Protein AF-0000000083176756 (afdb_homodimer)

Solvent-accessible surface area (backbone atoms only — not comparable to full-atom values): 53393 Å² total; per-residue (Å²): 130,95,77,69,90,73,73,80,83,74,85,77,86,76,84,80,87,84,82,78,84,79,83,84,80,79,82,83,75,80,74,79,72,77,70,76,70,73,71,74,71,85,57,67,73,54,28,64,65,51,46,32,34,50,30,53,50,52,52,52,38,48,74,70,62,76,48,51,79,86,60,45,51,32,34,20,32,23,26,73,56,49,44,60,40,21,46,41,33,15,44,51,50,19,61,48,47,39,78,49,95,44,50,34,27,44,33,38,36,30,44,83,41,12,38,10,35,46,38,39,40,74,38,36,26,52,52,45,38,51,48,61,27,47,52,79,62,59,83,90,51,81,82,79,51,100,41,68,69,45,42,12,52,52,32,46,65,40,46,45,16,36,17,35,52,43,33,54,34,45,73,68,68,53,70,52,93,81,50,71,45,76,40,41,25,30,30,27,50,36,61,65,68,86,34,70,39,95,84,63,50,65,26,35,20,22,49,77,64,32,82,48,36,39,35,40,50,44,23,32,39,20,37,58,82,85,75,77,34,62,47,85,86,40,64,54,70,42,72,48,81,42,34,24,40,28,16,52,48,50,48,52,34,36,76,70,63,62,43,67,80,68,56,62,78,59,75,90,34,56,58,31,56,18,49,30,26,51,40,50,41,45,48,46,34,34,28,60,54,9,56,69,72,63,36,72,92,40,46,34,72,50,37,54,48,36,50,63,54,40,56,72,48,43,52,77,87,74,56,51,68,68,59,52,45,51,53,30,50,50,35,47,60,52,32,61,52,53,45,54,68,70,50,48,46,53,49,43,50,50,74,50,75,47,48,22,72,64,43,69,89,50,75,39,27,38,36,38,24,42,39,59,49,50,65,68,57,52,21,47,53,44,30,26,52,65,49,32,50,49,51,53,50,52,56,32,56,78,67,60,34,27,30,43,35,42,38,21,43,32,64,48,98,85,68,47,78,47,30,37,42,35,40,36,22,65,39,55,62,66,36,40,50,24,51,52,42,25,47,72,72,39,29,75,76,36,37,60,37,85,58,74,55,90,82,61,73,34,65,59,41,50,58,67,45,41,38,84,43,67,74,44,31,24,41,53,26,30,29,69,40,68,83,62,45,66,86,53,48,48,57,49,49,52,46,20,34,49,65,38,111,144,83,90,72,80,82,77,77,84,78,89,74,88,71,87,77,83,88,81,81,87,81,79,81,80,78,79,80,74,77,72,78,71,76,71,74,70,72,72,76,68,87,52,68,73,54,29,62,66,52,44,30,34,49,28,51,50,52,52,51,37,48,75,69,62,74,48,51,82,86,60,44,52,31,35,21,33,24,25,75,55,48,46,61,39,20,46,41,34,15,44,52,49,21,61,50,48,38,78,48,96,45,47,34,26,43,33,38,35,30,44,83,40,12,39,10,36,47,38,40,40,73,39,39,26,52,53,45,40,51,49,60,27,47,51,80,61,59,84,91,52,82,82,78,50,102,40,68,70,45,41,12,52,52,31,47,64,42,44,45,15,34,17,35,52,43,35,54,34,44,72,67,67,54,69,52,91,79,50,71,45,78,40,41,25,32,30,28,50,37,60,65,67,85,34,71,37,94,86,63,50,64,27,35,22,24,48,78,63,32,83,48,37,39,34,41,52,45,24,30,40,20,34,59,83,84,76,77,33,63,48,85,86,40,64,53,71,46,71,47,81,42,34,22,40,28,15,53,48,51,47,52,36,34,75,71,63,63,44,67,81,67,54,63,78,62,74,88,34,57,59,31,56,17,49,29,26,51,41,49,39,44,48,45,34,35,28,60,54,9,57,68,72,63,36,72,92,40,46,35,71,49,38,52,50,34,50,62,54,40,57,72,46,43,53,78,90,74,55,52,67,67,57,50,44,51,54,28,49,50,34,47,61,52,33,60,54,54,44,54,68,69,51,46,47,52,49,45,51,48,75,50,76,45,48,21,70,66,42,68,89,50,75,41,30,39,36,38,22,42,39,60,50,51,65,67,58,50,21,45,53,46,30,25,52,66,49,32,50,50,51,53,49,52,56,32,57,79,67,59,34,27,29,43,35,42,38,21,43,31,65,47,98,84,68,48,79,46,29,37,42,34,40,36,22,65,38,54,63,66,36,40,50,24,50,53,42,25,49,71,72,40,29,74,78,35,36,59,37,85,57,75,55,91,81,62,73,33,65,61,41,50,59,67,44,41,38,84,43,67,74,44,30,25,40,53,27,29,29,68,41,69,83,62,45,66,86,53,48,49,58,50,50,52,45,20,33,50,65,37,112

Structure (mmCIF, N/CA/C/O backbone):
data_AF-0000000083176756-model_v1
#
loop_
_entity.id
_entity.type
_entity.pdbx_description
1 polymer 'DHHA2 domain-containing protein'
#
loop_
_atom_site.group_PDB
_atom_site.id
_atom_site.type_symbol
_atom_site.label_atom_id
_atom_site.label_alt_id
_atom_site.label_comp_id
_atom_site.label_asym_id
_atom_site.label_entity_id
_atom_site.label_seq_id
_atom_site.pdbx_PDB_ins_code
_atom_site.Cartn_x
_atom_site.Cartn_y
_atom_site.Cartn_z
_atom_site.occupancy
_atom_site.B_iso_or_equiv
_atom_site.auth_seq_id
_atom_site.auth_comp_id
_atom_site.auth_asym_id
_atom_site.auth_atom_id
_atom_site.pdbx_PDB_model_num
ATOM 1 N N . MET A 1 1 ? -5.176 78.25 20.922 1 15.91 1 MET A N 1
ATOM 2 C CA . MET A 1 1 ? -5.168 78.875 22.25 1 15.91 1 MET A CA 1
ATOM 3 C C . MET A 1 1 ? -5.215 77.75 23.312 1 15.91 1 MET A C 1
ATOM 5 O O . MET A 1 1 ? -4.492 77.812 24.312 1 15.91 1 MET A O 1
ATOM 9 N N . LYS A 1 2 ? -6.188 76.812 23.312 1 15.81 2 LYS A N 1
ATOM 10 C CA . LYS A 1 2 ? -7.145 76.812 24.406 1 15.81 2 LYS A CA 1
ATOM 11 C C . LYS A 1 2 ? -6.797 75.75 25.422 1 15.81 2 LYS A C 1
ATOM 13 O O . LYS A 1 2 ? -6.992 74.562 25.156 1 15.81 2 LYS A O 1
ATOM 18 N N . CYS A 1 3 ? -5.629 75.938 26.203 1 17.73 3 CYS A N 1
ATOM 19 C CA . CYS A 1 3 ? -4.609 75.125 26.906 1 17.73 3 CYS A CA 1
ATOM 20 C C . CYS A 1 3 ? -5.207 74.438 28.109 1 17.73 3 CYS A C 1
ATOM 22 O O . CYS A 1 3 ? -4.871 73.25 28.375 1 17.73 3 CYS A O 1
ATOM 24 N N . ASP A 1 4 ? -6.027 75.062 29.078 1 15.72 4 ASP A N 1
ATOM 25 C CA . ASP A 1 4 ? -5.402 75.312 30.359 1 15.72 4 ASP A CA 1
ATOM 26 C C . ASP A 1 4 ? -5.855 74.312 31.406 1 15.72 4 ASP A C 1
ATOM 28 O O . ASP A 1 4 ? -5.234 74.188 32.469 1 15.72 4 ASP A O 1
ATOM 32 N N . ASP A 1 5 ? -7.117 73.688 31.375 1 16.95 5 ASP A N 1
ATOM 33 C CA . ASP A 1 5 ? -7.844 73.938 32.625 1 16.95 5 ASP A CA 1
ATOM 34 C C . ASP A 1 5 ? -7.504 72.875 33.656 1 16.95 5 ASP A C 1
ATOM 36 O O . ASP A 1 5 ? -7.844 71.688 33.531 1 16.95 5 ASP A O 1
ATOM 40 N N . ILE A 1 6 ? -6.309 72.938 34.375 1 19.08 6 ILE A N 1
ATOM 41 C CA . ILE A 1 6 ? -5.344 72.062 35.062 1 19.08 6 ILE A CA 1
ATOM 42 C C . ILE A 1 6 ? -5.875 71.688 36.438 1 19.08 6 ILE A C 1
ATOM 44 O O . ILE A 1 6 ? -5.105 71.25 37.312 1 19.08 6 ILE A O 1
ATOM 48 N N . LEU A 1 7 ? -7.395 71.688 36.531 1 17.47 7 LEU A N 1
ATOM 49 C CA . LEU A 1 7 ? -7.66 72.125 37.906 1 17.47 7 LEU A CA 1
ATOM 50 C C . LEU A 1 7 ? -7.086 71.125 38.906 1 17.47 7 LEU A C 1
ATOM 52 O O . LEU A 1 7 ? -6.891 69.938 38.594 1 17.47 7 LEU A O 1
ATOM 56 N N . PRO A 1 8 ? -7.059 71.438 40.281 1 17.78 8 PRO A N 1
ATOM 57 C CA . PRO A 1 8 ? -6.215 71.375 41.469 1 17.78 8 PRO A CA 1
ATOM 58 C C . PRO A 1 8 ? -6.57 70.188 42.344 1 17.78 8 PRO A C 1
ATOM 60 O O . PRO A 1 8 ? -7.648 70.125 42.938 1 17.78 8 PRO A O 1
ATOM 63 N N . ILE A 1 9 ? -6.469 68.875 41.781 1 17.34 9 ILE A N 1
ATOM 64 C CA . ILE A 1 9 ? -7.125 67.75 42.344 1 17.34 9 ILE A CA 1
ATOM 65 C C . ILE A 1 9 ? -6.598 67.5 43.75 1 17.34 9 ILE A C 1
ATOM 67 O O . ILE A 1 9 ? -5.461 67.062 43.938 1 17.34 9 ILE A O 1
ATOM 71 N N . ASP A 1 10 ? -7.031 68.312 44.625 1 15.6 10 ASP A N 1
ATOM 72 C CA . ASP A 1 10 ? -6.43 68.438 45.969 1 15.6 10 ASP A CA 1
ATOM 73 C C . ASP A 1 10 ? -6.469 67.125 46.719 1 15.6 10 ASP A C 1
ATOM 75 O O . ASP A 1 10 ? -7.25 66.25 46.406 1 15.6 10 ASP A O 1
ATOM 79 N N . MET A 1 11 ? -6.086 67.188 47.969 1 16.08 11 MET A N 1
ATOM 80 C CA . MET A 1 11 ? -5.172 66.625 49 1 16.08 11 MET A CA 1
ATOM 81 C C . MET A 1 11 ? -5.859 65.562 49.812 1 16.08 11 MET A C 1
ATOM 83 O O . MET A 1 11 ? -7.082 65.438 49.781 1 16.08 11 MET A O 1
ATOM 87 N N . PHE A 1 12 ? -5.668 65.5 51.156 1 16.11 12 PHE A N 1
ATOM 88 C CA . PHE A 1 12 ? -4.953 64.75 52.156 1 16.11 12 PHE A CA 1
ATOM 89 C C . PHE A 1 12 ? -5.93 64 53.062 1 16.11 12 PHE A C 1
ATOM 91 O O . PHE A 1 12 ? -5.562 63.062 53.75 1 16.11 12 PHE A O 1
ATOM 98 N N . ILE A 1 13 ? -7.371 64.25 53.156 1 15.96 13 ILE A N 1
ATOM 99 C CA . ILE A 1 13 ? -7.574 64.5 54.594 1 15.96 13 ILE A CA 1
ATOM 100 C C . ILE A 1 13 ? -7.648 63.156 55.312 1 15.96 13 ILE A C 1
ATOM 102 O O . ILE A 1 13 ? -8.305 62.219 54.844 1 15.96 13 ILE A O 1
ATOM 106 N N . TYR A 1 14 ? -7.055 63 56.562 1 15.92 14 TYR A N 1
ATOM 107 C CA . TYR A 1 14 ? -6.461 62.125 57.562 1 15.92 14 TYR A CA 1
ATOM 108 C C . TYR A 1 14 ? -7.535 61.469 58.406 1 15.92 14 TYR A C 1
ATOM 110 O O . TYR A 1 14 ? -7.234 60.594 59.25 1 15.92 14 TYR A O 1
ATOM 118 N N . PHE A 1 15 ? -8.898 61.75 58.219 1 15.62 15 PHE A N 1
ATOM 119 C CA . PHE A 1 15 ? -9.375 61.844 59.594 1 15.62 15 PHE A CA 1
ATOM 120 C C . PHE A 1 15 ? -9.414 60.5 60.281 1 15.62 15 PHE A C 1
ATOM 122 O O . PHE A 1 15 ? -9.539 59.469 59.594 1 15.62 15 PHE A O 1
ATOM 129 N N . SER A 1 16 ? -9.602 60.438 61.625 1 16 16 SER A N 1
ATOM 130 C CA . SER A 1 16 ? -9.227 59.969 62.938 1 16 16 SER A CA 1
ATOM 131 C C . SER A 1 16 ? -10.102 58.781 63.375 1 16 16 SER A C 1
ATOM 133 O O . SER A 1 16 ? -9.648 57.906 64.125 1 16 16 SER A O 1
ATOM 135 N N . TYR A 1 17 ? -11.477 58.844 63.219 1 15.5 17 TYR A N 1
ATOM 136 C CA . TYR A 1 17 ? -12.102 58.625 64.5 1 15.5 17 TYR A CA 1
ATOM 137 C C . TYR A 1 17 ? -12.109 57.156 64.875 1 15.5 17 TYR A C 1
ATOM 139 O O . TYR A 1 17 ? -12.016 56.281 64 1 15.5 17 TYR A O 1
ATOM 147 N N . ARG A 1 18 ? -12.906 56.844 66 1 16.77 18 ARG A N 1
ATOM 148 C CA . ARG A 1 18 ? -12.875 56.25 67.312 1 16.77 18 ARG A CA 1
ATOM 149 C C . ARG A 1 18 ? -13.391 54.812 67.312 1 16.77 18 ARG A C 1
ATOM 151 O O . ARG A 1 18 ? -14.148 54.438 66.438 1 16.77 18 ARG A O 1
ATOM 158 N N . LEU A 1 19 ? -13.312 54.094 68.438 1 17.03 19 LEU A N 1
ATOM 159 C CA . LEU A 1 19 ? -12.891 52.844 69 1 17.03 19 LEU A CA 1
ATOM 160 C C . LEU A 1 19 ? -14.07 51.906 69.25 1 17.03 19 LEU A C 1
ATOM 162 O O . LEU A 1 19 ? -13.891 50.719 69.5 1 17.03 19 LEU A O 1
ATOM 166 N N . SER A 1 20 ? -15.398 52.312 69 1 17.08 20 SER A N 1
ATOM 167 C CA . SER A 1 20 ? -16.109 51.812 70.188 1 17.08 20 SER A CA 1
ATOM 168 C C . SER A 1 20 ? -16.219 50.281 70.125 1 17.08 20 SER A C 1
ATOM 170 O O . SER A 1 20 ? -16.188 49.688 69.062 1 17.08 20 SER A O 1
ATOM 172 N N . PRO A 1 21 ? -16.922 49.781 71.188 1 17.7 21 PRO A N 1
ATOM 173 C CA . PRO A 1 21 ? -16.656 48.625 72.125 1 17.7 21 PRO A CA 1
ATOM 174 C C . PRO A 1 21 ? -17.156 47.312 71.562 1 17.7 21 PRO A C 1
ATOM 176 O O . PRO A 1 21 ? -17.344 47.188 70.312 1 17.7 21 PRO A O 1
ATOM 179 N N . SER A 1 22 ? -18.188 46.75 72.25 1 17.3 22 SER A N 1
ATOM 180 C CA . SER A 1 22 ? -18.109 45.594 73.125 1 17.3 22 SER A CA 1
ATOM 181 C C . SER A 1 22 ? -18.719 44.344 72.438 1 17.3 22 SER A C 1
ATOM 183 O O . SER A 1 22 ? -18.188 43.25 72.562 1 17.3 22 SER A O 1
ATOM 185 N N . PRO A 1 23 ? -19.953 44.469 71.812 1 19.11 23 PRO A N 1
ATOM 186 C CA . PRO A 1 23 ? -20.906 43.594 72.5 1 19.11 23 PRO A CA 1
ATOM 187 C C . PRO A 1 23 ? -20.734 42.125 72.125 1 19.11 23 PRO A C 1
ATOM 189 O O . PRO A 1 23 ? -20.094 41.812 71.125 1 19.11 23 PRO A O 1
ATOM 192 N N . THR A 1 24 ? -21.75 41.25 72.625 1 21.62 24 THR A N 1
ATOM 193 C CA . THR A 1 24 ? -21.938 39.938 73.25 1 21.62 24 THR A CA 1
ATOM 194 C C . THR A 1 24 ? -22.016 38.844 72.188 1 21.62 24 THR A C 1
ATOM 196 O O . THR A 1 24 ? -22.297 39.125 71 1 21.62 24 THR A O 1
ATOM 199 N N . SER A 1 25 ? -21.875 37.531 72.688 1 19.5 25 SER A N 1
ATOM 200 C CA . SER A 1 25 ? -21.344 36.25 72.25 1 19.5 25 SER A CA 1
ATOM 201 C C . SER A 1 25 ? -22.344 35.438 71.438 1 19.5 25 SER A C 1
ATOM 203 O O . SER A 1 25 ? -22.094 34.312 71.062 1 19.5 25 SER A O 1
ATOM 205 N N . PRO A 1 26 ? -23.234 36.062 70.625 1 20.62 26 PRO A N 1
ATOM 206 C CA . PRO A 1 26 ? -24.375 35.156 70.5 1 20.62 26 PRO A CA 1
ATOM 207 C C . PRO A 1 26 ? -23.984 33.781 69.938 1 20.62 26 PRO A C 1
ATOM 209 O O . PRO A 1 26 ? -22.953 33.656 69.25 1 20.62 26 PRO A O 1
ATOM 212 N N . SER A 1 27 ? -24.828 32.75 70.312 1 22.7 27 SER A N 1
ATOM 213 C CA . SER A 1 27 ? -24.875 31.281 70.375 1 22.7 27 SER A CA 1
ATOM 214 C C . SER A 1 27 ? -24.875 30.703 68.938 1 22.7 27 SER A C 1
ATOM 216 O O . SER A 1 27 ? -25.484 31.266 68.062 1 22.7 27 SER A O 1
ATOM 218 N N . ASN A 1 28 ? -23.938 29.672 68.688 1 19.44 28 ASN A N 1
ATOM 219 C CA . ASN A 1 28 ? -23.406 29.047 67.438 1 19.44 28 ASN A CA 1
ATOM 220 C C . ASN A 1 28 ? -24.422 28.109 66.812 1 19.44 28 ASN A C 1
ATOM 222 O O . ASN A 1 28 ? -24.625 26.984 67.312 1 19.44 28 ASN A O 1
ATOM 226 N N . THR A 1 29 ? -25.688 28.562 66.625 1 20 29 THR A N 1
ATOM 227 C CA . THR A 1 29 ? -26.578 27.516 66.125 1 20 29 THR A CA 1
ATOM 228 C C . THR A 1 29 ? -25.969 26.844 64.938 1 20 29 THR A C 1
ATOM 230 O O . THR A 1 29 ? -25.578 27.516 63.969 1 20 29 THR A O 1
ATOM 233 N N . ALA A 1 30 ? -25.625 25.453 65.062 1 22.83 30 ALA A N 1
ATOM 234 C CA . ALA A 1 30 ? -24.953 24.5 64.125 1 22.83 30 ALA A CA 1
ATOM 235 C C . ALA A 1 30 ? -25.75 24.312 62.844 1 22.83 30 ALA A C 1
ATOM 237 O O . ALA A 1 30 ? -26.781 23.625 62.844 1 22.83 30 ALA A O 1
ATOM 238 N N . GLY A 1 31 ? -26.203 25.391 62.156 1 19.03 31 GLY A N 1
ATOM 239 C CA . GLY A 1 31 ? -26.969 25.031 60.969 1 19.03 31 GLY A CA 1
ATOM 240 C C . GLY A 1 31 ? -26.25 24.047 60.062 1 19.03 31 GLY A C 1
ATOM 241 O O . GLY A 1 31 ? -25.109 24.266 59.688 1 19.03 31 GLY A O 1
ATOM 242 N N . ASN A 1 32 ? -26.578 22.703 60.188 1 23.67 32 ASN A N 1
ATOM 243 C CA . ASN A 1 32 ? -26.047 21.594 59.438 1 23.67 32 ASN A CA 1
ATOM 244 C C . ASN A 1 32 ? -26.172 21.844 57.938 1 23.67 32 ASN A C 1
ATOM 246 O O . ASN A 1 32 ? -27.281 21.891 57.375 1 23.67 32 ASN A O 1
ATOM 250 N N . ILE A 1 33 ? -25.438 22.734 57.375 1 22.91 33 ILE A N 1
ATOM 251 C CA . ILE A 1 33 ? -25.453 22.906 55.906 1 22.91 33 ILE A CA 1
ATOM 252 C C . ILE A 1 33 ? -25.094 21.578 55.219 1 22.91 33 ILE A C 1
ATOM 254 O O . ILE A 1 33 ? -24 21.062 55.406 1 22.91 33 ILE A O 1
ATOM 258 N N . ILE A 1 34 ? -26.062 20.688 55.094 1 26.06 34 ILE A N 1
ATOM 259 C CA . ILE A 1 34 ? -25.906 19.5 54.25 1 26.06 34 ILE A CA 1
ATOM 260 C C . ILE A 1 34 ? -25.25 19.891 52.938 1 26.06 34 ILE A C 1
ATOM 262 O O . ILE A 1 34 ? -25.812 20.656 52.156 1 26.06 34 ILE A O 1
ATOM 266 N N . THR A 1 35 ? -23.938 20 52.938 1 24.09 35 THR A N 1
ATOM 267 C CA . THR A 1 35 ? -23.172 20.188 51.719 1 24.09 35 THR A CA 1
ATOM 268 C C . THR A 1 35 ? -23.5 19.094 50.719 1 24.09 35 THR A C 1
ATOM 270 O O . THR A 1 35 ? -23.297 17.922 50.969 1 24.09 35 THR A O 1
ATOM 273 N N . GLN A 1 36 ? -24.625 19.234 50 1 25.44 36 GLN A N 1
ATOM 274 C CA . GLN A 1 36 ? -24.844 18.406 48.812 1 25.44 36 GLN A CA 1
ATOM 275 C C . GLN A 1 36 ? -23.562 18.234 48.031 1 25.44 36 GLN A C 1
ATOM 277 O O . GLN A 1 36 ? -23.016 19.188 47.469 1 25.44 36 GLN A O 1
ATOM 282 N N . THR A 1 37 ? -22.719 17.297 48.531 1 25.95 37 THR A N 1
ATOM 283 C CA . THR A 1 37 ? -21.609 16.797 47.75 1 25.95 37 THR A CA 1
ATOM 284 C C . THR A 1 37 ? -22.047 16.453 46.344 1 25.95 37 THR A C 1
ATOM 286 O O . THR A 1 37 ? -22.859 15.539 46.156 1 25.95 37 THR A O 1
ATOM 289 N N . HIS A 1 38 ? -22.297 17.438 45.531 1 27.66 38 HIS A N 1
ATOM 290 C CA . HIS A 1 38 ? -22.344 17.109 44.094 1 27.66 38 HIS A CA 1
ATOM 291 C C . HIS A 1 38 ? -21.297 16.062 43.75 1 27.66 38 HIS A C 1
ATOM 293 O O . HIS A 1 38 ? -20.094 16.297 43.938 1 27.66 38 HIS A O 1
ATOM 299 N N . THR A 1 39 ? -21.594 14.766 44.031 1 28.89 39 THR A N 1
ATOM 300 C CA . THR A 1 39 ? -20.844 13.633 43.469 1 28.89 39 THR A CA 1
ATOM 301 C C . THR A 1 39 ? -20.344 13.945 42.094 1 28.89 39 THR A C 1
ATOM 303 O O . THR A 1 39 ? -21.109 14.297 41.188 1 28.89 39 THR A O 1
ATOM 306 N N . MET A 1 40 ? -19.234 14.461 42.062 1 26.02 40 MET A N 1
ATOM 307 C CA . MET A 1 40 ? -18.438 14.492 40.812 1 26.02 40 MET A CA 1
ATOM 308 C C . MET A 1 40 ? -18.578 13.188 40.062 1 26.02 40 MET A C 1
ATOM 310 O O . MET A 1 40 ? -18.125 12.133 40.531 1 26.02 40 MET A O 1
ATOM 314 N N . ALA A 1 41 ? -19.625 12.898 39.375 1 29.92 41 ALA A N 1
ATOM 315 C CA . ALA A 1 41 ? -19.672 11.914 38.312 1 29.92 41 ALA A CA 1
ATOM 316 C C . ALA A 1 41 ? -18.266 11.625 37.781 1 29.92 41 ALA A C 1
ATOM 318 O O . ALA A 1 41 ? -17.406 12.508 37.75 1 29.92 41 ALA A O 1
ATOM 319 N N . ASN A 1 42 ? -17.734 10.461 37.531 1 33.5 42 ASN A N 1
ATOM 320 C CA . ASN A 1 42 ? -16.594 9.703 37 1 33.5 42 ASN A CA 1
ATOM 321 C C . ASN A 1 42 ? -15.883 10.445 35.875 1 33.5 42 ASN A C 1
ATOM 323 O O . ASN A 1 42 ? -16.5 10.789 34.875 1 33.5 42 ASN A O 1
ATOM 327 N N . ASN A 1 43 ? -14.758 11.195 35.938 1 39.09 43 ASN A N 1
ATOM 328 C CA . ASN A 1 43 ? -13.648 12.008 35.438 1 39.09 43 ASN A CA 1
ATOM 329 C C . ASN A 1 43 ? -12.938 11.336 34.281 1 39.09 43 ASN A C 1
ATOM 331 O O . ASN A 1 43 ? -11.789 11.656 33.969 1 39.09 43 ASN A O 1
ATOM 335 N N . SER A 1 44 ? -13.281 10.148 33.844 1 46.88 44 SER A N 1
ATOM 336 C CA . SER A 1 44 ? -12.914 9.477 32.625 1 46.88 44 SER A CA 1
ATOM 337 C C . SER A 1 44 ? -13.055 10.406 31.406 1 46.88 44 SER A C 1
ATOM 339 O O . SER A 1 44 ? -12.734 10.031 30.281 1 46.88 44 SER A O 1
ATOM 341 N N . GLU A 1 45 ? -13.602 11.625 31.562 1 54 45 GLU A N 1
ATOM 342 C CA . GLU A 1 45 ? -14.094 12.57 30.578 1 54 45 GLU A CA 1
ATOM 343 C C . GLU A 1 45 ? -12.938 13.273 29.859 1 54 45 GLU A C 1
ATOM 345 O O . GLU A 1 45 ? -13.148 13.992 28.891 1 54 45 GLU A O 1
ATOM 350 N N . HIS A 1 46 ? -11.602 12.883 30.188 1 72.88 46 HIS A N 1
ATOM 351 C CA . HIS A 1 46 ? -10.594 13.789 29.641 1 72.88 46 HIS A CA 1
ATOM 352 C C . HIS A 1 46 ? -9.516 13.023 28.891 1 72.88 46 HIS A C 1
ATOM 354 O O . HIS A 1 46 ? -8.492 13.594 28.5 1 72.88 46 HIS A O 1
ATOM 360 N N . THR A 1 47 ? -9.883 11.703 28.656 1 88.56 47 THR A N 1
ATOM 361 C CA . THR A 1 47 ? -8.805 10.992 27.969 1 88.56 47 THR A CA 1
ATOM 362 C C . THR A 1 47 ? -8.688 11.461 26.516 1 88.56 47 THR A C 1
ATOM 364 O O . THR A 1 47 ? -9.617 12.078 25.984 1 88.56 47 THR A O 1
ATOM 367 N N . LEU A 1 48 ? -7.523 11.203 25.984 1 94.38 48 LEU A N 1
ATOM 368 C CA . LEU A 1 48 ? -7.258 11.594 24.609 1 94.38 48 LEU A CA 1
ATOM 369 C C . LEU A 1 48 ? -8.32 11.031 23.672 1 94.38 48 LEU A C 1
ATOM 371 O O . LEU A 1 48 ? -8.898 11.766 22.875 1 94.38 48 LEU A O 1
ATOM 375 N N . PHE A 1 49 ? -8.672 9.734 23.797 1 94.88 49 PHE A N 1
ATOM 376 C CA . PHE A 1 49 ? -9.609 9.094 22.891 1 94.88 49 PHE A CA 1
ATOM 377 C C . PHE A 1 49 ? -11.023 9.617 23.109 1 94.88 49 PHE A C 1
ATOM 379 O O . PHE A 1 49 ? -11.805 9.734 22.156 1 94.88 49 PHE A O 1
ATOM 386 N N . ARG A 1 50 ? -11.344 9.867 24.312 1 92.62 50 ARG A N 1
ATOM 387 C CA . ARG A 1 50 ? -12.656 10.453 24.562 1 92.62 50 ARG A CA 1
ATOM 388 C C . ARG A 1 50 ? -12.773 11.828 23.922 1 92.62 50 ARG A C 1
ATOM 390 O O . ARG A 1 50 ? -13.812 12.164 23.344 1 92.62 50 ARG A O 1
ATOM 397 N N . PHE A 1 51 ? -11.758 12.625 24.141 1 94.38 51 PHE A N 1
ATOM 398 C CA . PHE A 1 51 ? -11.742 13.922 23.484 1 94.38 51 PHE A CA 1
ATOM 399 C C . PHE A 1 51 ? -11.922 13.773 21.969 1 94.38 51 PHE A C 1
ATOM 401 O O . PHE A 1 51 ? -12.758 14.453 21.375 1 94.38 51 PHE A O 1
ATOM 408 N N . LEU A 1 52 ? -11.102 12.906 21.328 1 96.69 52 LEU A N 1
ATOM 409 C CA . LEU A 1 52 ? -11.133 12.734 19.891 1 96.69 52 LEU A CA 1
ATOM 410 C C . LEU A 1 52 ? -12.5 12.25 19.422 1 96.69 52 LEU A C 1
ATOM 412 O O . LEU A 1 52 ? -13.008 12.695 18.391 1 96.69 52 LEU A O 1
ATOM 416 N N . LYS A 1 53 ? -13.07 11.359 20.156 1 95.06 53 LYS A N 1
ATOM 417 C CA . LYS A 1 53 ? -14.406 10.875 19.828 1 95.06 53 LYS A CA 1
ATOM 418 C C . LYS A 1 53 ? -15.438 12 19.891 1 95.06 53 LYS A C 1
ATOM 420 O O . LYS A 1 53 ? -16.297 12.109 19.016 1 95.06 53 LYS A O 1
ATOM 425 N N . THR A 1 54 ? -15.367 12.812 20.922 1 94.69 54 THR A N 1
ATOM 426 C CA . THR A 1 54 ? -16.266 13.945 21.094 1 94.69 54 THR A CA 1
ATOM 427 C C . THR A 1 54 ? -16.078 14.953 19.953 1 94.69 54 THR A C 1
ATOM 429 O O . THR A 1 54 ? -17.047 15.531 19.469 1 94.69 54 THR A O 1
ATOM 432 N N . ALA A 1 55 ? -14.828 15.164 19.609 1 96.31 55 ALA A N 1
ATOM 433 C CA . ALA A 1 55 ? -14.539 16.062 18.5 1 96.31 55 ALA A CA 1
ATOM 434 C C . ALA A 1 55 ? -15.203 15.578 17.219 1 96.31 55 ALA A C 1
ATOM 436 O O . ALA A 1 55 ? -15.781 16.375 16.469 1 96.31 55 ALA A O 1
ATOM 437 N N . LEU A 1 56 ? -15.133 14.328 16.953 1 96.25 56 LEU A N 1
ATOM 438 C CA . LEU A 1 56 ? -15.75 13.75 15.758 1 96.25 56 LEU A CA 1
ATOM 439 C C . LEU A 1 56 ? -17.266 13.898 15.805 1 96.25 56 LEU A C 1
ATOM 441 O O . LEU A 1 56 ? -17.906 14.164 14.781 1 96.25 56 LEU A O 1
ATOM 445 N N . GLN A 1 57 ? -17.828 13.695 16.953 1 94.88 57 GLN A N 1
ATOM 446 C CA . GLN A 1 57 ? -19.266 13.867 17.125 1 94.88 57 GLN A CA 1
ATOM 447 C C . GLN A 1 57 ? -19.688 15.312 16.859 1 94.88 57 GLN A C 1
ATOM 449 O O . GLN A 1 57 ? -20.719 15.562 16.25 1 94.88 57 GLN A O 1
ATOM 454 N N . THR A 1 58 ? -18.906 16.219 17.375 1 95.31 58 THR A N 1
ATOM 455 C CA . THR A 1 58 ? -19.156 17.641 17.141 1 95.31 58 THR A CA 1
ATOM 456 C C . THR A 1 58 ? -19.125 17.953 15.641 1 95.31 58 THR A C 1
ATOM 458 O O . THR A 1 58 ? -19.969 18.688 15.141 1 95.31 58 THR A O 1
ATOM 461 N N . HIS A 1 59 ? -18.141 17.391 14.93 1 96.75 59 HIS A N 1
ATOM 462 C CA . HIS A 1 59 ? -18.047 17.531 13.484 1 96.75 59 HIS A CA 1
ATOM 463 C C . HIS A 1 59 ? -19.297 17.031 12.789 1 96.75 59 HIS A C 1
ATOM 465 O O . HIS A 1 59 ? -19.844 17.703 11.914 1 96.75 59 HIS A O 1
ATOM 471 N N . ARG A 1 60 ? -19.797 15.898 13.18 1 94.31 60 ARG A N 1
ATOM 472 C CA . ARG A 1 60 ? -20.969 15.312 12.562 1 94.31 60 ARG A CA 1
ATOM 473 C C . ARG A 1 60 ? -22.203 16.172 12.82 1 94.31 60 ARG A C 1
ATOM 475 O O . ARG A 1 60 ? -23.047 16.344 11.93 1 94.31 60 ARG A O 1
ATOM 482 N N . ARG A 1 61 ? -22.312 16.641 14.031 1 94.25 61 ARG A N 1
ATOM 483 C CA . ARG A 1 61 ? -23.422 17.516 14.383 1 94.25 61 ARG A CA 1
ATOM 484 C C . ARG A 1 61 ? -23.375 18.812 13.586 1 94.25 61 ARG A C 1
ATOM 486 O O . ARG A 1 61 ? -24.406 19.344 13.18 1 94.25 61 ARG A O 1
ATOM 493 N N . PHE A 1 62 ? -22.234 19.297 13.398 1 94.31 62 PHE A N 1
ATOM 494 C CA . PHE A 1 62 ? -22.062 20.5 12.602 1 94.31 62 PHE A CA 1
ATOM 495 C C . PHE A 1 62 ? -22.562 20.297 11.18 1 94.31 62 PHE A C 1
ATOM 497 O O . PHE A 1 62 ? -23.312 21.125 10.656 1 94.31 62 PHE A O 1
ATOM 504 N N . LEU A 1 63 ? -22.172 19.188 10.609 1 91.88 63 LEU A N 1
ATOM 505 C CA . LEU A 1 63 ? -22.547 18.906 9.227 1 91.88 63 LEU A CA 1
ATOM 506 C C . LEU A 1 63 ? -24.047 18.656 9.102 1 91.88 63 LEU A C 1
ATOM 508 O O . LEU A 1 63 ? -24.641 18.922 8.055 1 91.88 63 LEU A O 1
ATOM 512 N N . SER A 1 64 ? -24.625 18.141 10.156 1 89.62 64 SER A N 1
ATOM 513 C CA . SER A 1 64 ? -26.062 17.859 10.133 1 89.62 64 SER A CA 1
ATOM 514 C C . SER A 1 64 ? -26.891 19.125 10.336 1 89.62 64 SER A C 1
ATOM 516 O O . SER A 1 64 ? -28.109 19.094 10.195 1 89.62 64 SER A O 1
ATOM 518 N N . GLY A 1 65 ? -26.297 20.188 10.672 1 87.19 65 GLY A N 1
ATOM 519 C CA . GLY A 1 65 ? -27 21.453 10.852 1 87.19 65 GLY A CA 1
ATOM 520 C C . GLY A 1 65 ? -27.641 21.578 12.219 1 87.19 65 GLY A C 1
ATOM 521 O O . GLY A 1 65 ? -28.453 22.484 12.445 1 87.19 65 GLY A O 1
ATOM 522 N N . THR A 1 66 ? -27.219 20.797 13.109 1 86 66 THR A N 1
ATOM 523 C CA . THR A 1 66 ? -27.859 20.781 14.422 1 86 66 THR A CA 1
ATOM 524 C C . THR A 1 66 ? -27.203 21.797 15.352 1 86 66 THR A C 1
ATOM 526 O O . THR A 1 66 ? -27.734 22.094 16.422 1 86 66 THR A O 1
ATOM 529 N N . LEU A 1 67 ? -26.062 22.328 15.016 1 86.94 67 LEU A N 1
ATOM 530 C CA . LEU A 1 67 ? -25.359 23.297 15.859 1 86.94 67 LEU A CA 1
ATOM 531 C C . LEU A 1 67 ? -25.656 24.719 15.414 1 86.94 67 LEU A C 1
ATOM 533 O O . LEU A 1 67 ? -25.781 25 14.219 1 86.94 67 LEU A O 1
ATOM 537 N N . THR A 1 68 ? -25.75 25.531 16.391 1 83.19 68 THR A N 1
ATOM 538 C CA . THR A 1 68 ? -25.859 26.953 16.109 1 83.19 68 THR A CA 1
ATOM 539 C C . THR A 1 68 ? -24.516 27.516 15.641 1 83.19 68 THR A C 1
ATOM 541 O O . THR A 1 68 ? -23.484 26.859 15.758 1 83.19 68 THR A O 1
ATOM 544 N N . ARG A 1 69 ? -24.578 28.688 15.141 1 79.12 69 ARG A N 1
ATOM 545 C CA . ARG A 1 69 ? -23.359 29.344 14.703 1 79.12 69 ARG A CA 1
ATOM 546 C C . ARG A 1 69 ? -22.375 29.531 15.852 1 79.12 69 ARG A C 1
ATOM 548 O O . ARG A 1 69 ? -21.172 29.391 15.672 1 79.12 69 ARG A O 1
ATOM 555 N N . ALA A 1 70 ? -22.938 29.797 16.984 1 79.62 70 ALA A N 1
ATOM 556 C CA . ALA A 1 70 ? -22.109 30 18.172 1 79.62 70 ALA A CA 1
ATOM 557 C C . ALA A 1 70 ? -21.484 28.688 18.641 1 79.62 70 ALA A C 1
ATOM 559 O O . ALA A 1 70 ? -20.422 28.688 19.25 1 79.62 70 ALA A O 1
ATOM 560 N N . GLU A 1 71 ? -22.062 27.625 18.172 1 87.38 71 GLU A N 1
ATOM 561 C CA . GLU A 1 71 ? -21.609 26.312 18.609 1 87.38 71 GLU A CA 1
ATOM 562 C C . GLU A 1 71 ? -20.734 25.656 17.562 1 87.38 71 GLU A C 1
ATOM 564 O O . GLU A 1 71 ? -20.156 24.578 17.797 1 87.38 71 GLU A O 1
ATOM 569 N N . ALA A 1 72 ? -20.578 26.391 16.484 1 91.75 72 ALA A N 1
ATOM 570 C CA . ALA A 1 72 ? -19.797 25.812 15.398 1 91.75 72 ALA A CA 1
ATOM 571 C C . ALA A 1 72 ? -18.359 25.562 15.82 1 91.75 72 ALA A C 1
ATOM 573 O O . ALA A 1 72 ? -17.75 26.391 16.5 1 91.75 72 ALA A O 1
ATOM 574 N N . PRO A 1 73 ? -17.859 24.453 15.477 1 95.69 73 PRO A N 1
ATOM 575 C CA . PRO A 1 73 ? -16.5 24.109 15.906 1 95.69 73 PRO A CA 1
ATOM 576 C C . PRO A 1 73 ? -15.43 24.891 15.148 1 95.69 73 PRO A C 1
ATOM 578 O O . PRO A 1 73 ? -15.711 25.484 14.102 1 95.69 73 PRO A O 1
ATOM 581 N N . VAL A 1 74 ? -14.266 25 15.742 1 97.25 74 VAL A N 1
ATOM 582 C CA . VAL A 1 74 ? -13.055 25.484 15.086 1 97.25 74 VAL A CA 1
ATOM 583 C C . VAL A 1 74 ? -12.203 24.297 14.641 1 97.25 74 VAL A C 1
ATOM 585 O O . VAL A 1 74 ? -11.836 23.438 15.453 1 97.25 74 VAL A O 1
ATOM 588 N N . TYR A 1 75 ? -11.93 24.219 13.359 1 98.5 75 TYR A N 1
ATOM 589 C CA . TYR A 1 75 ? -11.062 23.141 12.875 1 98.5 75 TYR A CA 1
ATOM 590 C C . TYR A 1 75 ? -9.594 23.516 13.016 1 98.5 75 TYR A C 1
ATOM 592 O O . TYR A 1 75 ? -9.195 24.641 12.672 1 98.5 75 TYR A O 1
ATOM 600 N N . VAL A 1 76 ? -8.797 22.688 13.633 1 98.81 76 VAL A N 1
ATOM 601 C CA . VAL A 1 76 ? -7.348 22.844 13.672 1 98.81 76 VAL A CA 1
ATOM 602 C C . VAL A 1 76 ? -6.703 22.031 12.562 1 98.81 76 VAL A C 1
ATOM 604 O O . VAL A 1 76 ? -6.676 20.797 12.625 1 98.81 76 VAL A O 1
ATOM 607 N N . ILE A 1 77 ? -6.121 22.672 11.57 1 98.81 77 ILE A N 1
ATOM 608 C CA . ILE A 1 77 ? -5.742 22.047 10.312 1 98.81 77 ILE A CA 1
ATOM 609 C C . ILE A 1 77 ? -4.223 22.016 10.18 1 98.81 77 ILE A C 1
ATOM 611 O O . ILE A 1 77 ? -3.572 23.062 10.219 1 98.81 77 ILE A O 1
ATOM 615 N N . GLY A 1 78 ? -3.658 20.828 10.047 1 98.19 78 GLY A N 1
ATOM 616 C CA . GLY A 1 78 ? -2.236 20.656 9.797 1 98.19 78 GLY A CA 1
ATOM 617 C C . GLY A 1 78 ? -1.863 20.859 8.336 1 98.19 78 GLY A C 1
ATOM 618 O O . GLY A 1 78 ? -2.717 21.188 7.512 1 98.19 78 GLY A O 1
ATOM 619 N N . ASN A 1 79 ? -0.621 20.688 7.984 1 95.62 79 ASN A N 1
ATOM 620 C CA . ASN A 1 79 ? -0.117 20.906 6.633 1 95.62 79 ASN A CA 1
ATOM 621 C C . ASN A 1 79 ? -0.495 19.766 5.699 1 95.62 79 ASN A C 1
ATOM 623 O O . ASN A 1 79 ? -0.999 18.734 6.148 1 95.62 79 ASN A O 1
ATOM 627 N N . PRO A 1 80 ? -0.297 19.906 4.422 1 92.88 80 PRO A N 1
ATOM 628 C CA . PRO A 1 80 ? -0.771 18.906 3.457 1 92.88 80 PRO A CA 1
ATOM 629 C C . PRO A 1 80 ? 0.079 17.641 3.451 1 92.88 80 PRO A C 1
ATOM 631 O O . PRO A 1 80 ? -0.332 16.625 2.891 1 92.88 80 PRO A O 1
ATOM 634 N N . SER A 1 81 ? 1.271 17.672 3.984 1 91.25 81 SER A N 1
ATOM 635 C CA . SER A 1 81 ? 2.078 16.453 4.09 1 91.25 81 SER A CA 1
ATOM 636 C C . SER A 1 81 ? 1.56 15.547 5.195 1 91.25 81 SER A C 1
ATOM 638 O O . SER A 1 81 ? 1.798 14.336 5.168 1 91.25 81 SER A O 1
ATOM 640 N N . ALA A 1 82 ? 0.843 16.141 6.141 1 95.94 82 ALA A N 1
ATOM 641 C CA . ALA A 1 82 ? 0.302 15.422 7.293 1 95.94 82 ALA A CA 1
ATOM 642 C C . ALA A 1 82 ? 1.375 14.562 7.953 1 95.94 82 ALA A C 1
ATOM 644 O O . ALA A 1 82 ? 1.171 13.367 8.18 1 95.94 82 ALA A O 1
ATOM 645 N N . ASP A 1 83 ? 2.557 15.102 8.164 1 94.56 83 ASP A N 1
ATOM 646 C CA . ASP A 1 83 ? 3.619 14.383 8.852 1 94.56 83 ASP A CA 1
ATOM 647 C C . ASP A 1 83 ? 3.381 14.359 10.359 1 94.56 83 ASP A C 1
ATOM 649 O O . ASP A 1 83 ? 2.373 14.891 10.844 1 94.56 83 ASP A O 1
ATOM 653 N N . LEU A 1 84 ? 4.23 13.727 11.102 1 97.12 84 LEU A N 1
ATOM 654 C CA . LEU A 1 84 ? 4.039 13.469 12.523 1 97.12 84 LEU A CA 1
ATOM 655 C C . LEU A 1 84 ? 3.826 14.766 13.289 1 97.12 84 LEU A C 1
ATOM 657 O O . LEU A 1 84 ? 2.896 14.867 14.094 1 97.12 84 LEU A O 1
ATOM 661 N N . ASP A 1 85 ? 4.652 15.711 13.062 1 97.25 85 ASP A N 1
ATOM 662 C CA . ASP A 1 85 ? 4.566 17 13.734 1 97.25 85 ASP A CA 1
ATOM 663 C C . ASP A 1 85 ? 3.254 17.703 13.406 1 97.25 85 ASP A C 1
ATOM 665 O O . ASP A 1 85 ? 2.602 18.266 14.289 1 97.25 85 ASP A O 1
ATOM 669 N N . SER A 1 86 ? 2.807 17.656 12.18 1 97.75 86 SER A N 1
ATOM 670 C CA . SER A 1 86 ? 1.559 18.25 11.719 1 97.75 86 SER A CA 1
ATOM 671 C C . SER A 1 86 ? 0.355 17.625 12.414 1 97.75 86 SER A C 1
ATOM 673 O O . SER A 1 86 ? -0.494 18.328 12.961 1 97.75 86 SER A O 1
ATOM 675 N N . ILE A 1 87 ? 0.255 16.328 12.422 1 98.62 87 ILE A N 1
ATOM 676 C CA . ILE A 1 87 ? -0.876 15.602 12.992 1 98.62 87 ILE A CA 1
ATOM 677 C C . ILE A 1 87 ? -0.948 15.852 14.5 1 98.62 87 ILE A C 1
ATOM 679 O O . ILE A 1 87 ? -2.004 16.219 15.023 1 98.62 87 ILE A O 1
ATOM 683 N N . ILE A 1 88 ? 0.155 15.734 15.188 1 98.75 88 ILE A N 1
ATOM 684 C CA . ILE A 1 88 ? 0.168 15.797 16.641 1 98.75 88 ILE A CA 1
ATOM 685 C C . ILE A 1 88 ? -0.023 17.234 17.109 1 98.75 88 ILE A C 1
ATOM 687 O O . ILE A 1 88 ? -0.68 17.484 18.109 1 98.75 88 ILE A O 1
ATOM 691 N N . SER A 1 89 ? 0.509 18.188 16.344 1 98.81 89 SER A N 1
ATOM 692 C CA . SER A 1 89 ? 0.247 19.594 16.656 1 98.81 89 SER A CA 1
ATOM 693 C C . SER A 1 89 ? -1.246 19.906 16.594 1 98.81 89 SER A C 1
ATOM 695 O O . SER A 1 89 ? -1.777 20.578 17.484 1 98.81 89 SER A O 1
ATOM 697 N N . ALA A 1 90 ? -1.896 19.406 15.57 1 98.81 90 ALA A N 1
ATOM 698 C CA . ALA A 1 90 ? -3.33 19.641 15.422 1 98.81 90 ALA A CA 1
ATOM 699 C C . ALA A 1 90 ? -4.105 19.016 16.594 1 98.81 90 ALA A C 1
ATOM 701 O O . ALA A 1 90 ? -5.004 19.656 17.141 1 98.81 90 ALA A O 1
ATOM 702 N N . ILE A 1 91 ? -3.742 17.844 16.984 1 98.62 91 ILE A N 1
ATOM 703 C CA . ILE A 1 91 ? -4.426 17.125 18.062 1 98.62 91 ILE A CA 1
ATOM 704 C C . ILE A 1 91 ? -4.16 17.812 19.391 1 98.62 91 ILE A C 1
ATOM 706 O O . ILE A 1 91 ? -5.09 18.078 20.156 1 98.62 91 ILE A O 1
ATOM 710 N N . THR A 1 92 ? -2.906 18.125 19.672 1 98.31 92 THR A N 1
ATOM 711 C CA . THR A 1 92 ? -2.512 18.734 20.938 1 98.31 92 THR A CA 1
ATOM 712 C C . THR A 1 92 ? -3.17 20.094 21.109 1 98.31 92 THR A C 1
ATOM 714 O O . THR A 1 92 ? -3.74 20.391 22.156 1 98.31 92 THR A O 1
ATOM 717 N N . TYR A 1 93 ? -3.125 20.891 20.078 1 98.31 93 TYR A N 1
ATOM 718 C CA . TYR A 1 93 ? -3.76 22.188 20.141 1 98.31 93 TYR A CA 1
ATOM 719 C C . TYR A 1 93 ? -5.254 22.062 20.422 1 98.31 93 TYR A C 1
ATOM 721 O O . TYR A 1 93 ? -5.793 22.75 21.297 1 98.31 93 TYR A O 1
ATOM 729 N N . SER A 1 94 ? -5.898 21.203 19.672 1 97.94 94 SER A N 1
ATOM 730 C CA . SER A 1 94 ? -7.344 21.031 19.797 1 97.94 94 SER A CA 1
ATOM 731 C C . SER A 1 94 ? -7.727 20.547 21.203 1 97.94 94 SER A C 1
ATOM 733 O O . SER A 1 94 ? -8.711 21.016 21.766 1 97.94 94 SER A O 1
ATOM 735 N N . TYR A 1 95 ? -6.965 19.641 21.734 1 96.62 95 TYR A N 1
ATOM 736 C CA . TYR A 1 95 ? -7.262 19.062 23.031 1 96.62 95 TYR A CA 1
ATOM 737 C C . TYR A 1 95 ? -7.309 20.141 24.109 1 96.62 95 TYR A C 1
ATOM 739 O O . TYR A 1 95 ? -8.281 20.25 24.859 1 96.62 95 TYR A O 1
ATOM 747 N N . PHE A 1 96 ? -6.344 20.969 24.172 1 94.75 96 PHE A N 1
ATOM 748 C CA . PHE A 1 96 ? -6.242 21.938 25.25 1 94.75 96 PHE A CA 1
ATOM 749 C C . PHE A 1 96 ? -7.09 23.172 24.938 1 94.75 96 PHE A C 1
ATOM 751 O O . PHE A 1 96 ? -7.641 23.797 25.859 1 94.75 96 PHE A O 1
ATOM 758 N N . ALA A 1 97 ? -7.234 23.484 23.656 1 93.12 97 ALA A N 1
ATOM 759 C CA . ALA A 1 97 ? -8.07 24.625 23.281 1 93.12 97 ALA A CA 1
ATOM 760 C C . ALA A 1 97 ? -9.539 24.344 23.562 1 93.12 97 ALA A C 1
ATOM 762 O O . ALA A 1 97 ? -10.359 25.266 23.641 1 93.12 97 ALA A O 1
ATOM 763 N N . ASN A 1 98 ? -9.844 23.109 23.609 1 87.94 98 ASN A N 1
ATOM 764 C CA . ASN A 1 98 ? -11.219 22.719 23.906 1 87.94 98 ASN A CA 1
ATOM 765 C C . ASN A 1 98 ? -11.625 23.141 25.312 1 87.94 98 ASN A C 1
ATOM 767 O O . ASN A 1 98 ? -12.812 23.125 25.656 1 87.94 98 ASN A O 1
ATOM 771 N N . ASN A 1 99 ? -10.727 23.484 26.109 1 76.06 99 ASN A N 1
ATOM 772 C CA . ASN A 1 99 ? -11 24 27.453 1 76.06 99 ASN A CA 1
ATOM 773 C C . ASN A 1 99 ? -11.43 25.469 27.406 1 76.06 99 ASN A C 1
ATOM 775 O O . ASN A 1 99 ? -11.734 26.062 28.438 1 76.06 99 ASN A O 1
ATOM 779 N N . THR A 1 100 ? -11.578 25.922 26.188 1 74.69 100 THR A N 1
ATOM 780 C CA . THR A 1 100 ? -12.031 27.297 26.016 1 74.69 100 THR A CA 1
ATOM 781 C C . THR A 1 100 ? -13.492 27.328 25.562 1 74.69 100 THR A C 1
ATOM 783 O O . THR A 1 100 ? -14.219 26.344 25.719 1 74.69 100 THR A O 1
ATOM 786 N N . ASP A 1 101 ? -13.922 28.422 25.047 1 77.25 101 ASP A N 1
ATOM 787 C CA . ASP A 1 101 ? -15.336 28.703 24.797 1 77.25 101 ASP A CA 1
ATOM 788 C C . ASP A 1 101 ? -15.859 27.875 23.625 1 77.25 101 ASP A C 1
ATOM 790 O O . ASP A 1 101 ? -17.031 27.469 23.625 1 77.25 101 ASP A O 1
ATOM 794 N N . ARG A 1 102 ? -15.031 27.578 22.703 1 87.81 102 ARG A N 1
ATOM 795 C CA . ARG A 1 102 ? -15.508 26.859 21.516 1 87.81 102 ARG A CA 1
ATOM 796 C C . ARG A 1 102 ? -14.82 25.5 21.406 1 87.81 102 ARG A C 1
ATOM 798 O O . ARG A 1 102 ? -13.672 25.328 21.812 1 87.81 102 ARG A O 1
ATOM 805 N N . HIS A 1 103 ? -15.547 24.562 20.828 1 93.25 103 HIS A N 1
ATOM 806 C CA . HIS A 1 103 ? -14.977 23.234 20.562 1 93.25 103 HIS A CA 1
ATOM 807 C C . HIS A 1 103 ? -13.992 23.281 19.391 1 93.25 103 HIS A C 1
ATOM 809 O O . HIS A 1 103 ? -14.227 24 18.406 1 93.25 103 HIS A O 1
ATOM 815 N N . HIS A 1 104 ? -12.898 22.625 19.562 1 97 104 HIS A N 1
ATOM 816 C CA . HIS A 1 104 ? -11.898 22.484 18.5 1 97 104 HIS A CA 1
ATOM 817 C C . HIS A 1 104 ? -11.828 21.062 17.984 1 97 104 HIS A C 1
ATOM 819 O O . HIS A 1 104 ? -11.906 20.109 18.766 1 97 104 HIS A O 1
ATOM 825 N N . VAL A 1 105 ? -11.758 20.875 16.641 1 98.19 105 VAL A N 1
ATOM 826 C CA . VAL A 1 105 ? -11.719 19.578 15.984 1 98.19 105 VAL A CA 1
ATOM 827 C C . VAL A 1 105 ? -10.438 19.453 15.164 1 98.19 105 VAL A C 1
ATOM 829 O O . VAL A 1 105 ? -10.227 20.203 14.211 1 98.19 105 VAL A O 1
ATOM 832 N N . PRO A 1 106 ? -9.523 18.516 15.523 1 98.69 106 PRO A N 1
ATOM 833 C CA . PRO A 1 106 ? -8.359 18.312 14.672 1 98.69 106 PRO A CA 1
ATOM 834 C C . PRO A 1 106 ? -8.719 17.734 13.305 1 98.69 106 PRO A C 1
ATOM 836 O O . PRO A 1 106 ? -9.516 16.797 13.211 1 98.69 106 PRO A O 1
ATOM 839 N N . LEU A 1 107 ? -8.195 18.328 12.266 1 98.81 107 LEU A N 1
ATOM 840 C CA . LEU A 1 107 ? -8.43 17.922 10.883 1 98.81 107 LEU A CA 1
ATOM 841 C C . LEU A 1 107 ? -7.113 17.641 10.172 1 98.81 107 LEU A C 1
ATOM 843 O O . LEU A 1 107 ? -6.32 18.547 9.93 1 98.81 107 LEU A O 1
ATOM 847 N N . ILE A 1 108 ? -6.883 16.344 9.891 1 98.5 108 ILE A N 1
ATOM 848 C CA . ILE A 1 108 ? -5.68 15.93 9.18 1 98.5 108 ILE A CA 1
ATOM 849 C C . ILE A 1 108 ? -5.848 16.203 7.688 1 98.5 108 ILE A C 1
ATOM 851 O O . ILE A 1 108 ? -6.812 15.75 7.07 1 98.5 108 ILE A O 1
ATOM 855 N N . ASN A 1 109 ? -4.922 16.875 7.133 1 97.62 109 ASN A N 1
ATOM 856 C CA . ASN A 1 109 ? -5.035 17.469 5.801 1 97.62 109 ASN A CA 1
ATOM 857 C C . ASN A 1 109 ? -4.66 16.453 4.715 1 97.62 109 ASN A C 1
ATOM 859 O O . ASN A 1 109 ? -3.699 16.672 3.973 1 97.62 109 ASN A O 1
ATOM 863 N N . LEU A 1 110 ? -5.465 15.398 4.566 1 96.38 110 LEU A N 1
ATOM 864 C CA . LEU A 1 110 ? -5.305 14.367 3.551 1 96.38 110 LEU A CA 1
ATOM 865 C C . LEU A 1 110 ? -6.59 14.195 2.746 1 96.38 110 LEU A C 1
ATOM 867 O O . LEU A 1 110 ? -7.523 13.531 3.193 1 96.38 110 LEU A O 1
ATOM 871 N N . PRO A 1 111 ? -6.621 14.789 1.574 1 94.94 111 PRO A N 1
ATOM 872 C CA . PRO A 1 111 ? -7.867 14.805 0.803 1 94.94 111 PRO A CA 1
ATOM 873 C C . PRO A 1 111 ? -8.219 13.445 0.215 1 94.94 111 PRO A C 1
ATOM 875 O O . PRO A 1 111 ? -9.375 13.203 -0.143 1 94.94 111 PRO A O 1
ATOM 878 N N . ASN A 1 112 ? -7.195 12.508 0.118 1 91.25 112 ASN A N 1
ATOM 879 C CA . ASN A 1 112 ? -7.453 11.242 -0.562 1 91.25 112 ASN A CA 1
ATOM 880 C C . ASN A 1 112 ? -7.18 10.047 0.35 1 91.25 112 ASN A C 1
ATOM 882 O O . ASN A 1 112 ? -7.047 8.922 -0.122 1 91.25 112 ASN A O 1
ATOM 886 N N . VAL A 1 113 ? -7.008 10.289 1.608 1 94.56 113 VAL A N 1
ATOM 887 C CA . VAL A 1 113 ? -6.676 9.234 2.562 1 94.56 113 VAL A CA 1
ATOM 888 C C . VAL A 1 113 ? -7.664 9.266 3.729 1 94.56 113 VAL A C 1
ATOM 890 O O . VAL A 1 113 ? -7.535 10.094 4.637 1 94.56 113 VAL A O 1
ATOM 893 N N . PRO A 1 114 ? -8.625 8.383 3.719 1 94.88 114 PRO A N 1
ATOM 894 C CA . PRO A 1 114 ? -9.516 8.32 4.879 1 94.88 114 PRO A CA 1
ATOM 895 C C . PRO A 1 114 ? -8.805 7.844 6.145 1 94.88 114 PRO A C 1
ATOM 897 O O . PRO A 1 114 ? -7.75 7.207 6.059 1 94.88 114 PRO A O 1
ATOM 900 N N . SER A 1 115 ? -9.477 8.195 7.203 1 95.44 115 SER A N 1
ATOM 901 C CA . SER A 1 115 ? -8.969 7.66 8.461 1 95.44 115 SER A CA 1
ATOM 902 C C . SER A 1 115 ? -9.117 6.141 8.516 1 95.44 115 SER A C 1
ATOM 904 O O . SER A 1 115 ? -9.727 5.539 7.629 1 95.44 115 SER A O 1
ATOM 906 N N . GLY A 1 116 ? -8.445 5.484 9.391 1 93.12 116 GLY A N 1
ATOM 907 C CA . GLY A 1 116 ? -8.516 4.035 9.523 1 93.12 116 GLY A CA 1
ATOM 908 C C . GLY A 1 116 ? -7.285 3.332 8.969 1 93.12 116 GLY A C 1
ATOM 909 O O . GLY A 1 116 ? -6.156 3.686 9.312 1 93.12 116 GLY A O 1
ATOM 910 N N . SER A 1 117 ? -7.59 2.318 8.125 1 91.5 117 SER A N 1
ATOM 911 C CA . SER A 1 117 ? -6.52 1.451 7.645 1 91.5 117 SER A CA 1
ATOM 912 C C . SER A 1 117 ? -5.551 2.213 6.746 1 91.5 117 SER A C 1
ATOM 914 O O . SER A 1 117 ? -4.34 1.985 6.797 1 91.5 117 SER A O 1
ATOM 916 N N . GLU A 1 118 ? -6.066 3.094 5.887 1 94.44 118 GLU A N 1
ATOM 917 C CA . GLU A 1 118 ? -5.199 3.809 4.953 1 94.44 118 GLU A CA 1
ATOM 918 C C . GLU A 1 118 ? -4.277 4.777 5.688 1 94.44 118 GLU A C 1
ATOM 920 O O . GLU A 1 118 ? -3.109 4.926 5.328 1 94.44 118 GLU A O 1
ATOM 925 N N . LEU A 1 119 ? -4.859 5.441 6.652 1 95.5 119 LEU A N 1
ATOM 926 C CA . LEU A 1 119 ? -4.02 6.336 7.441 1 95.5 119 LEU A CA 1
ATOM 927 C C . LEU A 1 119 ? -2.961 5.551 8.211 1 95.5 119 LEU A C 1
ATOM 929 O O . LEU A 1 119 ? -1.815 5.996 8.328 1 95.5 119 LEU A O 1
ATOM 933 N N . HIS A 1 120 ? -3.348 4.395 8.766 1 94.69 120 HIS A N 1
ATOM 934 C CA . HIS A 1 120 ? -2.383 3.527 9.43 1 94.69 120 HIS A CA 1
ATOM 935 C C . HIS A 1 120 ? -1.234 3.16 8.5 1 94.69 120 HIS A C 1
ATOM 937 O O . HIS A 1 120 ? -0.066 3.225 8.891 1 94.69 120 HIS A O 1
ATOM 943 N N . ARG A 1 121 ? -1.602 2.746 7.301 1 93.12 121 ARG A N 1
ATOM 944 C CA . ARG A 1 121 ? -0.605 2.324 6.324 1 93.12 121 ARG A CA 1
ATOM 945 C C . ARG A 1 121 ? 0.326 3.477 5.957 1 93.12 121 ARG A C 1
ATOM 947 O O . ARG A 1 121 ? 1.541 3.291 5.859 1 93.12 121 ARG A O 1
ATOM 954 N N . LEU A 1 122 ? -0.207 4.652 5.844 1 94.5 122 LEU A N 1
ATOM 955 C CA . LEU A 1 122 ? 0.544 5.805 5.359 1 94.5 122 LEU A CA 1
ATOM 956 C C . LEU A 1 122 ? 1.416 6.391 6.465 1 94.5 122 LEU A C 1
ATOM 958 O O . LEU A 1 122 ? 2.496 6.922 6.195 1 94.5 122 LEU A O 1
ATOM 962 N N . ARG A 1 123 ? 0.886 6.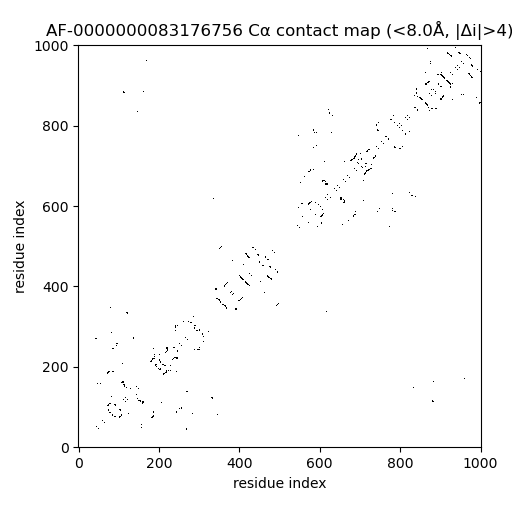344 7.691 1 96.06 123 ARG A N 1
ATOM 963 C CA . ARG A 1 123 ? 1.571 7.012 8.789 1 96.06 123 ARG A CA 1
ATOM 964 C C . ARG A 1 123 ? 1.699 6.086 10 1 96.06 123 ARG A C 1
ATOM 966 O O . ARG A 1 123 ? 1.224 6.41 11.086 1 96.06 123 ARG A O 1
ATOM 973 N N . PRO A 1 124 ? 2.438 5.012 9.883 1 94.38 124 PRO A N 1
ATOM 974 C CA . PRO A 1 124 ? 2.559 4.074 11 1 94.38 124 PRO A CA 1
ATOM 975 C C . PRO A 1 124 ? 3.283 4.676 12.203 1 94.38 124 PRO A C 1
ATOM 977 O O . PRO A 1 124 ? 3.064 4.25 13.336 1 94.38 124 PRO A O 1
ATOM 980 N N . GLU A 1 125 ? 4.184 5.648 12.039 1 96.69 125 GLU A N 1
ATOM 981 C CA . GLU A 1 125 ? 4.867 6.301 13.156 1 96.69 125 GLU A CA 1
ATOM 982 C C . GLU A 1 125 ? 3.879 7.043 14.047 1 96.69 125 GLU A C 1
ATOM 984 O O . GLU A 1 125 ? 4.082 7.133 15.258 1 96.69 125 GLU A O 1
ATOM 989 N N . PHE A 1 126 ? 2.896 7.621 13.398 1 97.75 126 PHE A N 1
ATOM 990 C CA . PHE A 1 126 ? 1.844 8.25 14.188 1 97.75 126 PHE A CA 1
ATOM 991 C C . PHE A 1 126 ? 1.115 7.219 15.047 1 97.75 126 PHE A C 1
ATOM 993 O O . PHE A 1 126 ? 0.839 7.465 16.219 1 97.75 126 PHE A O 1
ATOM 1000 N N . VAL A 1 127 ? 0.8 6.098 14.453 1 96.94 127 VAL A N 1
ATOM 1001 C CA . VAL A 1 127 ? 0.111 5.023 15.156 1 96.94 127 VAL A CA 1
ATOM 1002 C C . VAL A 1 127 ? 0.964 4.539 16.328 1 96.94 127 VAL A C 1
ATOM 1004 O O . VAL A 1 127 ? 0.447 4.289 17.422 1 96.94 127 VAL A O 1
ATOM 1007 N N . LYS A 1 128 ? 2.248 4.414 16.109 1 96.94 128 LYS A N 1
ATOM 1008 C CA . LYS A 1 128 ? 3.166 4.023 17.172 1 96.94 128 LYS A CA 1
ATOM 1009 C C . LYS A 1 128 ? 3.16 5.047 18.312 1 96.94 128 LYS A C 1
ATOM 1011 O O . LYS A 1 128 ? 3.139 4.676 19.484 1 96.94 128 LYS A O 1
ATOM 1016 N N . ALA A 1 129 ? 3.201 6.312 17.938 1 97.56 129 ALA A N 1
ATOM 1017 C CA . ALA A 1 129 ? 3.141 7.371 18.953 1 97.56 129 ALA A CA 1
ATOM 1018 C C . ALA A 1 129 ? 1.853 7.281 19.766 1 97.56 129 ALA A C 1
ATOM 1020 O O . ALA A 1 129 ? 1.877 7.41 20.984 1 97.56 129 ALA A O 1
ATOM 1021 N N . LEU A 1 130 ? 0.75 7.059 19.094 1 97 130 LEU A N 1
ATOM 1022 C CA . LEU A 1 130 ? -0.544 6.922 19.75 1 97 130 LEU A CA 1
ATOM 1023 C C . LEU A 1 130 ? -0.552 5.719 20.688 1 97 130 LEU A C 1
ATOM 1025 O O . LEU A 1 130 ? -1.074 5.801 21.797 1 97 130 LEU A O 1
ATOM 1029 N N . TRP A 1 131 ? 0.023 4.652 20.188 1 96.31 131 TRP A N 1
ATOM 1030 C CA . TRP A 1 131 ? 0.096 3.438 21 1 96.31 131 TRP A CA 1
ATOM 1031 C C . TRP A 1 131 ? 0.883 3.682 22.281 1 96.31 131 TRP A C 1
ATOM 1033 O O . TRP A 1 131 ? 0.417 3.354 23.375 1 96.31 131 TRP A O 1
ATOM 1043 N N . LEU A 1 132 ? 2.041 4.258 22.172 1 94.88 132 LEU A N 1
ATOM 1044 C CA . LEU A 1 132 ? 2.918 4.488 23.328 1 94.88 132 LEU A CA 1
ATOM 1045 C C . LEU A 1 132 ? 2.297 5.488 24.297 1 94.88 132 LEU A C 1
ATOM 1047 O O . LEU A 1 132 ? 2.486 5.383 25.5 1 94.88 132 LEU A O 1
ATOM 1051 N N . SER A 1 133 ? 1.53 6.438 23.766 1 93.75 133 SER A N 1
ATOM 1052 C CA . SER A 1 133 ? 0.946 7.488 24.594 1 93.75 133 SER A CA 1
ATOM 1053 C C . SER A 1 133 ? -0.298 6.992 25.328 1 93.75 133 SER A C 1
ATOM 1055 O O . SER A 1 133 ? -0.699 7.562 26.344 1 93.75 133 SER A O 1
ATOM 1057 N N . THR A 1 134 ? -0.9 5.926 24.859 1 93.31 134 THR A N 1
ATOM 1058 C CA . THR A 1 134 ? -2.17 5.5 25.438 1 93.31 134 THR A CA 1
ATOM 1059 C C . THR A 1 134 ? -2.025 4.145 26.125 1 93.31 134 THR A C 1
ATOM 1061 O O . THR A 1 134 ? -3.02 3.545 26.547 1 93.31 134 THR A O 1
ATOM 1064 N N . HIS A 1 135 ? -0.814 3.635 26.172 1 90.12 135 HIS A N 1
ATOM 1065 C CA . HIS A 1 135 ? -0.571 2.381 26.875 1 90.12 135 HIS A CA 1
ATOM 1066 C C . HIS A 1 135 ? 0.44 2.566 28 1 90.12 135 HIS A C 1
ATOM 1068 O O . HIS A 1 135 ? 1.501 3.16 27.797 1 90.12 135 HIS A O 1
ATOM 1074 N N . PRO A 1 136 ? 0.138 2 29.234 1 85 136 PRO A N 1
ATOM 1075 C CA . PRO A 1 136 ? -1.067 1.22 29.531 1 85 136 PRO A CA 1
ATOM 1076 C C . PRO A 1 136 ? -2.344 2.055 29.438 1 85 136 PRO A C 1
ATOM 1078 O O . PRO A 1 136 ? -2.303 3.271 29.641 1 85 136 PRO A O 1
ATOM 1081 N N . PRO A 1 137 ? -3.418 1.342 29.062 1 84.56 137 PRO A N 1
ATOM 1082 C CA . PRO A 1 137 ? -4.672 2.088 28.922 1 84.56 137 PRO A CA 1
ATOM 1083 C C . PRO A 1 137 ? -5.137 2.719 30.219 1 84.56 137 PRO A C 1
ATOM 1085 O O . PRO A 1 137 ? -4.926 2.146 31.297 1 84.56 137 PRO A O 1
ATOM 1088 N N . ALA A 1 138 ? -5.684 3.969 30.109 1 79.5 138 ALA A N 1
ATOM 1089 C CA . ALA A 1 138 ? -6.305 4.59 31.281 1 79.5 138 ALA A CA 1
ATOM 1090 C C . ALA A 1 138 ? -7.523 3.795 31.734 1 79.5 138 ALA A C 1
ATOM 1092 O O . ALA A 1 138 ? -8.055 2.971 30.984 1 79.5 138 ALA A O 1
ATOM 1093 N N . ARG A 1 139 ? -7.863 3.939 32.906 1 76.81 139 ARG A N 1
ATOM 1094 C CA . ARG A 1 139 ? -9.016 3.232 33.438 1 76.81 139 ARG A CA 1
ATOM 1095 C C . ARG A 1 139 ? -10.266 3.492 32.625 1 76.81 139 ARG A C 1
ATOM 1097 O O . ARG A 1 139 ? -10.594 4.641 32.312 1 76.81 139 ARG A O 1
ATOM 1104 N N . GLY A 1 140 ? -10.93 2.529 32.156 1 77 140 GLY A N 1
ATOM 1105 C CA . GLY A 1 140 ? -12.18 2.646 31.422 1 77 140 GLY A CA 1
ATOM 1106 C C . GLY A 1 140 ? -11.984 2.76 29.922 1 77 140 GLY A C 1
ATOM 1107 O O . GLY A 1 140 ? -12.953 2.758 29.156 1 77 140 GLY A O 1
ATOM 1108 N N . GLU A 1 141 ? -10.75 2.855 29.484 1 83.56 141 GLU A N 1
ATOM 1109 C CA . GLU A 1 141 ? -10.5 2.986 28.062 1 83.56 141 GLU A CA 1
ATOM 1110 C C . GLU A 1 141 ? -10.492 1.625 27.375 1 83.56 141 GLU A C 1
ATOM 1112 O O . GLU A 1 141 ? -10.023 0.637 27.938 1 83.56 141 GLU A O 1
ATOM 1117 N N . GLN A 1 142 ? -11.078 1.629 26.219 1 79 142 GLN A N 1
ATOM 1118 C CA . GLN A 1 142 ? -11.062 0.415 25.422 1 79 142 GLN A CA 1
ATOM 1119 C C . GLN A 1 142 ? -9.641 0.066 24.984 1 79 142 GLN A C 1
ATOM 1121 O O . GLN A 1 142 ? -8.953 0.893 24.375 1 79 142 GLN A O 1
ATOM 1126 N N . PRO A 1 143 ? -9.344 -1.099 25.344 1 86.12 143 PRO A N 1
ATOM 1127 C CA . PRO A 1 143 ? -8.008 -1.494 24.891 1 86.12 143 PRO A CA 1
ATOM 1128 C C . PRO A 1 143 ? -7.938 -1.736 23.391 1 86.12 143 PRO A C 1
ATOM 1130 O O . PRO A 1 143 ? -8.945 -2.088 22.766 1 86.12 143 PRO A O 1
ATOM 1133 N N . TRP A 1 144 ? -6.812 -1.401 22.766 1 91.38 144 TRP A N 1
ATOM 1134 C CA . TRP A 1 144 ? -6.531 -1.732 21.375 1 91.38 144 TRP A CA 1
ATOM 1135 C C . TRP A 1 144 ? -5.117 -2.279 21.219 1 91.38 144 TRP A C 1
ATOM 1137 O O . TRP A 1 144 ? -4.312 -2.205 22.156 1 91.38 144 TRP A O 1
ATOM 1147 N N . GLU A 1 145 ? -4.879 -3.031 20.062 1 90.94 145 GLU A N 1
ATOM 1148 C CA . GLU A 1 145 ? -3.604 -3.689 19.797 1 90.94 145 GLU A CA 1
ATOM 1149 C C . GLU A 1 145 ? -2.832 -2.99 18.688 1 90.94 145 GLU A C 1
ATOM 1151 O O . GLU A 1 145 ? -3.422 -2.279 17.875 1 90.94 145 GLU A O 1
ATOM 1156 N N . GLU A 1 146 ? -1.56 -3.275 18.766 1 89 146 GLU A N 1
ATOM 1157 C CA . GLU A 1 146 ? -0.704 -2.709 17.734 1 89 146 GLU A CA 1
ATOM 1158 C C . GLU A 1 146 ? -0.696 -3.588 16.484 1 89 146 GLU A C 1
ATOM 1160 O O . GLU A 1 146 ? 0.36 -4.055 16.062 1 89 146 GLU A O 1
ATOM 1165 N N . THR A 1 147 ? -1.836 -3.879 15.945 1 87.19 147 THR A N 1
ATOM 1166 C CA . THR A 1 147 ? -2.037 -4.594 14.688 1 87.19 147 THR A CA 1
ATOM 1167 C C . THR A 1 147 ? -2.734 -3.703 13.664 1 87.19 147 THR A C 1
ATOM 1169 O O . THR A 1 147 ? -3.463 -2.779 14.031 1 87.19 147 THR A O 1
ATOM 1172 N N . PRO A 1 148 ? -2.498 -3.992 12.492 1 86.06 148 PRO A N 1
ATOM 1173 C CA . PRO A 1 148 ? -3.145 -3.162 11.469 1 86.06 148 PRO A CA 1
ATOM 1174 C C . PRO A 1 148 ? -4.664 -3.105 11.633 1 86.06 148 PRO A C 1
ATOM 1176 O O . PRO A 1 148 ? -5.266 -2.041 11.469 1 86.06 148 PRO A O 1
ATOM 1179 N N . GLU A 1 149 ? -5.309 -4.199 11.992 1 85.69 149 GLU A N 1
ATOM 1180 C CA . GLU A 1 149 ? -6.762 -4.27 12.125 1 85.69 149 GLU A CA 1
ATOM 1181 C C . GLU A 1 149 ? -7.246 -3.418 13.297 1 85.69 149 GLU A C 1
ATOM 1183 O O . GLU A 1 149 ? -8.172 -2.617 13.148 1 85.69 149 GLU A O 1
ATOM 1188 N N . SER A 1 150 ? -6.598 -3.625 14.406 1 91.19 150 SER A N 1
ATOM 1189 C CA . SER A 1 150 ? -6.984 -2.885 15.602 1 91.19 150 SER A CA 1
ATOM 1190 C C . SER A 1 150 ? -6.688 -1.396 15.453 1 91.19 150 SER A C 1
ATOM 1192 O O . SER A 1 150 ? -7.512 -0.554 15.812 1 91.19 150 SER A O 1
ATOM 1194 N N . ALA A 1 151 ? -5.527 -1.069 14.922 1 93 151 ALA A N 1
ATOM 1195 C CA . ALA A 1 151 ? -5.133 0.32 14.711 1 93 151 ALA A CA 1
ATOM 1196 C C . ALA A 1 151 ? -6.07 1.012 13.727 1 93 151 ALA A C 1
ATOM 1198 O O . ALA A 1 151 ? -6.465 2.16 13.938 1 93 151 ALA A O 1
ATOM 1199 N N . GLY A 1 152 ? -6.391 0.302 12.648 1 92.12 152 GLY A N 1
ATOM 1200 C CA . GLY A 1 152 ? -7.316 0.856 11.672 1 92.12 152 GLY A CA 1
ATOM 1201 C C . GLY A 1 152 ? -8.656 1.231 12.273 1 92.12 152 GLY A C 1
ATOM 1202 O O . GLY A 1 152 ? -9.203 2.293 11.969 1 92.12 152 GLY A O 1
ATOM 1203 N N . ALA A 1 153 ? -9.172 0.407 13.133 1 90.12 153 ALA A N 1
ATOM 1204 C CA . ALA A 1 153 ? -10.469 0.647 13.766 1 90.12 153 ALA A CA 1
ATOM 1205 C C . ALA A 1 153 ? -10.406 1.861 14.695 1 90.12 153 ALA A C 1
ATOM 1207 O O . ALA A 1 153 ? -11.312 2.695 14.688 1 90.12 153 ALA A O 1
ATOM 1208 N N . ILE A 1 154 ? -9.328 1.967 15.445 1 93.69 154 ILE A N 1
ATOM 1209 C CA . ILE A 1 154 ? -9.148 3.074 16.375 1 93.69 154 ILE A CA 1
ATOM 1210 C C . ILE A 1 154 ? -9.055 4.387 15.602 1 93.69 154 ILE A C 1
ATOM 1212 O O . ILE A 1 154 ? -9.656 5.391 15.992 1 93.69 154 ILE A O 1
ATOM 1216 N N . LEU A 1 155 ? -8.32 4.398 14.547 1 96.12 155 LEU A N 1
ATOM 1217 C CA . LEU A 1 155 ? -8.156 5.617 13.758 1 96.12 155 LEU A CA 1
ATOM 1218 C C . LEU A 1 155 ? -9.477 6.023 13.109 1 96.12 155 LEU A C 1
ATOM 1220 O O . LEU A 1 155 ? -9.82 7.207 13.086 1 96.12 155 LEU A O 1
ATOM 1224 N N . HIS A 1 156 ? -10.188 5.066 12.664 1 93.25 156 HIS A N 1
ATOM 1225 C CA . HIS A 1 156 ? -11.477 5.344 12.031 1 93.25 156 HIS A CA 1
ATOM 1226 C C . HIS A 1 156 ? -12.438 6 13.016 1 93.25 156 HIS A C 1
ATOM 1228 O O . HIS A 1 156 ? -13.164 6.934 12.656 1 93.25 156 HIS A O 1
ATOM 1234 N N . ASP A 1 157 ? -12.375 5.578 14.227 1 93.69 157 ASP A N 1
ATOM 1235 C CA . ASP A 1 157 ? -13.352 5.996 15.227 1 93.69 157 ASP A CA 1
ATOM 1236 C C . ASP A 1 157 ? -12.945 7.32 15.875 1 93.69 157 ASP A C 1
ATOM 1238 O O . ASP A 1 157 ? -13.758 7.969 16.531 1 93.69 157 ASP A O 1
ATOM 1242 N N . HIS A 1 158 ? -11.672 7.742 15.617 1 96.62 158 HIS A N 1
ATOM 1243 C CA . HIS A 1 158 ? -11.219 8.828 16.484 1 96.62 158 HIS A CA 1
ATOM 1244 C C . HIS A 1 158 ? -10.555 9.938 15.68 1 96.62 158 HIS A C 1
ATOM 1246 O O . HIS A 1 158 ? -10.328 11.031 16.203 1 96.62 158 HIS A O 1
ATOM 1252 N N . ILE A 1 159 ? -10.258 9.688 14.398 1 98 159 ILE A N 1
ATOM 1253 C CA . ILE A 1 159 ? -9.492 10.656 13.617 1 98 159 ILE A CA 1
ATOM 1254 C C . ILE A 1 159 ? -10.336 11.156 12.445 1 98 159 ILE A C 1
ATOM 1256 O O . ILE A 1 159 ? -11.133 10.398 11.875 1 98 159 ILE A O 1
ATOM 1260 N N . LEU A 1 160 ? -10.211 12.414 12.117 1 98.38 160 LEU A N 1
ATOM 1261 C CA . LEU A 1 160 ? -10.875 13.031 10.977 1 98.38 160 LEU A CA 1
ATOM 1262 C C . LEU A 1 160 ? -9.859 13.5 9.945 1 98.38 160 LEU A C 1
ATOM 1264 O O . LEU A 1 160 ? -8.961 14.281 10.266 1 98.38 160 LEU A O 1
ATOM 1268 N N . THR A 1 161 ? -9.945 13 8.719 1 98.19 161 THR A N 1
ATOM 1269 C CA . THR A 1 161 ? -9.172 13.508 7.59 1 98.19 161 THR A CA 1
ATOM 1270 C C . THR A 1 161 ? -10.047 14.344 6.66 1 98.19 161 THR A C 1
ATOM 1272 O O . THR A 1 161 ? -11.273 14.344 6.789 1 98.19 161 THR A O 1
ATOM 1275 N N . VAL A 1 162 ? -9.43 15.07 5.805 1 97.56 162 VAL A N 1
ATOM 1276 C CA . VAL A 1 162 ? -10.164 15.828 4.797 1 97.56 162 VAL A CA 1
ATOM 1277 C C . VAL A 1 162 ? -11.016 14.883 3.955 1 97.56 162 VAL A C 1
ATOM 1279 O O . VAL A 1 162 ? -12.141 15.211 3.59 1 97.56 162 VAL A O 1
ATOM 1282 N N . ALA A 1 163 ? -10.469 13.742 3.65 1 95.69 163 ALA A N 1
ATOM 1283 C CA . ALA A 1 163 ? -11.227 12.734 2.914 1 95.69 163 ALA A CA 1
ATOM 1284 C C . ALA A 1 163 ? -12.492 12.336 3.674 1 95.69 163 ALA A C 1
ATOM 1286 O O . ALA A 1 163 ? -13.562 12.195 3.08 1 95.69 163 ALA A O 1
ATOM 1287 N N . ASP A 1 164 ? -12.375 12.102 4.988 1 95.94 164 ASP A N 1
ATOM 1288 C CA . ASP A 1 164 ? -13.523 11.773 5.824 1 95.94 164 ASP A CA 1
ATOM 1289 C C . ASP A 1 164 ? -14.555 12.906 5.797 1 95.94 164 ASP A C 1
ATOM 1291 O O . ASP A 1 164 ? -15.758 12.648 5.727 1 95.94 164 ASP A O 1
ATOM 1295 N N . PHE A 1 165 ? -14.062 14.109 5.941 1 96.5 165 PHE A N 1
ATOM 1296 C CA . PHE A 1 165 ? -14.93 15.281 5.914 1 96.5 165 PHE A CA 1
ATOM 1297 C C . PHE A 1 165 ? -15.789 15.297 4.656 1 96.5 165 PHE A C 1
ATOM 1299 O O . PHE A 1 165 ? -17.016 15.461 4.73 1 96.5 165 PHE A O 1
ATOM 1306 N N . ASN A 1 166 ? -15.141 15.148 3.529 1 93.56 166 ASN A N 1
ATOM 1307 C CA . ASN A 1 166 ? -15.852 15.117 2.254 1 93.56 166 ASN A CA 1
ATOM 1308 C C . ASN A 1 166 ? -16.875 13.984 2.213 1 93.56 166 ASN A C 1
ATOM 1310 O O . ASN A 1 166 ? -18 14.18 1.748 1 93.56 166 ASN A O 1
ATOM 1314 N N . ALA A 1 167 ? -16.484 12.852 2.688 1 90.75 167 ALA A N 1
ATOM 1315 C CA . ALA A 1 167 ? -17.391 11.703 2.715 1 90.75 167 ALA A CA 1
ATOM 1316 C C . ALA A 1 167 ? -18.609 11.977 3.592 1 90.75 167 ALA A C 1
ATOM 1318 O O . ALA A 1 167 ? -19.734 11.586 3.246 1 90.75 167 ALA A O 1
ATOM 1319 N N . HIS A 1 168 ? -18.359 12.547 4.734 1 91.5 168 HIS A N 1
ATOM 1320 C CA . HIS A 1 168 ? -19.438 12.867 5.652 1 91.5 168 HIS A CA 1
ATOM 1321 C C . HIS A 1 168 ? -20.406 13.875 5.031 1 91.5 168 HIS A C 1
ATOM 1323 O O . HIS A 1 168 ? -21.609 13.812 5.277 1 91.5 168 HIS A O 1
ATOM 1329 N N . MET A 1 169 ? -19.891 14.773 4.258 1 91.12 169 MET A N 1
ATOM 1330 C CA . MET A 1 169 ? -20.75 15.719 3.545 1 91.12 169 MET A CA 1
ATOM 1331 C C . MET A 1 169 ? -21.641 14.992 2.541 1 91.12 169 MET A C 1
ATOM 1333 O O . MET A 1 169 ? -22.828 15.273 2.449 1 91.12 169 MET A O 1
ATOM 1337 N N . GLU A 1 170 ? -21.047 14.062 1.813 1 83.69 170 GLU A N 1
ATOM 1338 C CA . GLU A 1 170 ? -21.797 13.289 0.829 1 83.69 170 GLU A CA 1
ATOM 1339 C C . GLU A 1 170 ? -22.906 12.484 1.493 1 83.69 170 GLU A C 1
ATOM 1341 O O . GLU A 1 170 ? -24 12.375 0.953 1 83.69 170 GLU A O 1
ATOM 1346 N N . GLU A 1 171 ? -22.594 11.922 2.59 1 80.81 171 GLU A N 1
ATOM 1347 C CA . GLU A 1 171 ? -23.562 11.133 3.344 1 80.81 171 GLU A CA 1
ATOM 1348 C C . GLU A 1 171 ? -24.75 11.984 3.768 1 80.81 171 GLU A C 1
ATOM 1350 O O . GLU A 1 171 ? -25.859 11.477 3.914 1 80.81 171 GLU A O 1
ATOM 1355 N N . ASN A 1 172 ? -24.516 13.234 3.938 1 79.81 172 ASN A N 1
ATOM 1356 C CA . ASN A 1 172 ? -25.578 14.141 4.375 1 79.81 172 ASN A CA 1
ATOM 1357 C C . ASN A 1 172 ? -26.25 14.828 3.191 1 79.81 172 ASN A C 1
ATOM 1359 O O . ASN A 1 172 ? -26.984 15.797 3.369 1 79.81 172 ASN A O 1
ATOM 1363 N N . GLY A 1 173 ? -25.969 14.305 1.979 1 74.06 173 GLY A N 1
ATOM 1364 C CA . GLY A 1 173 ? -26.594 14.844 0.784 1 74.06 173 GLY A CA 1
ATOM 1365 C C . GLY A 1 173 ? -26.031 16.188 0.366 1 74.06 173 GLY A C 1
ATOM 1366 O O . GLY A 1 173 ? -26.641 16.906 -0.433 1 74.06 173 GLY A O 1
ATOM 1367 N N . LYS A 1 174 ? -25.031 16.531 0.955 1 69.44 174 LYS A N 1
ATOM 1368 C CA . LYS A 1 174 ? -24.422 17.828 0.675 1 69.44 174 LYS A CA 1
ATOM 1369 C C . LYS A 1 174 ? -23.375 17.719 -0.432 1 69.44 174 LYS A C 1
ATOM 1371 O O . LYS A 1 174 ? -22.203 18 -0.204 1 69.44 174 LYS A O 1
ATOM 1376 N N . VAL A 1 175 ? -23.703 17.188 -1.612 1 65.19 175 VAL A N 1
ATOM 1377 C CA . VAL A 1 175 ? -22.812 16.844 -2.721 1 65.19 175 VAL A CA 1
ATOM 1378 C C . VAL A 1 175 ? -22.844 17.953 -3.766 1 65.19 175 VAL A C 1
ATOM 1380 O O . VAL A 1 175 ? -21.922 18.094 -4.57 1 65.19 175 VAL A O 1
ATOM 1383 N N . ASN A 1 176 ? -23.859 18.75 -3.787 1 61.25 176 ASN A N 1
ATOM 1384 C CA . ASN A 1 176 ? -24.047 19.672 -4.91 1 61.25 176 ASN A CA 1
ATOM 1385 C C . ASN A 1 176 ? -23.359 21.016 -4.66 1 61.25 176 ASN A C 1
ATOM 1387 O O . ASN A 1 176 ? -23.172 21.406 -3.51 1 61.25 176 ASN A O 1
ATOM 1391 N N . GLU A 1 177 ? -22.734 21.609 -5.676 1 62.41 177 GLU A N 1
ATOM 1392 C CA . GLU A 1 177 ? -22.047 22.906 -5.695 1 62.41 177 GLU A CA 1
ATOM 1393 C C . GLU A 1 177 ? -22.891 23.984 -5.012 1 62.41 177 GLU A C 1
ATOM 1395 O O . GLU A 1 177 ? -22.359 25.031 -4.633 1 62.41 177 GLU A O 1
ATOM 1400 N N . LYS A 1 178 ? -24.047 23.547 -4.648 1 63.72 178 LYS A N 1
ATOM 1401 C CA . LYS A 1 178 ? -24.922 24.594 -4.109 1 63.72 178 LYS A CA 1
ATOM 1402 C C . LYS A 1 178 ? -24.781 24.688 -2.594 1 63.72 178 LYS A C 1
ATOM 1404 O O . LYS A 1 178 ? -25.125 25.719 -2 1 63.72 178 LYS A O 1
ATOM 1409 N N . TYR A 1 179 ? -24.125 23.719 -2.096 1 77.56 179 TYR A N 1
ATOM 1410 C CA . TYR A 1 179 ? -23.984 23.781 -0.646 1 77.56 179 TYR A CA 1
ATOM 1411 C C . TYR A 1 179 ? -22.625 24.312 -0.247 1 77.56 179 TYR A C 1
ATOM 1413 O O . TYR A 1 179 ? -21.594 23.781 -0.672 1 77.56 179 TYR A O 1
ATOM 1421 N N . GLN A 1 180 ? -22.703 25.453 0.359 1 84.75 180 GLN A N 1
ATOM 1422 C CA . GLN A 1 180 ? -21.469 26.078 0.849 1 84.75 180 GLN A CA 1
ATOM 1423 C C . GLN A 1 180 ? -21.438 26.094 2.375 1 84.75 180 GLN A C 1
ATOM 1425 O O . GLN A 1 180 ? -22.422 26.484 3.014 1 84.75 180 GLN A O 1
ATOM 1430 N N . ILE A 1 181 ? -20.406 25.547 2.895 1 89.62 181 ILE A N 1
ATOM 1431 C CA . ILE A 1 181 ? -20.172 25.547 4.336 1 89.62 181 ILE A CA 1
ATOM 1432 C C . ILE A 1 181 ? -19.047 26.5 4.688 1 89.62 181 ILE A C 1
ATOM 1434 O O . ILE A 1 181 ? -18.047 26.594 3.969 1 89.62 181 ILE A O 1
ATOM 1438 N N . SER A 1 182 ? -19.297 27.281 5.695 1 92.75 182 SER A N 1
ATOM 1439 C CA . SER A 1 182 ? -18.234 28.125 6.262 1 92.75 182 SER A CA 1
ATOM 1440 C C . SER A 1 182 ? -17.812 27.625 7.641 1 92.75 182 SER A C 1
ATOM 1442 O O . SER A 1 182 ? -18.672 27.297 8.477 1 92.75 182 SER A O 1
ATOM 1444 N N . ALA A 1 183 ? -16.547 27.531 7.883 1 95.25 183 ALA A N 1
ATOM 1445 C CA . ALA A 1 183 ? -16.031 27.078 9.172 1 95.25 183 ALA A CA 1
ATOM 1446 C C . ALA A 1 183 ? -14.789 27.875 9.586 1 95.25 183 ALA A C 1
ATOM 1448 O O . ALA A 1 183 ? -14.023 28.328 8.734 1 95.25 183 ALA A O 1
ATOM 1449 N N . ASP A 1 184 ? -14.625 28.062 10.875 1 96.62 184 ASP A N 1
ATOM 1450 C CA . ASP A 1 184 ? -13.406 28.688 11.398 1 96.62 184 ASP A CA 1
ATOM 1451 C C . ASP A 1 184 ? -12.281 27.656 11.516 1 96.62 184 ASP A C 1
ATOM 1453 O O . ASP A 1 184 ? -12.531 26.469 11.719 1 96.62 184 ASP A O 1
ATOM 1457 N N . ALA A 1 185 ? -11.023 28.219 11.328 1 98.31 185 ALA A N 1
ATOM 1458 C CA . ALA A 1 185 ? -9.898 27.281 11.367 1 98.31 185 ALA A CA 1
ATOM 1459 C C . ALA A 1 185 ? -8.688 27.922 12.062 1 98.31 185 ALA A C 1
ATOM 1461 O O . ALA A 1 185 ? -8.523 29.141 12.039 1 98.31 185 ALA A O 1
ATOM 1462 N N . VAL A 1 186 ? -7.922 27.141 12.719 1 98.5 186 VAL A N 1
ATOM 1463 C CA . VAL A 1 186 ? -6.562 27.438 13.156 1 98.5 186 VAL A CA 1
ATOM 1464 C C . VAL A 1 186 ? -5.57 26.594 12.367 1 98.5 186 VAL A C 1
ATOM 1466 O O . VAL A 1 186 ? -5.727 25.375 12.266 1 98.5 186 VAL A O 1
ATOM 1469 N N . LEU A 1 187 ? -4.562 27.234 11.781 1 98.81 187 LEU A N 1
ATOM 1470 C CA . LEU A 1 187 ? -3.551 26.5 11.039 1 98.81 187 LEU A CA 1
ATOM 1471 C C . LEU A 1 187 ? -2.348 26.188 11.914 1 98.81 187 LEU A C 1
ATOM 1473 O O . LEU A 1 187 ? -1.901 27.031 12.695 1 98.81 187 LEU A O 1
ATOM 1477 N N . VAL A 1 188 ? -1.892 24.984 11.844 1 98.81 188 VAL A N 1
ATOM 1478 C CA . VAL A 1 188 ? -0.671 24.594 12.547 1 98.81 188 VAL A CA 1
ATOM 1479 C C . VAL A 1 188 ? 0.313 23.969 11.562 1 98.81 188 VAL A C 1
ATOM 1481 O O . VAL A 1 188 ? -0.085 23.203 10.68 1 98.81 188 VAL A O 1
ATOM 1484 N N . ASP A 1 189 ? 1.614 24.281 11.625 1 97.5 189 ASP A N 1
ATOM 1485 C CA . ASP A 1 189 ? 2.713 23.734 10.844 1 97.5 189 ASP A CA 1
ATOM 1486 C C . ASP A 1 189 ? 2.607 24.172 9.375 1 97.5 189 ASP A C 1
ATOM 1488 O O . ASP A 1 189 ? 3.207 23.547 8.5 1 97.5 189 ASP A O 1
ATOM 1492 N N . TRP A 1 190 ? 1.806 25.094 9.086 1 95.56 190 TRP A N 1
ATOM 1493 C CA . TRP A 1 190 ? 1.688 25.797 7.816 1 95.56 190 TRP A CA 1
ATOM 1494 C C . TRP A 1 190 ? 0.851 27.078 7.973 1 95.56 190 TRP A C 1
ATOM 1496 O O . TRP A 1 190 ? 0.233 27.281 9.016 1 95.56 190 TRP A O 1
ATOM 1506 N N . ASN A 1 191 ? 0.849 27.984 7.035 1 97.06 191 ASN A N 1
ATOM 1507 C CA . ASN A 1 191 ? 0.217 29.281 7.316 1 97.06 191 ASN A CA 1
ATOM 1508 C C . ASN A 1 191 ? -0.518 29.812 6.094 1 97.06 191 ASN A C 1
ATOM 1510 O O . ASN A 1 191 ? -0.782 31.016 6.004 1 97.06 191 ASN A O 1
ATOM 1514 N N . ALA A 1 192 ? -0.805 28.906 5.199 1 95.12 192 ALA A N 1
ATOM 1515 C CA . ALA A 1 192 ? -1.549 29.344 4.023 1 95.12 192 ALA A CA 1
ATOM 1516 C C . ALA A 1 192 ? -2.408 28.219 3.463 1 95.12 192 ALA A C 1
ATOM 1518 O O . ALA A 1 192 ? -1.927 27.094 3.275 1 95.12 192 ALA A O 1
ATOM 1519 N N . LEU A 1 193 ? -3.703 28.562 3.193 1 96.25 193 LEU A N 1
ATOM 1520 C CA . LEU A 1 193 ? -4.562 27.625 2.482 1 96.25 193 LEU A CA 1
ATOM 1521 C C . LEU A 1 193 ? -4.238 27.609 0.992 1 96.25 193 LEU A C 1
ATOM 1523 O O . LEU A 1 193 ? -3.834 28.625 0.433 1 96.25 193 LEU A O 1
ATOM 1527 N N . PRO A 1 194 ? -4.457 26.469 0.342 1 91.31 194 PRO A N 1
ATOM 1528 C CA . PRO A 1 194 ? -3.979 26.344 -1.035 1 91.31 194 PRO A CA 1
ATOM 1529 C C . PRO A 1 194 ? -4.879 27.031 -2.049 1 91.31 194 PRO A C 1
ATOM 1531 O O . PRO A 1 194 ? -4.422 27.438 -3.123 1 91.31 194 PRO A O 1
ATOM 1534 N N . ASN A 1 195 ? -6.207 27.156 -1.671 1 93 195 ASN A N 1
ATOM 1535 C CA . ASN A 1 195 ? -7.16 27.75 -2.604 1 93 195 ASN A CA 1
ATOM 1536 C C . ASN A 1 195 ? -7.758 29.047 -2.053 1 93 195 ASN A C 1
ATOM 1538 O O . ASN A 1 195 ? -8.508 29.016 -1.078 1 93 195 ASN A O 1
ATOM 1542 N N . ASP A 1 196 ? -7.555 30.078 -2.779 1 91.38 196 ASP A N 1
ATOM 1543 C CA . ASP A 1 196 ? -8.07 31.375 -2.363 1 91.38 196 ASP A CA 1
ATOM 1544 C C . ASP A 1 196 ? -9.555 31.5 -2.67 1 91.38 196 ASP A C 1
ATOM 1546 O O . ASP A 1 196 ? -10.094 30.766 -3.5 1 91.38 196 ASP A O 1
ATOM 1550 N N . THR A 1 197 ? -10.102 32.438 -1.971 1 89.94 197 THR A N 1
ATOM 1551 C CA . THR A 1 197 ? -11.477 32.781 -2.328 1 89.94 197 THR A CA 1
ATOM 1552 C C . THR A 1 197 ? -11.508 33.562 -3.627 1 89.94 197 THR A C 1
ATOM 1554 O O . THR A 1 197 ? -10.539 34.25 -3.973 1 89.94 197 THR A O 1
ATOM 1557 N N . PRO A 1 198 ? -12.68 33.469 -4.262 1 84.69 198 PRO A N 1
ATOM 1558 C CA . PRO A 1 198 ? -12.789 34.219 -5.504 1 84.69 198 PRO A CA 1
ATOM 1559 C C . PRO A 1 198 ? -12.586 35.719 -5.293 1 84.69 198 PRO A C 1
ATOM 1561 O O . PRO A 1 198 ? -12.062 36.406 -6.176 1 84.69 198 PRO A O 1
ATOM 1564 N N . ASP A 1 199 ? -12.898 36.281 -4.133 1 87.38 199 ASP A N 1
ATOM 1565 C CA . ASP A 1 199 ? -12.805 37.719 -3.865 1 87.38 199 ASP A CA 1
ATOM 1566 C C . ASP A 1 199 ? -11.414 38.062 -3.35 1 87.38 199 ASP A C 1
ATOM 1568 O O . ASP A 1 199 ? -11.148 39.25 -3.064 1 87.38 199 ASP A O 1
ATOM 1572 N N . GLY A 1 200 ? -10.57 37.125 -3.191 1 83.69 200 GLY A N 1
ATOM 1573 C CA . GLY A 1 200 ? -9.18 37.375 -2.842 1 83.69 200 GLY A CA 1
ATOM 1574 C C . GLY A 1 200 ? -8.992 37.812 -1.4 1 83.69 200 GLY A C 1
ATOM 1575 O O . GLY A 1 200 ? -7.977 38.438 -1.059 1 83.69 200 GLY A O 1
ATOM 1576 N N . GLN A 1 201 ? -9.93 37.531 -0.567 1 89.75 201 GLN A N 1
ATOM 1577 C CA . GLN A 1 201 ? -9.828 37.938 0.833 1 89.75 201 GLN A CA 1
ATOM 1578 C C . GLN A 1 201 ? -8.742 37.156 1.555 1 89.75 201 GLN A C 1
ATOM 1580 O O . GLN A 1 201 ? -8.711 35.906 1.493 1 89.75 201 GLN A O 1
ATOM 1585 N N . LYS A 1 202 ? -7.953 37.875 2.232 1 92.75 202 LYS A N 1
ATOM 1586 C CA . LYS A 1 202 ? -6.875 37.25 2.99 1 92.75 202 LYS A CA 1
ATOM 1587 C C . LYS A 1 202 ? -7.426 36.438 4.156 1 92.75 202 LYS A C 1
ATOM 1589 O O . LYS A 1 202 ? -8.391 36.844 4.809 1 92.75 202 LYS A O 1
ATOM 1594 N N . GLY A 1 203 ? -6.801 35.344 4.379 1 96.75 203 GLY A N 1
ATOM 1595 C CA . GLY A 1 203 ? -7.113 34.531 5.555 1 96.75 203 GLY A CA 1
ATOM 1596 C C . GLY A 1 203 ? -8.312 33.625 5.359 1 96.75 203 GLY A C 1
ATOM 1597 O O . GLY A 1 203 ? -8.734 32.938 6.293 1 96.75 203 GLY A O 1
ATOM 1598 N N . LYS A 1 204 ? -8.867 33.688 4.176 1 96.75 204 LYS A N 1
ATOM 1599 C CA . LYS A 1 204 ? -9.969 32.781 3.832 1 96.75 204 LYS A CA 1
ATOM 1600 C C . LYS A 1 204 ? -9.617 31.922 2.625 1 96.75 204 LYS A C 1
ATOM 1602 O O . LYS A 1 204 ? -8.93 32.375 1.71 1 96.75 204 LYS A O 1
ATOM 1607 N N . GLY A 1 205 ? -10.062 30.641 2.666 1 96.75 205 GLY A N 1
ATOM 1608 C CA . GLY A 1 205 ? -9.812 29.75 1.551 1 96.75 205 GLY A CA 1
ATOM 1609 C C . GLY A 1 205 ? -10.383 28.359 1.76 1 96.75 205 GLY A C 1
ATOM 1610 O O . GLY A 1 205 ? -11.219 28.156 2.646 1 96.75 205 GLY A O 1
ATOM 1611 N N . SER A 1 206 ? -9.992 27.469 0.862 1 96.75 206 SER A N 1
ATOM 1612 C CA . SER A 1 206 ? -10.469 26.094 0.946 1 96.75 206 SER A CA 1
ATOM 1613 C C . SER A 1 206 ? -9.32 25.094 0.792 1 96.75 206 SER A C 1
ATOM 1615 O O . SER A 1 206 ? -8.188 25.484 0.514 1 96.75 206 SER A O 1
ATOM 1617 N N . LEU A 1 207 ? -9.602 23.891 1.174 1 96.88 207 LEU A N 1
ATOM 1618 C CA . LEU A 1 207 ? -8.648 22.797 1.057 1 96.88 207 LEU A CA 1
ATOM 1619 C C . LEU A 1 207 ? -8.891 21.984 -0.216 1 96.88 207 LEU A C 1
ATOM 1621 O O . LEU A 1 207 ? -10.016 21.938 -0.719 1 96.88 207 LEU A O 1
ATOM 1625 N N . ASP A 1 208 ? -7.762 21.375 -0.678 1 93.75 208 ASP A N 1
ATOM 1626 C CA . ASP A 1 208 ? -7.973 20.344 -1.69 1 93.75 208 ASP A CA 1
ATOM 1627 C C . ASP A 1 208 ? -8.883 19.234 -1.165 1 93.75 208 ASP A C 1
ATOM 1629 O O . ASP A 1 208 ? -8.727 18.781 -0.031 1 93.75 208 ASP A O 1
ATOM 1633 N N . GLY A 1 209 ? -9.891 18.922 -1.839 1 92.69 209 GLY A N 1
ATOM 1634 C CA . GLY A 1 209 ? -10.844 17.891 -1.432 1 92.69 209 GLY A CA 1
ATOM 1635 C C . GLY A 1 209 ? -12.094 18.469 -0.792 1 92.69 209 GLY A C 1
ATOM 1636 O O . GLY A 1 209 ? -13.086 17.75 -0.61 1 92.69 209 GLY A O 1
ATOM 1637 N N . LEU A 1 210 ? -11.992 19.75 -0.459 1 95.19 210 LEU A N 1
ATOM 1638 C CA . LEU A 1 210 ? -13.148 20.438 0.121 1 95.19 210 LEU A CA 1
ATOM 1639 C C . LEU A 1 210 ? -13.383 21.766 -0.563 1 95.19 210 LEU A C 1
ATOM 1641 O O . LEU A 1 210 ? -13.367 22.812 0.089 1 95.19 210 LEU A O 1
ATOM 1645 N N . PRO A 1 211 ? -13.781 21.719 -1.81 1 91.56 211 PRO A N 1
ATOM 1646 C CA . PRO A 1 211 ? -13.914 22.984 -2.539 1 91.56 211 PRO A CA 1
ATOM 1647 C C . PRO A 1 211 ? -15.117 23.797 -2.08 1 91.56 211 PRO A C 1
ATOM 1649 O O . PRO A 1 211 ? -15.148 25.016 -2.27 1 91.56 211 PRO A O 1
ATOM 1652 N N . THR A 1 212 ? -16.094 23.156 -1.466 1 92.88 212 THR A N 1
ATOM 1653 C CA . THR A 1 212 ? -17.312 23.844 -1.086 1 92.88 212 THR A CA 1
ATOM 1654 C C . THR A 1 212 ? -17.266 24.266 0.381 1 92.88 212 THR A C 1
ATOM 1656 O O . THR A 1 212 ? -18.25 24.781 0.919 1 92.88 212 THR A O 1
ATOM 1659 N N . VAL A 1 213 ? -16.156 24.031 1.036 1 95.19 213 VAL A N 1
ATOM 1660 C CA . VAL A 1 213 ? -15.977 24.453 2.42 1 95.19 213 VAL A CA 1
ATOM 1661 C C . VAL A 1 213 ? -14.992 25.625 2.479 1 95.19 213 VAL A C 1
ATOM 1663 O O . VAL A 1 213 ? -13.812 25.469 2.162 1 95.19 213 VAL A O 1
ATOM 1666 N N . GLU A 1 214 ? -15.5 26.703 2.867 1 95.56 214 GLU A N 1
ATOM 1667 C CA . GLU A 1 214 ? -14.641 27.859 3.061 1 95.56 214 GLU A CA 1
ATOM 1668 C C . GLU A 1 214 ? -14.188 27.984 4.512 1 95.56 214 GLU A C 1
ATOM 1670 O O . GLU A 1 214 ? -15.008 28.016 5.426 1 95.56 214 GLU A O 1
ATOM 1675 N N . PHE A 1 215 ? -12.914 28.078 4.668 1 97.56 215 PHE A N 1
ATOM 1676 C CA . PHE A 1 215 ? -12.352 28.219 6.008 1 97.56 215 PHE A CA 1
ATOM 1677 C C . PHE A 1 215 ? -11.938 29.656 6.277 1 97.56 215 PHE A C 1
ATOM 1679 O O . PHE A 1 215 ? -11.266 30.281 5.449 1 97.56 215 PHE A O 1
ATOM 1686 N N . ASN A 1 216 ? -12.383 30.141 7.379 1 97.06 216 ASN A N 1
ATOM 1687 C CA . ASN A 1 216 ? -11.93 31.406 7.934 1 97.06 216 ASN A CA 1
ATOM 1688 C C . ASN A 1 216 ? -10.844 31.203 8.984 1 97.06 216 ASN A C 1
ATOM 1690 O O . ASN A 1 216 ? -11.117 30.766 10.094 1 97.06 216 ASN A O 1
ATOM 1694 N N . VAL A 1 217 ? -9.586 31.656 8.641 1 98.38 217 VAL A N 1
ATOM 1695 C CA . VAL A 1 217 ? -8.469 31.375 9.531 1 98.38 217 VAL A CA 1
ATOM 1696 C C . VAL A 1 217 ? -8.43 32.406 10.656 1 98.38 217 VAL A C 1
ATOM 1698 O O . VAL A 1 217 ? -8.25 33.625 10.398 1 98.38 217 VAL A O 1
ATOM 1701 N N . ILE A 1 218 ? -8.539 31.938 11.898 1 97.44 218 ILE A N 1
ATOM 1702 C CA . ILE A 1 218 ? -8.641 32.875 13.023 1 97.44 218 ILE A CA 1
ATOM 1703 C C . ILE A 1 218 ? -7.418 32.719 13.922 1 97.44 218 ILE A C 1
ATOM 1705 O O . ILE A 1 218 ? -7.289 33.438 14.922 1 97.44 218 ILE A O 1
ATOM 1709 N N . GLY A 1 219 ? -6.488 31.812 13.633 1 98.06 219 GLY A N 1
ATOM 1710 C CA . GLY A 1 219 ? -5.242 31.594 14.352 1 98.06 219 GLY A CA 1
ATOM 1711 C C . GLY A 1 219 ? -4.234 30.781 13.57 1 98.06 219 GLY A C 1
ATOM 1712 O O . GLY A 1 219 ? -4.594 30.094 12.609 1 98.06 219 GLY A O 1
ATOM 1713 N N . CYS A 1 220 ? -2.945 30.844 14 1 98.69 220 CYS A N 1
ATOM 1714 C CA . CYS A 1 220 ? -1.893 30.109 13.305 1 98.69 220 CYS A CA 1
ATOM 1715 C C . CYS A 1 220 ? -0.672 29.938 14.195 1 98.69 220 CYS A C 1
ATOM 1717 O O . CYS A 1 220 ? -0.278 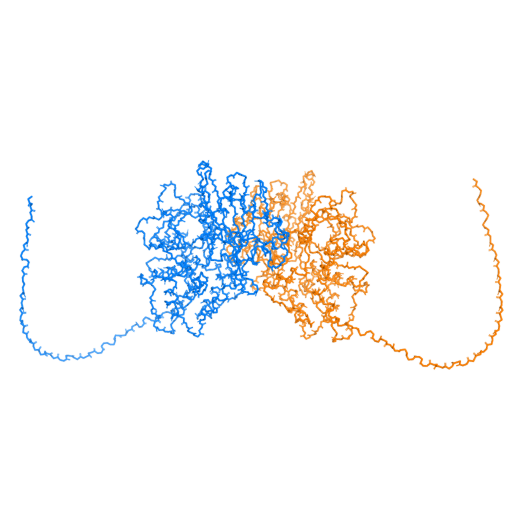30.859 14.914 1 98.69 220 CYS A O 1
ATOM 1719 N N . VAL A 1 221 ? -0.167 28.766 14.281 1 98.75 221 VAL A N 1
ATOM 1720 C CA . VAL A 1 221 ? 1.128 28.438 14.867 1 98.75 221 VAL A CA 1
ATOM 1721 C C . VAL A 1 221 ? 1.985 27.688 13.852 1 98.75 221 VAL A C 1
ATOM 1723 O O . VAL A 1 221 ? 1.628 26.578 13.43 1 98.75 221 VAL A O 1
ATOM 1726 N N . ASP A 1 222 ? 3.096 28.219 13.445 1 98 222 ASP A N 1
ATOM 1727 C CA . ASP A 1 222 ? 3.895 27.641 12.375 1 98 222 ASP A CA 1
ATOM 1728 C C . ASP A 1 222 ? 5.375 27.969 12.555 1 98 222 ASP A C 1
ATOM 1730 O O . ASP A 1 222 ? 5.723 29 13.133 1 98 222 ASP A O 1
ATOM 1734 N N . HIS A 1 223 ? 6.18 27.047 12.102 1 96.06 223 HIS A N 1
ATOM 1735 C CA . HIS A 1 223 ? 7.617 27.281 12.211 1 96.06 223 HIS A CA 1
ATOM 1736 C C . HIS A 1 223 ? 8.242 27.484 10.836 1 96.06 223 HIS A C 1
ATOM 1738 O O . HIS A 1 223 ? 9.469 27.484 10.703 1 96.06 223 HIS A O 1
ATOM 1744 N N . HIS A 1 224 ? 7.391 27.594 9.781 1 89.12 224 HIS A N 1
ATOM 1745 C CA . HIS A 1 224 ? 7.859 27.875 8.43 1 89.12 224 HIS A CA 1
ATOM 1746 C C . HIS A 1 224 ? 7.887 29.375 8.164 1 89.12 224 HIS A C 1
ATOM 1748 O O . HIS A 1 224 ? 7.508 30.172 9.023 1 89.12 224 HIS A O 1
ATOM 1754 N N . GLN A 1 225 ? 8.391 29.672 6.984 1 86.88 225 GLN A N 1
ATOM 1755 C CA . GLN A 1 225 ? 8.359 31.062 6.547 1 86.88 225 GLN A CA 1
ATOM 1756 C C . GLN A 1 225 ? 6.93 31.547 6.328 1 86.88 225 GLN A C 1
ATOM 1758 O O . GLN A 1 225 ? 6.078 30.781 5.867 1 86.88 225 GLN A O 1
ATOM 1763 N N . ASP A 1 226 ? 6.668 32.812 6.625 1 91.81 226 ASP A N 1
ATOM 1764 C CA . ASP A 1 226 ? 5.355 33.406 6.43 1 91.81 226 ASP A CA 1
ATOM 1765 C C . ASP A 1 226 ? 5.031 33.562 4.941 1 91.81 226 ASP A C 1
ATOM 1767 O O . ASP A 1 226 ? 5.754 34.219 4.203 1 91.81 226 ASP A O 1
ATOM 1771 N N . ASP A 1 227 ? 3.975 33.031 4.504 1 88.56 227 ASP A N 1
ATOM 1772 C CA . ASP A 1 227 ? 3.588 33.031 3.098 1 88.56 227 ASP A CA 1
ATOM 1773 C C . ASP A 1 227 ? 2.723 34.25 2.775 1 88.56 227 ASP A C 1
ATOM 1775 O O . ASP A 1 227 ? 2.354 34.469 1.619 1 88.56 227 ASP A O 1
ATOM 1779 N N . GLY A 1 228 ? 2.307 35 3.83 1 92 228 GLY A N 1
ATOM 1780 C CA . GLY A 1 228 ? 1.586 36.25 3.619 1 92 228 GLY A CA 1
ATOM 1781 C C . GLY A 1 228 ? 0.098 36.062 3.404 1 92 228 GLY A C 1
ATOM 1782 O O . GLY A 1 228 ? -0.584 36.938 2.881 1 92 228 GLY A O 1
ATOM 1783 N N . PHE A 1 229 ? -0.42 34.969 3.785 1 95 229 PHE A N 1
ATOM 1784 C CA . PHE A 1 229 ? -1.812 34.594 3.559 1 95 229 PHE A CA 1
ATOM 1785 C C . PHE A 1 229 ? -2.695 35.094 4.703 1 95 229 PHE A C 1
ATOM 1787 O O . PHE A 1 229 ? -3.863 35.406 4.492 1 95 229 PHE A O 1
ATOM 1794 N N . LEU A 1 230 ? -2.213 35.25 5.891 1 97 230 LEU A N 1
ATOM 1795 C CA . LEU A 1 230 ? -2.99 35.438 7.113 1 97 230 LEU A CA 1
ATOM 1796 C C . LEU A 1 230 ? -3.432 36.875 7.254 1 97 230 LEU A C 1
ATOM 1798 O O . LEU A 1 230 ? -2.699 37.812 6.867 1 97 230 LEU A O 1
ATOM 1802 N N . ARG A 1 231 ? -4.578 37.062 7.828 1 95.44 231 ARG A N 1
ATOM 1803 C CA . ARG A 1 231 ? -5.07 38.406 8.141 1 95.44 231 ARG A CA 1
ATOM 1804 C C . ARG A 1 231 ? -4.383 38.969 9.375 1 95.44 231 ARG A C 1
ATOM 1806 O O . ARG A 1 231 ? -3.975 38.219 10.266 1 95.44 231 ARG A O 1
ATOM 1813 N N . PRO A 1 232 ? -4.457 40.219 9.328 1 92.88 232 PRO A N 1
ATOM 1814 C CA . PRO A 1 232 ? -3.951 40.844 10.555 1 92.88 232 PRO A CA 1
ATOM 1815 C C . PRO A 1 232 ? -4.891 40.656 11.742 1 92.88 232 PRO A C 1
ATOM 1817 O O . PRO A 1 232 ? -6.105 40.562 11.562 1 92.88 232 PRO A O 1
ATOM 1820 N N . GLY A 1 233 ? -4.422 40.531 12.906 1 93.44 233 GLY A N 1
ATOM 1821 C CA . GLY A 1 233 ? -5.211 40.594 14.125 1 93.44 233 GLY A CA 1
ATOM 1822 C C . GLY A 1 233 ? -5.688 39.219 14.586 1 93.44 233 GLY A C 1
ATOM 1823 O O . GLY A 1 233 ? -6.324 39.094 15.633 1 93.44 233 GLY A O 1
ATOM 1824 N N . ILE A 1 234 ? -5.328 38.188 13.812 1 95.19 234 ILE A N 1
ATOM 1825 C CA . ILE A 1 234 ? -5.746 36.844 14.258 1 95.19 234 ILE A CA 1
ATOM 1826 C C . ILE A 1 234 ? -4.938 36.438 15.484 1 95.19 234 ILE A C 1
ATOM 1828 O O . ILE A 1 234 ? -3.811 36.906 15.68 1 95.19 234 ILE A O 1
ATOM 1832 N N . GLN A 1 235 ? -5.566 35.656 16.406 1 93.81 235 GLN A N 1
ATOM 1833 C CA . GLN A 1 235 ? -4.906 35.156 17.609 1 93.81 235 GLN A CA 1
ATOM 1834 C C . GLN A 1 235 ? -5.219 33.688 17.859 1 93.81 235 GLN A C 1
ATOM 1836 O O . GLN A 1 235 ? -6.387 33.312 17.922 1 93.81 235 GLN A O 1
ATOM 1841 N N . PRO A 1 236 ? -4.219 32.906 18.031 1 96.31 236 PRO A N 1
ATOM 1842 C CA . PRO A 1 236 ? -2.791 33.25 18.047 1 96.31 236 PRO A CA 1
ATOM 1843 C C . PRO A 1 236 ? -2.213 33.406 16.641 1 96.31 236 PRO A C 1
ATOM 1845 O O . PRO A 1 236 ? -2.742 32.844 15.68 1 96.31 236 PRO A O 1
ATOM 1848 N N . LYS A 1 237 ? -1.254 34.188 16.531 1 97.81 237 LYS A N 1
ATOM 1849 C CA . LYS A 1 237 ? -0.406 34.25 15.352 1 97.81 237 LYS A CA 1
ATOM 1850 C C . LYS A 1 237 ? 1.067 34.125 15.719 1 97.81 237 LYS A C 1
ATOM 1852 O O . LYS A 1 237 ? 1.725 35.094 16.078 1 97.81 237 LYS A O 1
ATOM 1857 N N . VAL A 1 238 ? 1.56 32.969 15.664 1 98.19 238 VAL A N 1
ATOM 1858 C CA . VAL A 1 238 ? 2.936 32.625 16.016 1 98.19 238 VAL A CA 1
ATOM 1859 C C . VAL A 1 238 ? 3.643 32.031 14.812 1 98.19 238 VAL A C 1
ATOM 1861 O O . VAL A 1 238 ? 3.348 30.891 14.422 1 98.19 238 VAL A O 1
ATOM 1864 N N . ILE A 1 239 ? 4.484 32.688 14.203 1 97.44 239 ILE A N 1
ATOM 1865 C CA . ILE A 1 239 ? 5.352 32.188 13.133 1 97.44 239 ILE A CA 1
ATOM 1866 C C . ILE A 1 239 ? 6.812 32.406 13.523 1 97.44 239 ILE A C 1
ATOM 1868 O O . ILE A 1 239 ? 7.344 33.5 13.391 1 97.44 239 ILE A O 1
ATOM 1872 N N . LYS A 1 240 ? 7.422 31.375 14.031 1 97.12 240 LYS A N 1
ATOM 1873 C CA . LYS A 1 240 ? 8.789 31.391 14.539 1 97.12 240 LYS A CA 1
ATOM 1874 C C . LYS A 1 240 ? 9.539 30.125 14.156 1 97.12 240 LYS A C 1
ATOM 1876 O O . LYS A 1 240 ? 8.938 29.062 14.008 1 97.12 240 LYS A O 1
ATOM 1881 N N . LYS A 1 241 ? 10.805 30.219 14.07 1 94.19 241 LYS A N 1
ATOM 1882 C CA . LYS A 1 241 ? 11.625 29.062 13.758 1 94.19 241 LYS A CA 1
ATOM 1883 C C . LYS A 1 241 ? 11.719 28.109 14.953 1 94.19 241 LYS A C 1
ATOM 1885 O O . LYS A 1 241 ? 11.898 28.562 16.094 1 94.19 241 LYS A O 1
ATOM 1890 N N . SER A 1 242 ? 11.562 26.906 14.773 1 96.88 242 SER A N 1
ATOM 1891 C CA . SER A 1 242 ? 11.758 25.844 15.758 1 96.88 242 SER A CA 1
ATOM 1892 C C . SER A 1 242 ? 12.047 24.516 15.078 1 96.88 242 SER A C 1
ATOM 1894 O O . SER A 1 242 ? 11.828 24.359 13.867 1 96.88 242 SER A O 1
ATOM 1896 N N . GLY A 1 243 ? 12.625 23.594 15.828 1 95.31 243 GLY A N 1
ATOM 1897 C CA . GLY A 1 243 ? 12.844 22.266 15.297 1 95.31 243 GLY A CA 1
ATOM 1898 C C . GLY A 1 243 ? 11.555 21.531 14.961 1 95.31 243 GLY A C 1
ATOM 1899 O O . GLY A 1 243 ? 11.461 20.859 13.93 1 95.31 243 GLY A O 1
ATOM 1900 N N . SER A 1 244 ? 10.648 21.703 15.805 1 97.38 244 SER A N 1
ATOM 1901 C CA . SER A 1 244 ? 9.328 21.109 15.625 1 97.38 244 SER A CA 1
ATOM 1902 C C . SER A 1 244 ? 8.219 22.141 15.852 1 97.38 244 SER A C 1
ATOM 1904 O O . SER A 1 244 ? 8.312 22.969 16.766 1 97.38 244 SER A O 1
ATOM 1906 N N . CYS A 1 245 ? 7.191 22.141 15.055 1 98.12 245 CYS A N 1
ATOM 1907 C CA . CYS A 1 245 ? 6.055 23.016 15.289 1 98.12 245 CYS A CA 1
ATOM 1908 C C . CYS A 1 245 ? 5.379 22.703 16.625 1 98.12 245 CYS A C 1
ATOM 1910 O O . CYS A 1 245 ? 4.875 23.594 17.297 1 98.12 245 CYS A O 1
ATOM 1912 N N . ALA A 1 246 ? 5.438 21.453 17.031 1 98.69 246 ALA A N 1
ATOM 1913 C CA . ALA A 1 246 ? 4.855 21.047 18.297 1 98.69 246 ALA A CA 1
ATOM 1914 C C . ALA A 1 246 ? 5.445 21.844 19.453 1 98.69 246 ALA A C 1
ATOM 1916 O O . ALA A 1 246 ? 4.754 22.125 20.438 1 98.69 246 ALA A O 1
ATOM 1917 N N . SER A 1 247 ? 6.73 22.203 19.344 1 98.81 247 SER A N 1
ATOM 1918 C CA . SER A 1 247 ? 7.352 23.031 20.375 1 98.81 247 SER A CA 1
ATOM 1919 C C . SER A 1 247 ? 6.637 24.375 20.516 1 98.81 247 SER A C 1
ATOM 1921 O O . SER A 1 247 ? 6.379 24.828 21.625 1 98.81 247 SER A O 1
ATOM 1923 N N . LEU A 1 248 ? 6.324 24.938 19.375 1 98.81 248 LEU A N 1
ATOM 1924 C CA . LEU A 1 248 ? 5.641 26.234 19.375 1 98.81 248 LEU A CA 1
ATOM 1925 C C . LEU A 1 248 ? 4.207 26.094 19.875 1 98.81 248 LEU A C 1
ATOM 1927 O O . LEU A 1 248 ? 3.691 26.984 20.547 1 98.81 248 LEU A O 1
ATOM 1931 N N . VAL A 1 249 ? 3.551 25.016 19.516 1 98.75 249 VAL A N 1
ATOM 1932 C CA . VAL A 1 249 ? 2.195 24.75 20 1 98.75 249 VAL A CA 1
ATOM 1933 C C . VAL A 1 249 ? 2.188 24.656 21.516 1 98.75 249 VAL A C 1
ATOM 1935 O O . VAL A 1 249 ? 1.363 25.297 22.188 1 98.75 249 VAL A O 1
ATOM 1938 N N . ILE A 1 250 ? 3.1 23.891 22.078 1 98.25 250 ILE A N 1
ATOM 1939 C CA . ILE A 1 250 ? 3.217 23.703 23.516 1 98.25 250 ILE A CA 1
ATOM 1940 C C . ILE A 1 250 ? 3.48 25.047 24.188 1 98.25 250 ILE A C 1
ATOM 1942 O O . ILE A 1 250 ? 2.82 25.406 25.172 1 98.25 250 ILE A O 1
ATOM 1946 N N . HIS A 1 251 ? 4.367 25.812 23.609 1 98.06 251 HIS A N 1
ATOM 1947 C CA . HIS A 1 251 ? 4.707 27.125 24.156 1 98.06 251 HIS A CA 1
ATOM 1948 C C . HIS A 1 251 ? 3.506 28.062 24.109 1 98.06 251 HIS A C 1
ATOM 1950 O O . HIS A 1 251 ? 3.24 28.781 25.078 1 98.06 251 HIS A O 1
ATOM 1956 N N . THR A 1 252 ? 2.844 28.094 23.031 1 97.94 252 THR A N 1
ATOM 1957 C CA . THR A 1 252 ? 1.683 28.953 22.844 1 97.94 252 THR A CA 1
ATOM 1958 C C . THR A 1 252 ? 0.592 28.609 23.859 1 97.94 252 THR A C 1
ATOM 1960 O O . THR A 1 252 ? 0.014 29.516 24.484 1 97.94 252 THR A O 1
ATOM 1963 N N . LEU A 1 253 ? 0.302 27.359 24.062 1 96.56 253 LEU A N 1
ATOM 1964 C CA . LEU A 1 253 ? -0.717 26.922 25.016 1 96.56 253 LEU A CA 1
ATOM 1965 C C . LEU A 1 253 ? -0.32 27.281 26.438 1 96.56 253 LEU A C 1
ATOM 1967 O O . LEU A 1 253 ? -1.164 27.688 27.25 1 96.56 253 LEU A O 1
ATOM 1971 N N . ASN A 1 254 ? 0.929 27.109 26.719 1 95.25 254 ASN A N 1
ATOM 1972 C CA . ASN A 1 254 ? 1.434 27.469 28.047 1 95.25 254 ASN A CA 1
ATOM 1973 C C . ASN A 1 254 ? 1.353 28.969 28.297 1 95.25 254 ASN A C 1
ATOM 1975 O O . ASN A 1 254 ? 0.84 29.406 29.328 1 95.25 254 ASN A O 1
ATOM 1979 N N . LYS A 1 255 ? 1.801 29.75 27.359 1 95.44 255 LYS A N 1
ATOM 1980 C CA . LYS A 1 255 ? 1.828 31.203 27.484 1 95.44 255 LYS A CA 1
ATOM 1981 C C . LYS A 1 255 ? 0.417 31.766 27.625 1 95.44 255 LYS A C 1
ATOM 1983 O O . LYS A 1 255 ? 0.209 32.781 28.312 1 95.44 255 LYS A O 1
ATOM 1988 N N . ARG A 1 256 ? -0.483 31.156 27.016 1 92.88 256 ARG A N 1
ATOM 1989 C CA . ARG A 1 256 ? -1.866 31.625 27.047 1 92.88 256 ARG A CA 1
ATOM 1990 C C . ARG A 1 256 ? -2.58 31.125 28.297 1 92.88 256 ARG A C 1
ATOM 1992 O O . ARG A 1 256 ? -3.762 31.422 28.5 1 92.88 256 ARG A O 1
ATOM 1999 N N . GLY A 1 257 ? -1.966 30.297 29.078 1 90.25 257 GLY A N 1
ATOM 2000 C CA . GLY A 1 257 ? -2.518 29.812 30.328 1 90.25 257 GLY A CA 1
ATOM 2001 C C . GLY A 1 257 ? -3.469 28.656 30.156 1 90.25 257 GLY A C 1
ATOM 2002 O O . GLY A 1 257 ? -4.188 28.281 31.078 1 90.25 257 GLY A O 1
ATOM 2003 N N . ILE A 1 258 ? -3.469 28.109 29.016 1 91.06 258 ILE A N 1
ATOM 2004 C CA . ILE A 1 258 ? -4.375 27.016 28.703 1 91.06 258 ILE A CA 1
ATOM 2005 C C . ILE A 1 258 ? -3.785 25.703 29.203 1 91.06 258 ILE A C 1
ATOM 2007 O O . ILE A 1 258 ? -4.52 24.812 29.656 1 91.06 258 ILE A O 1
ATOM 2011 N N . TRP A 1 259 ? -2.447 25.516 29.062 1 91.81 259 TRP A N 1
ATOM 2012 C CA . TRP A 1 259 ? -1.71 24.375 29.562 1 91.81 259 TRP A CA 1
ATOM 2013 C C . TRP A 1 259 ? -0.728 24.781 30.656 1 91.81 259 TRP A C 1
ATOM 2015 O O . TRP A 1 259 ? 0.332 25.344 30.359 1 91.81 259 TRP A O 1
ATOM 2025 N N . SER A 1 260 ? -0.993 24.438 31.797 1 88.75 260 SER A N 1
ATOM 2026 C CA . SER A 1 260 ? -0.256 24.953 32.938 1 88.75 260 SER A CA 1
ATOM 2027 C C . SER A 1 260 ? 0.997 24.125 33.219 1 88.75 260 SER A C 1
ATOM 2029 O O . SER A 1 260 ? 1.075 22.969 32.812 1 88.75 260 SER A O 1
ATOM 2031 N N . GLU A 1 261 ? 2.047 24.688 33.812 1 82.31 261 GLU A N 1
ATOM 2032 C CA . GLU A 1 261 ? 3.34 24.078 34.125 1 82.31 261 GLU A CA 1
ATOM 2033 C C . GLU A 1 261 ? 3.197 22.938 35.125 1 82.31 261 GLU A C 1
ATOM 2035 O O . GLU A 1 261 ? 3.895 21.922 35 1 82.31 261 GLU A O 1
ATOM 2040 N N . GLY A 1 262 ? 2.393 23.031 36.156 1 71.12 262 GLY A N 1
ATOM 2041 C CA . GLY A 1 262 ? 2.311 22.047 37.219 1 71.12 262 GLY A CA 1
ATOM 2042 C C . GLY A 1 262 ? 1.504 20.812 36.812 1 71.12 262 GLY A C 1
ATOM 2043 O O . GLY A 1 262 ? 0.804 20.828 35.812 1 71.12 262 GLY A O 1
ATOM 2044 N N . ARG A 1 263 ? 2.156 19.594 37.375 1 63.19 263 ARG A N 1
ATOM 2045 C CA . ARG A 1 263 ? 1.351 18.375 37.25 1 63.19 263 ARG A CA 1
ATOM 2046 C C . ARG A 1 263 ? -0.035 18.578 37.875 1 63.19 263 ARG A C 1
ATOM 2048 O O . ARG A 1 263 ? -0.187 19.281 38.875 1 63.19 263 ARG A O 1
ATOM 2055 N N . ALA A 1 264 ? -0.967 18.234 37.094 1 54.53 264 ALA A N 1
ATOM 2056 C CA . ALA A 1 264 ? -2.277 18.25 37.75 1 54.53 264 ALA A CA 1
ATOM 2057 C C . ALA A 1 264 ? -2.189 17.719 39.188 1 54.53 264 ALA A C 1
ATOM 2059 O O . ALA A 1 264 ? -1.419 16.797 39.438 1 54.53 264 ALA A O 1
ATOM 2060 N N . GLU A 1 265 ? -1.979 18.562 40.188 1 52.06 265 GLU A N 1
ATOM 2061 C CA . GLU A 1 265 ? -1.708 18.312 41.594 1 52.06 265 GLU A CA 1
ATOM 2062 C C . GLU A 1 265 ? -2.098 16.891 41.969 1 52.06 265 GLU A C 1
ATOM 2064 O O . GLU A 1 265 ? -1.542 16.328 42.938 1 52.06 265 GLU A O 1
ATOM 2069 N N . ASP A 1 266 ? -3.379 16.438 41.844 1 48.12 266 ASP A N 1
ATOM 2070 C CA . ASP A 1 266 ? -3.695 15.188 42.531 1 48.12 266 ASP A CA 1
ATOM 2071 C C . ASP A 1 266 ? -3.354 13.977 41.656 1 48.12 266 ASP A C 1
ATOM 2073 O O . ASP A 1 266 ? -3.986 13.742 40.625 1 48.12 266 ASP A O 1
ATOM 2077 N N . SER A 1 267 ? -2.031 13.547 41.75 1 49 267 SER A N 1
ATOM 2078 C CA . SER A 1 267 ? -1.285 12.5 41.062 1 49 267 SER A CA 1
ATOM 2079 C C . SER A 1 267 ? -2.211 11.398 40.562 1 49 267 SER A C 1
ATOM 2081 O O . SER A 1 267 ? -1.884 10.68 39.625 1 49 267 SER A O 1
ATOM 2083 N N . HIS A 1 268 ? -3.131 11.031 41.438 1 51.97 268 HIS A N 1
ATOM 2084 C CA . HIS A 1 268 ? -3.889 9.797 41.281 1 51.97 268 HIS A CA 1
ATOM 2085 C C . HIS A 1 268 ? -5.219 10.062 40.562 1 51.97 268 HIS A C 1
ATOM 2087 O O . HIS A 1 268 ? -6.094 9.188 40.531 1 51.97 268 HIS A O 1
ATOM 2093 N N . THR A 1 269 ? -5.242 11.328 39.844 1 61.31 269 THR A N 1
ATOM 2094 C CA . THR A 1 269 ? -6.574 11.602 39.312 1 61.31 269 THR A CA 1
ATOM 2095 C C . THR A 1 269 ? -6.633 11.297 37.812 1 61.31 269 THR A C 1
ATOM 2097 O O . THR A 1 269 ? -5.605 11.297 37.125 1 61.31 269 THR A O 1
ATOM 2100 N N . PRO A 1 270 ? -7.66 10.789 37.344 1 68.25 270 PRO A N 1
ATOM 2101 C CA . PRO A 1 270 ? -7.922 10.57 35.938 1 68.25 270 PRO A CA 1
ATOM 2102 C C . PRO A 1 270 ? -7.457 11.727 35.031 1 68.25 270 PRO A C 1
ATOM 2104 O O . PRO A 1 270 ? -7.008 11.508 33.906 1 68.25 270 PRO A O 1
ATOM 2107 N N . ARG A 1 271 ? -7.383 12.836 35.594 1 72.81 271 ARG A N 1
ATOM 2108 C CA . ARG A 1 271 ? -6.941 14 34.844 1 72.81 271 ARG A CA 1
ATOM 2109 C C . ARG A 1 271 ? -5.438 13.961 34.594 1 72.81 271 ARG A C 1
ATOM 2111 O O . ARG A 1 271 ? -4.965 14.367 33.531 1 72.81 271 ARG A O 1
ATOM 2118 N N . MET A 1 272 ? -4.828 13.453 35.562 1 76.31 272 MET A N 1
ATOM 2119 C CA . MET A 1 272 ? -3.377 13.344 35.406 1 76.31 272 MET A CA 1
ATOM 2120 C C . MET A 1 272 ? -3.006 12.328 34.344 1 76.31 272 MET A C 1
ATOM 2122 O O . MET A 1 272 ? -2.094 12.562 33.531 1 76.31 272 MET A O 1
ATOM 2126 N N . ALA A 1 273 ? -3.766 11.297 34.375 1 79.75 273 ALA A N 1
ATOM 2127 C CA . ALA A 1 273 ? -3.506 10.258 33.375 1 79.75 273 ALA A CA 1
ATOM 2128 C C . ALA A 1 273 ? -3.807 10.758 31.953 1 79.75 273 ALA A C 1
ATOM 2130 O O . ALA A 1 273 ? -3.062 10.469 31.016 1 79.75 273 ALA A O 1
ATOM 2131 N N . ALA A 1 274 ? -4.812 11.5 31.891 1 85 274 ALA A N 1
ATOM 2132 C CA . ALA A 1 274 ? -5.199 12.055 30.594 1 85 274 ALA A CA 1
ATOM 2133 C C . ALA A 1 274 ? -4.16 13.055 30.094 1 85 274 ALA A C 1
ATOM 2135 O O . ALA A 1 274 ? -3.789 13.039 28.922 1 85 274 ALA A O 1
ATOM 2136 N N . GLU A 1 275 ? -3.738 13.883 30.953 1 87.38 275 GLU A N 1
ATOM 2137 C CA . GLU A 1 275 ? -2.721 14.867 30.578 1 87.38 275 GLU A CA 1
ATOM 2138 C C . GLU A 1 275 ? -1.415 14.18 30.188 1 87.38 275 GLU A C 1
ATOM 2140 O O . GLU A 1 275 ? -0.719 14.641 29.266 1 87.38 275 GLU A O 1
ATOM 2145 N N . GLU A 1 276 ? -1.093 13.148 30.906 1 89.94 276 GLU A N 1
ATOM 2146 C CA . GLU A 1 276 ? 0.129 12.414 30.594 1 89.94 276 GLU A CA 1
ATOM 2147 C C . GLU A 1 276 ? 0.076 11.828 29.188 1 89.94 276 GLU A C 1
ATOM 2149 O O . GLU A 1 276 ? 1.086 11.805 28.484 1 89.94 276 GLU A O 1
ATOM 2154 N N . GLN A 1 277 ? -1.067 11.328 28.75 1 92.31 277 GLN A N 1
ATOM 2155 C CA . GLN A 1 277 ? -1.231 10.797 27.406 1 92.31 277 GLN A CA 1
ATOM 2156 C C . GLN A 1 277 ? -0.937 11.867 26.359 1 92.31 277 GLN A C 1
ATOM 2158 O O . GLN A 1 277 ? -0.179 11.625 25.406 1 92.31 277 GLN A O 1
ATOM 2163 N N . VAL A 1 278 ? -1.495 13.016 26.609 1 94.56 278 VAL A N 1
ATOM 2164 C CA . VAL A 1 278 ? -1.354 14.086 25.625 1 94.56 278 VAL A CA 1
ATOM 2165 C C . VAL A 1 278 ? 0.07 14.633 25.656 1 94.56 278 VAL A C 1
ATOM 2167 O O . VAL A 1 278 ? 0.627 14.992 24.625 1 94.56 278 VAL A O 1
ATOM 2170 N N . ALA A 1 279 ? 0.628 14.695 26.859 1 94.75 279 ALA A N 1
ATOM 2171 C CA . ALA A 1 279 ? 2.014 15.141 26.984 1 94.75 279 ALA A CA 1
ATOM 2172 C C . ALA A 1 279 ? 2.965 14.195 26.25 1 94.75 279 ALA A C 1
ATOM 2174 O O . ALA A 1 279 ? 3.891 14.633 25.578 1 94.75 279 ALA A O 1
ATOM 2175 N N . SER A 1 280 ? 2.736 12.922 26.453 1 94.94 280 SER A N 1
ATOM 2176 C CA . SER A 1 280 ? 3.537 11.906 25.781 1 94.94 280 SER A CA 1
ATOM 2177 C C . SER A 1 280 ? 3.4 12.008 24.266 1 94.94 280 SER A C 1
ATOM 2179 O O . SER A 1 280 ? 4.391 11.906 23.547 1 94.94 280 SER A O 1
ATOM 2181 N N . LEU A 1 281 ? 2.246 12.219 23.812 1 97.06 281 LEU A N 1
ATOM 2182 C CA . LEU A 1 281 ? 2.01 12.383 22.391 1 97.06 281 LEU A CA 1
ATOM 2183 C C . LEU A 1 281 ? 2.689 13.648 21.875 1 97.06 281 LEU A C 1
ATOM 2185 O O . LEU A 1 281 ? 3.361 13.625 20.844 1 97.06 281 LEU A O 1
ATOM 2189 N N . ALA A 1 282 ? 2.604 14.727 22.641 1 97.94 282 ALA A N 1
ATOM 2190 C CA . ALA A 1 282 ? 3.08 16.047 22.219 1 97.94 282 ALA A CA 1
ATOM 2191 C C . ALA A 1 282 ? 4.605 16.078 22.156 1 97.94 282 ALA A C 1
ATOM 2193 O O . ALA A 1 282 ? 5.18 16.766 21.312 1 97.94 282 ALA A O 1
ATOM 2194 N N . ILE A 1 283 ? 5.281 15.367 22.984 1 97.88 283 ILE A N 1
ATOM 2195 C CA . ILE A 1 283 ? 6.734 15.445 23.062 1 97.88 283 ILE A CA 1
ATOM 2196 C C . ILE A 1 283 ? 7.352 14.695 21.875 1 97.88 283 ILE A C 1
ATOM 2198 O O . ILE A 1 283 ? 8.5 14.945 21.516 1 97.88 283 ILE A O 1
ATOM 2202 N N . THR A 1 284 ? 6.594 13.766 21.312 1 98 284 THR A N 1
ATOM 2203 C CA . THR A 1 284 ? 7.105 12.812 20.328 1 98 284 THR A CA 1
ATOM 2204 C C . THR A 1 284 ? 7.645 13.531 19.094 1 98 284 THR A C 1
ATOM 2206 O O . THR A 1 284 ? 8.805 13.344 18.719 1 98 284 THR A O 1
ATOM 2209 N N . PRO A 1 285 ? 6.871 14.438 18.438 1 98.12 285 PRO A N 1
ATOM 2210 C CA . PRO A 1 285 ? 7.43 15.117 17.266 1 98.12 285 PRO A CA 1
ATOM 2211 C C . PRO A 1 285 ? 8.617 16.016 17.625 1 98.12 285 PRO A C 1
ATOM 2213 O O . PRO A 1 285 ? 9.531 16.172 16.812 1 98.12 285 PRO A O 1
ATOM 2216 N N . VAL A 1 286 ? 8.656 16.578 18.859 1 98.25 286 VAL A N 1
ATOM 2217 C CA . VAL A 1 286 ? 9.781 17.391 19.281 1 98.25 286 VAL A CA 1
ATOM 2218 C C . VAL A 1 286 ? 11.055 16.547 19.281 1 98.25 286 VAL A C 1
ATOM 2220 O O . VAL A 1 286 ? 12.078 16.969 18.719 1 98.25 286 VAL A O 1
ATOM 2223 N N . LEU A 1 287 ? 10.945 15.391 19.844 1 97.75 287 LEU A N 1
ATOM 2224 C CA . LEU A 1 287 ? 12.094 14.5 19.922 1 97.75 287 LEU A CA 1
ATOM 2225 C C . LEU A 1 287 ? 12.5 14.023 18.531 1 97.75 287 LEU A C 1
ATOM 2227 O O . LEU A 1 287 ? 13.688 14.016 18.188 1 97.75 287 LEU A O 1
ATOM 2231 N N . ILE A 1 288 ? 11.539 13.664 17.688 1 96.06 288 ILE A N 1
ATOM 2232 C CA . ILE A 1 288 ? 11.805 13.102 16.375 1 96.06 288 ILE A CA 1
ATOM 2233 C C . ILE A 1 288 ? 12.445 14.172 15.477 1 96.06 288 ILE A C 1
ATOM 2235 O O . ILE A 1 288 ? 13.484 13.922 14.859 1 96.06 288 ILE A O 1
ATOM 2239 N N . ASP A 1 289 ? 11.914 15.375 15.484 1 93.19 289 ASP A N 1
ATOM 2240 C CA . ASP A 1 289 ? 12.367 16.422 14.586 1 93.19 289 ASP A CA 1
ATOM 2241 C C . ASP A 1 289 ? 13.727 16.984 15.008 1 93.19 289 ASP A C 1
ATOM 2243 O O . ASP A 1 289 ? 14.469 17.516 14.188 1 93.19 289 ASP A O 1
ATOM 2247 N N . THR A 1 290 ? 14.07 16.797 16.25 1 95.19 290 THR A N 1
ATOM 2248 C CA . THR A 1 290 ? 15.32 17.344 16.766 1 95.19 290 THR A CA 1
ATOM 2249 C C . THR A 1 290 ? 16.328 16.219 17.031 1 95.19 290 THR A C 1
ATOM 2251 O O . THR A 1 290 ? 17.375 16.453 17.641 1 95.19 290 THR A O 1
ATOM 2254 N N . THR A 1 291 ? 16.016 15.086 16.609 1 90.94 291 THR A N 1
ATOM 2255 C CA . THR A 1 291 ? 16.844 13.922 16.891 1 90.94 291 THR A CA 1
ATOM 2256 C C . THR A 1 291 ? 17.156 13.836 18.391 1 90.94 291 THR A C 1
ATOM 2258 O O . THR A 1 291 ? 18.328 13.828 18.781 1 90.94 291 THR A O 1
ATOM 2261 N N . ASN A 1 292 ? 16.141 13.828 19.141 1 95.81 292 ASN A N 1
ATOM 2262 C CA . ASN A 1 292 ? 16.234 13.734 20.594 1 95.81 292 ASN A CA 1
ATOM 2263 C C . ASN A 1 292 ? 17.062 14.867 21.188 1 95.81 292 ASN A C 1
ATOM 2265 O O . ASN A 1 292 ? 17.875 14.641 22.078 1 95.81 292 ASN A O 1
ATOM 2269 N N . LEU A 1 293 ? 16.969 16.031 20.656 1 95.75 293 LEU A N 1
ATOM 2270 C CA . LEU A 1 293 ? 17.594 17.297 21.062 1 95.75 293 LEU A CA 1
ATOM 2271 C C . LEU A 1 293 ? 19.094 17.266 20.781 1 95.75 293 LEU A C 1
ATOM 2273 O O . LEU A 1 293 ? 19.859 18.047 21.375 1 95.75 293 LEU A O 1
ATOM 2277 N N . THR A 1 294 ? 19.5 16.406 19.828 1 92.19 294 THR A N 1
ATOM 2278 C CA . THR A 1 294 ? 20.922 16.297 19.562 1 92.19 294 THR A CA 1
ATOM 2279 C C . THR A 1 294 ? 21.281 17 18.25 1 92.19 294 THR A C 1
ATOM 2281 O O . THR A 1 294 ? 22.453 17.25 17.984 1 92.19 294 THR A O 1
ATOM 2284 N N . ALA A 1 295 ? 20.312 17.25 17.422 1 87.56 295 ALA A N 1
ATOM 2285 C CA . ALA A 1 295 ? 20.578 17.969 16.172 1 87.56 295 ALA A CA 1
ATOM 2286 C C . ALA A 1 295 ? 20.766 19.469 16.438 1 87.56 295 ALA A C 1
ATOM 2288 O O . ALA A 1 295 ? 19.812 20.25 16.375 1 87.56 295 ALA A O 1
ATOM 2289 N N . LYS A 1 296 ? 21.938 19.891 16.516 1 87.56 296 LYS A N 1
ATOM 2290 C CA . LYS A 1 296 ? 22.281 21.234 16.969 1 87.56 296 LYS A CA 1
ATOM 2291 C C . LYS A 1 296 ? 21.781 22.297 15.984 1 87.56 296 LYS A C 1
ATOM 2293 O O . LYS A 1 296 ? 21.391 23.391 16.375 1 87.56 296 LYS A O 1
ATOM 2298 N N . ASP A 1 297 ? 21.75 21.953 14.766 1 83.19 297 ASP A N 1
ATOM 2299 C CA . ASP A 1 297 ? 21.391 22.922 13.734 1 83.19 297 ASP A CA 1
ATOM 2300 C C . ASP A 1 297 ? 19.875 23.078 13.648 1 83.19 297 ASP A C 1
ATOM 2302 O O . ASP A 1 297 ? 19.391 24.047 13.047 1 83.19 297 ASP A O 1
ATOM 2306 N N . LYS A 1 298 ? 19.109 22.219 14.281 1 86.94 298 LYS A N 1
ATOM 2307 C CA . LYS A 1 298 ? 17.641 22.25 14.211 1 86.94 298 LYS A CA 1
ATOM 2308 C C . LYS A 1 298 ? 17.031 22.672 15.539 1 86.94 298 LYS A C 1
ATOM 2310 O O . LYS A 1 298 ? 15.992 23.328 15.562 1 86.94 298 LYS A O 1
ATOM 2315 N N . VAL A 1 299 ? 17.703 22.328 16.625 1 95.12 299 VAL A N 1
ATOM 2316 C CA . VAL A 1 299 ? 17.172 22.562 17.969 1 95.12 299 VAL A CA 1
ATOM 2317 C C . VAL A 1 299 ? 17.156 24.047 18.266 1 95.12 299 VAL A C 1
ATOM 2319 O O . VAL A 1 299 ? 18.109 24.766 17.984 1 95.12 299 VAL A O 1
ATOM 2322 N N . THR A 1 300 ? 16.094 24.562 18.703 1 97.19 300 THR A N 1
ATOM 2323 C CA . THR A 1 300 ? 15.969 25.922 19.188 1 97.19 300 THR A CA 1
ATOM 2324 C C . THR A 1 300 ? 15.594 25.938 20.672 1 97.19 300 THR A C 1
ATOM 2326 O O . THR A 1 300 ? 15.359 24.891 21.266 1 97.19 300 THR A O 1
ATOM 2329 N N . GLN A 1 301 ? 15.555 27.156 21.188 1 97.62 301 GLN A N 1
ATOM 2330 C CA . GLN A 1 301 ? 15.18 27.312 22.578 1 97.62 301 GLN A CA 1
ATOM 2331 C C . GLN A 1 301 ? 13.758 26.828 22.828 1 97.62 301 GLN A C 1
ATOM 2333 O O . GLN A 1 301 ? 13.445 26.297 23.891 1 97.62 301 GLN A O 1
ATOM 2338 N N . PHE A 1 302 ? 12.898 26.969 21.859 1 98.12 302 PHE A N 1
ATOM 2339 C CA . PHE A 1 302 ? 11.516 26.531 22 1 98.12 302 PHE A CA 1
ATOM 2340 C C . PHE A 1 302 ? 11.445 25.016 22.172 1 98.12 302 PHE A C 1
ATOM 2342 O O . PHE A 1 302 ? 10.594 24.516 22.906 1 98.12 302 PHE A O 1
ATOM 2349 N N . ASP A 1 303 ? 12.305 24.266 21.531 1 98.44 303 ASP A N 1
ATOM 2350 C CA . ASP A 1 303 ? 12.32 22.797 21.625 1 98.44 303 ASP A CA 1
ATOM 2351 C C . ASP A 1 303 ? 12.789 22.344 23 1 98.44 303 ASP A C 1
ATOM 2353 O O . ASP A 1 303 ? 12.195 21.438 23.594 1 98.44 303 ASP A O 1
ATOM 2357 N N . ILE A 1 304 ? 13.781 23.016 23.5 1 98 304 ILE A N 1
ATOM 2358 C CA . ILE A 1 304 ? 14.32 22.688 24.812 1 98 304 ILE A CA 1
ATOM 2359 C C . ILE A 1 304 ? 13.266 22.984 25.875 1 98 304 ILE A C 1
ATOM 2361 O O . ILE A 1 304 ? 13.008 22.141 26.75 1 98 304 ILE A O 1
ATOM 2365 N N . GLN A 1 305 ? 12.688 24.125 25.75 1 97.5 305 GLN A N 1
ATOM 2366 C CA . GLN A 1 305 ? 11.672 24.531 26.719 1 97.5 305 GLN A CA 1
ATOM 2367 C C . GLN A 1 305 ? 10.477 23.594 26.688 1 97.5 305 GLN A C 1
ATOM 2369 O O . GLN A 1 305 ? 9.883 23.297 27.734 1 97.5 305 GLN A O 1
ATOM 2374 N N . ALA A 1 306 ? 10.086 23.172 25.5 1 97.94 306 ALA A N 1
ATOM 2375 C CA . ALA A 1 306 ? 8.961 22.25 25.375 1 97.94 306 ALA A CA 1
ATOM 2376 C C . ALA A 1 306 ? 9.25 20.938 26.094 1 97.94 306 ALA A C 1
ATOM 2378 O O . ALA A 1 306 ? 8.391 20.422 26.812 1 97.94 306 ALA A O 1
ATOM 2379 N N . VAL A 1 307 ? 10.445 20.359 25.922 1 96.75 307 VAL A N 1
ATOM 2380 C CA . VAL A 1 307 ? 10.828 19.109 26.562 1 96.75 307 VAL A CA 1
ATOM 2381 C C . VAL A 1 307 ? 10.875 19.312 28.078 1 96.75 307 VAL A C 1
ATOM 2383 O O . VAL A 1 307 ? 10.391 18.453 28.828 1 96.75 307 VAL A O 1
ATOM 2386 N N . ASP A 1 308 ? 11.422 20.422 28.5 1 95.31 308 ASP A N 1
ATOM 2387 C CA . ASP A 1 308 ? 11.492 20.75 29.922 1 95.31 308 ASP A CA 1
ATOM 2388 C C . ASP A 1 308 ? 10.094 20.875 30.531 1 95.31 308 ASP A C 1
ATOM 2390 O O . ASP A 1 308 ? 9.867 20.469 31.672 1 95.31 308 ASP A O 1
ATOM 2394 N N . PHE A 1 309 ? 9.234 21.453 29.812 1 95.75 309 PHE A N 1
ATOM 2395 C CA . PHE A 1 309 ? 7.859 21.656 30.25 1 95.75 309 PHE A CA 1
ATOM 2396 C C . PHE A 1 309 ? 7.117 20.344 30.375 1 95.75 309 PHE A C 1
ATOM 2398 O O . PHE A 1 309 ? 6.336 20.141 31.312 1 95.75 309 PHE A O 1
ATOM 2405 N N . LEU A 1 310 ? 7.34 19.406 29.438 1 95.38 310 LEU A N 1
ATOM 2406 C CA . LEU A 1 310 ? 6.535 18.188 29.359 1 95.38 310 LEU A CA 1
ATOM 2407 C C . LEU A 1 310 ? 7.109 17.094 30.25 1 95.38 310 LEU A C 1
ATOM 2409 O O . LEU A 1 310 ? 6.367 16.25 30.766 1 95.38 310 LEU A O 1
ATOM 2413 N N . THR A 1 311 ? 8.391 17.047 30.453 1 91.44 311 THR A N 1
ATOM 2414 C CA . THR A 1 311 ? 9.094 15.953 31.125 1 91.44 311 THR A CA 1
ATOM 2415 C C . THR A 1 311 ? 8.547 15.734 32.531 1 91.44 311 THR A C 1
ATOM 2417 O O . THR A 1 311 ? 8.328 14.594 32.938 1 91.44 311 THR A O 1
ATOM 2420 N N . PRO A 1 312 ? 8.234 16.797 33.281 1 89.38 312 PRO A N 1
ATOM 2421 C CA . PRO A 1 312 ? 7.703 16.594 34.625 1 89.38 312 PRO A CA 1
ATOM 2422 C C . PRO A 1 312 ? 6.301 16 34.656 1 89.38 312 PRO A C 1
ATOM 2424 O O . PRO A 1 312 ? 5.824 15.531 35.688 1 89.38 312 PRO A O 1
ATOM 2427 N N . LYS A 1 313 ? 5.66 16.031 33.562 1 89.12 313 LYS A N 1
ATOM 2428 C CA . LYS A 1 313 ? 4.281 15.555 33.5 1 89.12 313 LYS A CA 1
ATOM 2429 C C . LYS A 1 313 ? 4.23 14.039 33.312 1 89.12 313 LYS A C 1
ATOM 2431 O O . LYS A 1 313 ? 3.16 13.438 33.375 1 89.12 313 LYS A O 1
ATOM 2436 N N . PHE A 1 314 ? 5.406 13.453 33.094 1 86 314 PHE A N 1
ATOM 2437 C CA . PHE A 1 314 ? 5.5 12.008 32.938 1 86 314 PHE A CA 1
ATOM 2438 C C . PHE A 1 314 ? 5.602 11.312 34.281 1 86 314 PHE A C 1
ATOM 2440 O O . PHE A 1 314 ? 6.18 11.859 35.219 1 86 314 PHE A O 1
ATOM 2447 N N . ASN A 1 315 ? 4.922 10.219 34.281 1 76.44 315 ASN A N 1
ATOM 2448 C CA . ASN A 1 315 ? 5.254 9.312 35.375 1 76.44 315 ASN A CA 1
ATOM 2449 C C . ASN A 1 315 ? 6.629 8.68 35.156 1 76.44 315 ASN A C 1
ATOM 2451 O O . ASN A 1 315 ? 6.844 7.941 34.219 1 76.44 315 ASN A O 1
ATOM 2455 N N . LYS A 1 316 ? 7.492 9.07 35.969 1 65 316 LYS A N 1
ATOM 2456 C CA . LYS A 1 316 ? 8.898 8.695 35.844 1 65 316 LYS A CA 1
ATOM 2457 C C . LYS A 1 316 ? 9.039 7.18 35.688 1 65 316 LYS A C 1
ATOM 2459 O O . LYS A 1 316 ? 9.977 6.707 35.031 1 65 316 LYS A O 1
ATOM 2464 N N . ASP A 1 317 ? 8.18 6.512 36.188 1 64.12 317 ASP A N 1
ATOM 2465 C CA . ASP A 1 317 ? 8.273 5.055 36.125 1 64.12 317 ASP A CA 1
ATOM 2466 C C . ASP A 1 317 ? 7.672 4.512 34.844 1 64.12 317 ASP A C 1
ATOM 2468 O O . ASP A 1 317 ? 7.949 3.377 34.438 1 64.12 317 ASP A O 1
ATOM 2472 N N . ALA A 1 318 ? 6.961 5.305 34.156 1 63.38 318 ALA A N 1
ATOM 2473 C CA . ALA A 1 318 ? 6.176 4.738 33.062 1 63.38 318 ALA A CA 1
ATOM 2474 C C . ALA A 1 318 ? 6.672 5.242 31.703 1 63.38 318 ALA A C 1
ATOM 2476 O O . ALA A 1 318 ? 6.742 4.48 30.734 1 63.38 318 ALA A O 1
ATOM 2477 N N . THR A 1 319 ? 7.07 6.445 31.734 1 73.5 319 THR A N 1
ATOM 2478 C CA . THR A 1 319 ? 7.406 7.008 30.422 1 73.5 319 THR A CA 1
ATOM 2479 C C . THR A 1 319 ? 8.906 7.277 30.328 1 73.5 319 THR A C 1
ATOM 2481 O O . THR A 1 319 ? 9.461 8.039 31.125 1 73.5 319 THR A O 1
ATOM 2484 N N . ASP A 1 320 ? 9.547 6.559 29.438 1 87.5 320 ASP A N 1
ATOM 2485 C CA . ASP A 1 320 ? 10.93 6.754 29.031 1 87.5 320 ASP A CA 1
ATOM 2486 C C . ASP A 1 320 ? 11.016 7.445 27.672 1 87.5 320 ASP A C 1
ATOM 2488 O O . ASP A 1 320 ? 10.773 6.824 26.641 1 87.5 320 ASP A O 1
ATOM 2492 N N . LYS A 1 321 ? 11.391 8.719 27.766 1 90.25 321 LYS A N 1
ATOM 2493 C CA . LYS A 1 321 ? 11.367 9.523 26.547 1 90.25 321 LYS A CA 1
ATOM 2494 C C . LYS A 1 321 ? 12.336 8.969 25.5 1 90.25 321 LYS A C 1
ATOM 2496 O O . LYS A 1 321 ? 12.062 9.031 24.297 1 90.25 321 LYS A O 1
ATOM 2501 N N . ASP A 1 322 ? 13.453 8.398 25.922 1 92.75 322 ASP A N 1
ATOM 2502 C CA . ASP A 1 322 ? 14.422 7.844 24.984 1 92.75 322 ASP A CA 1
ATOM 2503 C C . ASP A 1 322 ? 13.867 6.602 24.297 1 92.75 322 ASP A C 1
ATOM 2505 O O . ASP A 1 322 ? 14.109 6.391 23.109 1 92.75 322 ASP A O 1
ATOM 2509 N N . LYS A 1 323 ? 13.195 5.848 25.062 1 93.38 323 LYS A N 1
ATOM 2510 C CA . LYS A 1 323 ? 12.562 4.664 24.5 1 93.38 323 LYS A CA 1
ATOM 2511 C C . LYS A 1 323 ? 11.445 5.055 23.531 1 93.38 323 LYS A C 1
ATOM 2513 O O . LYS A 1 323 ? 11.289 4.441 22.469 1 93.38 323 LYS A O 1
ATOM 2518 N N . LEU A 1 324 ? 10.695 6.039 23.969 1 95.19 324 LEU A N 1
ATOM 2519 C CA . LEU A 1 324 ? 9.648 6.566 23.109 1 95.19 324 LEU A CA 1
ATOM 2520 C C . LEU A 1 324 ? 10.227 7.055 21.781 1 95.19 324 LEU A C 1
ATOM 2522 O O . LEU A 1 324 ? 9.742 6.672 20.719 1 95.19 324 LEU A O 1
ATOM 2526 N N . TYR A 1 325 ? 11.25 7.812 21.828 1 96.31 325 TYR A N 1
ATOM 2527 C CA . TYR A 1 325 ? 11.938 8.328 20.656 1 96.31 325 TYR A CA 1
ATOM 2528 C C . TYR A 1 325 ? 12.414 7.191 19.766 1 96.31 325 TYR A C 1
ATOM 2530 O O . TYR A 1 325 ? 12.141 7.188 18.547 1 96.31 325 TYR A O 1
ATOM 2538 N N . ALA A 1 326 ? 13.031 6.227 20.359 1 95.56 326 ALA A N 1
ATOM 2539 C CA . ALA A 1 326 ? 13.633 5.129 19.594 1 95.56 326 ALA A CA 1
ATOM 2540 C C . ALA A 1 326 ? 12.555 4.316 18.875 1 95.56 326 ALA A C 1
ATOM 2542 O O . ALA A 1 326 ? 12.727 3.945 17.719 1 95.56 326 ALA A O 1
ATOM 2543 N N . GLN A 1 327 ? 11.477 4.062 19.516 1 95.75 327 GLN A N 1
ATOM 2544 C CA . GLN A 1 327 ? 10.422 3.225 18.953 1 95.75 327 GLN A CA 1
ATOM 2545 C C . GLN A 1 327 ? 9.695 3.945 17.828 1 95.75 327 GLN A C 1
ATOM 2547 O O . GLN A 1 327 ? 9.383 3.344 16.797 1 95.75 327 GLN A O 1
ATOM 2552 N N . VAL A 1 328 ? 9.43 5.207 18.031 1 96.81 328 VAL A N 1
ATOM 2553 C CA . VAL A 1 328 ? 8.734 5.961 17 1 96.81 328 VAL A CA 1
ATOM 2554 C C . VAL A 1 328 ? 9.664 6.184 15.805 1 96.81 328 VAL A C 1
ATOM 2556 O O . VAL A 1 328 ? 9.234 6.125 14.648 1 96.81 328 VAL A O 1
ATOM 2559 N N . LEU A 1 329 ? 10.938 6.473 16.078 1 94 329 LEU A N 1
ATOM 2560 C CA . LEU A 1 329 ? 11.914 6.621 15.008 1 94 329 LEU A CA 1
ATOM 2561 C C . LEU A 1 329 ? 11.992 5.348 14.172 1 94 329 LEU A C 1
ATOM 2563 O O . LEU A 1 329 ? 12.039 5.41 12.938 1 94 329 LEU A O 1
ATOM 2567 N N . GLU A 1 330 ? 12.031 4.242 14.844 1 91.88 330 GLU A N 1
ATOM 2568 C CA . GLU A 1 330 ? 12.07 2.961 14.148 1 91.88 330 GLU A CA 1
ATOM 2569 C C . GLU A 1 330 ? 10.852 2.77 13.266 1 91.88 330 GLU A C 1
ATOM 2571 O O . GLU A 1 330 ? 10.969 2.33 12.117 1 91.88 330 GLU A O 1
ATOM 2576 N N . ALA A 1 331 ? 9.688 3.051 13.797 1 93.5 331 ALA A N 1
ATOM 2577 C CA . ALA A 1 331 ? 8.461 2.957 13.016 1 93.5 331 ALA A CA 1
ATOM 2578 C C . ALA A 1 331 ? 8.508 3.879 11.805 1 93.5 331 ALA A C 1
ATOM 2580 O O . ALA A 1 331 ? 8.055 3.512 10.719 1 93.5 331 ALA A O 1
ATOM 2581 N N . LYS A 1 332 ? 9.008 5.043 11.969 1 92.81 332 LYS A N 1
ATOM 2582 C CA . LYS A 1 332 ? 9.125 6.012 10.883 1 92.81 332 LYS A CA 1
ATOM 2583 C C . LYS A 1 332 ? 10.07 5.512 9.797 1 92.81 332 LYS A C 1
ATOM 2585 O O . LYS A 1 332 ? 9.75 5.578 8.609 1 92.81 332 LYS A O 1
ATOM 2590 N N . GLN A 1 333 ? 11.18 5.02 10.203 1 87 333 GLN A N 1
ATOM 2591 C CA . GLN A 1 333 ? 12.188 4.539 9.273 1 87 333 GLN A CA 1
ATOM 2592 C C . GLN A 1 333 ? 11.672 3.338 8.477 1 87 333 GLN A C 1
ATOM 2594 O O . GLN A 1 333 ? 12.031 3.156 7.312 1 87 333 GLN A O 1
ATOM 2599 N N . ASN A 1 334 ? 10.82 2.574 9.07 1 88.62 334 ASN A N 1
ATOM 2600 C CA . ASN A 1 334 ? 10.32 1.364 8.43 1 88.62 334 ASN A CA 1
ATOM 2601 C C . ASN A 1 334 ? 9 1.614 7.715 1 88.62 334 ASN A C 1
ATOM 2603 O O . ASN A 1 334 ? 8.445 0.708 7.09 1 88.62 334 ASN A O 1
ATOM 2607 N N . SER A 1 335 ? 8.57 2.834 7.797 1 90.69 335 SER A N 1
ATOM 2608 C CA . SER A 1 335 ? 7.25 3.174 7.273 1 90.69 335 SER A CA 1
ATOM 2609 C C . SER A 1 335 ? 7.184 2.967 5.766 1 90.69 335 SER A C 1
ATOM 2611 O O . SER A 1 335 ? 6.125 2.633 5.227 1 90.69 335 SER A O 1
ATOM 2613 N N . LEU A 1 336 ? 8.297 3.109 5.078 1 93.06 336 LEU A N 1
ATOM 2614 C CA . LEU A 1 336 ? 8.297 3.055 3.621 1 93.06 336 LEU A CA 1
ATOM 2615 C C . LEU A 1 336 ? 8.016 1.638 3.131 1 93.06 336 LEU A C 1
ATOM 2617 O O . LEU A 1 336 ? 7.648 1.439 1.97 1 93.06 336 LEU A O 1
ATOM 2621 N N . GLU A 1 337 ? 8.203 0.635 4.059 1 90.5 337 GLU A N 1
ATOM 2622 C CA . GLU A 1 337 ? 7.922 -0.757 3.721 1 90.5 337 GLU A CA 1
ATOM 2623 C C . GLU A 1 337 ? 6.461 -0.946 3.324 1 90.5 337 GLU A C 1
ATOM 2625 O O . GLU A 1 337 ? 6.137 -1.84 2.539 1 90.5 337 GLU A O 1
ATOM 2630 N N . LEU A 1 338 ? 5.59 -0.024 3.777 1 90.44 338 LEU A N 1
ATOM 2631 C CA . LEU A 1 338 ? 4.152 -0.193 3.611 1 90.44 338 LEU A CA 1
ATOM 2632 C C . LEU A 1 338 ? 3.631 0.668 2.465 1 90.44 338 LEU A C 1
ATOM 2634 O O . LEU A 1 338 ? 2.434 0.655 2.168 1 90.44 338 LEU A O 1
ATOM 2638 N N . LEU A 1 339 ? 4.496 1.392 1.838 1 94.19 339 LEU A N 1
ATOM 2639 C CA . LEU A 1 339 ? 4.074 2.371 0.843 1 94.19 339 LEU A CA 1
ATOM 2640 C C . LEU A 1 339 ? 4.48 1.932 -0.559 1 94.19 339 LEU A C 1
ATOM 2642 O O . LEU A 1 339 ? 5.465 1.207 -0.726 1 94.19 339 LEU A O 1
ATOM 2646 N N . THR A 1 340 ? 3.727 2.316 -1.545 1 92.38 340 THR A N 1
ATOM 2647 C CA . THR A 1 340 ? 4.156 2.201 -2.934 1 92.38 340 THR A CA 1
ATOM 2648 C C . THR A 1 340 ? 5.238 3.23 -3.25 1 92.38 340 THR A C 1
ATOM 2650 O O . THR A 1 340 ? 5.457 4.168 -2.48 1 92.38 340 THR A O 1
ATOM 2653 N N . VAL A 1 341 ? 5.898 3.035 -4.371 1 95 341 VAL A N 1
ATOM 2654 C CA . VAL A 1 341 ? 6.953 3.965 -4.77 1 95 341 VAL A CA 1
ATOM 2655 C C . VAL A 1 341 ? 6.363 5.355 -4.977 1 95 341 VAL A C 1
ATOM 2657 O O . VAL A 1 341 ? 6.957 6.355 -4.566 1 95 341 VAL A O 1
ATOM 2660 N N . ASP A 1 342 ? 5.176 5.449 -5.574 1 94.88 342 ASP A N 1
ATOM 2661 C CA . ASP A 1 342 ? 4.512 6.734 -5.777 1 94.88 342 ASP A CA 1
ATOM 2662 C C . ASP A 1 342 ? 4.227 7.422 -4.445 1 94.88 342 ASP A C 1
ATOM 2664 O O . ASP A 1 342 ? 4.434 8.625 -4.305 1 94.88 342 ASP A O 1
ATOM 2668 N N . GLU A 1 343 ? 3.801 6.656 -3.508 1 94 343 GLU A N 1
ATOM 2669 C CA . GLU A 1 343 ? 3.498 7.203 -2.188 1 94 343 GLU A CA 1
ATOM 2670 C C . GLU A 1 343 ? 4.77 7.645 -1.469 1 94 343 GLU A C 1
ATOM 2672 O O . GLU A 1 343 ? 4.758 8.625 -0.721 1 94 343 GLU A O 1
ATOM 2677 N N . ILE A 1 344 ? 5.844 6.898 -1.695 1 96.19 344 ILE A N 1
ATOM 2678 C CA . ILE A 1 344 ? 7.129 7.27 -1.112 1 96.19 344 ILE A CA 1
ATOM 2679 C C . ILE A 1 344 ? 7.562 8.633 -1.644 1 96.19 344 ILE A C 1
ATOM 2681 O O . ILE A 1 344 ? 8.008 9.492 -0.879 1 96.19 344 ILE A O 1
ATOM 2685 N N . LEU A 1 345 ? 7.387 8.844 -2.93 1 97.25 345 LEU A N 1
ATOM 2686 C CA . LEU A 1 345 ? 7.734 10.117 -3.553 1 97.25 345 LEU A CA 1
ATOM 2687 C C . LEU A 1 345 ? 6.852 11.242 -3.021 1 97.25 345 LEU A C 1
ATOM 2689 O O . LEU A 1 345 ? 7.316 12.375 -2.85 1 97.25 345 LEU A O 1
ATOM 2693 N N . ASP A 1 346 ? 5.695 10.938 -2.654 1 94.81 346 ASP A N 1
ATOM 2694 C CA . ASP A 1 346 ? 4.695 11.93 -2.291 1 94.81 346 ASP A CA 1
ATOM 2695 C C . ASP A 1 346 ? 4.734 12.234 -0.794 1 94.81 346 ASP A C 1
ATOM 2697 O O . ASP A 1 346 ? 4.227 13.266 -0.348 1 94.81 346 ASP A O 1
ATOM 2701 N N . ARG A 1 347 ? 5.195 11.367 -0.024 1 93.56 347 ARG A N 1
ATOM 2702 C CA . ARG A 1 347 ? 5.066 11.367 1.429 1 93.56 347 ARG A CA 1
ATOM 2703 C C . ARG A 1 347 ? 5.598 12.664 2.027 1 93.56 347 ARG A C 1
ATOM 2705 O O . ARG A 1 347 ? 4.973 13.25 2.918 1 93.56 347 ARG A O 1
ATOM 2712 N N . ASP A 1 348 ? 6.742 13.094 1.696 1 91.25 348 ASP A N 1
ATOM 2713 C CA . ASP A 1 348 ? 7.336 14.367 2.07 1 91.25 348 ASP A CA 1
ATOM 2714 C C . ASP A 1 348 ? 7.727 15.18 0.835 1 91.25 348 ASP A C 1
ATOM 2716 O O . ASP A 1 348 ? 8.914 15.375 0.562 1 91.25 348 ASP A O 1
ATOM 2720 N N . TYR A 1 349 ? 6.707 15.664 0.197 1 93.44 349 TYR A N 1
ATOM 2721 C CA . TYR A 1 349 ? 6.828 16.391 -1.065 1 93.44 349 TYR A CA 1
ATOM 2722 C C . TYR A 1 349 ? 6.547 17.875 -0.875 1 93.44 349 TYR A C 1
ATOM 2724 O O . TYR A 1 349 ? 5.637 18.25 -0.131 1 93.44 349 TYR A O 1
ATOM 2732 N N . LYS A 1 350 ? 7.363 18.672 -1.459 1 88.88 350 LYS A N 1
ATOM 2733 C CA . LYS A 1 350 ? 7.164 20.125 -1.526 1 88.88 350 LYS A CA 1
ATOM 2734 C C . LYS A 1 350 ? 7.402 20.641 -2.939 1 88.88 350 LYS A C 1
ATOM 2736 O O . LYS A 1 350 ? 8.227 20.109 -3.678 1 88.88 350 LYS A O 1
ATOM 2741 N N . GLN A 1 351 ? 6.672 21.688 -3.24 1 92.88 351 GLN A N 1
ATOM 2742 C CA . GLN A 1 351 ? 6.777 22.219 -4.594 1 92.88 351 GLN A CA 1
ATOM 2743 C C . GLN A 1 351 ? 6.816 23.75 -4.578 1 92.88 351 GLN A C 1
ATOM 2745 O O . GLN A 1 351 ? 6.172 24.375 -3.736 1 92.88 351 GLN A O 1
ATOM 2750 N N . TRP A 1 352 ? 7.57 24.359 -5.527 1 90.88 352 TRP A N 1
ATOM 2751 C CA . TRP A 1 352 ? 7.641 25.797 -5.754 1 90.88 352 TRP A CA 1
ATOM 2752 C C . TRP A 1 352 ? 7.578 26.109 -7.242 1 90.88 352 TRP A C 1
ATOM 2754 O O . TRP A 1 352 ? 7.898 25.266 -8.086 1 90.88 352 TRP A O 1
ATOM 2764 N N . THR A 1 353 ? 7.129 27.25 -7.516 1 93.75 353 THR A N 1
ATOM 2765 C CA . THR A 1 353 ? 7.195 27.797 -8.867 1 93.75 353 THR A CA 1
ATOM 2766 C C . THR A 1 353 ? 8.102 29.031 -8.898 1 93.75 353 THR A C 1
ATOM 2768 O O . THR A 1 353 ? 7.922 29.953 -8.109 1 93.75 353 THR A O 1
ATOM 2771 N N . GLU A 1 354 ? 9.055 28.969 -9.797 1 94.88 354 GLU A N 1
ATOM 2772 C CA . GLU A 1 354 ? 9.984 30.094 -9.938 1 94.88 354 GLU A CA 1
ATOM 2773 C C . GLU A 1 354 ? 10.062 30.562 -11.391 1 94.88 354 GLU A C 1
ATOM 2775 O O . GLU A 1 354 ? 9.664 29.844 -12.305 1 94.88 354 GLU A O 1
ATOM 2780 N N . THR A 1 355 ? 10.5 31.766 -11.523 1 94.62 355 THR A N 1
ATOM 2781 C CA . THR A 1 355 ? 10.75 32.312 -12.844 1 94.62 355 THR A CA 1
ATOM 2782 C C . THR A 1 355 ? 12.195 32.781 -12.984 1 94.62 355 THR A C 1
ATOM 2784 O O . THR A 1 355 ? 12.789 33.281 -12.016 1 94.62 355 THR A O 1
ATOM 2787 N N . SER A 1 356 ? 12.727 32.562 -14.188 1 94.56 356 SER A N 1
ATOM 2788 C CA . SER A 1 356 ? 14.078 33 -14.492 1 94.56 356 SER A CA 1
ATOM 2789 C C . SER A 1 356 ? 14.07 34.312 -15.281 1 94.56 356 SER A C 1
ATOM 2791 O O . SER A 1 356 ? 13.219 34.5 -16.156 1 94.56 356 SER A O 1
ATOM 2793 N N . PRO A 1 357 ? 15.047 35.188 -15.062 1 93.62 357 PRO A N 1
ATOM 2794 C CA . PRO A 1 357 ? 15.172 36.406 -15.891 1 93.62 357 PRO A CA 1
ATOM 2795 C C . PRO A 1 357 ? 15.414 36.094 -17.359 1 93.62 357 PRO A C 1
ATOM 2797 O O . PRO A 1 357 ? 15.086 36.906 -18.234 1 93.62 357 PRO A O 1
ATOM 2800 N N . ARG A 1 358 ? 15.906 35 -17.594 1 91.62 358 ARG A N 1
ATOM 2801 C CA . ARG A 1 358 ? 16.188 34.594 -18.969 1 91.62 358 ARG A CA 1
ATOM 2802 C C . ARG A 1 358 ? 14.883 34.375 -19.75 1 91.62 358 ARG A C 1
ATOM 2804 O O . ARG A 1 358 ? 14.82 34.656 -20.938 1 91.62 358 ARG A O 1
ATOM 2811 N N . GLU A 1 359 ? 13.898 33.844 -19.062 1 92 359 GLU A N 1
ATOM 2812 C CA . GLU A 1 359 ? 12.578 33.562 -19.641 1 92 359 GLU A CA 1
ATOM 2813 C C . GLU A 1 359 ? 11.469 33.938 -18.656 1 92 359 GLU A C 1
ATOM 2815 O O . GLU A 1 359 ? 10.758 33.062 -18.156 1 92 359 GLU A O 1
ATOM 2820 N N . PRO A 1 360 ? 11.25 35.219 -18.531 1 88.06 360 PRO A N 1
ATOM 2821 C CA . PRO A 1 360 ? 10.328 35.656 -17.484 1 88.06 360 PRO A CA 1
ATOM 2822 C C . PRO A 1 360 ? 8.898 35.156 -17.719 1 88.06 360 PRO A C 1
ATOM 2824 O O . PRO A 1 360 ? 8.125 35.062 -16.766 1 88.06 360 PRO A O 1
ATOM 2827 N N . GLY A 1 361 ? 8.531 34.812 -18.828 1 88.5 361 GLY A N 1
ATOM 2828 C CA . GLY A 1 361 ? 7.168 34.406 -19.125 1 88.5 361 GLY A CA 1
ATOM 2829 C C . GLY A 1 361 ? 6.941 32.906 -18.953 1 88.5 361 GLY A C 1
ATOM 2830 O O . GLY A 1 361 ? 5.816 32.438 -19.109 1 88.5 361 GLY A O 1
ATOM 2831 N N . THR A 1 362 ? 8 32.25 -18.562 1 91.25 362 THR A N 1
ATOM 2832 C CA . THR A 1 362 ? 7.879 30.781 -18.469 1 91.25 362 THR A CA 1
ATOM 2833 C C . THR A 1 362 ? 8.148 30.312 -17.047 1 91.25 362 THR A C 1
ATOM 2835 O O . THR A 1 362 ? 9.305 30.156 -16.641 1 91.25 362 THR A O 1
ATOM 2838 N N . PRO A 1 363 ? 7.117 30.016 -16.328 1 94.5 363 PRO A N 1
ATOM 2839 C CA . PRO A 1 363 ? 7.328 29.516 -14.961 1 94.5 363 PRO A CA 1
ATOM 2840 C C . PRO A 1 363 ? 7.934 28.109 -14.93 1 94.5 363 PRO A C 1
ATOM 2842 O O . PRO A 1 363 ? 7.637 27.281 -15.789 1 94.5 363 PRO A O 1
ATOM 2845 N N . LEU A 1 364 ? 8.781 27.906 -14.016 1 96.19 364 LEU A N 1
ATOM 2846 C CA . LEU A 1 364 ? 9.391 26.594 -13.797 1 96.19 364 LEU A CA 1
ATOM 2847 C C . LEU A 1 364 ? 8.945 26 -12.461 1 96.19 364 LEU A C 1
ATOM 2849 O O . LEU A 1 364 ? 9.211 26.578 -11.406 1 96.19 364 LEU A O 1
ATOM 2853 N N . ASN A 1 365 ? 8.25 24.844 -12.516 1 96.81 365 ASN A N 1
ATOM 2854 C CA . ASN A 1 365 ? 7.836 24.125 -11.312 1 96.81 365 ASN A CA 1
ATOM 2855 C C . ASN A 1 365 ? 8.93 23.188 -10.812 1 96.81 365 ASN A C 1
ATOM 2857 O O . ASN A 1 365 ? 9.477 22.406 -11.586 1 96.81 365 ASN A O 1
ATOM 2861 N N . ILE A 1 366 ? 9.25 23.375 -9.516 1 97.62 366 ILE A N 1
ATOM 2862 C CA . ILE A 1 366 ? 10.289 22.562 -8.883 1 97.62 366 ILE A CA 1
ATOM 2863 C C . ILE A 1 366 ? 9.672 21.703 -7.793 1 97.62 366 ILE A C 1
ATOM 2865 O O . ILE A 1 366 ? 8.984 22.203 -6.902 1 97.62 366 ILE A O 1
ATOM 2869 N N . GLY A 1 367 ? 9.898 20.375 -7.84 1 97.69 367 GLY A N 1
ATOM 2870 C CA . GLY A 1 367 ? 9.398 19.469 -6.82 1 97.69 367 GLY A CA 1
ATOM 2871 C C . GLY A 1 367 ? 10.5 18.781 -6.035 1 97.69 367 GLY A C 1
ATOM 2872 O O . GLY A 1 367 ? 11.516 18.375 -6.609 1 97.69 367 GLY A O 1
ATOM 2873 N N . PHE A 1 368 ? 10.383 18.719 -4.723 1 97.31 368 PHE A N 1
ATOM 2874 C CA . PHE A 1 368 ? 11.312 18.031 -3.836 1 97.31 368 PHE A CA 1
ATOM 2875 C C . PHE A 1 368 ? 10.625 16.844 -3.154 1 97.31 368 PHE A C 1
ATOM 2877 O O . PHE A 1 368 ? 9.609 17.016 -2.482 1 97.31 368 PHE A O 1
ATOM 2884 N N . CYS A 1 369 ? 11.195 15.664 -3.359 1 97.81 369 CYS A N 1
ATOM 2885 C CA . CYS A 1 369 ? 10.781 14.445 -2.662 1 97.81 369 CYS A CA 1
ATOM 2886 C C . CYS A 1 369 ? 11.82 14.031 -1.626 1 97.81 369 CYS A C 1
ATOM 2888 O O . CYS A 1 369 ? 12.922 13.617 -1.979 1 97.81 369 CYS A O 1
ATOM 2890 N N . SER A 1 370 ? 11.469 14.086 -0.374 1 95.38 370 SER A N 1
ATOM 2891 C CA . SER A 1 370 ? 12.391 13.688 0.683 1 95.38 370 SER A CA 1
ATOM 2892 C C . SER A 1 370 ? 12.047 12.297 1.217 1 95.38 370 SER A C 1
ATOM 2894 O O . SER A 1 370 ? 10.875 11.961 1.386 1 95.38 370 SER A O 1
ATOM 2896 N N . MET A 1 371 ? 13.078 11.445 1.372 1 94.81 371 MET A N 1
ATOM 2897 C CA . MET A 1 371 ? 12.812 10.094 1.854 1 94.81 371 MET A CA 1
ATOM 2898 C C . MET A 1 371 ? 13.867 9.664 2.875 1 94.81 371 MET A C 1
ATOM 2900 O O . MET A 1 371 ? 14.984 10.18 2.875 1 94.81 371 MET A O 1
ATOM 2904 N N . VAL A 1 372 ? 13.508 8.672 3.756 1 92.44 372 VAL A N 1
ATOM 2905 C CA . VAL A 1 372 ? 14.312 8.32 4.918 1 92.44 372 VAL A CA 1
ATOM 2906 C C . VAL A 1 372 ? 15.031 6.996 4.664 1 92.44 372 VAL A C 1
ATOM 2908 O O . VAL A 1 372 ? 15.555 6.375 5.594 1 92.44 372 VAL A O 1
ATOM 2911 N N . ARG A 1 373 ? 14.969 6.477 3.436 1 93.19 373 ARG A N 1
ATOM 2912 C CA . ARG A 1 373 ? 15.75 5.332 2.979 1 93.19 373 ARG A CA 1
ATOM 2913 C C . ARG A 1 373 ? 16.609 5.699 1.774 1 93.19 373 ARG A C 1
ATOM 2915 O O . ARG A 1 373 ? 16.344 6.699 1.101 1 93.19 373 ARG A O 1
ATOM 2922 N N . SER A 1 374 ? 17.594 4.863 1.561 1 94.12 374 SER A N 1
ATOM 2923 C CA . SER A 1 374 ? 18.516 5.133 0.46 1 94.12 374 SER A CA 1
ATOM 2924 C C . SER A 1 374 ? 17.828 4.984 -0.89 1 94.12 374 SER A C 1
ATOM 2926 O O . SER A 1 374 ? 16.828 4.266 -1.007 1 94.12 374 SER A O 1
ATOM 2928 N N . ILE A 1 375 ? 18.328 5.66 -1.866 1 95.5 375 ILE A N 1
ATOM 2929 C CA . ILE A 1 375 ? 17.766 5.586 -3.213 1 95.5 375 ILE A CA 1
ATOM 2930 C C . ILE A 1 375 ? 17.859 4.152 -3.73 1 95.5 375 ILE A C 1
ATOM 2932 O O . ILE A 1 375 ? 16.906 3.629 -4.309 1 95.5 375 ILE A O 1
ATOM 2936 N N . PRO A 1 376 ? 18.984 3.391 -3.449 1 93.5 376 PRO A N 1
ATOM 2937 C CA . PRO A 1 376 ? 19.016 1.988 -3.873 1 93.5 376 PRO A CA 1
ATOM 2938 C C . PRO A 1 376 ? 17.875 1.161 -3.271 1 93.5 376 PRO A C 1
ATOM 2940 O O . PRO A 1 376 ? 17.328 0.278 -3.939 1 93.5 376 PRO A O 1
ATOM 2943 N N . TRP A 1 377 ? 17.578 1.477 -2.066 1 92 377 TRP A N 1
ATOM 2944 C CA . TRP A 1 377 ? 16.469 0.768 -1.44 1 92 377 TRP A CA 1
ATOM 2945 C C . TRP A 1 377 ? 15.164 1.011 -2.201 1 92 377 TRP A C 1
ATOM 2947 O O . TRP A 1 377 ? 14.406 0.076 -2.451 1 92 377 TRP A O 1
ATOM 2957 N N . VAL A 1 378 ? 14.906 2.223 -2.57 1 95 378 VAL A N 1
ATOM 2958 C CA . VAL A 1 378 ? 13.688 2.564 -3.287 1 95 378 VAL A CA 1
ATOM 2959 C C . VAL A 1 378 ? 13.719 1.963 -4.691 1 95 378 VAL A C 1
ATOM 2961 O O . VAL A 1 378 ? 12.688 1.55 -5.223 1 95 378 VAL A O 1
ATOM 2964 N N . VAL A 1 379 ? 14.891 1.944 -5.273 1 93.25 379 VAL A N 1
ATOM 2965 C CA . VAL A 1 379 ? 15.062 1.34 -6.594 1 93.25 379 VAL A CA 1
ATOM 2966 C C . VAL A 1 379 ? 14.688 -0.141 -6.535 1 93.25 379 VAL A C 1
ATOM 2968 O O . VAL A 1 379 ? 13.992 -0.648 -7.418 1 93.25 379 VAL A O 1
ATOM 2971 N N . ARG A 1 380 ? 15.133 -0.784 -5.531 1 89 380 ARG A N 1
ATOM 2972 C CA . ARG A 1 380 ? 14.789 -2.195 -5.371 1 89 380 ARG A CA 1
ATOM 2973 C C . ARG A 1 380 ? 13.289 -2.383 -5.184 1 89 380 ARG A C 1
ATOM 2975 O O . ARG A 1 380 ? 12.703 -3.309 -5.742 1 89 380 ARG A O 1
ATOM 2982 N N . LYS A 1 381 ? 12.773 -1.535 -4.41 1 91.69 381 LYS A N 1
ATOM 2983 C CA . LYS A 1 381 ? 11.328 -1.598 -4.191 1 91.69 381 LYS A CA 1
ATOM 2984 C C . LYS A 1 381 ? 10.562 -1.402 -5.5 1 91.69 381 LYS A C 1
ATOM 2986 O O . LYS A 1 381 ? 9.531 -2.033 -5.719 1 91.69 381 LYS A O 1
ATOM 2991 N N . ALA A 1 382 ? 11.102 -0.521 -6.34 1 92.69 382 ALA A N 1
ATOM 2992 C CA . ALA A 1 382 ? 10.477 -0.248 -7.633 1 92.69 382 ALA A CA 1
ATOM 2993 C C . ALA A 1 382 ? 10.648 -1.43 -8.586 1 92.69 382 ALA A C 1
ATOM 2995 O O . ALA A 1 382 ? 9.875 -1.592 -9.531 1 92.69 382 ALA A O 1
ATOM 2996 N N . GLY A 1 383 ? 11.742 -2.178 -8.375 1 87.69 383 GLY A N 1
ATOM 2997 C CA . GLY A 1 383 ? 12.008 -3.332 -9.219 1 87.69 383 GLY A CA 1
ATOM 2998 C C . GLY A 1 383 ? 13.289 -3.205 -10.016 1 87.69 383 GLY A C 1
ATOM 2999 O O . GLY A 1 383 ? 14.008 -4.191 -10.211 1 87.69 383 GLY A O 1
ATOM 3000 N N . SER A 1 384 ? 13.57 -2.031 -10.539 1 88.5 384 SER A N 1
ATOM 3001 C CA . SER A 1 384 ? 14.773 -1.754 -11.312 1 88.5 384 SER A CA 1
ATOM 3002 C C . SER A 1 384 ? 15.055 -0.256 -11.375 1 88.5 384 SER A C 1
ATOM 3004 O O . SER A 1 384 ? 14.188 0.559 -11.047 1 88.5 384 SER A O 1
ATOM 3006 N N . PRO A 1 385 ? 16.266 0.052 -11.742 1 91.19 385 PRO A N 1
ATOM 3007 C CA . PRO A 1 385 ? 16.562 1.476 -11.93 1 91.19 385 PRO A CA 1
ATOM 3008 C C . PRO A 1 385 ? 15.633 2.135 -12.953 1 91.19 385 PRO A C 1
ATOM 3010 O O . PRO A 1 385 ? 15.195 3.271 -12.758 1 91.19 385 PRO A O 1
ATOM 3013 N N . GLN A 1 386 ? 15.312 1.431 -13.969 1 90.75 386 GLN A N 1
ATOM 3014 C CA . GLN A 1 386 ? 14.43 1.973 -14.992 1 90.75 386 GLN A CA 1
ATOM 3015 C C . GLN A 1 386 ? 13.031 2.211 -14.438 1 90.75 386 GLN A C 1
ATOM 3017 O O . GLN A 1 386 ? 12.422 3.252 -14.695 1 90.75 386 GLN A O 1
ATOM 3022 N N . GLU A 1 387 ? 12.539 1.238 -13.703 1 91.56 387 GLU A N 1
ATOM 3023 C CA . GLU A 1 387 ? 11.211 1.384 -13.125 1 91.56 387 GLU A CA 1
ATOM 3024 C C . GLU A 1 387 ? 11.156 2.549 -12.141 1 91.56 387 GLU A C 1
ATOM 3026 O O . GLU A 1 387 ? 10.156 3.26 -12.062 1 91.56 387 GLU A O 1
ATOM 3031 N N . PHE A 1 388 ? 12.258 2.66 -11.375 1 95.88 388 PHE A N 1
ATOM 3032 C CA . PHE A 1 388 ? 12.336 3.797 -10.469 1 95.88 388 PHE A CA 1
ATOM 3033 C C . PHE A 1 388 ? 12.297 5.109 -11.234 1 95.88 388 PHE A C 1
ATOM 3035 O O . PHE A 1 388 ? 11.547 6.02 -10.883 1 95.88 388 PHE A O 1
ATOM 3042 N N . LEU A 1 389 ? 13.047 5.191 -12.281 1 95.62 389 LEU A N 1
ATOM 3043 C CA . LEU A 1 389 ? 13.086 6.395 -13.109 1 95.62 389 LEU A CA 1
ATOM 3044 C C . LEU A 1 389 ? 11.719 6.68 -13.727 1 95.62 389 LEU A C 1
ATOM 3046 O O . LEU A 1 389 ? 11.273 7.832 -13.742 1 95.62 389 LEU A O 1
ATOM 3050 N N . ASP A 1 390 ? 11.109 5.703 -14.172 1 94.44 390 ASP A N 1
ATOM 3051 C CA . ASP A 1 390 ? 9.773 5.859 -14.75 1 94.44 390 ASP A CA 1
ATOM 3052 C C . ASP A 1 390 ? 8.797 6.398 -13.711 1 94.44 390 ASP A C 1
ATOM 3054 O O . ASP A 1 390 ? 7.949 7.238 -14.031 1 94.44 390 ASP A O 1
ATOM 3058 N N . ALA A 1 391 ? 8.891 5.863 -12.531 1 96.12 391 ALA A N 1
ATOM 3059 C CA . ALA A 1 391 ? 8.023 6.328 -11.453 1 96.12 391 ALA A CA 1
ATOM 3060 C C . ALA A 1 391 ? 8.266 7.805 -11.156 1 96.12 391 ALA A C 1
ATOM 3062 O O . ALA A 1 391 ? 7.312 8.562 -10.953 1 96.12 391 ALA A O 1
ATOM 3063 N N . VAL A 1 392 ? 9.516 8.219 -11.133 1 97.81 392 VAL A N 1
ATOM 3064 C CA . VAL A 1 392 ? 9.875 9.609 -10.875 1 97.81 392 VAL A CA 1
ATOM 3065 C C . VAL A 1 392 ? 9.312 10.508 -11.977 1 97.81 392 VAL A C 1
ATOM 3067 O O . VAL A 1 392 ? 8.727 11.555 -11.695 1 97.81 392 VAL A O 1
ATOM 3070 N N . TYR A 1 393 ? 9.414 10.094 -13.195 1 96.75 393 TYR A N 1
ATOM 3071 C CA . TYR A 1 393 ? 8.938 10.891 -14.32 1 96.75 393 TYR A CA 1
ATOM 3072 C C . TYR A 1 393 ? 7.414 10.984 -14.312 1 96.75 393 TYR A C 1
ATOM 3074 O O . TYR A 1 393 ? 6.848 12.047 -14.586 1 96.75 393 TYR A O 1
ATOM 3082 N N . LYS A 1 394 ? 6.836 9.883 -14.078 1 96.44 394 LYS A N 1
ATOM 3083 C CA . LYS A 1 394 ? 5.379 9.891 -14 1 96.44 394 LYS A CA 1
ATOM 3084 C C . LYS A 1 394 ? 4.891 10.828 -12.891 1 96.44 394 LYS A C 1
ATOM 3086 O O . LYS A 1 394 ? 3.941 11.586 -13.086 1 96.44 394 LYS A O 1
ATOM 3091 N N . PHE A 1 395 ? 5.492 10.734 -11.773 1 97.19 395 PHE A N 1
ATOM 3092 C CA . PHE A 1 395 ? 5.191 11.594 -10.633 1 97.19 395 PHE A CA 1
ATOM 3093 C C . PHE A 1 395 ? 5.34 13.062 -11.008 1 97.19 395 PHE A C 1
ATOM 3095 O O . PHE A 1 395 ? 4.461 13.875 -10.719 1 97.19 395 PHE A O 1
ATOM 3102 N N . ALA A 1 396 ? 6.402 13.352 -11.68 1 97.44 396 ALA A N 1
ATOM 3103 C CA . ALA A 1 396 ? 6.719 14.719 -12.07 1 97.44 396 ALA A CA 1
ATOM 3104 C C . ALA A 1 396 ? 5.746 15.227 -13.133 1 97.44 396 ALA A C 1
ATOM 3106 O O . ALA A 1 396 ? 5.297 16.375 -13.078 1 97.44 396 ALA A O 1
ATOM 3107 N N . SER A 1 397 ? 5.426 14.406 -14.031 1 96.38 397 SER A N 1
ATOM 3108 C CA . SER A 1 397 ? 4.535 14.789 -15.117 1 96.38 397 SER A CA 1
ATOM 3109 C C . SER A 1 397 ? 3.139 15.125 -14.602 1 96.38 397 SER A C 1
ATOM 3111 O O . SER A 1 397 ? 2.533 16.109 -15.023 1 96.38 397 SER A O 1
ATOM 3113 N N . LYS A 1 398 ? 2.693 14.375 -13.703 1 94.56 398 LYS A N 1
ATOM 3114 C CA . LYS A 1 398 ? 1.377 14.586 -13.109 1 94.56 398 LYS A CA 1
ATOM 3115 C C . LYS A 1 398 ? 1.304 15.945 -12.414 1 94.56 398 LYS A C 1
ATOM 3117 O O . LYS A 1 398 ? 0.221 16.516 -12.273 1 94.56 398 LYS A O 1
ATOM 3122 N N . ARG A 1 399 ? 2.453 16.484 -12.055 1 95.12 399 ARG A N 1
ATOM 3123 C CA . ARG A 1 399 ? 2.514 17.719 -11.281 1 95.12 399 ARG A CA 1
ATOM 3124 C C . ARG A 1 399 ? 3.098 18.859 -12.117 1 95.12 399 ARG A C 1
ATOM 3126 O O . ARG A 1 399 ? 3.416 19.922 -11.578 1 95.12 399 ARG A O 1
ATOM 3133 N N . GLU A 1 400 ? 3.34 18.516 -13.383 1 95.81 400 GLU A N 1
ATOM 3134 C CA . GLU A 1 400 ? 3.848 19.484 -14.352 1 95.81 400 GLU A CA 1
ATOM 3135 C C . GLU A 1 400 ? 5.168 20.094 -13.891 1 95.81 400 GLU A C 1
ATOM 3137 O O . GLU A 1 400 ? 5.359 21.312 -13.961 1 95.81 400 GLU A O 1
ATOM 3142 N N . LEU A 1 401 ? 5.988 19.266 -13.438 1 97.31 401 LEU A N 1
ATOM 3143 C CA . LEU A 1 401 ? 7.281 19.734 -12.953 1 97.31 401 LEU A CA 1
ATOM 3144 C C . LEU A 1 401 ? 8.266 19.922 -14.109 1 97.31 401 LEU A C 1
ATOM 3146 O O . LEU A 1 401 ? 8.242 19.156 -15.07 1 97.31 401 LEU A O 1
ATOM 3150 N N . GLY A 1 402 ? 9.023 20.969 -13.969 1 96.88 402 GLY A N 1
ATOM 3151 C CA . GLY A 1 402 ? 10.195 21.078 -14.82 1 96.88 402 GLY A CA 1
ATOM 3152 C C . GLY A 1 402 ? 11.438 20.438 -14.227 1 96.88 402 GLY A C 1
ATOM 3153 O O . GLY A 1 402 ? 12.32 20 -14.953 1 96.88 402 GLY A O 1
ATOM 3154 N N . ILE A 1 403 ? 11.508 20.469 -12.891 1 97.69 403 ILE A N 1
ATOM 3155 C CA . ILE A 1 403 ? 12.609 19.875 -12.141 1 97.69 403 ILE A CA 1
ATOM 3156 C C . ILE A 1 403 ? 12.062 19.047 -10.992 1 97.69 403 ILE A C 1
ATOM 3158 O O . ILE A 1 403 ? 11.156 19.469 -10.273 1 97.69 403 ILE A O 1
ATOM 3162 N N . VAL A 1 404 ? 12.547 17.828 -10.859 1 98.5 404 VAL A N 1
ATOM 3163 C CA . VAL A 1 404 ? 12.227 17.016 -9.68 1 98.5 404 VAL A CA 1
ATOM 3164 C C . VAL A 1 404 ? 13.516 16.641 -8.961 1 98.5 404 VAL A C 1
ATOM 3166 O O . VAL A 1 404 ? 14.523 16.328 -9.594 1 98.5 404 VAL A O 1
ATOM 3169 N N . VAL A 1 405 ? 13.531 16.797 -7.664 1 98.56 405 VAL A N 1
ATOM 3170 C CA . VAL A 1 405 ? 14.664 16.469 -6.797 1 98.56 405 VAL A CA 1
ATOM 3171 C C . VAL A 1 405 ? 14.258 15.383 -5.801 1 98.56 405 VAL A C 1
ATOM 3173 O O . VAL A 1 405 ? 13.234 15.508 -5.125 1 98.56 405 VAL A O 1
ATOM 3176 N N . VAL A 1 406 ? 15.016 14.305 -5.746 1 98.56 406 VAL A N 1
ATOM 3177 C CA . VAL A 1 406 ? 14.852 13.266 -4.734 1 98.56 406 VAL A CA 1
ATOM 3178 C C . VAL A 1 406 ? 16 13.328 -3.734 1 98.56 406 VAL A C 1
ATOM 3180 O O . VAL A 1 406 ? 17.172 13.195 -4.113 1 98.56 406 VAL A O 1
ATOM 3183 N N . MET A 1 407 ? 15.703 13.562 -2.506 1 97.88 407 MET A N 1
ATOM 3184 C CA . MET A 1 407 ? 16.703 13.648 -1.445 1 97.88 407 MET A CA 1
ATOM 3185 C C . MET A 1 407 ? 16.531 12.508 -0.445 1 97.88 407 MET A C 1
ATOM 3187 O O . MET A 1 407 ? 15.477 12.391 0.185 1 97.88 407 MET A O 1
ATOM 3191 N N . ALA A 1 408 ? 17.547 11.695 -0.32 1 96.44 408 ALA A N 1
ATOM 3192 C CA . ALA A 1 408 ? 17.516 10.617 0.668 1 96.44 408 ALA A CA 1
ATOM 3193 C C . ALA A 1 408 ? 18.406 10.945 1.857 1 96.44 408 ALA A C 1
ATOM 3195 O O . ALA A 1 408 ? 19.516 11.469 1.685 1 96.44 408 ALA A O 1
ATOM 3196 N N . ALA A 1 409 ? 17.953 10.797 3.035 1 93.31 409 ALA A N 1
ATOM 3197 C CA . ALA A 1 409 ? 18.703 10.898 4.293 1 93.31 409 ALA A CA 1
ATOM 3198 C C . ALA A 1 409 ? 18.484 9.656 5.152 1 93.31 409 ALA A C 1
ATOM 3200 O O . ALA A 1 409 ? 17.359 9.336 5.535 1 93.31 409 ALA A O 1
ATOM 3201 N N . PHE A 1 410 ? 19.531 8.93 5.449 1 91.12 410 PHE A N 1
ATOM 3202 C CA . PHE A 1 410 ? 19.375 7.629 6.098 1 91.12 410 PHE A CA 1
ATOM 3203 C C . PHE A 1 410 ? 20.656 7.25 6.836 1 91.12 410 PHE A C 1
ATOM 3205 O O . PHE A 1 410 ? 21.703 7.867 6.629 1 91.12 410 PHE A O 1
ATOM 3212 N N . SER A 1 411 ? 20.5 6.332 7.727 1 88.06 411 SER A N 1
ATOM 3213 C CA . SER A 1 411 ? 21.656 5.762 8.398 1 88.06 411 SER A CA 1
ATOM 3214 C C . SER A 1 411 ? 21.969 4.363 7.879 1 88.06 411 SER A C 1
ATOM 3216 O O . SER A 1 411 ? 21.062 3.568 7.633 1 88.06 411 SER A O 1
ATOM 3218 N N . SER A 1 412 ? 23.203 4.105 7.621 1 85.88 412 SER A N 1
ATOM 3219 C CA . SER A 1 412 ? 23.641 2.781 7.188 1 85.88 412 SER A CA 1
ATOM 3220 C C . SER A 1 412 ? 23.719 1.815 8.367 1 85.88 412 SER A C 1
ATOM 3222 O O . SER A 1 412 ? 23.484 2.205 9.516 1 85.88 412 SER A O 1
ATOM 3224 N N . SER A 1 413 ? 23.984 0.539 8.117 1 78.81 413 SER A N 1
ATOM 3225 C CA . SER A 1 413 ? 24.047 -0.506 9.133 1 78.81 413 SER A CA 1
ATOM 3226 C C . SER A 1 413 ? 25.109 -0.203 10.18 1 78.81 413 SER A C 1
ATOM 3228 O O . SER A 1 413 ? 25.016 -0.638 11.328 1 78.81 413 SER A O 1
ATOM 3230 N N . ASP A 1 414 ? 26.156 0.596 9.789 1 79.5 414 ASP A N 1
ATOM 3231 C CA . ASP A 1 414 ? 27.203 0.972 10.719 1 79.5 414 ASP A CA 1
ATOM 3232 C C . ASP A 1 414 ? 26.844 2.256 11.469 1 79.5 414 ASP A C 1
ATOM 3234 O O . ASP A 1 414 ? 27.719 2.916 12.031 1 79.5 414 ASP A O 1
ATOM 3238 N N . ASP A 1 415 ? 25.625 2.705 11.312 1 80.69 415 ASP A N 1
ATOM 3239 C CA . ASP A 1 415 ? 25.047 3.832 12.039 1 80.69 415 ASP A CA 1
ATOM 3240 C C . ASP A 1 415 ? 25.641 5.156 11.555 1 80.69 415 ASP A C 1
ATOM 3242 O O . ASP A 1 415 ? 25.719 6.117 12.328 1 80.69 415 ASP A O 1
ATOM 3246 N N . ARG A 1 416 ? 26.281 5.148 10.375 1 88.88 416 ARG A N 1
ATOM 3247 C CA . ARG A 1 416 ? 26.719 6.398 9.773 1 88.88 416 ARG A CA 1
ATOM 3248 C C . ARG A 1 416 ? 25.594 7.047 8.969 1 88.88 416 ARG A C 1
ATOM 3250 O O . ARG A 1 416 ? 24.891 6.363 8.227 1 88.88 416 ARG A O 1
ATOM 3257 N N . PHE A 1 417 ? 25.422 8.328 9.164 1 89.44 417 PHE A N 1
ATOM 3258 C CA . PHE A 1 417 ? 24.359 9.094 8.5 1 89.44 417 PHE A CA 1
ATOM 3259 C C . PHE A 1 417 ? 24.797 9.508 7.102 1 89.44 417 PHE A C 1
ATOM 3261 O O . PHE A 1 417 ? 25.953 9.914 6.895 1 89.44 417 PHE A O 1
ATOM 3268 N N . HIS A 1 418 ? 23.969 9.344 6.09 1 93.56 418 HIS A N 1
ATOM 3269 C CA . HIS A 1 418 ? 24.266 9.633 4.688 1 93.56 418 HIS A CA 1
ATOM 3270 C C . HIS A 1 418 ? 23.156 10.477 4.059 1 93.56 418 HIS A C 1
ATOM 3272 O O . HIS A 1 418 ? 22.016 10.461 4.523 1 93.56 418 HIS A O 1
ATOM 3278 N N . ARG A 1 419 ? 23.562 11.203 3.076 1 95.5 419 ARG A N 1
ATOM 3279 C CA . ARG A 1 419 ? 22.609 11.922 2.225 1 95.5 419 ARG A CA 1
ATOM 3280 C C . ARG A 1 419 ? 22.906 11.664 0.75 1 95.5 419 ARG A C 1
ATOM 3282 O O . ARG A 1 419 ? 24.062 11.609 0.342 1 95.5 419 ARG A O 1
ATOM 3289 N N . GLU A 1 420 ? 21.859 11.383 0.008 1 97.25 420 GLU A N 1
ATOM 3290 C CA . GLU A 1 420 ? 21.906 11.258 -1.445 1 97.25 420 GLU A CA 1
ATOM 3291 C C . GLU A 1 420 ? 21.016 12.297 -2.121 1 97.25 420 GLU A C 1
ATOM 3293 O O . GLU A 1 420 ? 19.984 12.672 -1.58 1 97.25 420 GLU A O 1
ATOM 3298 N N . LEU A 1 421 ? 21.469 12.82 -3.236 1 98.31 421 LEU A N 1
ATOM 3299 C CA . LEU A 1 421 ? 20.734 13.82 -4 1 98.31 421 LEU A CA 1
ATOM 3300 C C . LEU A 1 421 ? 20.594 13.406 -5.461 1 98.31 421 LEU A C 1
ATOM 3302 O O . LEU A 1 421 ? 21.594 13.227 -6.156 1 98.31 421 LEU A O 1
ATOM 3306 N N . PHE A 1 422 ? 19.391 13.188 -5.906 1 98.44 422 PHE A N 1
ATOM 3307 C CA . PHE A 1 422 ? 19.078 12.867 -7.293 1 98.44 422 PHE A CA 1
ATOM 3308 C C . PHE A 1 422 ? 18.234 13.977 -7.922 1 98.44 422 PHE A C 1
ATOM 3310 O O . PHE A 1 422 ? 17.188 14.352 -7.387 1 98.44 422 PHE A O 1
ATOM 3317 N N . VAL A 1 423 ? 18.703 14.547 -9.031 1 98.38 423 VAL A N 1
ATOM 3318 C CA . VAL A 1 423 ? 17.984 15.633 -9.688 1 98.38 423 VAL A CA 1
ATOM 3319 C C . VAL A 1 423 ? 17.688 15.258 -11.141 1 98.38 423 VAL A C 1
ATOM 3321 O O . VAL A 1 423 ? 18.5 14.602 -11.789 1 98.38 423 VAL A O 1
ATOM 3324 N N . CYS A 1 424 ? 16.516 15.68 -11.617 1 97.38 424 CYS A N 1
ATOM 3325 C CA . CYS A 1 424 ? 16.109 15.414 -12.984 1 97.38 424 CYS A CA 1
ATOM 3326 C C . CYS A 1 424 ? 15.477 16.656 -13.617 1 97.38 424 CYS A C 1
ATOM 3328 O O . CYS A 1 424 ? 14.609 17.297 -13.008 1 97.38 424 CYS A O 1
ATOM 3330 N N . ALA A 1 425 ? 15.945 16.969 -14.812 1 97.19 425 ALA A N 1
ATOM 3331 C CA . ALA A 1 425 ? 15.234 17.922 -15.664 1 97.19 425 ALA A CA 1
ATOM 3332 C C . ALA A 1 425 ? 14.227 17.219 -16.562 1 97.19 425 ALA A C 1
ATOM 3334 O O . ALA A 1 425 ? 14.547 16.219 -17.219 1 97.19 425 ALA A O 1
ATOM 3335 N N . LEU A 1 426 ? 13.008 17.625 -16.562 1 93.94 426 LEU A N 1
ATOM 3336 C CA . LEU A 1 426 ? 11.961 16.969 -17.344 1 93.94 426 LEU A CA 1
ATOM 3337 C C . LEU A 1 426 ? 11.93 17.5 -18.766 1 93.94 426 LEU A C 1
ATOM 3339 O O . LEU A 1 426 ? 11.383 16.859 -19.672 1 93.94 426 LEU A O 1
ATOM 3343 N N . ASP A 1 427 ? 12.422 18.75 -18.875 1 87.38 427 ASP A N 1
ATOM 3344 C CA . ASP A 1 427 ? 12.484 19.344 -20.188 1 87.38 427 ASP A CA 1
ATOM 3345 C C . ASP A 1 427 ? 13.867 19.922 -20.484 1 87.38 427 ASP A C 1
ATOM 3347 O O . ASP A 1 427 ? 14.641 20.188 -19.547 1 87.38 427 ASP A O 1
ATOM 3351 N N . GLU A 1 428 ? 14.133 20.109 -21.797 1 88.88 428 GLU A N 1
ATOM 3352 C CA . GLU A 1 428 ? 15.383 20.766 -22.203 1 88.88 428 GLU A CA 1
ATOM 3353 C C . GLU A 1 428 ? 15.328 22.266 -21.953 1 88.88 428 GLU A C 1
ATOM 3355 O O . GLU A 1 428 ? 14.297 22.781 -21.516 1 88.88 428 GLU A O 1
ATOM 3360 N N . GLY A 1 429 ? 16.438 22.922 -22.047 1 90.19 429 GLY A N 1
ATOM 3361 C CA . GLY A 1 429 ? 16.5 24.375 -21.969 1 90.19 429 GLY A CA 1
ATOM 3362 C C . GLY A 1 429 ? 16.609 24.875 -20.531 1 90.19 429 GLY A C 1
ATOM 3363 O O . GLY A 1 429 ? 17.594 24.609 -19.859 1 90.19 429 GLY A O 1
ATOM 3364 N N . LEU A 1 430 ? 15.477 25.453 -20.188 1 93.38 430 LEU A N 1
ATOM 3365 C CA . LEU A 1 430 ? 15.5 26.219 -18.938 1 93.38 430 LEU A CA 1
ATOM 3366 C C . LEU A 1 430 ? 15.766 25.312 -17.75 1 93.38 430 LEU A C 1
ATOM 3368 O O . LEU A 1 430 ? 16.547 25.656 -16.859 1 93.38 430 LEU A O 1
ATOM 3372 N N . ALA A 1 431 ? 15.125 24.172 -17.688 1 95.31 431 ALA A N 1
ATOM 3373 C CA . ALA A 1 431 ? 15.258 23.25 -16.562 1 95.31 431 ALA A CA 1
ATOM 3374 C C . ALA A 1 431 ? 16.688 22.719 -16.469 1 95.31 431 ALA A C 1
ATOM 3376 O O . ALA A 1 431 ? 17.25 22.641 -15.375 1 95.31 431 ALA A O 1
ATOM 3377 N N . VAL A 1 432 ? 17.266 22.344 -17.578 1 96.25 432 VAL A N 1
ATOM 3378 C CA . VAL A 1 432 ? 18.625 21.812 -17.625 1 96.25 432 VAL A CA 1
ATOM 3379 C C . VAL A 1 432 ? 19.609 22.891 -17.188 1 96.25 432 VAL A C 1
ATOM 3381 O O . VAL A 1 432 ? 20.5 22.641 -16.375 1 96.25 432 VAL A O 1
ATOM 3384 N N . ASP A 1 433 ? 19.422 24.016 -17.703 1 95.56 433 ASP A N 1
ATOM 3385 C CA . ASP A 1 433 ? 20.328 25.125 -17.375 1 95.56 433 ASP A CA 1
ATOM 3386 C C . ASP A 1 433 ? 20.25 25.484 -15.898 1 95.56 433 ASP A C 1
ATOM 3388 O O . ASP A 1 433 ? 21.25 25.828 -15.281 1 95.56 433 ASP A O 1
ATOM 3392 N N . ALA A 1 434 ? 19.094 25.469 -15.422 1 96.19 434 ALA A N 1
ATOM 3393 C CA . ALA A 1 434 ? 18.891 25.766 -14 1 96.19 434 ALA A CA 1
ATOM 3394 C C . ALA A 1 434 ? 19.625 24.75 -13.133 1 96.19 434 ALA A C 1
ATOM 3396 O O . ALA A 1 434 ? 20.25 25.125 -12.133 1 96.19 434 ALA A O 1
ATOM 3397 N N . LEU A 1 435 ? 19.562 23.5 -13.477 1 97.12 435 LEU A N 1
ATOM 3398 C CA . LEU A 1 435 ? 20.219 22.453 -12.711 1 97.12 435 LEU A CA 1
ATOM 3399 C C . LEU A 1 435 ? 21.734 22.594 -12.805 1 97.12 435 LEU A C 1
ATOM 3401 O O . LEU A 1 435 ? 22.438 22.391 -11.812 1 97.12 435 LEU A O 1
ATOM 3405 N N . LYS A 1 436 ? 22.188 22.891 -13.969 1 96.44 436 LYS A N 1
ATOM 3406 C CA . LYS A 1 436 ? 23.625 23.109 -14.133 1 96.44 436 LYS A CA 1
ATOM 3407 C C . LYS A 1 436 ? 24.094 24.297 -13.289 1 96.44 436 LYS A C 1
ATOM 3409 O O . LYS A 1 436 ? 25.172 24.266 -12.695 1 96.44 436 LYS A O 1
ATOM 3414 N N . ASN A 1 437 ? 23.312 25.359 -13.289 1 97.19 437 ASN A N 1
ATOM 3415 C CA . ASN A 1 437 ? 23.609 26.5 -12.453 1 97.19 437 ASN A CA 1
ATOM 3416 C C . ASN A 1 437 ? 23.609 26.141 -10.969 1 97.19 437 ASN A C 1
ATOM 3418 O O . ASN A 1 437 ? 24.453 26.625 -10.211 1 97.19 437 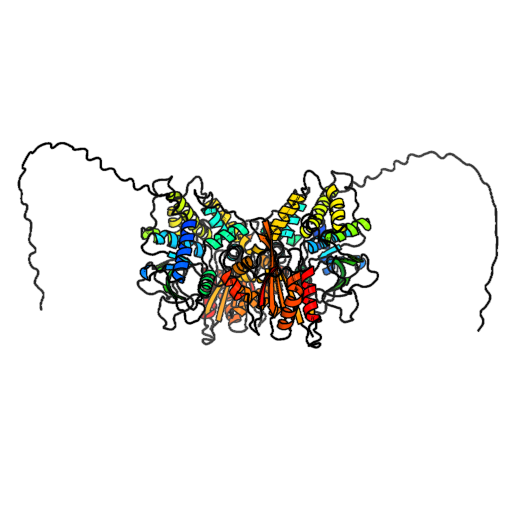ASN A O 1
ATOM 3422 N N . PHE A 1 438 ? 22.703 25.297 -10.586 1 98.06 438 PHE A N 1
ATOM 3423 C CA . PHE A 1 438 ? 22.641 24.797 -9.211 1 98.06 438 PHE A CA 1
ATOM 3424 C C . PHE A 1 438 ? 23.922 24.062 -8.828 1 98.06 438 PHE A C 1
ATOM 3426 O O . PHE A 1 438 ? 24.484 24.312 -7.762 1 98.06 438 PHE A O 1
ATOM 3433 N N . VAL A 1 439 ? 24.344 23.203 -9.727 1 97.44 439 VAL A N 1
ATOM 3434 C CA . VAL A 1 439 ? 25.562 22.422 -9.477 1 97.44 439 VAL A CA 1
ATOM 3435 C C . VAL A 1 439 ? 26.766 23.344 -9.367 1 97.44 439 VAL A C 1
ATOM 3437 O O . VAL A 1 439 ? 27.594 23.203 -8.469 1 97.44 439 VAL A O 1
ATOM 3440 N N . LYS A 1 440 ? 26.828 24.25 -10.203 1 96.81 440 LYS A N 1
ATOM 3441 C CA . LYS A 1 440 ? 27.922 25.188 -10.219 1 96.81 440 LYS A CA 1
ATOM 3442 C C . LYS A 1 440 ? 27.969 26.016 -8.93 1 96.81 440 LYS A C 1
ATOM 3444 O O . LYS A 1 440 ? 29.031 26.219 -8.344 1 96.81 440 LYS A O 1
ATOM 3449 N N . GLN A 1 441 ? 26.828 26.375 -8.453 1 96.5 441 GLN A N 1
ATOM 3450 C CA . GLN A 1 441 ? 26.734 27.297 -7.328 1 96.5 441 GLN A CA 1
ATOM 3451 C C . GLN A 1 441 ? 26.812 26.547 -5.996 1 96.5 441 GLN A C 1
ATOM 3453 O O . GLN A 1 441 ? 27.312 27.094 -5.008 1 96.5 441 GLN A O 1
ATOM 3458 N N . SER A 1 442 ? 26.312 25.344 -5.992 1 96.81 442 SER A N 1
ATOM 3459 C CA . SER A 1 442 ? 25.984 24.781 -4.68 1 96.81 442 SER A CA 1
ATOM 3460 C C . SER A 1 442 ? 26.766 23.5 -4.426 1 96.81 442 SER A C 1
ATOM 3462 O O . SER A 1 442 ? 26.781 23 -3.301 1 96.81 442 SER A O 1
ATOM 3464 N N . SER A 1 443 ? 27.469 22.969 -5.406 1 96.81 443 SER A N 1
ATOM 3465 C CA . SER A 1 443 ? 28.156 21.688 -5.266 1 96.81 443 SER A CA 1
ATOM 3466 C C . SER A 1 443 ? 29.141 21.703 -4.105 1 96.81 443 SER A C 1
ATOM 3468 O O . SER A 1 443 ? 29.203 20.75 -3.316 1 96.81 443 SER A O 1
ATOM 3470 N N . SER A 1 444 ? 29.922 22.734 -3.984 1 96.44 444 SER A N 1
ATOM 3471 C CA . SER A 1 444 ? 30.938 22.828 -2.941 1 96.44 444 SER A CA 1
ATOM 3472 C C . SER A 1 444 ? 30.312 22.922 -1.559 1 96.44 444 SER A C 1
ATOM 3474 O O . SER A 1 444 ? 30.75 22.25 -0.621 1 96.44 444 SER A O 1
ATOM 3476 N N . GLN A 1 445 ? 29.328 23.688 -1.469 1 95.38 445 GLN A N 1
ATOM 3477 C CA . GLN A 1 445 ? 28.656 23.875 -0.189 1 95.38 445 GLN A CA 1
ATOM 3478 C C . GLN A 1 445 ? 27.969 22.594 0.273 1 95.38 445 GLN A C 1
ATOM 3480 O O . GLN A 1 445 ? 27.906 22.312 1.473 1 95.38 445 GLN A O 1
ATOM 3485 N N . LEU A 1 446 ? 27.516 21.828 -0.667 1 96.81 446 LEU A N 1
ATOM 3486 C CA . LEU A 1 446 ? 26.797 20.609 -0.347 1 96.81 446 LEU A CA 1
ATOM 3487 C C . LEU A 1 446 ? 27.734 19.406 -0.269 1 96.81 446 LEU A C 1
ATOM 3489 O O . LEU A 1 446 ? 27.375 18.359 0.266 1 96.81 446 LEU A O 1
ATOM 3493 N N . GLY A 1 447 ? 29 19.609 -0.8 1 97.25 447 GLY A N 1
ATOM 3494 C CA . GLY A 1 447 ? 29.922 18.484 -0.879 1 97.25 447 GLY A CA 1
ATOM 3495 C C . GLY A 1 447 ? 29.453 17.391 -1.829 1 97.25 447 GLY A C 1
ATOM 3496 O O . GLY A 1 447 ? 29.453 16.219 -1.47 1 97.25 447 GLY A O 1
ATOM 3497 N N . LEU A 1 448 ? 29 17.766 -3.016 1 97.44 448 LEU A N 1
ATOM 3498 C CA . LEU A 1 448 ? 28.516 16.766 -3.969 1 97.44 448 LEU A CA 1
ATOM 3499 C C . LEU A 1 448 ? 29.672 15.953 -4.539 1 97.44 448 LEU A C 1
ATOM 3501 O O . LEU A 1 448 ? 30.594 16.516 -5.141 1 97.44 448 LEU A O 1
ATOM 3505 N N . GLU A 1 449 ? 29.609 14.664 -4.281 1 96.75 449 GLU A N 1
ATOM 3506 C CA . GLU A 1 449 ? 30.594 13.719 -4.809 1 96.75 449 GLU A CA 1
ATOM 3507 C C . GLU A 1 449 ? 29.922 12.664 -5.691 1 96.75 449 GLU A C 1
ATOM 3509 O O . GLU A 1 449 ? 28.703 12.469 -5.625 1 96.75 449 GLU A O 1
ATOM 3514 N N . GLU A 1 450 ? 30.766 12.078 -6.453 1 94.62 450 GLU A N 1
ATOM 3515 C CA . GLU A 1 450 ? 30.25 10.977 -7.258 1 94.62 450 GLU A CA 1
ATOM 3516 C C . GLU A 1 450 ? 29.594 9.914 -6.383 1 94.62 450 GLU A C 1
ATOM 3518 O O . GLU A 1 450 ? 30.125 9.539 -5.34 1 94.62 450 GLU A O 1
ATOM 3523 N N . TRP A 1 451 ? 28.453 9.484 -6.844 1 95.31 451 TRP A N 1
ATOM 3524 C CA . TRP A 1 451 ? 27.641 8.562 -6.059 1 95.31 451 TRP A CA 1
ATOM 3525 C C . TRP A 1 451 ? 28.172 7.141 -6.152 1 95.31 451 TRP A C 1
ATOM 3527 O O . TRP A 1 451 ? 28.594 6.699 -7.223 1 95.31 451 TRP A O 1
ATOM 3537 N N . SER A 1 452 ? 28.141 6.422 -5.027 1 91.06 452 SER A N 1
ATOM 3538 C CA . SER A 1 452 ? 28.406 4.988 -4.941 1 91.06 452 SER A CA 1
ATOM 3539 C C . SER A 1 452 ? 27.453 4.305 -3.973 1 91.06 452 SER A C 1
ATOM 3541 O O . SER A 1 452 ? 27.125 4.859 -2.922 1 91.06 452 SER A O 1
ATOM 3543 N N . SER A 1 453 ? 27.031 3.166 -4.398 1 87.81 453 SER A N 1
ATOM 3544 C CA . SER A 1 453 ? 26.078 2.443 -3.557 1 87.81 453 SER A CA 1
ATOM 3545 C C . SER A 1 453 ? 26.766 1.875 -2.316 1 87.81 453 SER A C 1
ATOM 3547 O O . SER A 1 453 ? 27.906 1.426 -2.383 1 87.81 453 SER A O 1
ATOM 3549 N N . LEU A 1 454 ? 26.078 1.869 -1.254 1 81.06 454 LEU A N 1
ATOM 3550 C CA . LEU A 1 454 ? 26.578 1.298 -0.01 1 81.06 454 LEU A CA 1
ATOM 3551 C C . LEU A 1 454 ? 26.281 -0.194 0.066 1 81.06 454 LEU A C 1
ATOM 3553 O O . LEU A 1 454 ? 26.875 -0.915 0.865 1 81.06 454 LEU A O 1
ATOM 3557 N N . ASP A 1 455 ? 25.203 -0.667 -0.607 1 72.5 455 ASP A N 1
ATOM 3558 C CA . ASP A 1 455 ? 24.734 -2.037 -0.426 1 72.5 455 ASP A CA 1
ATOM 3559 C C . ASP A 1 455 ? 24.672 -2.777 -1.76 1 72.5 455 ASP A C 1
ATOM 3561 O O . ASP A 1 455 ? 23.766 -3.582 -1.989 1 72.5 455 ASP A O 1
ATOM 3565 N N . GLY A 1 456 ? 25.484 -2.496 -2.646 1 68 456 GLY A N 1
ATOM 3566 C CA . GLY A 1 456 ? 25.531 -3.242 -3.895 1 68 456 GLY A CA 1
ATOM 3567 C C . GLY A 1 456 ? 24.641 -2.658 -4.973 1 68 456 GLY A C 1
ATOM 3568 O O . GLY A 1 456 ? 23.969 -1.646 -4.75 1 68 456 GLY A O 1
ATOM 3569 N N . ASP A 1 457 ? 24.641 -3.178 -6.176 1 70.75 457 ASP A N 1
ATOM 3570 C CA . ASP A 1 457 ? 23.875 -2.842 -7.371 1 70.75 457 ASP A CA 1
ATOM 3571 C C . ASP A 1 457 ? 24.188 -1.42 -7.836 1 70.75 457 ASP A C 1
ATOM 3573 O O . ASP A 1 457 ? 23.391 -0.81 -8.547 1 70.75 457 ASP A O 1
ATOM 3577 N N . GLY A 1 458 ? 25.266 -0.915 -7.441 1 83.31 458 GLY A N 1
ATOM 3578 C CA . GLY A 1 458 ? 25.609 0.485 -7.641 1 83.31 458 GLY A CA 1
ATOM 3579 C C . GLY A 1 458 ? 25.875 0.834 -9.094 1 83.31 458 GLY A C 1
ATOM 3580 O O . GLY A 1 458 ? 25.5 1.918 -9.555 1 83.31 458 GLY A O 1
ATOM 3581 N N . VAL A 1 459 ? 26.328 -0.083 -9.781 1 81.19 459 VAL A N 1
ATOM 3582 C CA . VAL A 1 459 ? 26.766 0.234 -11.141 1 81.19 459 VAL A CA 1
ATOM 3583 C C . VAL A 1 459 ? 25.531 0.5 -12.016 1 81.19 459 VAL A C 1
ATOM 3585 O O . VAL A 1 459 ? 25.469 1.529 -12.695 1 81.19 459 VAL A O 1
ATOM 3588 N N . ALA A 1 460 ? 24.594 -0.366 -11.984 1 84.69 460 ALA A N 1
ATOM 3589 C CA . ALA A 1 460 ? 23.391 -0.2 -12.797 1 84.69 460 ALA A CA 1
ATOM 3590 C C . ALA A 1 460 ? 22.656 1.078 -12.422 1 84.69 460 ALA A C 1
ATOM 3592 O O . ALA A 1 460 ? 22.188 1.811 -13.297 1 84.69 460 ALA A O 1
ATOM 3593 N N . ILE A 1 461 ? 22.531 1.292 -11.195 1 91.62 461 ILE A N 1
ATOM 3594 C CA . ILE A 1 461 ? 21.828 2.479 -10.719 1 91.62 461 ILE A CA 1
ATOM 3595 C C . ILE A 1 461 ? 22.547 3.734 -11.211 1 91.62 461 ILE A C 1
ATOM 3597 O O . ILE A 1 461 ? 21.906 4.664 -11.711 1 91.62 461 ILE A O 1
ATOM 3601 N N . ASN A 1 462 ? 23.859 3.695 -11.109 1 92.25 462 ASN A N 1
ATOM 3602 C CA . ASN A 1 462 ? 24.656 4.828 -11.57 1 92.25 462 ASN A CA 1
ATOM 3603 C C . ASN A 1 462 ? 24.453 5.086 -13.062 1 92.25 462 ASN A C 1
ATOM 3605 O O . ASN A 1 462 ? 24.344 6.234 -13.492 1 92.25 462 ASN A O 1
ATOM 3609 N N . ASP A 1 463 ? 24.406 4.102 -13.789 1 89.44 463 ASP A N 1
ATOM 3610 C CA . ASP A 1 463 ? 24.281 4.215 -15.234 1 89.44 463 ASP A CA 1
ATOM 3611 C C . ASP A 1 463 ? 22.922 4.789 -15.617 1 89.44 463 ASP A C 1
ATOM 3613 O O . ASP A 1 463 ? 22.812 5.602 -16.547 1 89.44 463 ASP A O 1
ATOM 3617 N N . PHE A 1 464 ? 21.906 4.395 -14.914 1 89.94 464 PHE A N 1
ATOM 3618 C CA . PHE A 1 464 ? 20.562 4.809 -15.273 1 89.94 464 PHE A CA 1
ATOM 3619 C C . PHE A 1 464 ? 20.25 6.203 -14.734 1 89.94 464 PHE A C 1
ATOM 3621 O O . PHE A 1 464 ? 19.516 6.965 -15.352 1 89.94 464 PHE A O 1
ATOM 3628 N N . LEU A 1 465 ? 20.844 6.559 -13.594 1 94.94 465 LEU A N 1
ATOM 3629 C CA . LEU A 1 465 ? 20.422 7.785 -12.922 1 94.94 465 LEU A CA 1
ATOM 3630 C C . LEU A 1 465 ? 21.359 8.938 -13.266 1 94.94 465 LEU A C 1
ATOM 3632 O O . LEU A 1 465 ? 21.125 10.07 -12.828 1 94.94 465 LEU A O 1
ATOM 3636 N N . ASN A 1 466 ? 22.344 8.641 -14.125 1 95.94 466 ASN A N 1
ATOM 3637 C CA . ASN A 1 466 ? 23.203 9.711 -14.625 1 95.94 466 ASN A CA 1
ATOM 3638 C C . ASN A 1 466 ? 23.141 9.812 -16.141 1 95.94 466 ASN A C 1
ATOM 3640 O O . ASN A 1 466 ? 23.375 8.828 -16.859 1 95.94 466 ASN A O 1
ATOM 3644 N N . SER A 1 467 ? 22.766 10.969 -16.562 1 95.19 467 SER A N 1
ATOM 3645 C CA . SER A 1 467 ? 22.734 11.227 -18 1 95.19 467 SER A CA 1
ATOM 3646 C C . SER A 1 467 ? 22.922 12.719 -18.297 1 95.19 467 SER A C 1
ATOM 3648 O O . SER A 1 467 ? 22.359 13.562 -17.594 1 95.19 467 SER A O 1
ATOM 3650 N N . ASP A 1 468 ? 23.672 12.992 -19.359 1 92.44 468 ASP A N 1
ATOM 3651 C CA . ASP A 1 468 ? 23.875 14.367 -19.812 1 92.44 468 ASP A CA 1
ATOM 3652 C C . ASP A 1 468 ? 23.062 14.656 -21.078 1 92.44 468 ASP A C 1
ATOM 3654 O O . ASP A 1 468 ? 23.328 15.648 -21.766 1 92.44 468 ASP A O 1
ATOM 3658 N N . GLY A 1 469 ? 22.188 13.695 -21.281 1 84.75 469 GLY A N 1
ATOM 3659 C CA . GLY A 1 469 ? 21.375 13.906 -22.469 1 84.75 469 GLY A CA 1
ATOM 3660 C C . GLY A 1 469 ? 20.5 15.141 -22.375 1 84.75 469 GLY A C 1
ATOM 3661 O O . GLY A 1 469 ? 19.984 15.469 -21.297 1 84.75 469 GLY A O 1
ATOM 3662 N N . THR A 1 470 ? 20.312 15.727 -23.484 1 74.75 470 THR A N 1
ATOM 3663 C CA . THR A 1 470 ? 19.594 16.984 -23.562 1 74.75 470 THR A CA 1
ATOM 3664 C C . THR A 1 470 ? 18.141 16.812 -23.109 1 74.75 470 THR A C 1
ATOM 3666 O O . THR A 1 470 ? 17.578 17.703 -22.484 1 74.75 470 THR A O 1
ATOM 3669 N N . HIS A 1 471 ? 17.562 15.734 -23.469 1 73.81 471 HIS A N 1
ATOM 3670 C CA . HIS A 1 471 ? 16.156 15.555 -23.125 1 73.81 471 HIS A CA 1
ATOM 3671 C C . HIS A 1 471 ? 16.016 14.672 -21.891 1 73.81 471 HIS A C 1
ATOM 3673 O O . HIS A 1 471 ? 14.906 14.219 -21.562 1 73.81 471 HIS A O 1
ATOM 3679 N N . LYS A 1 472 ? 17.172 14.547 -21.172 1 84.31 472 LYS A N 1
ATOM 3680 C CA . LYS A 1 472 ? 17.094 13.617 -20.062 1 84.31 472 LYS A CA 1
ATOM 3681 C C . LYS A 1 472 ? 18.188 13.906 -19.031 1 84.31 472 LYS A C 1
ATOM 3683 O O . LYS A 1 472 ? 18.812 12.984 -18.5 1 84.31 472 LYS A O 1
ATOM 3688 N N . TRP A 1 473 ? 18.516 15.195 -18.906 1 95.5 473 TRP A N 1
ATOM 3689 C CA . TRP A 1 473 ? 19.609 15.523 -17.984 1 95.5 473 TRP A CA 1
ATOM 3690 C C . TRP A 1 473 ? 19.25 15.141 -16.562 1 95.5 473 TRP A C 1
ATOM 3692 O O . TRP A 1 473 ? 18.219 15.57 -16.031 1 95.5 473 TRP A O 1
ATOM 3702 N N . ARG A 1 474 ? 20.016 14.281 -15.93 1 97.81 474 ARG A N 1
ATOM 3703 C CA . ARG A 1 474 ? 19.781 13.812 -14.562 1 97.81 474 ARG A CA 1
ATOM 3704 C C . ARG A 1 474 ? 21.078 13.352 -13.922 1 97.81 474 ARG A C 1
ATOM 3706 O O . ARG A 1 474 ? 21.969 12.82 -14.602 1 97.81 474 ARG A O 1
ATOM 3713 N N . HIS A 1 475 ? 21.219 13.578 -12.625 1 97.94 475 HIS A N 1
ATOM 3714 C CA . HIS A 1 475 ? 22.406 13.18 -11.898 1 97.94 475 HIS A CA 1
ATOM 3715 C C . HIS A 1 475 ? 22.078 12.797 -10.461 1 97.94 475 HIS A C 1
ATOM 3717 O O . HIS A 1 475 ? 21.188 13.383 -9.844 1 97.94 475 HIS A O 1
ATOM 3723 N N . ILE A 1 476 ? 22.844 11.805 -9.977 1 97.94 476 ILE A N 1
ATOM 3724 C CA . ILE A 1 476 ? 22.781 11.406 -8.578 1 97.94 476 ILE A CA 1
ATOM 3725 C C . ILE A 1 476 ? 24.141 11.656 -7.906 1 97.94 476 ILE A C 1
ATOM 3727 O O . ILE A 1 476 ? 25.188 11.438 -8.516 1 97.94 476 ILE A O 1
ATOM 3731 N N . TRP A 1 477 ? 24.141 12.211 -6.66 1 98 477 TRP A N 1
ATOM 3732 C CA . TRP A 1 477 ? 25.359 12.484 -5.895 1 98 477 TRP A CA 1
ATOM 3733 C C . TRP A 1 477 ? 25.219 11.992 -4.457 1 98 477 TRP A C 1
ATOM 3735 O O . TRP A 1 477 ? 24.094 11.797 -3.971 1 98 477 TRP A O 1
ATOM 3745 N N . THR A 1 478 ? 26.359 11.727 -3.885 1 97 478 THR A N 1
ATOM 3746 C CA . THR A 1 478 ? 26.453 11.711 -2.43 1 97 478 THR A CA 1
ATOM 3747 C C . THR A 1 478 ? 26.703 13.117 -1.895 1 97 478 THR A C 1
ATOM 3749 O O . THR A 1 478 ? 27.641 13.797 -2.34 1 97 478 THR A O 1
ATOM 3752 N N . ALA A 1 479 ? 25.859 13.562 -1.052 1 96.62 479 ALA A N 1
ATOM 3753 C CA . ALA A 1 479 ? 26.094 14.844 -0.392 1 96.62 479 ALA A CA 1
ATOM 3754 C C . ALA A 1 479 ? 26.812 14.656 0.937 1 96.62 479 ALA A C 1
ATOM 3756 O O . ALA A 1 479 ? 26.234 14.141 1.898 1 96.62 479 ALA A O 1
ATOM 3757 N N . THR A 1 480 ? 28 15.141 1.049 1 95 480 THR A N 1
ATOM 3758 C CA . THR A 1 480 ? 28.828 14.844 2.215 1 95 480 THR A CA 1
ATOM 3759 C C . THR A 1 480 ? 28.547 15.828 3.344 1 95 480 THR A C 1
ATOM 3761 O O . THR A 1 480 ? 28.875 15.57 4.5 1 95 480 THR A O 1
ATOM 3764 N N . ASP A 1 481 ? 28.062 17 2.971 1 93.75 481 ASP A N 1
ATOM 3765 C CA . ASP A 1 481 ? 27.562 17.844 4.051 1 93.75 481 ASP A CA 1
ATOM 3766 C C . ASP A 1 481 ? 26.188 17.359 4.523 1 93.75 481 ASP A C 1
ATOM 3768 O O . ASP A 1 481 ? 25.172 17.844 4.039 1 93.75 481 ASP A O 1
ATOM 3772 N N . ILE A 1 482 ? 26.188 16.609 5.508 1 90 482 ILE A N 1
ATOM 3773 C CA . ILE A 1 482 ? 25.016 15.859 5.957 1 90 482 ILE A CA 1
ATOM 3774 C C . ILE A 1 482 ? 24.094 16.797 6.73 1 90 482 ILE A C 1
ATOM 3776 O O . ILE A 1 482 ? 22.969 16.422 7.062 1 90 482 ILE A O 1
ATOM 3780 N N . THR A 1 483 ? 24.469 18.047 6.961 1 86.31 483 THR A N 1
ATOM 3781 C CA . THR A 1 483 ? 23.641 18.984 7.719 1 86.31 483 THR A CA 1
ATOM 3782 C C . THR A 1 483 ? 22.641 19.672 6.812 1 86.31 483 THR A C 1
ATOM 3784 O O . THR A 1 483 ? 21.688 20.312 7.293 1 86.31 483 THR A O 1
ATOM 3787 N N . LYS A 1 484 ? 22.766 19.516 5.516 1 91.25 484 LYS A N 1
ATOM 3788 C CA . LYS A 1 484 ? 21.922 20.219 4.562 1 91.25 484 LYS A CA 1
ATOM 3789 C C . LYS A 1 484 ? 20.703 19.375 4.176 1 91.25 484 LYS A C 1
ATOM 3791 O O . LYS A 1 484 ? 20.797 18.516 3.301 1 91.25 484 LYS A O 1
ATOM 3796 N N . SER A 1 485 ? 19.641 19.719 4.781 1 89.56 485 SER A N 1
ATOM 3797 C CA . SER A 1 485 ? 18.359 19.094 4.441 1 89.56 485 SER A CA 1
ATOM 3798 C C . SER A 1 485 ? 17.625 19.891 3.361 1 89.56 485 SER A C 1
ATOM 3800 O O . SER A 1 485 ? 18.188 20.812 2.779 1 89.56 485 SER A O 1
ATOM 3802 N N . ARG A 1 486 ? 16.422 19.484 3.051 1 90.69 486 ARG A N 1
ATOM 3803 C CA . ARG A 1 486 ? 15.609 20.188 2.07 1 90.69 486 ARG A CA 1
ATOM 3804 C C . ARG A 1 486 ? 15.516 21.672 2.393 1 90.69 486 ARG A C 1
ATOM 3806 O O . ARG A 1 486 ? 15.5 22.516 1.488 1 90.69 486 ARG A O 1
ATOM 3813 N N . LYS A 1 487 ? 15.492 22.031 3.629 1 81.62 487 LYS A N 1
ATOM 3814 C CA . LYS A 1 487 ? 15.336 23.406 4.078 1 81.62 487 LYS A CA 1
ATOM 3815 C C . LYS A 1 487 ? 16.5 24.281 3.613 1 81.62 487 LYS A C 1
ATOM 3817 O O . LYS A 1 487 ? 16.359 25.484 3.461 1 81.62 487 LYS A O 1
ATOM 3822 N N . GLN A 1 488 ? 17.609 23.641 3.404 1 87.75 488 GLN A N 1
ATOM 3823 C CA . GLN A 1 488 ? 18.781 24.344 2.893 1 87.75 488 GLN A CA 1
ATOM 3824 C C . GLN A 1 488 ? 18.906 24.203 1.379 1 87.75 488 GLN A C 1
ATOM 3826 O O . GLN A 1 488 ? 19.25 25.156 0.678 1 87.75 488 GLN A O 1
ATOM 3831 N N . VAL A 1 489 ? 18.609 23 0.896 1 95.38 489 VAL A N 1
ATOM 3832 C CA . VAL A 1 489 ? 18.859 22.688 -0.507 1 95.38 489 VAL A CA 1
ATOM 3833 C C . VAL A 1 489 ? 17.797 23.344 -1.382 1 95.38 489 VAL A C 1
ATOM 3835 O O . VAL A 1 489 ? 18.094 23.812 -2.482 1 95.38 489 VAL A O 1
ATOM 3838 N N . ALA A 1 490 ? 16.562 23.391 -0.924 1 94.5 490 ALA A N 1
ATOM 3839 C CA . ALA A 1 490 ? 15.477 23.938 -1.729 1 94.5 490 ALA A CA 1
ATOM 3840 C C . ALA A 1 490 ? 15.711 25.406 -2.045 1 94.5 490 ALA A C 1
ATOM 3842 O O . ALA A 1 490 ? 15.594 25.828 -3.199 1 94.5 490 ALA A O 1
ATOM 3843 N N . PRO A 1 491 ? 16.094 26.234 -1.065 1 92.44 491 PRO A N 1
ATOM 3844 C CA . PRO A 1 491 ? 16.406 27.625 -1.391 1 92.44 491 PRO A CA 1
ATOM 3845 C C . PRO A 1 491 ? 17.547 27.75 -2.396 1 92.44 491 PRO A C 1
ATOM 3847 O O . PRO A 1 491 ? 17.531 28.656 -3.248 1 92.44 491 PRO A O 1
ATOM 3850 N N . MET A 1 492 ? 18.516 26.906 -2.252 1 96.44 492 MET A N 1
ATOM 3851 C CA . MET A 1 492 ? 19.641 26.922 -3.189 1 96.44 492 MET A CA 1
ATOM 3852 C C . MET A 1 492 ? 19.156 26.625 -4.605 1 96.44 492 MET A C 1
ATOM 3854 O O . MET A 1 492 ? 19.594 27.266 -5.562 1 96.44 492 MET A O 1
ATOM 3858 N N . MET A 1 493 ? 18.281 25.641 -4.719 1 97.12 493 MET A N 1
ATOM 3859 C CA . MET A 1 493 ? 17.719 25.266 -6.016 1 97.12 493 MET A CA 1
ATOM 3860 C C . MET A 1 493 ? 16.875 26.406 -6.594 1 97.12 493 MET A C 1
ATOM 3862 O O . MET A 1 493 ? 16.984 26.719 -7.777 1 97.12 493 MET A O 1
ATOM 3866 N N . ARG A 1 494 ? 16.062 27 -5.805 1 95.88 494 ARG A N 1
ATOM 3867 C CA . ARG A 1 494 ? 15.219 28.109 -6.234 1 95.88 494 ARG A CA 1
ATOM 3868 C C . ARG A 1 494 ? 16.062 29.297 -6.688 1 95.88 494 ARG A C 1
ATOM 3870 O O . ARG A 1 494 ? 15.773 29.922 -7.707 1 95.88 494 ARG A O 1
ATOM 3877 N N . GLU A 1 495 ? 17.078 29.562 -5.93 1 96.06 495 GLU A N 1
ATOM 3878 C CA . GLU A 1 495 ? 17.984 30.641 -6.285 1 96.06 495 GLU A CA 1
ATOM 3879 C C . GLU A 1 495 ? 18.656 30.375 -7.629 1 96.06 495 GLU A C 1
ATOM 3881 O O . GLU A 1 495 ? 18.891 31.312 -8.406 1 96.06 495 GLU A O 1
ATOM 3886 N N . ALA A 1 496 ? 19.031 29.141 -7.871 1 97.19 496 ALA A N 1
ATOM 3887 C CA . ALA A 1 496 ? 19.656 28.781 -9.133 1 97.19 496 ALA A CA 1
ATOM 3888 C C . ALA A 1 496 ? 18.75 29.094 -10.32 1 97.19 496 ALA A C 1
ATOM 3890 O O . ALA A 1 496 ? 19.219 29.438 -11.398 1 97.19 496 ALA A O 1
ATOM 3891 N N . VAL A 1 497 ? 17.453 28.984 -10.164 1 96 497 VAL A N 1
ATOM 3892 C CA . VAL A 1 497 ? 16.484 29.312 -11.203 1 96 497 VAL A CA 1
ATOM 3893 C C . VAL A 1 497 ? 16.359 30.828 -11.328 1 96 497 VAL A C 1
ATOM 3895 O O . VAL A 1 497 ? 16.422 31.375 -12.438 1 96 497 VAL A O 1
ATOM 3898 N N . THR A 1 498 ? 16.281 31.516 -10.242 1 95.75 498 THR A N 1
ATOM 3899 C CA . THR A 1 498 ? 15.984 32.938 -10.242 1 95.75 498 THR A CA 1
ATOM 3900 C C . THR A 1 498 ? 17.219 33.75 -10.625 1 95.75 498 THR A C 1
ATOM 3902 O O . THR A 1 498 ? 17.094 34.906 -11.047 1 95.75 498 THR A O 1
ATOM 3905 N N . SER A 1 499 ? 18.359 33.156 -10.531 1 95.56 499 SER A N 1
ATOM 3906 C CA . SER A 1 499 ? 19.594 33.875 -10.859 1 95.56 499 SER A CA 1
ATOM 3907 C C . SER A 1 499 ? 20.062 33.531 -12.266 1 95.56 499 SER A C 1
ATOM 3909 O O . SER A 1 499 ? 21.062 34.094 -12.742 1 95.56 499 SER A O 1
ATOM 3911 N N . LEU A 1 500 ? 19.406 32.625 -12.867 1 92.94 500 LEU A N 1
ATOM 3912 C CA . LEU A 1 500 ? 19.812 32.219 -14.203 1 92.94 500 LEU A CA 1
ATOM 3913 C C . LEU A 1 500 ? 19.547 33.312 -15.234 1 92.94 500 LEU A C 1
ATOM 3915 O O . LEU A 1 500 ? 18.391 33.719 -15.422 1 92.94 500 LEU A O 1
ATOM 3919 N N . ARG A 1 501 ? 20.625 33.875 -15.898 1 88.06 501 ARG A N 1
ATOM 3920 C CA . ARG A 1 501 ? 20.531 34.969 -16.875 1 88.06 501 ARG A CA 1
ATOM 3921 C C . ARG A 1 501 ? 20.797 34.469 -18.297 1 88.06 501 ARG A C 1
ATOM 3923 O O . ARG A 1 501 ? 21.531 33.5 -18.469 1 88.06 501 ARG A O 1
ATOM 3930 N N . MET B 1 1 ? 9.469 -54.75 -60.156 1 16.3 1 MET B N 1
ATOM 3931 C CA . MET B 1 1 ? 9.852 -56.156 -60.062 1 16.3 1 MET B CA 1
ATOM 3932 C C . MET B 1 1 ? 9.727 -56.656 -58.625 1 16.3 1 MET B C 1
ATOM 3934 O O . MET B 1 1 ? 9.734 -55.875 -57.688 1 16.3 1 MET B O 1
ATOM 3938 N N . LYS B 1 2 ? 10.039 -57.906 -58.406 1 16.05 2 LYS B N 1
ATOM 3939 C CA . LYS B 1 2 ? 9.977 -59.312 -58 1 16.05 2 LYS B CA 1
ATOM 3940 C C . LYS B 1 2 ? 10.617 -59.531 -56.656 1 16.05 2 LYS B C 1
ATOM 3942 O O . LYS B 1 2 ? 11.711 -59.031 -56.375 1 16.05 2 LYS B O 1
ATOM 3947 N N . CYS B 1 3 ? 9.734 -60.031 -55.625 1 19.12 3 CYS B N 1
ATOM 3948 C CA . CYS B 1 3 ? 9.102 -60.281 -54.344 1 19.12 3 CYS B CA 1
ATOM 3949 C C . CYS B 1 3 ? 9.883 -61.312 -53.562 1 19.12 3 CYS B C 1
ATOM 3951 O O . CYS B 1 3 ? 9.312 -62.281 -53.094 1 19.12 3 CYS B O 1
ATOM 3953 N N . ASP B 1 4 ? 11.273 -61.188 -53.938 1 15.75 4 ASP B N 1
ATOM 3954 C CA . ASP B 1 4 ? 12.062 -62.406 -53.844 1 15.75 4 ASP B CA 1
ATOM 3955 C C . ASP B 1 4 ? 12.094 -62.938 -52.406 1 15.75 4 ASP B C 1
ATOM 3957 O O . ASP B 1 4 ? 11.828 -62.188 -51.469 1 15.75 4 ASP B O 1
ATOM 3961 N N . ASP B 1 5 ? 12.859 -63.906 -52.25 1 16.33 5 ASP B N 1
ATOM 3962 C CA . ASP B 1 5 ? 13.062 -65.25 -51.688 1 16.33 5 ASP B CA 1
ATOM 3963 C C . ASP B 1 5 ? 13.586 -65.188 -50.25 1 16.33 5 ASP B C 1
ATOM 3965 O O . ASP B 1 5 ? 14.523 -64.438 -49.969 1 16.33 5 ASP B O 1
ATOM 3969 N N . ILE B 1 6 ? 12.688 -65.5 -49.219 1 19.12 6 ILE B N 1
ATOM 3970 C CA . ILE B 1 6 ? 12.453 -65.562 -47.781 1 19.12 6 ILE B CA 1
ATOM 3971 C C . ILE B 1 6 ? 13.508 -66.5 -47.156 1 19.12 6 ILE B C 1
ATOM 3973 O O . ILE B 1 6 ? 13.469 -67.688 -47.312 1 19.12 6 ILE B O 1
ATOM 3977 N N . LEU B 1 7 ? 14.812 -66 -47.406 1 16.08 7 LEU B N 1
ATOM 3978 C CA . LEU B 1 7 ? 15.828 -67 -47.219 1 16.08 7 LEU B CA 1
ATOM 3979 C C . LEU B 1 7 ? 15.812 -67.562 -45.812 1 16.08 7 LEU B C 1
ATOM 3981 O O . LEU B 1 7 ? 15.75 -66.812 -44.844 1 16.08 7 LEU B O 1
ATOM 3985 N N . PRO B 1 8 ? 15.664 -68.938 -45.594 1 17.23 8 PRO B N 1
ATOM 3986 C CA . PRO B 1 8 ? 15.25 -69.812 -44.531 1 17.23 8 PRO B CA 1
ATOM 3987 C C . PRO B 1 8 ? 16.312 -70 -43.438 1 17.23 8 PRO B C 1
ATOM 3989 O O . PRO B 1 8 ? 16.016 -70.438 -42.344 1 17.23 8 PRO B O 1
ATOM 3992 N N . ILE B 1 9 ? 17.531 -69.312 -43.562 1 15.86 9 ILE B N 1
ATOM 3993 C CA . ILE B 1 9 ? 18.609 -70.25 -43.375 1 15.86 9 ILE B CA 1
ATOM 3994 C C . ILE B 1 9 ? 18.625 -70.688 -41.906 1 15.86 9 ILE B C 1
ATOM 3996 O O . ILE B 1 9 ? 18.422 -69.938 -41 1 15.86 9 ILE B O 1
ATOM 4000 N N . ASP B 1 10 ? 18.984 -71.938 -41.688 1 15.03 10 ASP B N 1
ATOM 4001 C CA . ASP B 1 10 ? 18.891 -73.188 -40.875 1 15.03 10 ASP B CA 1
ATOM 4002 C C . ASP B 1 10 ? 19.719 -73.062 -39.594 1 15.03 10 ASP B C 1
ATOM 4004 O O . ASP B 1 10 ? 19.219 -73.375 -38.5 1 15.03 10 ASP B O 1
ATOM 4008 N N . MET B 1 11 ? 21.078 -72.812 -39.656 1 15.17 11 MET B N 1
ATOM 4009 C CA . MET B 1 11 ? 21.844 -74 -39.188 1 15.17 11 MET B CA 1
ATOM 4010 C C . MET B 1 11 ? 21.984 -73.938 -37.656 1 15.17 11 MET B C 1
ATOM 4012 O O . MET B 1 11 ? 22.016 -72.875 -37.062 1 15.17 11 MET B O 1
ATOM 4016 N N . PHE B 1 12 ? 22.094 -75.188 -36.969 1 15.95 12 PHE B N 1
ATOM 4017 C CA . PHE B 1 12 ? 21.938 -76.062 -35.844 1 15.95 12 PHE B CA 1
ATOM 4018 C C . PHE B 1 12 ? 23.062 -75.875 -34.844 1 15.95 12 PHE B C 1
ATOM 4020 O O . PHE B 1 12 ? 22.938 -76.25 -33.656 1 15.95 12 PHE B O 1
ATOM 4027 N N . ILE B 1 13 ? 24.234 -75.188 -35.094 1 15.45 13 ILE B N 1
ATOM 4028 C CA . ILE B 1 13 ? 25.344 -76.062 -34.656 1 15.45 13 ILE B CA 1
ATOM 4029 C C . ILE B 1 13 ? 25.406 -76.062 -33.156 1 15.45 13 ILE B C 1
ATOM 4031 O O . ILE B 1 13 ? 25.406 -75.062 -32.5 1 15.45 13 ILE B O 1
ATOM 4035 N N . TYR B 1 14 ? 25.406 -77.312 -32.531 1 15.35 14 TYR B N 1
ATOM 4036 C CA . TYR B 1 14 ? 25.25 -78 -31.266 1 15.35 14 TYR B CA 1
ATOM 4037 C C . TYR B 1 14 ? 26.453 -77.75 -30.359 1 15.35 14 TYR B C 1
ATOM 4039 O O . TYR B 1 14 ? 26.359 -77.938 -29.141 1 15.35 14 TYR B O 1
ATOM 4047 N N . PHE B 1 15 ? 27.672 -77.312 -30.812 1 15.61 15 PHE B N 1
ATOM 4048 C CA . PHE B 1 15 ? 28.672 -78.25 -30.234 1 15.61 15 PHE B CA 1
ATOM 4049 C C . PHE B 1 15 ? 28.781 -78 -28.734 1 15.61 15 PHE B C 1
ATOM 4051 O O . PHE B 1 15 ? 28.562 -76.875 -28.25 1 15.61 15 PHE B O 1
ATOM 4058 N N . SER B 1 16 ? 29.188 -79.125 -27.969 1 15.51 16 SER B N 1
ATOM 4059 C CA . SER B 1 16 ? 29.203 -79.875 -26.734 1 15.51 16 SER B CA 1
ATOM 4060 C C . SER B 1 16 ? 30.234 -79.375 -25.75 1 15.51 16 SER B C 1
ATOM 4062 O O . SER B 1 16 ? 30.141 -79.625 -24.547 1 15.51 16 SER B O 1
ATOM 4064 N N . TYR B 1 17 ? 31.422 -78.875 -26.219 1 15.24 17 TYR B N 1
ATOM 4065 C CA . TYR B 1 17 ? 32.5 -79.562 -25.562 1 15.24 17 TYR B CA 1
ATOM 4066 C C . TYR B 1 17 ? 32.594 -79.25 -24.094 1 15.24 17 TYR B C 1
ATOM 4068 O O . TYR B 1 17 ? 32.031 -78.188 -23.656 1 15.24 17 TYR B O 1
ATOM 4076 N N . ARG B 1 18 ? 33.906 -79.25 -23.562 1 15.99 18 ARG B N 1
ATOM 4077 C CA . ARG B 1 18 ? 34.719 -80.062 -22.625 1 15.99 18 ARG B CA 1
ATOM 4078 C C . ARG B 1 18 ? 34.781 -79.375 -21.266 1 15.99 18 ARG B C 1
ATOM 4080 O O . ARG B 1 18 ? 34.594 -78.125 -21.172 1 15.99 18 ARG B O 1
ATOM 4087 N N . LEU B 1 19 ? 35.625 -80 -20.391 1 16.16 19 LEU B N 1
ATOM 4088 C CA . LEU B 1 19 ? 35.688 -80.562 -19.062 1 16.16 19 LEU B CA 1
ATOM 4089 C C . LEU B 1 19 ? 36.219 -79.562 -18.047 1 16.16 19 LEU B C 1
ATOM 4091 O O . LEU B 1 19 ? 35.688 -79.5 -16.938 1 16.16 19 LEU B O 1
ATOM 4095 N N . SER B 1 20 ? 37.344 -78.75 -18.359 1 16.56 20 SER B N 1
ATOM 4096 C CA . SER B 1 20 ? 38.406 -79.125 -17.453 1 16.56 20 SER B CA 1
ATOM 4097 C C . SER B 1 20 ? 38.188 -78.5 -16.078 1 16.56 20 SER B C 1
ATOM 4099 O O . SER B 1 20 ? 37.5 -77.5 -15.953 1 16.56 20 SER B O 1
ATOM 4101 N N . PRO B 1 21 ? 39.344 -78.688 -15.211 1 18.06 21 PRO B N 1
ATOM 4102 C CA . PRO B 1 21 ? 39.469 -79.125 -13.812 1 18.06 21 PRO B CA 1
ATOM 4103 C C . PRO B 1 21 ? 39.281 -77.938 -12.836 1 18.06 21 PRO B C 1
ATOM 4105 O O . PRO B 1 21 ? 39.281 -76.812 -13.25 1 18.06 21 PRO B O 1
ATOM 4108 N N . SER B 1 22 ? 39.688 -78.312 -11.594 1 17.47 22 SER B N 1
ATOM 4109 C CA . SER B 1 22 ? 39.25 -78.188 -10.203 1 17.47 22 SER B CA 1
ATOM 4110 C C . SER B 1 22 ? 39.812 -76.938 -9.57 1 17.47 22 SER B C 1
ATOM 4112 O O . SER B 1 22 ? 39.281 -76.438 -8.57 1 17.47 22 SER B O 1
ATOM 4114 N N . PRO B 1 23 ? 40.938 -76.312 -10.18 1 17.88 23 PRO B N 1
ATOM 4115 C CA . PRO B 1 23 ? 41.906 -76.25 -9.078 1 17.88 23 PRO B CA 1
ATOM 4116 C C . PRO B 1 23 ? 41.469 -75.312 -7.984 1 17.88 23 PRO B C 1
ATOM 4118 O O . PRO B 1 23 ? 40.531 -74.5 -8.18 1 17.88 23 PRO B O 1
ATOM 4121 N N . THR B 1 24 ? 42.625 -74.75 -7.316 1 20.06 24 THR B N 1
ATOM 4122 C CA . THR B 1 24 ? 43.156 -74.625 -5.965 1 20.06 24 THR B CA 1
ATOM 4123 C C . THR B 1 24 ? 42.688 -73.25 -5.371 1 20.06 24 THR B C 1
ATOM 4125 O O . THR B 1 24 ? 42.344 -72.375 -6.102 1 20.06 24 THR B O 1
ATOM 4128 N N . SER B 1 25 ? 42.75 -73.25 -4.008 1 19.02 25 SER B N 1
ATOM 4129 C CA . SER B 1 25 ? 42.094 -72.625 -2.875 1 19.02 25 SER B CA 1
ATOM 4130 C C . SER B 1 25 ? 42.594 -71.188 -2.682 1 19.02 25 SER B C 1
ATOM 4132 O O . SER B 1 25 ? 42.219 -70.5 -1.721 1 19.02 25 SER B O 1
ATOM 4134 N N . PRO B 1 26 ? 42.938 -70.438 -3.795 1 19.34 26 PRO B N 1
ATOM 4135 C CA . PRO B 1 26 ? 43.875 -69.438 -3.303 1 19.34 26 PRO B CA 1
ATOM 4136 C C . PRO B 1 26 ? 43.344 -68.562 -2.156 1 19.34 26 PRO B C 1
ATOM 4138 O O . PRO B 1 26 ? 42.125 -68.438 -2.014 1 19.34 26 PRO B O 1
ATOM 4141 N N . SER B 1 27 ? 44.312 -68.25 -1.258 1 20.98 27 SER B N 1
ATOM 4142 C CA . SER B 1 27 ? 44.438 -67.625 0.054 1 20.98 27 SER B CA 1
ATOM 4143 C C . SER B 1 27 ? 43.875 -66.25 0.051 1 20.98 27 SER B C 1
ATOM 4145 O O . SER B 1 27 ? 44 -65.5 -0.943 1 20.98 27 SER B O 1
ATOM 4147 N N . ASN B 1 28 ? 42.969 -66 1.017 1 19.03 28 ASN B N 1
ATOM 4148 C CA . ASN B 1 28 ? 42 -64.938 1.313 1 19.03 28 ASN B CA 1
ATOM 4149 C C . ASN B 1 28 ? 42.719 -63.594 1.637 1 19.03 28 ASN B C 1
ATOM 4151 O O . ASN B 1 28 ? 43.219 -63.406 2.752 1 19.03 28 ASN B O 1
ATOM 4155 N N . THR B 1 29 ? 43.75 -63.219 0.83 1 19.17 29 THR B N 1
ATOM 4156 C CA . THR B 1 29 ? 44.406 -62.031 1.346 1 19.17 29 THR B CA 1
ATOM 4157 C C . THR B 1 29 ? 43.375 -60.938 1.641 1 19.17 29 THR B C 1
ATOM 4159 O O . THR B 1 29 ? 42.562 -60.594 0.782 1 19.17 29 THR B O 1
ATOM 4162 N N . ALA B 1 30 ? 43.188 -60.594 2.957 1 21.33 30 ALA B N 1
ATOM 4163 C CA . ALA B 1 30 ? 42.344 -59.656 3.633 1 21.33 30 ALA B CA 1
ATOM 4164 C C . ALA B 1 30 ? 42.594 -58.219 3.115 1 21.33 30 ALA B C 1
ATOM 4166 O O . ALA B 1 30 ? 43.625 -57.625 3.432 1 21.33 30 ALA B O 1
ATOM 4167 N N . GLY B 1 31 ? 42.594 -58 1.779 1 18.8 31 GLY B N 1
ATOM 4168 C CA . GLY B 1 31 ? 42.875 -56.594 1.426 1 18.8 31 GLY B CA 1
ATOM 4169 C C . GLY B 1 31 ? 42 -55.625 2.164 1 18.8 31 GLY B C 1
ATOM 4170 O O . GLY B 1 31 ? 40.781 -55.75 2.18 1 18.8 31 GLY B O 1
ATOM 4171 N N . ASN B 1 32 ? 42.531 -55.031 3.293 1 23.59 32 ASN B N 1
ATOM 4172 C CA . ASN B 1 32 ? 41.938 -54 4.137 1 23.59 32 ASN B CA 1
ATOM 4173 C C . ASN B 1 32 ? 41.406 -52.844 3.307 1 23.59 32 ASN B C 1
ATOM 4175 O O . ASN B 1 32 ? 42.188 -52.125 2.666 1 23.59 32 ASN B O 1
ATOM 4179 N N . ILE B 1 33 ? 40.344 -53.062 2.588 1 22.69 33 ILE B N 1
ATOM 4180 C CA . ILE B 1 33 ? 39.719 -51.969 1.855 1 22.69 33 ILE B CA 1
ATOM 4181 C C . ILE B 1 33 ? 39.438 -50.812 2.814 1 22.69 33 ILE B C 1
ATOM 4183 O O . ILE B 1 33 ? 38.625 -50.969 3.74 1 22.69 33 ILE B O 1
ATOM 4187 N N . ILE B 1 34 ? 40.438 -50.031 3.15 1 24.91 34 ILE B N 1
ATOM 4188 C CA . ILE B 1 34 ? 40.219 -48.75 3.826 1 24.91 34 ILE B CA 1
ATOM 4189 C C . ILE B 1 34 ? 39 -48.062 3.199 1 24.91 34 ILE B C 1
ATOM 4191 O O . ILE B 1 34 ? 39.031 -47.688 2.018 1 24.91 34 ILE B O 1
ATOM 4195 N N . THR B 1 35 ? 37.875 -48.5 3.629 1 23.89 35 THR B N 1
ATOM 4196 C CA . THR B 1 35 ? 36.656 -47.781 3.256 1 23.89 35 THR B CA 1
ATOM 4197 C C . THR B 1 35 ? 36.812 -46.281 3.531 1 23.89 35 THR B C 1
ATOM 4199 O O . THR B 1 35 ? 37.031 -45.875 4.672 1 23.89 35 THR B O 1
ATOM 4202 N N . GLN B 1 36 ? 37.562 -45.562 2.697 1 23.98 36 GLN B N 1
ATOM 4203 C CA . GLN B 1 36 ? 37.5 -44.125 2.746 1 23.98 36 GLN B CA 1
ATOM 4204 C C . GLN B 1 36 ? 36.094 -43.625 3.012 1 23.98 36 GLN B C 1
ATOM 4206 O O . GLN B 1 36 ? 35.188 -43.812 2.178 1 23.98 36 GLN B O 1
ATOM 4211 N N . THR B 1 37 ? 35.719 -43.75 4.309 1 26.14 37 THR B N 1
ATOM 4212 C CA . THR B 1 37 ? 34.531 -43 4.746 1 26.14 37 THR B CA 1
ATOM 4213 C C . THR B 1 37 ? 34.531 -41.594 4.18 1 26.14 37 THR B C 1
ATOM 4215 O O . THR B 1 37 ? 35.406 -40.781 4.508 1 26.14 37 THR B O 1
ATOM 4218 N N . HIS B 1 38 ? 34.312 -41.406 2.924 1 26.14 38 HIS B N 1
ATOM 4219 C CA . HIS B 1 38 ? 33.938 -40.062 2.488 1 26.14 38 HIS B CA 1
ATOM 4220 C C . HIS B 1 38 ? 33.094 -39.375 3.533 1 26.14 38 HIS B C 1
ATOM 4222 O O . HIS B 1 38 ? 31.984 -39.844 3.859 1 26.14 38 HIS B O 1
ATOM 4228 N N . THR B 1 39 ? 33.688 -38.875 4.637 1 29.47 39 THR B N 1
ATOM 4229 C CA . THR B 1 39 ? 33.062 -37.938 5.547 1 29.47 39 THR B CA 1
ATOM 4230 C C . THR B 1 39 ? 32.062 -37.031 4.805 1 29.47 39 THR B C 1
ATOM 4232 O O . THR B 1 39 ? 32.438 -36.375 3.84 1 29.47 39 THR B O 1
ATOM 4235 N N . MET B 1 40 ? 30.922 -37.531 4.754 1 28.95 40 MET B N 1
ATOM 4236 C CA . MET B 1 40 ? 29.781 -36.719 4.367 1 28.95 40 MET B CA 1
ATOM 4237 C C . MET B 1 40 ? 29.891 -35.312 4.949 1 28.95 40 MET B C 1
ATOM 4239 O O . MET B 1 40 ? 29.844 -35.125 6.168 1 28.95 40 MET B O 1
ATOM 4243 N N . ALA B 1 41 ? 30.672 -34.469 4.492 1 29.97 41 ALA B N 1
ATOM 4244 C CA . ALA B 1 41 ? 30.656 -33.031 4.699 1 29.97 41 ALA B CA 1
ATOM 4245 C C . ALA B 1 41 ? 29.281 -32.562 5.156 1 29.97 41 ALA B C 1
ATOM 4247 O O . ALA B 1 41 ? 28.266 -33.188 4.82 1 29.97 41 ALA B O 1
ATOM 4248 N N . ASN B 1 42 ? 29 -31.734 6.133 1 33.91 42 ASN B N 1
ATOM 4249 C CA . ASN B 1 42 ? 27.969 -31.031 6.859 1 33.91 42 ASN B CA 1
ATOM 4250 C C . ASN B 1 42 ? 26.828 -30.609 5.93 1 33.91 42 ASN B C 1
ATOM 4252 O O . ASN B 1 42 ? 27.031 -29.828 4.992 1 33.91 42 ASN B O 1
ATOM 4256 N N . ASN B 1 43 ? 25.719 -31.281 5.68 1 37.25 43 ASN B N 1
ATOM 4257 C CA . ASN B 1 43 ? 24.422 -31.516 5.047 1 37.25 43 ASN B CA 1
ATOM 4258 C C . ASN B 1 43 ? 23.469 -30.359 5.285 1 37.25 43 ASN B C 1
ATOM 4260 O O . ASN B 1 43 ? 22.25 -30.531 5.266 1 37.25 43 ASN B O 1
ATOM 4264 N N . SER B 1 44 ? 23.844 -29.297 5.922 1 46.12 44 SER B N 1
ATOM 4265 C CA . SER B 1 44 ? 23.156 -28 5.91 1 46.12 44 SER B CA 1
ATOM 4266 C C . SER B 1 44 ? 22.656 -27.656 4.512 1 46.12 44 SER B C 1
ATOM 4268 O O . SER B 1 44 ? 22.016 -26.625 4.312 1 46.12 44 SER B O 1
ATOM 4270 N N . GLU B 1 45 ? 23 -28.438 3.494 1 53.72 45 GLU B N 1
ATOM 4271 C CA . GLU B 1 45 ? 22.875 -28.219 2.057 1 53.72 45 GLU B CA 1
ATOM 4272 C C . GLU B 1 45 ? 21.438 -28.344 1.593 1 53.72 45 GLU B C 1
ATOM 4274 O O . GLU B 1 45 ? 21.109 -28.047 0.44 1 53.72 45 GLU B O 1
ATOM 4279 N N . HIS B 1 46 ? 20.438 -28.594 2.592 1 72.81 46 HIS B N 1
ATOM 4280 C CA . HIS B 1 46 ? 19.141 -28.953 2.012 1 72.81 46 HIS B CA 1
ATOM 4281 C C . HIS B 1 46 ? 18.016 -28.094 2.576 1 72.81 46 HIS B C 1
ATOM 4283 O O . HIS B 1 46 ? 16.844 -28.359 2.336 1 72.81 46 HIS B O 1
ATOM 4289 N N . THR B 1 47 ? 18.516 -27.016 3.301 1 88.44 47 THR B N 1
ATOM 4290 C CA . THR B 1 47 ? 17.406 -26.234 3.852 1 88.44 47 THR B CA 1
ATOM 4291 C C . THR B 1 47 ? 16.672 -25.5 2.746 1 88.44 47 THR B C 1
ATOM 4293 O O . THR B 1 47 ? 17.188 -25.328 1.64 1 88.44 47 THR B O 1
ATOM 4296 N N . LEU B 1 48 ? 15.461 -25.141 3.102 1 94.31 48 LEU B N 1
ATOM 4297 C CA . LEU B 1 48 ? 14.617 -24.422 2.148 1 94.31 48 LEU B CA 1
ATOM 4298 C C . LEU B 1 48 ? 15.32 -23.172 1.634 1 94.31 48 LEU B C 1
ATOM 4300 O O . LEU B 1 48 ? 15.406 -22.969 0.422 1 94.31 48 LEU B O 1
ATOM 4304 N N . PHE B 1 49 ? 15.922 -22.359 2.529 1 94.81 49 PHE B N 1
ATOM 4305 C CA . PHE B 1 49 ? 16.531 -21.109 2.129 1 94.81 49 PHE B CA 1
ATOM 4306 C C . PHE B 1 49 ? 17.812 -21.344 1.328 1 94.81 49 PHE B C 1
ATOM 4308 O O . PHE B 1 49 ? 18.125 -20.594 0.413 1 94.81 49 PHE B O 1
ATOM 4315 N N . ARG B 1 50 ? 18.516 -22.344 1.685 1 92.62 50 ARG B N 1
ATOM 4316 C CA . ARG B 1 50 ? 19.703 -22.672 0.892 1 92.62 50 ARG B CA 1
ATOM 4317 C C . ARG B 1 50 ? 19.312 -23.078 -0.527 1 92.62 50 ARG B C 1
ATOM 4319 O O . ARG B 1 50 ? 19.969 -22.672 -1.492 1 92.62 50 ARG B O 1
ATOM 4326 N N . PHE B 1 51 ? 18.328 -23.922 -0.602 1 94.38 51 PHE B N 1
ATOM 4327 C CA . PHE B 1 51 ? 17.828 -24.297 -1.92 1 94.38 51 PHE B CA 1
ATOM 4328 C C . PHE B 1 51 ? 17.438 -23.047 -2.715 1 94.38 51 PHE B C 1
ATOM 4330 O O . PHE B 1 51 ? 17.844 -22.891 -3.869 1 94.38 51 PHE B O 1
ATOM 4337 N N . LEU B 1 52 ? 16.625 -22.172 -2.109 1 96.69 52 LEU B N 1
ATOM 4338 C CA . LEU B 1 52 ? 16.125 -21 -2.807 1 96.69 52 LEU B CA 1
ATOM 4339 C C . LEU B 1 52 ? 17.266 -20.094 -3.23 1 96.69 52 LEU B C 1
ATOM 4341 O O . LEU B 1 52 ? 17.25 -19.531 -4.328 1 96.69 52 LEU B O 1
ATOM 4345 N N . LYS B 1 53 ? 18.219 -19.938 -2.375 1 95 53 LYS B N 1
ATOM 4346 C CA . LYS B 1 53 ? 19.391 -19.141 -2.709 1 95 53 LYS B CA 1
ATOM 4347 C C . LYS B 1 53 ? 20.141 -19.734 -3.9 1 95 53 LYS B C 1
ATOM 4349 O O . LYS B 1 53 ? 20.562 -19 -4.801 1 95 53 LYS B O 1
ATOM 4354 N N . THR B 1 54 ? 20.328 -21.031 -3.902 1 94.75 54 THR B N 1
ATOM 4355 C CA . THR B 1 54 ? 20.984 -21.719 -4.996 1 94.75 54 THR B CA 1
ATOM 4356 C C . THR B 1 54 ? 20.203 -21.578 -6.293 1 94.75 54 THR B C 1
ATOM 4358 O O . THR B 1 54 ? 20.781 -21.406 -7.367 1 94.75 54 THR B O 1
ATOM 4361 N N . ALA B 1 55 ? 18.906 -21.688 -6.16 1 96.31 55 ALA B N 1
ATOM 4362 C CA . ALA B 1 55 ? 18.047 -21.5 -7.332 1 96.31 55 ALA B CA 1
ATOM 4363 C C . ALA B 1 55 ? 18.25 -20.125 -7.945 1 96.31 55 ALA B C 1
ATOM 4365 O O . ALA B 1 55 ? 18.344 -19.984 -9.172 1 96.31 55 ALA B O 1
ATOM 4366 N N . LEU B 1 56 ? 18.312 -19.125 -7.145 1 96.25 56 LEU B N 1
ATOM 4367 C CA . LEU B 1 56 ? 18.516 -17.766 -7.617 1 96.25 56 LEU B CA 1
ATOM 4368 C C . LEU B 1 56 ? 19.891 -17.625 -8.281 1 96.25 56 LEU B C 1
ATOM 4370 O O . LEU B 1 56 ? 20.016 -16.922 -9.289 1 96.25 56 LEU B O 1
ATOM 4374 N N . GLN B 1 57 ? 20.859 -18.234 -7.707 1 94.94 57 GLN B N 1
ATOM 4375 C CA . GLN B 1 57 ? 22.203 -18.203 -8.297 1 94.94 57 GLN B CA 1
ATOM 4376 C C . GLN B 1 57 ? 22.219 -18.875 -9.664 1 94.94 57 GLN B C 1
ATOM 4378 O O . GLN B 1 57 ? 22.875 -18.406 -10.594 1 94.94 57 GLN B O 1
ATOM 4383 N N . THR B 1 58 ? 21.531 -19.984 -9.742 1 95.38 58 THR B N 1
ATOM 4384 C CA . THR B 1 58 ? 21.422 -20.688 -11.016 1 95.38 58 THR B CA 1
ATOM 4385 C C . THR B 1 58 ? 20.766 -19.797 -12.07 1 95.38 58 THR B C 1
ATOM 4387 O O . THR B 1 58 ? 21.203 -19.766 -13.219 1 95.38 58 THR B O 1
ATOM 4390 N N . HIS B 1 59 ? 19.719 -19.094 -11.68 1 96.75 59 HIS B N 1
ATOM 4391 C CA . HIS B 1 59 ? 19.031 -18.141 -12.547 1 96.75 59 HIS B CA 1
ATOM 4392 C C . HIS B 1 59 ? 20 -17.062 -13.047 1 96.75 59 HIS B C 1
ATOM 4394 O O . HIS B 1 59 ? 20.031 -16.766 -14.242 1 96.75 59 HIS B O 1
ATOM 4400 N N . ARG B 1 60 ? 20.797 -16.531 -12.188 1 94.38 60 ARG B N 1
ATOM 4401 C CA . ARG B 1 60 ? 21.75 -15.477 -12.547 1 94.38 60 ARG B CA 1
ATOM 4402 C C . ARG B 1 60 ? 22.812 -16 -13.508 1 94.38 60 ARG B C 1
ATOM 4404 O O . ARG B 1 60 ? 23.188 -15.312 -14.461 1 94.38 60 ARG B O 1
ATOM 4411 N N . ARG B 1 61 ? 23.281 -17.172 -13.219 1 94.31 61 ARG B N 1
ATOM 4412 C CA . ARG B 1 61 ? 24.266 -17.797 -14.094 1 94.31 61 ARG B CA 1
ATOM 4413 C C . ARG B 1 61 ? 23.672 -18.078 -15.477 1 94.31 61 ARG B C 1
ATOM 4415 O O . ARG B 1 61 ? 24.359 -17.938 -16.484 1 94.31 61 ARG B O 1
ATOM 4422 N N . PHE B 1 62 ? 22.484 -18.453 -15.5 1 94.31 62 PHE B N 1
ATOM 4423 C CA . PHE B 1 62 ? 21.797 -18.703 -16.766 1 94.31 62 PHE B CA 1
ATOM 4424 C C . PHE B 1 62 ? 21.75 -17.422 -17.594 1 94.31 62 PHE B C 1
ATOM 4426 O O . PHE B 1 62 ? 22.094 -17.438 -18.781 1 94.31 62 PHE B O 1
ATOM 4433 N N . LEU B 1 63 ? 21.391 -16.344 -16.953 1 91.88 63 LEU B N 1
ATOM 4434 C CA . LEU B 1 63 ? 21.25 -15.07 -17.656 1 91.88 63 LEU B CA 1
ATOM 4435 C C . LEU B 1 63 ? 22.609 -14.547 -18.109 1 91.88 63 LEU B C 1
ATOM 4437 O O . LEU B 1 63 ? 22.688 -13.844 -19.125 1 91.88 63 LEU B O 1
ATOM 4441 N N . SER B 1 64 ? 23.625 -14.891 -17.375 1 89.69 64 SER B N 1
ATOM 4442 C CA . SER B 1 64 ? 24.953 -14.422 -17.719 1 89.69 64 SER B CA 1
ATOM 4443 C C . SER B 1 64 ? 25.562 -15.25 -18.844 1 89.69 64 SER B C 1
ATOM 4445 O O . SER B 1 64 ? 26.625 -14.914 -19.375 1 89.69 64 SER B O 1
ATOM 4447 N N . GLY B 1 65 ? 24.953 -16.297 -19.234 1 87.19 65 GLY B N 1
ATOM 4448 C CA . GLY B 1 65 ? 25.422 -17.125 -20.328 1 87.19 65 GLY B CA 1
ATOM 4449 C C . GLY B 1 65 ? 26.516 -18.109 -19.906 1 87.19 65 GLY B C 1
ATOM 4450 O O . GLY B 1 65 ? 27.172 -18.703 -20.766 1 87.19 65 GLY B O 1
ATOM 4451 N N . THR B 1 66 ? 26.625 -18.328 -18.672 1 86.12 66 THR B N 1
ATOM 4452 C CA . THR B 1 66 ? 27.703 -19.156 -18.172 1 86.12 66 THR B CA 1
ATOM 4453 C C . THR B 1 66 ? 27.281 -20.625 -18.156 1 86.12 66 THR B C 1
ATOM 4455 O O . THR B 1 66 ? 28.125 -21.516 -17.953 1 86.12 66 THR B O 1
ATOM 4458 N N . LEU B 1 67 ? 26.016 -20.938 -18.297 1 87 67 LEU B N 1
ATOM 4459 C CA . LEU B 1 67 ? 25.531 -22.312 -18.266 1 87 67 LEU B CA 1
ATOM 4460 C C . LEU B 1 67 ? 25.375 -22.875 -19.688 1 87 67 LEU B C 1
ATOM 4462 O O . LEU B 1 67 ? 24.984 -22.141 -20.594 1 87 67 LEU B O 1
ATOM 4466 N N . THR B 1 68 ? 25.688 -24.094 -19.766 1 83.06 68 THR B N 1
ATOM 4467 C CA . THR B 1 68 ? 25.422 -24.797 -21.031 1 83.06 68 THR B CA 1
ATOM 4468 C C . THR B 1 68 ? 23.922 -25.047 -21.188 1 83.06 68 THR B C 1
ATOM 4470 O O . THR B 1 68 ? 23.156 -24.891 -20.234 1 83.06 68 THR B O 1
ATOM 4473 N N . ARG B 1 69 ? 23.578 -25.438 -22.344 1 79.19 69 ARG B N 1
ATOM 4474 C CA . ARG B 1 69 ? 22.188 -25.75 -22.625 1 79.19 69 ARG B CA 1
ATOM 4475 C C . ARG B 1 69 ? 21.703 -26.891 -21.734 1 79.19 69 ARG B C 1
ATOM 4477 O O . ARG B 1 69 ? 20.562 -26.891 -21.266 1 79.19 69 ARG B O 1
ATOM 4484 N N . ALA B 1 70 ? 22.578 -27.812 -21.516 1 79.94 70 ALA B N 1
ATOM 4485 C CA . ALA B 1 70 ? 22.25 -28.969 -20.703 1 79.94 70 ALA B CA 1
ATOM 4486 C C . ALA B 1 70 ? 22.094 -28.578 -19.234 1 79.94 70 ALA B C 1
ATOM 4488 O O . ALA B 1 70 ? 21.359 -29.234 -18.484 1 79.94 70 ALA B O 1
ATOM 4489 N N . GLU B 1 71 ? 22.625 -27.453 -18.922 1 87.38 71 GLU B N 1
ATOM 4490 C CA . GLU B 1 71 ? 22.625 -27 -17.531 1 87.38 71 GLU B CA 1
ATOM 4491 C C . GLU B 1 71 ? 21.547 -25.953 -17.297 1 87.38 71 GLU B C 1
ATOM 4493 O O . GLU B 1 71 ? 21.328 -25.531 -16.156 1 87.38 71 GLU B O 1
ATOM 4498 N N . ALA B 1 72 ? 20.891 -25.672 -18.359 1 91.75 72 ALA B N 1
ATOM 4499 C CA . ALA B 1 72 ? 19.875 -24.625 -18.25 1 91.75 72 ALA B CA 1
ATOM 4500 C C . ALA B 1 72 ? 18.766 -25.031 -17.281 1 91.75 72 ALA B C 1
ATOM 4502 O O . ALA B 1 72 ? 18.328 -26.188 -17.266 1 91.75 72 ALA B O 1
ATOM 4503 N N . PRO B 1 73 ? 18.375 -24.141 -16.469 1 95.75 73 PRO B N 1
ATOM 4504 C CA . PRO B 1 73 ? 17.359 -24.484 -15.453 1 95.75 73 PRO B CA 1
ATOM 4505 C C . PRO B 1 73 ? 15.961 -24.625 -16.047 1 95.75 73 PRO B C 1
ATOM 4507 O O . PRO B 1 73 ? 15.719 -24.172 -17.172 1 95.75 73 PRO B O 1
ATOM 4510 N N . VAL B 1 74 ? 15.117 -25.344 -15.344 1 97.31 74 VAL B N 1
ATOM 4511 C CA . VAL B 1 74 ? 13.68 -25.391 -15.602 1 97.31 74 VAL B CA 1
ATOM 4512 C C . VAL B 1 74 ? 12.961 -24.438 -14.648 1 97.31 74 VAL B C 1
ATOM 4514 O O . VAL B 1 74 ? 13.102 -24.547 -13.43 1 97.31 74 VAL B O 1
ATOM 4517 N N . TYR B 1 75 ? 12.234 -23.5 -15.195 1 98.5 75 TYR B N 1
ATOM 4518 C CA . TYR B 1 75 ? 11.461 -22.594 -14.344 1 98.5 75 TYR B CA 1
ATOM 4519 C C . TYR B 1 75 ? 10.117 -23.203 -13.984 1 98.5 75 TYR B C 1
ATOM 4521 O O . TYR B 1 75 ? 9.414 -23.734 -14.852 1 98.5 75 TYR B O 1
ATOM 4529 N N . VAL B 1 76 ? 9.789 -23.266 -12.727 1 98.81 76 VAL B N 1
ATOM 4530 C CA . VAL B 1 76 ? 8.461 -23.656 -12.266 1 98.81 76 VAL B CA 1
ATOM 4531 C C . VAL B 1 76 ? 7.598 -22.422 -12.031 1 98.81 76 VAL B C 1
ATOM 4533 O O . VAL B 1 76 ? 7.82 -21.672 -11.07 1 98.81 76 VAL B O 1
ATOM 4536 N N . ILE B 1 77 ? 6.578 -22.219 -12.844 1 98.81 77 ILE B N 1
ATOM 4537 C CA . ILE B 1 77 ? 5.867 -20.953 -12.93 1 98.81 77 ILE B CA 1
ATOM 4538 C C . ILE B 1 77 ? 4.445 -21.109 -12.398 1 98.81 77 ILE B C 1
ATOM 4540 O O . ILE B 1 77 ? 3.68 -21.938 -12.906 1 98.81 77 ILE B O 1
ATOM 4544 N N . GLY B 1 78 ? 4.094 -20.328 -11.375 1 98.19 78 GLY B N 1
ATOM 4545 C CA . GLY B 1 78 ? 2.738 -20.297 -10.852 1 98.19 78 GLY B CA 1
ATOM 4546 C C . GLY B 1 78 ? 1.805 -19.422 -11.664 1 98.19 78 GLY B C 1
ATOM 4547 O O . GLY B 1 78 ? 2.201 -18.859 -12.688 1 98.19 78 GLY B O 1
ATOM 4548 N N . ASN B 1 79 ? 0.58 -19.281 -11.258 1 95.62 79 ASN B N 1
ATOM 4549 C CA . ASN B 1 79 ? -0.436 -18.516 -11.977 1 95.62 79 ASN B CA 1
ATOM 4550 C C . ASN B 1 79 ? -0.243 -17.016 -11.797 1 95.62 79 ASN B C 1
ATOM 4552 O O . ASN B 1 79 ? 0.576 -16.594 -10.977 1 95.62 79 ASN B O 1
ATOM 4556 N N . PRO B 1 80 ? -0.936 -16.203 -12.523 1 92.94 80 PRO B N 1
ATOM 4557 C CA . PRO B 1 80 ? -0.695 -14.75 -12.516 1 92.94 80 PRO B CA 1
ATOM 4558 C C . PRO B 1 80 ? -1.235 -14.078 -11.258 1 92.94 80 PRO B C 1
ATOM 4560 O O . PRO B 1 80 ? -0.888 -12.93 -10.969 1 92.94 80 PRO B O 1
ATOM 4563 N N . SER B 1 81 ? -2.117 -14.711 -10.523 1 91.25 81 SER B N 1
ATOM 4564 C CA . SER B 1 81 ? -2.588 -14.148 -9.266 1 91.25 81 SER B CA 1
ATOM 4565 C C . SER B 1 81 ? -1.529 -14.273 -8.172 1 91.25 81 SER B C 1
ATOM 4567 O O . SER B 1 81 ? -1.535 -13.516 -7.203 1 91.25 81 SER B O 1
ATOM 4569 N N . ALA B 1 82 ? -0.628 -15.242 -8.375 1 95.94 82 ALA B N 1
ATOM 4570 C CA . ALA B 1 82 ? 0.432 -15.523 -7.406 1 95.94 82 ALA B CA 1
ATOM 4571 C C . ALA B 1 82 ? -0.132 -15.641 -5.992 1 95.94 82 ALA B C 1
ATOM 4573 O O . ALA B 1 82 ? 0.357 -14.992 -5.066 1 95.94 82 ALA B O 1
ATOM 4574 N N . ASP B 1 83 ? -1.221 -16.359 -5.816 1 94.56 83 ASP B N 1
ATOM 4575 C CA . ASP B 1 83 ? -1.785 -16.578 -4.492 1 94.56 83 ASP B CA 1
ATOM 4576 C C . ASP B 1 83 ? -0.988 -17.641 -3.73 1 94.56 83 ASP B C 1
ATOM 4578 O O . ASP B 1 83 ? 0.011 -18.156 -4.238 1 94.56 83 ASP B O 1
ATOM 4582 N N . LEU B 1 84 ? -1.354 -17.938 -2.531 1 97.06 84 LEU B N 1
ATOM 4583 C CA . LEU B 1 84 ? -0.589 -18.781 -1.62 1 97.06 84 LEU B CA 1
ATOM 4584 C C . LEU B 1 84 ? -0.339 -20.156 -2.232 1 97.06 84 LEU B C 1
ATOM 4586 O O . LEU B 1 84 ? 0.792 -20.641 -2.221 1 97.06 84 LEU B O 1
ATOM 4590 N N . ASP B 1 85 ? -1.349 -20.734 -2.746 1 97.25 85 ASP B N 1
ATOM 4591 C CA . ASP B 1 85 ? -1.25 -22.062 -3.359 1 97.25 85 ASP B CA 1
ATOM 4592 C C . ASP B 1 85 ? -0.314 -22.031 -4.566 1 97.25 85 ASP B C 1
ATOM 4594 O O . ASP B 1 85 ? 0.514 -22.938 -4.73 1 97.25 85 ASP B O 1
ATOM 4598 N N . SER B 1 86 ? -0.37 -21.016 -5.379 1 97.75 86 SER B N 1
ATOM 4599 C CA . SER B 1 86 ? 0.479 -20.844 -6.555 1 97.75 86 SER B CA 1
ATOM 4600 C C . SER B 1 86 ? 1.948 -20.734 -6.16 1 97.75 86 SER B C 1
ATOM 4602 O O . SER B 1 86 ? 2.797 -21.453 -6.703 1 97.75 86 SER B O 1
ATOM 4604 N N . ILE B 1 87 ? 2.281 -19.875 -5.23 1 98.62 87 ILE B N 1
ATOM 4605 C CA . ILE B 1 87 ? 3.654 -19.625 -4.812 1 98.62 87 ILE B CA 1
ATOM 4606 C C . ILE B 1 87 ? 4.246 -20.875 -4.195 1 98.62 87 ILE B C 1
ATOM 4608 O O . ILE B 1 87 ? 5.336 -21.312 -4.574 1 98.62 87 ILE B O 1
ATOM 4612 N N . ILE B 1 88 ? 3.533 -21.516 -3.307 1 98.75 88 ILE B N 1
ATOM 4613 C CA . ILE B 1 88 ? 4.07 -22.625 -2.533 1 98.75 88 ILE B CA 1
ATOM 4614 C C . ILE B 1 88 ? 4.156 -23.875 -3.414 1 98.75 88 ILE B C 1
ATOM 4616 O O . ILE B 1 88 ? 5.09 -24.672 -3.291 1 98.75 88 ILE B O 1
ATOM 4620 N N . SER B 1 89 ? 3.213 -24.031 -4.332 1 98.81 89 SER B N 1
ATOM 4621 C CA . SER B 1 89 ? 3.311 -25.125 -5.297 1 98.81 89 SER B CA 1
ATOM 4622 C C . SER B 1 89 ? 4.586 -25.016 -6.129 1 98.81 89 SER B C 1
ATOM 4624 O O . SER B 1 89 ? 5.281 -26 -6.344 1 98.81 89 SER B O 1
ATOM 4626 N N . ALA B 1 90 ? 4.871 -23.812 -6.594 1 98.81 90 ALA B N 1
ATOM 4627 C CA . ALA B 1 90 ? 6.074 -23.594 -7.391 1 98.81 90 ALA B CA 1
ATOM 4628 C C . ALA B 1 90 ? 7.332 -23.922 -6.586 1 98.81 90 ALA B C 1
ATOM 4630 O O . ALA B 1 90 ? 8.25 -24.578 -7.086 1 98.81 90 ALA B O 1
ATOM 4631 N N . ILE B 1 91 ? 7.367 -23.5 -5.348 1 98.62 91 ILE B N 1
ATOM 4632 C CA . ILE B 1 91 ? 8.523 -23.703 -4.488 1 98.62 91 ILE B CA 1
ATOM 4633 C C . ILE B 1 91 ? 8.672 -25.188 -4.152 1 98.62 91 ILE B C 1
ATOM 4635 O O . ILE B 1 91 ? 9.758 -25.75 -4.281 1 98.62 91 ILE B O 1
ATOM 4639 N N . THR B 1 92 ? 7.59 -25.812 -3.75 1 98.31 92 THR B N 1
ATOM 4640 C CA . THR B 1 92 ? 7.605 -27.219 -3.344 1 98.31 92 THR B CA 1
ATOM 4641 C C . THR B 1 92 ? 8.016 -28.109 -4.508 1 98.31 92 THR B C 1
ATOM 4643 O O . THR B 1 92 ? 8.891 -28.984 -4.355 1 98.31 92 THR B O 1
ATOM 4646 N N . TYR B 1 93 ? 7.438 -27.875 -5.641 1 98.31 93 TYR B N 1
ATOM 4647 C CA . TYR B 1 93 ? 7.801 -28.672 -6.812 1 98.31 93 TYR B CA 1
ATOM 4648 C C . TYR B 1 93 ? 9.281 -28.516 -7.137 1 98.31 93 TYR B C 1
ATOM 4650 O O . TYR B 1 93 ? 9.984 -29.5 -7.355 1 98.31 93 TYR B O 1
ATOM 4658 N N . SER B 1 94 ? 9.742 -27.281 -7.164 1 97.94 94 SER B N 1
ATOM 4659 C CA . SER B 1 94 ? 11.133 -27 -7.52 1 97.94 94 SER B CA 1
ATOM 4660 C C . SER B 1 94 ? 12.102 -27.656 -6.535 1 97.94 94 SER B C 1
ATOM 4662 O O . SER B 1 94 ? 13.133 -28.188 -6.938 1 97.94 94 SER B O 1
ATOM 4664 N N . TYR B 1 95 ? 11.773 -27.578 -5.273 1 96.62 95 TYR B N 1
ATOM 4665 C CA . TYR B 1 95 ? 12.648 -28.125 -4.238 1 96.62 95 TYR B CA 1
ATOM 4666 C C . TYR B 1 95 ? 12.906 -29.609 -4.457 1 96.62 95 TYR B C 1
ATOM 4668 O O . TYR B 1 95 ? 14.062 -30.047 -4.492 1 96.62 95 TYR B O 1
ATOM 4676 N N . PHE B 1 96 ? 11.914 -30.359 -4.652 1 94.75 96 PHE B N 1
ATOM 4677 C CA . PHE B 1 96 ? 12.062 -31.812 -4.738 1 94.75 96 PHE B CA 1
ATOM 4678 C C . PHE B 1 96 ? 12.484 -32.219 -6.141 1 94.75 96 PHE B C 1
ATOM 4680 O O . PHE B 1 96 ? 13.219 -33.219 -6.309 1 94.75 96 PHE B O 1
ATOM 4687 N N . ALA B 1 97 ? 12.055 -31.453 -7.152 1 93.19 97 ALA B N 1
ATOM 4688 C CA . ALA B 1 97 ? 12.461 -31.781 -8.516 1 93.19 97 ALA B CA 1
ATOM 4689 C C . ALA B 1 97 ? 13.953 -31.516 -8.719 1 93.19 97 ALA B C 1
ATOM 4691 O O . ALA B 1 97 ? 14.555 -32.031 -9.664 1 93.19 97 ALA B O 1
ATOM 4692 N N . ASN B 1 98 ? 14.477 -30.703 -7.895 1 87.94 98 ASN B N 1
ATOM 4693 C CA . ASN B 1 98 ? 15.906 -30.422 -7.969 1 87.94 98 ASN B CA 1
ATOM 4694 C C . ASN B 1 98 ? 16.734 -31.672 -7.656 1 87.94 98 ASN B C 1
ATOM 4696 O O . ASN B 1 98 ? 17.938 -31.703 -7.902 1 87.94 98 ASN B O 1
ATOM 4700 N N . ASN B 1 99 ? 16.156 -32.625 -7.113 1 76.12 99 ASN B N 1
ATOM 4701 C CA . ASN B 1 99 ? 16.812 -33.906 -6.859 1 76.12 99 ASN B CA 1
ATOM 4702 C C . ASN B 1 99 ? 16.922 -34.75 -8.125 1 76.12 99 ASN B C 1
ATOM 4704 O O . ASN B 1 99 ? 17.484 -35.844 -8.109 1 76.12 99 ASN B O 1
ATOM 4708 N N . THR B 1 100 ? 16.531 -34.125 -9.195 1 75 100 THR B N 1
ATOM 4709 C CA . THR B 1 100 ? 16.609 -34.812 -10.484 1 75 100 THR B CA 1
ATOM 4710 C C . THR B 1 100 ? 17.766 -34.25 -11.312 1 75 100 THR B C 1
ATOM 4712 O O . THR B 1 100 ? 18.656 -33.594 -10.773 1 75 100 THR B O 1
ATOM 4715 N N . ASP B 1 101 ? 17.75 -34.469 -12.586 1 77.19 101 ASP B N 1
ATOM 4716 C CA . ASP B 1 101 ? 18.891 -34.219 -13.469 1 77.19 101 ASP B CA 1
ATOM 4717 C C . ASP B 1 101 ? 19.062 -32.719 -13.711 1 77.19 101 ASP B C 1
ATOM 4719 O O . ASP B 1 101 ? 20.188 -32.25 -13.852 1 77.19 101 ASP B O 1
ATOM 4723 N N . ARG B 1 102 ? 18.016 -32 -13.688 1 87.81 102 ARG B N 1
ATOM 4724 C CA . ARG B 1 102 ? 18.125 -30.562 -13.984 1 87.81 102 ARG B CA 1
ATOM 4725 C C . ARG B 1 102 ? 17.703 -29.719 -12.781 1 87.81 102 ARG B C 1
ATOM 4727 O O . ARG B 1 102 ? 16.844 -30.125 -12 1 87.81 102 ARG B O 1
ATOM 4734 N N . HIS B 1 103 ? 18.312 -28.562 -12.672 1 93.25 103 HIS B N 1
ATOM 4735 C CA . HIS B 1 103 ? 17.938 -27.625 -11.625 1 93.25 103 HIS B CA 1
ATOM 4736 C C . HIS B 1 103 ? 16.594 -26.969 -11.938 1 93.25 103 HIS B C 1
ATOM 4738 O O . HIS B 1 103 ? 16.297 -26.656 -13.094 1 93.25 103 HIS B O 1
ATOM 4744 N N . HIS B 1 104 ? 15.789 -26.859 -10.945 1 97.06 104 HIS B N 1
ATOM 4745 C CA . HIS B 1 104 ? 14.5 -26.172 -11.055 1 97.06 104 HIS B CA 1
ATOM 4746 C C . HIS B 1 104 ? 14.5 -24.875 -10.258 1 97.06 104 HIS B C 1
ATOM 4748 O O . HIS B 1 104 ? 15.047 -24.812 -9.156 1 97.06 104 HIS B O 1
ATOM 4754 N N . VAL B 1 105 ? 13.945 -23.781 -10.844 1 98.19 105 VAL B N 1
ATOM 4755 C CA . VAL B 1 105 ? 13.891 -22.453 -10.234 1 98.19 105 VAL B CA 1
ATOM 4756 C C . VAL B 1 105 ? 12.445 -22 -10.109 1 98.19 105 VAL B C 1
ATOM 4758 O O . VAL B 1 105 ? 11.75 -21.828 -11.117 1 98.19 105 VAL B O 1
ATOM 4761 N N . PRO B 1 106 ? 11.93 -21.828 -8.875 1 98.69 106 PRO B N 1
ATOM 4762 C CA . PRO B 1 106 ? 10.578 -21.266 -8.75 1 98.69 106 PRO B CA 1
ATOM 4763 C C . PRO B 1 106 ? 10.492 -19.812 -9.227 1 98.69 106 PRO B C 1
ATOM 4765 O O . PRO B 1 106 ? 11.352 -19 -8.898 1 98.69 106 PRO B O 1
ATOM 4768 N N . LEU B 1 107 ? 9.508 -19.531 -10.039 1 98.81 107 LEU B N 1
ATOM 4769 C CA . LEU B 1 107 ? 9.266 -18.203 -10.594 1 98.81 107 LEU B CA 1
ATOM 4770 C C . LEU B 1 107 ? 7.855 -17.734 -10.273 1 98.81 107 LEU B C 1
ATOM 4772 O O . LEU B 1 107 ? 6.879 -18.297 -10.773 1 98.81 107 LEU B O 1
ATOM 4776 N N . ILE B 1 108 ? 7.77 -16.734 -9.391 1 98.5 108 ILE B N 1
ATOM 4777 C CA . ILE B 1 108 ? 6.484 -16.156 -9.023 1 98.5 108 ILE B CA 1
ATOM 4778 C C . ILE B 1 108 ? 6.016 -15.203 -10.117 1 98.5 108 ILE B C 1
ATOM 4780 O O . ILE B 1 108 ? 6.734 -14.273 -10.492 1 98.5 108 ILE B O 1
ATOM 4784 N N . ASN B 1 109 ? 4.844 -15.398 -10.562 1 97.62 109 ASN B N 1
ATOM 4785 C CA . ASN B 1 109 ? 4.332 -14.766 -11.781 1 97.62 109 ASN B CA 1
ATOM 4786 C C . ASN B 1 109 ? 3.756 -13.383 -11.5 1 97.62 109 ASN B C 1
ATOM 4788 O O . ASN B 1 109 ? 2.564 -13.148 -11.695 1 97.62 109 ASN B O 1
ATOM 4792 N N . LEU B 1 110 ? 4.621 -12.445 -11.102 1 96.31 110 LEU B N 1
ATOM 4793 C CA . LEU B 1 110 ? 4.277 -11.055 -10.852 1 96.31 110 LEU B CA 1
ATOM 4794 C C . LEU B 1 110 ? 5.164 -10.117 -11.664 1 96.31 110 LEU B C 1
ATOM 4796 O O . LEU B 1 110 ? 6.305 -9.844 -11.273 1 96.31 110 LEU B O 1
ATOM 4800 N N . PRO B 1 111 ? 4.633 -9.625 -12.758 1 94.94 111 PRO B N 1
ATOM 4801 C CA . PRO B 1 111 ? 5.465 -8.844 -13.68 1 94.94 111 PRO B CA 1
ATOM 4802 C C . PRO B 1 111 ? 5.809 -7.461 -13.133 1 94.94 111 PRO B C 1
ATOM 4804 O O . PRO B 1 111 ? 6.762 -6.832 -13.594 1 94.94 111 PRO B O 1
ATOM 4807 N N . ASN B 1 112 ? 5.016 -6.965 -12.102 1 91.31 112 ASN B N 1
ATOM 4808 C CA . ASN B 1 112 ? 5.223 -5.594 -11.648 1 91.31 112 ASN B CA 1
ATOM 4809 C C . ASN B 1 112 ? 5.543 -5.539 -10.156 1 91.31 112 ASN B C 1
ATOM 4811 O O . ASN B 1 112 ? 5.453 -4.48 -9.539 1 91.31 112 ASN B O 1
ATOM 4815 N N . VAL B 1 113 ? 5.816 -6.66 -9.57 1 94.56 113 VAL B N 1
ATOM 4816 C CA . VAL B 1 113 ? 6.074 -6.738 -8.141 1 94.56 113 VAL B CA 1
ATOM 4817 C C . VAL B 1 113 ? 7.41 -7.441 -7.891 1 94.56 113 VAL B C 1
ATOM 4819 O O . VAL B 1 113 ? 7.492 -8.672 -7.949 1 94.56 113 VAL B O 1
ATOM 4822 N N . PRO B 1 114 ? 8.445 -6.676 -7.613 1 94.88 114 PRO B N 1
ATOM 4823 C CA . PRO B 1 114 ? 9.711 -7.328 -7.262 1 94.88 114 PRO B CA 1
ATOM 4824 C C . PRO B 1 114 ? 9.633 -8.078 -5.934 1 94.88 114 PRO B C 1
ATOM 4826 O O . PRO B 1 114 ? 8.773 -7.785 -5.102 1 94.88 114 PRO B O 1
ATOM 4829 N N . SER B 1 115 ? 10.578 -8.992 -5.855 1 95.5 115 SER B N 1
ATOM 4830 C CA . SER B 1 115 ? 10.695 -9.656 -4.562 1 95.5 115 SER B CA 1
ATOM 4831 C C . SER B 1 115 ? 11.141 -8.68 -3.477 1 95.5 115 SER B C 1
ATOM 4833 O O . SER B 1 115 ? 11.469 -7.527 -3.768 1 95.5 115 SER B O 1
ATOM 4835 N N . GLY B 1 116 ? 10.992 -9.016 -2.236 1 93.19 116 GLY B N 1
ATOM 4836 C CA . GLY B 1 116 ? 11.359 -8.148 -1.13 1 93.19 116 GLY B CA 1
ATOM 4837 C C . GLY B 1 116 ? 10.172 -7.508 -0.448 1 93.19 116 GLY B C 1
ATOM 4838 O O . GLY B 1 116 ? 9.211 -8.195 -0.085 1 93.19 116 GLY B O 1
ATOM 4839 N N . SER B 1 117 ? 10.305 -6.172 -0.282 1 91.5 117 SER B N 1
ATOM 4840 C CA . SER B 1 117 ? 9.305 -5.449 0.503 1 91.5 117 SER B CA 1
ATOM 4841 C C . SER B 1 117 ? 7.945 -5.457 -0.188 1 91.5 117 SER B C 1
ATOM 4843 O O . SER B 1 117 ? 6.91 -5.566 0.471 1 91.5 117 SER B O 1
ATOM 4845 N N . GLU B 1 118 ? 7.93 -5.293 -1.506 1 94.31 118 GLU B N 1
ATOM 4846 C CA . GLU B 1 118 ? 6.66 -5.223 -2.219 1 94.31 118 GLU B CA 1
ATOM 4847 C C . GLU B 1 118 ? 5.93 -6.562 -2.176 1 94.31 118 GLU B C 1
ATOM 4849 O O . GLU B 1 118 ? 4.703 -6.602 -2.039 1 94.31 118 GLU B O 1
ATOM 4854 N N . LEU B 1 119 ? 6.703 -7.602 -2.363 1 95.56 119 LEU B N 1
ATOM 4855 C CA . LEU B 1 119 ? 6.078 -8.922 -2.266 1 95.56 119 LEU B CA 1
ATOM 4856 C C . LEU B 1 119 ? 5.555 -9.172 -0.856 1 95.56 119 LEU B C 1
ATOM 4858 O O . LEU B 1 119 ? 4.477 -9.742 -0.683 1 95.56 119 LEU B O 1
ATOM 4862 N N . HIS B 1 120 ? 6.328 -8.766 0.163 1 94.69 120 HIS B N 1
ATOM 4863 C CA . HIS B 1 120 ? 5.863 -8.867 1.542 1 94.69 120 HIS B CA 1
ATOM 4864 C C . HIS B 1 120 ? 4.535 -8.148 1.734 1 94.69 120 HIS B C 1
ATOM 4866 O O . HIS B 1 120 ? 3.611 -8.688 2.346 1 94.69 120 HIS B O 1
ATOM 4872 N N . ARG B 1 121 ? 4.492 -6.922 1.237 1 93.12 121 ARG B N 1
ATOM 4873 C CA . ARG B 1 121 ? 3.295 -6.105 1.389 1 93.12 121 ARG B CA 1
ATOM 4874 C C . ARG B 1 121 ? 2.1 -6.75 0.693 1 93.12 121 ARG B C 1
ATOM 4876 O O . ARG B 1 121 ? 0.995 -6.773 1.241 1 93.12 121 ARG B O 1
ATOM 4883 N N . LEU B 1 122 ? 2.32 -7.332 -0.447 1 94.56 122 LEU B N 1
ATOM 4884 C CA . LEU B 1 122 ? 1.243 -7.855 -1.278 1 94.56 122 LEU B CA 1
ATOM 4885 C C . LEU B 1 122 ? 0.771 -9.211 -0.767 1 94.56 122 LEU B C 1
ATOM 4887 O O . LEU B 1 122 ? -0.407 -9.555 -0.896 1 94.56 122 LEU B O 1
ATOM 4891 N N . ARG B 1 123 ? 1.723 -10 -0.252 1 96.06 123 ARG B N 1
ATOM 4892 C CA . ARG B 1 123 ? 1.402 -11.367 0.128 1 96.06 123 ARG B CA 1
ATOM 4893 C C . ARG B 1 123 ? 1.915 -11.68 1.529 1 96.06 123 ARG B C 1
ATOM 4895 O O . ARG B 1 123 ? 2.703 -12.609 1.715 1 96.06 123 ARG B O 1
ATOM 4902 N N . PRO B 1 124 ? 1.397 -11.023 2.535 1 94.38 124 PRO B N 1
ATOM 4903 C CA . PRO B 1 124 ? 1.889 -11.266 3.895 1 94.38 124 PRO B CA 1
ATOM 4904 C C . PRO B 1 124 ? 1.581 -12.672 4.395 1 94.38 124 PRO B C 1
ATOM 4906 O O . PRO B 1 124 ? 2.295 -13.195 5.258 1 94.38 124 PRO B O 1
ATOM 4909 N N . GLU B 1 125 ? 0.531 -13.344 3.934 1 96.75 125 GLU B N 1
ATOM 4910 C CA . GLU B 1 125 ? 0.219 -14.719 4.336 1 96.75 125 GLU B CA 1
ATOM 4911 C C . GLU B 1 125 ? 1.319 -15.68 3.908 1 96.75 125 GLU B C 1
ATOM 4913 O O . GLU B 1 125 ? 1.586 -16.672 4.594 1 96.75 125 GLU B O 1
ATOM 4918 N N . PHE B 1 126 ? 1.854 -15.406 2.746 1 97.75 126 PHE B N 1
ATOM 4919 C CA . PHE B 1 126 ? 2.992 -16.203 2.316 1 97.75 126 PHE B CA 1
ATOM 4920 C C . PHE B 1 126 ? 4.168 -16.031 3.273 1 97.75 126 PHE B C 1
ATOM 4922 O O . PHE B 1 126 ? 4.82 -17.016 3.639 1 97.75 126 PHE B O 1
ATOM 4929 N N . VAL B 1 127 ? 4.438 -14.812 3.652 1 96.94 127 VAL B N 1
ATOM 4930 C CA . VAL B 1 127 ? 5.527 -14.508 4.574 1 96.94 127 VAL B CA 1
ATOM 4931 C C . VAL B 1 127 ? 5.289 -15.219 5.906 1 96.94 127 VAL B C 1
ATOM 4933 O O . VAL B 1 127 ? 6.219 -15.766 6.5 1 96.94 127 VAL B O 1
ATOM 4936 N N . LYS B 1 128 ? 4.062 -15.195 6.367 1 96.94 128 LYS B N 1
ATOM 4937 C CA . LYS B 1 128 ? 3.709 -15.898 7.598 1 96.94 128 LYS B CA 1
ATOM 4938 C C . LYS B 1 128 ? 3.959 -17.391 7.473 1 96.94 128 LYS B C 1
ATOM 4940 O O . LYS B 1 128 ? 4.5 -18.016 8.391 1 96.94 128 LYS B O 1
ATOM 4945 N N . ALA B 1 129 ? 3.555 -17.969 6.352 1 97.56 129 ALA B N 1
ATOM 4946 C CA . ALA B 1 129 ? 3.799 -19.375 6.105 1 97.56 129 ALA B CA 1
ATOM 4947 C C . ALA B 1 129 ? 5.293 -19.688 6.129 1 97.56 129 ALA B C 1
ATOM 4949 O O . ALA B 1 129 ? 5.715 -20.688 6.727 1 97.56 129 ALA B O 1
ATOM 4950 N N . LEU B 1 130 ? 6.07 -18.844 5.492 1 96.94 130 LEU B N 1
ATOM 4951 C CA . LEU B 1 130 ? 7.52 -19.016 5.465 1 96.94 130 LEU B CA 1
ATOM 4952 C C . LEU B 1 130 ? 8.109 -18.922 6.871 1 96.94 130 LEU B C 1
ATOM 4954 O O . LEU B 1 130 ? 8.984 -19.719 7.227 1 96.94 130 LEU B O 1
ATOM 4958 N N . TRP B 1 131 ? 7.598 -17.969 7.613 1 96.25 131 TRP B N 1
ATOM 4959 C CA . TRP B 1 131 ? 8.062 -17.797 8.984 1 96.25 131 TRP B CA 1
ATOM 4960 C C . TRP B 1 131 ? 7.789 -19.031 9.82 1 96.25 131 TRP B C 1
ATOM 4962 O O . TRP B 1 131 ? 8.688 -19.547 10.492 1 96.25 131 TRP B O 1
ATOM 4972 N N . LEU B 1 132 ? 6.602 -19.547 9.773 1 94.88 132 LEU B N 1
ATOM 4973 C CA . LEU B 1 132 ? 6.203 -20.688 10.578 1 94.88 132 LEU B CA 1
ATOM 4974 C C . LEU B 1 132 ? 6.953 -21.938 10.141 1 94.88 132 LEU B C 1
ATOM 4976 O O . LEU B 1 132 ? 7.262 -22.812 10.961 1 94.88 132 LEU B O 1
ATOM 4980 N N . SER B 1 133 ? 7.27 -22.047 8.859 1 93.75 133 SER B N 1
ATOM 4981 C CA . SER B 1 133 ? 7.922 -23.234 8.32 1 93.75 133 SER B CA 1
ATOM 4982 C C . SER B 1 133 ? 9.422 -23.234 8.617 1 93.75 133 SER B C 1
ATOM 4984 O O . SER B 1 133 ? 10.07 -24.281 8.602 1 93.75 133 SER B O 1
ATOM 4986 N N . THR B 1 134 ? 9.992 -22.078 8.914 1 93.31 134 THR B N 1
ATOM 4987 C CA . THR B 1 134 ? 11.438 -22 9.062 1 93.31 134 THR B CA 1
ATOM 4988 C C . THR B 1 134 ? 11.812 -21.656 10.5 1 93.31 134 THR B C 1
ATOM 4990 O O . THR B 1 134 ? 12.984 -21.406 10.797 1 93.31 134 THR B O 1
ATOM 4993 N N . HIS B 1 135 ? 10.828 -21.562 11.359 1 89.94 135 HIS B N 1
ATOM 4994 C CA . HIS B 1 135 ? 11.102 -21.297 12.766 1 89.94 135 HIS B CA 1
ATOM 4995 C C . HIS B 1 135 ? 10.578 -22.438 13.648 1 89.94 135 HIS B C 1
ATOM 4997 O O . HIS B 1 135 ? 9.43 -22.859 13.508 1 89.94 135 HIS B O 1
ATOM 5003 N N . PRO B 1 136 ? 11.43 -22.938 14.625 1 84.88 136 PRO B N 1
ATOM 5004 C CA . PRO B 1 136 ? 12.773 -22.422 14.906 1 84.88 136 PRO B CA 1
ATOM 5005 C C . PRO B 1 136 ? 13.75 -22.688 13.758 1 84.88 136 PRO B C 1
ATOM 5007 O O . PRO B 1 136 ? 13.57 -23.625 12.984 1 84.88 136 PRO B O 1
ATOM 5010 N N . PRO B 1 137 ? 14.711 -21.75 13.648 1 84.31 137 PRO B N 1
ATOM 5011 C CA . PRO B 1 137 ? 15.656 -21.906 12.547 1 84.31 137 PRO B CA 1
ATOM 5012 C C . PRO B 1 137 ? 16.469 -23.188 12.633 1 84.31 137 PRO B C 1
ATOM 5014 O O . PRO B 1 137 ? 16.797 -23.641 13.734 1 84.31 137 PRO B O 1
ATOM 5017 N N . ALA B 1 138 ? 16.688 -23.812 11.461 1 79.12 138 ALA B N 1
ATOM 5018 C CA . ALA B 1 138 ? 17.594 -24.969 11.414 1 79.12 138 ALA B CA 1
ATOM 5019 C C . ALA B 1 138 ? 19.016 -24.562 11.789 1 79.12 138 ALA B C 1
ATOM 5021 O O . ALA B 1 138 ? 19.359 -23.375 11.773 1 79.12 138 ALA B O 1
ATOM 5022 N N . ARG B 1 139 ? 19.75 -25.469 12.195 1 76.56 139 ARG B N 1
ATOM 5023 C CA . ARG B 1 139 ? 21.125 -25.203 12.586 1 76.56 139 ARG B CA 1
ATOM 5024 C C . ARG B 1 139 ? 21.891 -24.531 11.445 1 76.56 139 ARG B C 1
ATOM 5026 O O . ARG B 1 139 ? 21.859 -25 10.312 1 76.56 139 ARG B O 1
ATOM 5033 N N . GLY B 1 140 ? 22.484 -23.422 11.641 1 76.94 140 GLY B N 1
ATOM 5034 C CA . GLY B 1 140 ? 23.312 -22.734 10.664 1 76.94 140 GLY B CA 1
ATOM 5035 C C . GLY B 1 140 ? 22.531 -21.734 9.82 1 76.94 140 GLY B C 1
ATOM 5036 O O . GLY B 1 140 ? 23.125 -21 9.023 1 76.94 140 GLY B O 1
ATOM 5037 N N . GLU B 1 141 ? 21.234 -21.719 9.992 1 83.25 141 GLU B N 1
ATOM 5038 C CA . GLU B 1 141 ? 20.438 -20.797 9.195 1 83.25 141 GLU B CA 1
ATOM 5039 C C . GLU B 1 141 ? 20.406 -19.406 9.82 1 83.25 141 GLU B C 1
ATOM 5041 O O . GLU B 1 141 ? 20.375 -19.266 11.039 1 83.25 141 GLU B O 1
ATOM 5046 N N . GLN B 1 142 ? 20.516 -18.453 8.961 1 78.69 142 GLN B N 1
ATOM 5047 C CA . GLN B 1 142 ? 20.422 -17.078 9.414 1 78.69 142 GLN B CA 1
ATOM 5048 C C . GLN B 1 142 ? 19.031 -16.781 9.961 1 78.69 142 GLN B C 1
ATOM 5050 O O . GLN B 1 142 ? 18.016 -17 9.281 1 78.69 142 GLN B O 1
ATOM 5055 N N . PRO B 1 143 ? 19.094 -16.344 11.125 1 85.75 143 PRO B N 1
ATOM 5056 C CA . PRO B 1 143 ? 17.781 -15.992 11.68 1 85.75 143 PRO B CA 1
ATOM 5057 C C . PRO B 1 143 ? 17.188 -14.742 11.039 1 85.75 143 PRO B C 1
ATOM 5059 O O . PRO B 1 143 ? 17.922 -13.875 10.57 1 85.75 143 PRO B O 1
ATOM 5062 N N . TRP B 1 144 ? 15.883 -14.703 10.883 1 91.19 144 TRP B N 1
ATOM 5063 C CA . TRP B 1 144 ? 15.156 -13.508 10.461 1 91.19 144 TRP B CA 1
ATOM 5064 C C . TRP B 1 144 ? 13.914 -13.297 11.32 1 91.19 144 TRP B C 1
ATOM 5066 O O . TRP B 1 144 ? 13.523 -14.18 12.094 1 91.19 144 TRP B O 1
ATOM 5076 N N . GLU B 1 145 ? 13.391 -12 11.32 1 90.88 145 GLU B N 1
ATOM 5077 C CA . GLU B 1 145 ? 12.258 -11.617 12.156 1 90.88 145 GLU B CA 1
ATOM 5078 C C . GLU B 1 145 ? 11 -11.383 11.312 1 90.88 145 GLU B C 1
ATOM 5080 O O . GLU B 1 145 ? 11.094 -11.141 10.109 1 90.88 145 GLU B O 1
ATOM 5085 N N . GLU B 1 146 ? 9.938 -11.5 12.062 1 88.88 146 GLU B N 1
ATOM 5086 C CA . GLU B 1 146 ? 8.656 -11.25 11.398 1 88.88 146 GLU B CA 1
ATOM 5087 C C . GLU B 1 146 ? 8.336 -9.758 11.359 1 88.88 146 GLU B C 1
ATOM 5089 O O . GLU B 1 146 ? 7.305 -9.328 11.875 1 88.88 146 GLU B O 1
ATOM 5094 N N . THR B 1 147 ? 9.211 -8.961 10.836 1 87 147 THR B N 1
ATOM 5095 C CA . THR B 1 147 ? 9.047 -7.535 10.586 1 87 147 THR B CA 1
ATOM 5096 C C . THR B 1 147 ? 9.125 -7.23 9.094 1 87 147 THR B C 1
ATOM 5098 O O . THR B 1 147 ? 9.758 -7.969 8.344 1 87 147 THR B O 1
ATOM 5101 N N . PRO B 1 148 ? 8.516 -6.219 8.742 1 85.88 148 PRO B N 1
ATOM 5102 C CA . PRO B 1 148 ? 8.562 -5.891 7.316 1 85.88 148 PRO B CA 1
ATOM 5103 C C . PRO B 1 148 ? 9.984 -5.766 6.781 1 85.88 148 PRO B C 1
ATOM 5105 O O . PRO B 1 148 ? 10.281 -6.23 5.676 1 85.88 148 PRO B O 1
ATOM 5108 N N . GLU B 1 149 ? 10.906 -5.207 7.547 1 85.38 149 GLU B N 1
ATOM 5109 C CA . GLU B 1 149 ? 12.281 -4.996 7.117 1 85.38 149 GLU B CA 1
ATOM 5110 C C . GLU B 1 149 ? 13.016 -6.324 6.953 1 85.38 149 GLU B C 1
ATOM 5112 O O . GLU B 1 149 ? 13.656 -6.562 5.922 1 85.38 149 GLU B O 1
ATOM 5117 N N . SER B 1 150 ? 12.891 -7.133 7.965 1 91.06 150 SER B N 1
ATOM 5118 C CA . SER B 1 150 ? 13.57 -8.422 7.934 1 91.06 150 SER B CA 1
ATOM 5119 C C . SER B 1 150 ? 12.969 -9.336 6.867 1 91.06 150 SER B C 1
ATOM 5121 O O . SER B 1 150 ? 13.703 -10 6.129 1 91.06 150 SER B O 1
ATOM 5123 N N . ALA B 1 151 ? 11.656 -9.367 6.777 1 92.94 151 ALA B N 1
ATOM 5124 C CA . ALA B 1 151 ? 10.961 -10.188 5.789 1 92.94 151 ALA B CA 1
ATOM 5125 C C . ALA B 1 151 ? 11.305 -9.734 4.371 1 92.94 151 ALA B C 1
ATOM 5127 O O . ALA B 1 151 ? 11.531 -10.57 3.486 1 92.94 151 ALA B O 1
ATOM 5128 N N . GLY B 1 152 ? 11.32 -8.422 4.168 1 92 152 GLY B N 1
ATOM 5129 C CA . GLY B 1 152 ? 11.68 -7.895 2.859 1 92 152 GLY B CA 1
ATOM 5130 C C . GLY B 1 152 ? 13.055 -8.336 2.398 1 92 152 GLY B C 1
ATOM 5131 O O . GLY B 1 152 ? 13.234 -8.703 1.237 1 92 152 GLY B O 1
ATOM 5132 N N . ALA B 1 153 ? 14 -8.336 3.297 1 90 153 ALA B N 1
ATOM 5133 C CA . ALA B 1 153 ? 15.367 -8.727 2.977 1 90 153 ALA B CA 1
ATOM 5134 C C . ALA B 1 153 ? 15.445 -10.211 2.617 1 90 153 ALA B C 1
ATOM 5136 O O . ALA B 1 153 ? 16.109 -10.586 1.651 1 90 153 ALA B O 1
ATOM 5137 N N . ILE B 1 154 ? 14.734 -11.031 3.361 1 93.62 154 ILE B N 1
ATOM 5138 C CA . ILE B 1 154 ? 14.727 -12.477 3.133 1 93.62 154 ILE B CA 1
ATOM 5139 C C . ILE B 1 154 ? 14.109 -12.773 1.771 1 93.62 154 ILE B C 1
ATOM 5141 O O . ILE B 1 154 ? 14.617 -13.609 1.021 1 93.62 154 ILE B O 1
ATOM 5145 N N . LEU B 1 155 ? 13.039 -12.141 1.454 1 96.06 155 LEU B N 1
ATOM 5146 C CA . LEU B 1 155 ? 12.359 -12.375 0.181 1 96.06 155 LEU B CA 1
ATOM 5147 C C . LEU B 1 155 ? 13.234 -11.922 -0.986 1 96.06 155 LEU B C 1
ATOM 5149 O O . LEU B 1 155 ? 13.32 -12.617 -2.004 1 96.06 155 LEU B O 1
ATOM 5153 N N . HIS B 1 156 ? 13.883 -10.836 -0.804 1 93.19 156 HIS B N 1
ATOM 5154 C CA . HIS B 1 156 ? 14.758 -10.32 -1.85 1 93.19 156 HIS B CA 1
ATOM 5155 C C . HIS B 1 156 ? 15.883 -11.305 -2.158 1 93.19 156 HIS B C 1
ATOM 5157 O O . HIS B 1 156 ? 16.234 -11.508 -3.324 1 93.19 156 HIS B O 1
ATOM 5163 N N . ASP B 1 157 ? 16.359 -11.938 -1.147 1 93.62 157 ASP B N 1
ATOM 5164 C CA . ASP B 1 157 ? 17.547 -12.766 -1.277 1 93.62 157 ASP B CA 1
ATOM 5165 C C . ASP B 1 157 ? 17.188 -14.18 -1.736 1 93.62 157 ASP B C 1
ATOM 5167 O O . ASP B 1 157 ? 18.062 -14.945 -2.156 1 93.62 157 ASP B O 1
ATOM 5171 N N . HIS B 1 158 ? 15.859 -14.5 -1.698 1 96.62 158 HIS B N 1
ATOM 5172 C CA . HIS B 1 158 ? 15.578 -15.922 -1.841 1 96.62 158 HIS B CA 1
ATOM 5173 C C . HIS B 1 158 ? 14.469 -16.172 -2.857 1 96.62 158 HIS B C 1
ATOM 5175 O O . HIS B 1 158 ? 14.258 -17.297 -3.289 1 96.62 158 HIS B O 1
ATOM 5181 N N . ILE B 1 159 ? 13.758 -15.117 -3.275 1 98 159 ILE B N 1
ATOM 5182 C CA . ILE B 1 159 ? 12.586 -15.305 -4.129 1 98 159 ILE B CA 1
ATOM 5183 C C . ILE B 1 159 ? 12.812 -14.609 -5.469 1 98 159 ILE B C 1
ATOM 5185 O O . ILE B 1 159 ? 13.445 -13.555 -5.535 1 98 159 ILE B O 1
ATOM 5189 N N . LEU B 1 160 ? 12.352 -15.219 -6.531 1 98.38 160 LEU B N 1
ATOM 5190 C CA . LEU B 1 160 ? 12.406 -14.656 -7.879 1 98.38 160 LEU B CA 1
ATOM 5191 C C . LEU B 1 160 ? 11.008 -14.383 -8.406 1 98.38 160 LEU B C 1
ATOM 5193 O O . LEU B 1 160 ? 10.164 -15.281 -8.461 1 98.38 160 LEU B O 1
ATOM 5197 N N . THR B 1 161 ? 10.711 -13.133 -8.75 1 98.25 161 THR B N 1
ATOM 5198 C CA . THR B 1 161 ? 9.484 -12.781 -9.453 1 98.25 161 THR B CA 1
ATOM 5199 C C . THR B 1 161 ? 9.773 -12.469 -10.922 1 98.25 161 THR B C 1
ATOM 5201 O O . THR B 1 161 ? 10.93 -12.344 -11.32 1 98.25 161 THR B O 1
ATOM 5204 N N . VAL B 1 162 ? 8.758 -12.414 -11.695 1 97.62 162 VAL B N 1
ATOM 5205 C CA . VAL B 1 162 ? 8.891 -12.031 -13.094 1 97.62 162 VAL B CA 1
ATOM 5206 C C . VAL B 1 162 ? 9.516 -10.641 -13.188 1 97.62 162 VAL B C 1
ATOM 5208 O O . VAL B 1 162 ? 10.344 -10.375 -14.07 1 97.62 162 VAL B O 1
ATOM 5211 N N . ALA B 1 163 ? 9.102 -9.781 -12.312 1 95.69 163 ALA B N 1
ATOM 5212 C CA . ALA B 1 163 ? 9.695 -8.445 -12.266 1 95.69 163 ALA B CA 1
ATOM 5213 C C . ALA B 1 163 ? 11.203 -8.523 -12.031 1 95.69 163 ALA B C 1
ATOM 5215 O O . ALA B 1 163 ? 11.969 -7.797 -12.672 1 95.69 163 ALA B O 1
ATOM 5216 N N . ASP B 1 164 ? 11.641 -9.359 -11.094 1 96 164 ASP B N 1
ATOM 5217 C CA . ASP B 1 164 ? 13.062 -9.555 -10.828 1 96 164 ASP B CA 1
ATOM 5218 C C . ASP B 1 164 ? 13.781 -10.078 -12.07 1 96 164 ASP B C 1
ATOM 5220 O O . ASP B 1 164 ? 14.891 -9.641 -12.383 1 96 164 ASP B O 1
ATOM 5224 N N . PHE B 1 165 ? 13.164 -11.062 -12.688 1 96.56 165 PHE B N 1
ATOM 5225 C CA . PHE B 1 165 ? 13.727 -11.648 -13.898 1 96.56 165 PHE B CA 1
ATOM 5226 C C . PHE B 1 165 ? 14.023 -10.57 -14.938 1 96.56 165 PHE B C 1
ATOM 5228 O O . PHE B 1 165 ? 15.125 -10.516 -15.492 1 96.56 165 PHE B O 1
ATOM 5235 N N . ASN B 1 166 ? 13.031 -9.758 -15.203 1 93.56 166 ASN B N 1
ATOM 5236 C CA . ASN B 1 166 ? 13.195 -8.664 -16.156 1 93.56 166 ASN B CA 1
ATOM 5237 C C . ASN B 1 166 ? 14.312 -7.715 -15.742 1 93.56 166 ASN B C 1
ATOM 5239 O O . ASN B 1 166 ? 15.125 -7.297 -16.578 1 93.56 166 ASN B O 1
ATOM 5243 N N . ALA B 1 167 ? 14.352 -7.398 -14.5 1 90.69 167 ALA B N 1
ATOM 5244 C CA . ALA B 1 167 ? 15.383 -6.504 -13.977 1 90.69 167 ALA B CA 1
ATOM 5245 C C . ALA B 1 167 ? 16.766 -7.109 -14.156 1 90.69 167 ALA B C 1
ATOM 5247 O O . ALA B 1 167 ? 17.719 -6.402 -14.492 1 90.69 167 ALA B O 1
ATOM 5248 N N . HIS B 1 168 ? 16.891 -8.367 -13.844 1 91.56 168 HIS B N 1
ATOM 5249 C CA . HIS B 1 168 ? 18.156 -9.062 -13.992 1 91.56 168 HIS B CA 1
ATOM 5250 C C . HIS B 1 168 ? 18.609 -9.078 -15.445 1 91.56 168 HIS B C 1
ATOM 5252 O O . HIS B 1 168 ? 19.812 -9.008 -15.727 1 91.56 168 HIS B O 1
ATOM 5258 N N . MET B 1 169 ? 17.688 -9.195 -16.328 1 91.06 169 MET B N 1
ATOM 5259 C CA . MET B 1 169 ? 18.016 -9.133 -17.75 1 91.06 169 MET B CA 1
ATOM 5260 C C . MET B 1 169 ? 18.578 -7.758 -18.125 1 91.06 169 MET B C 1
ATOM 5262 O O . MET B 1 169 ? 19.562 -7.66 -18.844 1 91.06 169 MET B O 1
ATOM 5266 N N . GLU B 1 170 ? 17.922 -6.727 -17.609 1 83.69 170 GLU B N 1
ATOM 5267 C CA . GLU B 1 170 ? 18.359 -5.363 -17.891 1 83.69 170 GLU B CA 1
ATOM 5268 C C . GLU B 1 170 ? 19.766 -5.125 -17.344 1 83.69 170 GLU B C 1
ATOM 5270 O O . GLU B 1 170 ? 20.578 -4.457 -17.984 1 83.69 170 GLU B O 1
ATOM 5275 N N . GLU B 1 171 ? 20.016 -5.621 -16.203 1 80.69 171 GLU B N 1
ATOM 5276 C CA . GLU B 1 171 ? 21.312 -5.488 -15.578 1 80.69 171 GLU B CA 1
ATOM 5277 C C . GLU B 1 171 ? 22.406 -6.141 -16.422 1 80.69 171 GLU B C 1
ATOM 5279 O O . GLU B 1 171 ? 23.562 -5.715 -16.391 1 80.69 171 GLU B O 1
ATOM 5284 N N . ASN B 1 172 ? 22.047 -7.113 -17.141 1 79.62 172 ASN B N 1
ATOM 5285 C CA . ASN B 1 172 ? 23 -7.84 -17.984 1 79.62 172 ASN B CA 1
ATOM 5286 C C . ASN B 1 172 ? 23.031 -7.293 -19.406 1 79.62 172 ASN B C 1
ATOM 5288 O O . ASN B 1 172 ? 23.594 -7.922 -20.297 1 79.62 172 ASN B O 1
ATOM 5292 N N . GLY B 1 173 ? 22.406 -6.109 -19.594 1 74 173 GLY B N 1
ATOM 5293 C CA . GLY B 1 173 ? 22.422 -5.461 -20.891 1 74 173 GLY B CA 1
ATOM 5294 C C . GLY B 1 173 ? 21.516 -6.129 -21.906 1 74 173 GLY B C 1
ATOM 5295 O O . GLY B 1 173 ? 21.625 -5.887 -23.109 1 74 173 GLY B O 1
ATOM 5296 N N . LYS B 1 174 ? 20.766 -6.973 -21.438 1 69.12 174 LYS B N 1
ATOM 5297 C CA . LYS B 1 174 ? 19.875 -7.719 -22.312 1 69.12 174 LYS B CA 1
ATOM 5298 C C . LYS B 1 174 ? 18.531 -7.02 -22.453 1 69.12 174 LYS B C 1
ATOM 5300 O O . LYS B 1 174 ? 17.5 -7.566 -22.062 1 69.12 174 LYS B O 1
ATOM 5305 N N . VAL B 1 175 ? 18.469 -5.738 -22.844 1 65 175 VAL B N 1
ATOM 5306 C CA . VAL B 1 175 ? 17.297 -4.852 -22.875 1 65 175 VAL B CA 1
ATOM 5307 C C . VAL B 1 175 ? 16.719 -4.809 -24.281 1 65 175 VAL B C 1
ATOM 5309 O O . VAL B 1 175 ? 15.547 -4.465 -24.469 1 65 175 VAL B O 1
ATOM 5312 N N . ASN B 1 176 ? 17.469 -5.117 -25.281 1 60.97 176 ASN B N 1
ATOM 5313 C CA . ASN B 1 176 ? 17.031 -4.844 -26.641 1 60.97 176 ASN B CA 1
ATOM 5314 C C . ASN B 1 176 ? 16.266 -6.023 -27.234 1 60.97 176 ASN B C 1
ATOM 5316 O O . ASN B 1 176 ? 16.453 -7.164 -26.812 1 60.97 176 ASN B O 1
ATOM 5320 N N . GLU B 1 177 ? 15.195 -5.789 -27.984 1 61.91 177 GLU B N 1
ATOM 5321 C CA . GLU B 1 177 ? 14.328 -6.73 -28.688 1 61.91 177 GLU B CA 1
ATOM 5322 C C . GLU B 1 177 ? 15.148 -7.781 -29.438 1 61.91 177 GLU B C 1
ATOM 5324 O O . GLU B 1 177 ? 14.633 -8.836 -29.797 1 61.91 177 GLU B O 1
ATOM 5329 N N . LYS B 1 178 ? 16.438 -7.559 -29.359 1 63.44 178 LYS B N 1
ATOM 5330 C CA . LYS B 1 178 ? 17.234 -8.477 -30.156 1 63.44 178 LYS B CA 1
ATOM 5331 C C . LYS B 1 178 ? 17.672 -9.688 -29.344 1 63.44 178 LYS B C 1
ATOM 5333 O O . LYS B 1 178 ? 18.031 -10.727 -29.906 1 63.44 178 LYS B O 1
ATOM 5338 N N . TYR B 1 179 ? 17.438 -9.547 -28.109 1 77.38 179 TYR B N 1
ATOM 5339 C CA . TYR B 1 179 ? 17.875 -10.68 -27.297 1 77.38 179 TYR B CA 1
ATOM 5340 C C . TYR B 1 179 ? 16.688 -11.57 -26.938 1 77.38 179 TYR B C 1
ATOM 5342 O O . TYR B 1 179 ? 15.68 -11.094 -26.391 1 77.38 179 TYR B O 1
ATOM 5350 N N . GLN B 1 180 ? 16.781 -12.75 -27.469 1 84.62 180 GLN B N 1
ATOM 5351 C CA . GLN B 1 180 ? 15.742 -13.742 -27.172 1 84.62 180 GLN B CA 1
ATOM 5352 C C . GLN B 1 180 ? 16.297 -14.883 -26.328 1 84.62 180 GLN B C 1
ATOM 5354 O O . GLN B 1 180 ? 17.359 -15.422 -26.641 1 84.62 180 GLN B O 1
ATOM 5359 N N . ILE B 1 181 ? 15.656 -15.102 -25.234 1 89.56 181 ILE B N 1
ATOM 5360 C CA . ILE B 1 181 ? 16 -16.203 -24.344 1 89.56 181 ILE B CA 1
ATOM 5361 C C . ILE B 1 181 ? 14.938 -17.297 -24.422 1 89.56 181 ILE B C 1
ATOM 5363 O O . ILE B 1 181 ? 13.742 -17 -24.5 1 89.56 181 ILE B O 1
ATOM 5367 N N . SER B 1 182 ? 15.422 -18.5 -24.547 1 92.75 182 SER B N 1
ATOM 5368 C CA . SER B 1 182 ? 14.531 -19.656 -24.438 1 92.75 182 SER B CA 1
ATOM 5369 C C . SER B 1 182 ? 14.766 -20.422 -23.141 1 92.75 182 SER B C 1
ATOM 5371 O O . SER B 1 182 ? 15.914 -20.672 -22.766 1 92.75 182 SER B O 1
ATOM 5373 N N . ALA B 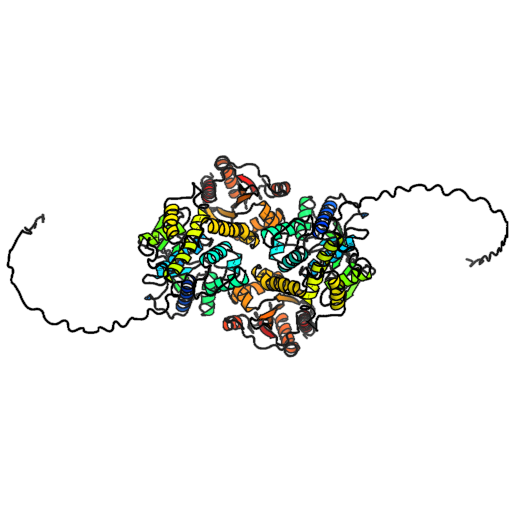1 183 ? 13.719 -20.781 -22.469 1 95.25 183 ALA B N 1
ATOM 5374 C CA . ALA B 1 183 ? 13.828 -21.516 -21.203 1 95.25 183 ALA B CA 1
ATOM 5375 C C . ALA B 1 183 ? 12.727 -22.562 -21.094 1 95.25 183 ALA B C 1
ATOM 5377 O O . ALA B 1 183 ? 11.617 -22.375 -21.609 1 95.25 183 ALA B O 1
ATOM 5378 N N . ASP B 1 184 ? 13.031 -23.672 -20.453 1 96.62 184 ASP B N 1
ATOM 5379 C CA . ASP B 1 184 ? 12.023 -24.688 -20.156 1 96.62 184 ASP B CA 1
ATOM 5380 C C . ASP B 1 184 ? 11.227 -24.312 -18.906 1 96.62 184 ASP B C 1
ATOM 5382 O O . ASP B 1 184 ? 11.75 -23.656 -18.016 1 96.62 184 ASP B O 1
ATOM 5386 N N . ALA B 1 185 ? 9.914 -24.766 -18.938 1 98.31 185 ALA B N 1
ATOM 5387 C CA . ALA B 1 185 ? 9.078 -24.391 -17.797 1 98.31 185 ALA B CA 1
ATOM 5388 C C . ALA B 1 185 ? 8.133 -25.531 -17.422 1 98.31 185 ALA B C 1
ATOM 5390 O O . ALA B 1 185 ? 7.754 -26.328 -18.266 1 98.31 185 ALA B O 1
ATOM 5391 N N . VAL B 1 186 ? 7.836 -25.656 -16.188 1 98.5 186 VAL B N 1
ATOM 5392 C CA . VAL B 1 186 ? 6.715 -26.406 -15.633 1 98.5 186 VAL B CA 1
ATOM 5393 C C . VAL B 1 186 ? 5.668 -25.453 -15.07 1 98.5 186 VAL B C 1
ATOM 5395 O O . VAL B 1 186 ? 5.992 -24.547 -14.297 1 98.5 186 VAL B O 1
ATOM 5398 N N . LEU B 1 187 ? 4.414 -25.625 -15.492 1 98.81 187 LEU B N 1
ATOM 5399 C CA . LEU B 1 187 ? 3.344 -24.781 -14.984 1 98.81 187 LEU B CA 1
ATOM 5400 C C . LEU B 1 187 ? 2.646 -25.438 -13.797 1 98.81 187 LEU B C 1
ATOM 5402 O O . LEU B 1 187 ? 2.383 -26.656 -13.82 1 98.81 187 LEU B O 1
ATOM 5406 N N . VAL B 1 188 ? 2.428 -24.703 -12.766 1 98.81 188 VAL B N 1
ATOM 5407 C CA . VAL B 1 188 ? 1.66 -25.188 -11.625 1 98.81 188 VAL B CA 1
ATOM 5408 C C . VAL B 1 188 ? 0.507 -24.234 -11.336 1 98.81 188 VAL B C 1
ATOM 5410 O O . VAL B 1 188 ? 0.667 -23.016 -11.414 1 98.81 188 VAL B O 1
ATOM 5413 N N . ASP B 1 189 ? -0.707 -24.719 -11.031 1 97.5 189 ASP B N 1
ATOM 5414 C CA . ASP B 1 189 ? -1.902 -23.984 -10.641 1 97.5 189 ASP B CA 1
ATOM 5415 C C . ASP B 1 189 ? -2.443 -23.156 -11.805 1 97.5 189 ASP B C 1
ATOM 5417 O O . ASP B 1 189 ? -3.205 -22.219 -11.609 1 97.5 189 ASP B O 1
ATOM 5421 N N . TRP B 1 190 ? -1.999 -23.406 -12.969 1 95.62 190 TRP B N 1
ATOM 5422 C CA . TRP B 1 190 ? -2.506 -22.906 -14.242 1 95.62 190 TRP B CA 1
ATOM 5423 C C . TRP B 1 190 ? -1.917 -23.688 -15.414 1 95.62 190 TRP B C 1
ATOM 5425 O O . TRP B 1 190 ? -1 -24.5 -15.227 1 95.62 190 TRP B O 1
ATOM 5435 N N . ASN B 1 191 ? -2.438 -23.594 -16.609 1 97.06 191 ASN B N 1
ATOM 5436 C CA . ASN B 1 191 ? -1.989 -24.516 -17.641 1 97.06 191 ASN B CA 1
ATOM 5437 C C . ASN B 1 191 ? -1.886 -23.844 -19 1 97.06 191 ASN B C 1
ATOM 5439 O O . ASN B 1 191 ? -1.889 -24.5 -20.047 1 97.06 191 ASN B O 1
ATOM 5443 N N . ALA B 1 192 ? -1.811 -22.547 -18.938 1 95.06 192 ALA B N 1
ATOM 5444 C CA . ALA B 1 192 ? -1.668 -21.828 -20.203 1 95.06 192 ALA B CA 1
ATOM 5445 C C . ALA B 1 192 ? -0.899 -20.516 -20.016 1 95.06 192 ALA B C 1
ATOM 5447 O O . ALA B 1 192 ? -1.209 -19.734 -19.109 1 95.06 192 ALA B O 1
ATOM 5448 N N . LEU B 1 193 ? 0.119 -20.312 -20.906 1 96.19 193 LEU B N 1
ATOM 5449 C CA . LEU B 1 193 ? 0.792 -19.016 -20.938 1 96.19 193 LEU B CA 1
ATOM 5450 C C . LEU B 1 193 ? -0.071 -17.969 -21.625 1 96.19 193 LEU B C 1
ATOM 5452 O O . LEU B 1 193 ? -0.833 -18.297 -22.547 1 96.19 193 LEU B O 1
ATOM 5456 N N . PRO B 1 194 ? 0.075 -16.719 -21.25 1 91.25 194 PRO B N 1
ATOM 5457 C CA . PRO B 1 194 ? -0.863 -15.703 -21.719 1 91.25 194 PRO B CA 1
ATOM 5458 C C . PRO B 1 194 ? -0.56 -15.25 -23.156 1 91.25 194 PRO B C 1
ATOM 5460 O O . PRO B 1 194 ? -1.46 -14.805 -23.859 1 91.25 194 PRO B O 1
ATOM 5463 N N . ASN B 1 195 ? 0.767 -15.359 -23.531 1 92.94 195 ASN B N 1
ATOM 5464 C CA . ASN B 1 195 ? 1.167 -14.883 -24.859 1 92.94 195 ASN B CA 1
ATOM 5465 C C . ASN B 1 195 ? 1.682 -16.016 -25.734 1 92.94 195 ASN B C 1
ATOM 5467 O O . ASN B 1 195 ? 2.744 -16.594 -25.453 1 92.94 195 ASN B O 1
ATOM 5471 N N . ASP B 1 196 ? 1.042 -16.188 -26.812 1 91.25 196 ASP B N 1
ATOM 5472 C CA . ASP B 1 196 ? 1.429 -17.25 -27.75 1 91.25 196 ASP B CA 1
ATOM 5473 C C . ASP B 1 196 ? 2.637 -16.844 -28.578 1 91.25 196 ASP B C 1
ATOM 5475 O O . ASP B 1 196 ? 2.936 -15.648 -28.703 1 91.25 196 ASP B O 1
ATOM 5479 N N . THR B 1 197 ? 3.238 -17.844 -29.078 1 89.94 197 THR B N 1
ATOM 5480 C CA . THR B 1 197 ? 4.277 -17.562 -30.062 1 89.94 197 THR B CA 1
ATOM 5481 C C . THR B 1 197 ? 3.664 -17.125 -31.391 1 89.94 197 THR B C 1
ATOM 5483 O O . THR B 1 197 ? 2.529 -17.484 -31.703 1 89.94 197 THR B O 1
ATOM 5486 N N . PRO B 1 198 ? 4.5 -16.375 -32.094 1 84.5 198 PRO B N 1
ATOM 5487 C CA . PRO B 1 198 ? 3.979 -15.93 -33.406 1 84.5 198 PRO B CA 1
ATOM 5488 C C . PRO B 1 198 ? 3.602 -17.094 -34.312 1 84.5 198 PRO B C 1
ATOM 5490 O O . PRO B 1 198 ? 2.664 -17 -35.094 1 84.5 198 PRO B O 1
ATOM 5493 N N . ASP B 1 199 ? 4.227 -18.25 -34.188 1 87.06 199 ASP B N 1
ATOM 5494 C CA . ASP B 1 199 ? 3.982 -19.406 -35.062 1 87.06 199 ASP B CA 1
ATOM 5495 C C . ASP B 1 199 ? 2.855 -20.281 -34.531 1 87.06 199 ASP B C 1
ATOM 5497 O O . ASP B 1 199 ? 2.506 -21.297 -35.125 1 87.06 199 ASP B O 1
ATOM 5501 N N . GLY B 1 200 ? 2.318 -19.938 -33.406 1 83.44 200 GLY B N 1
ATOM 5502 C CA . GLY B 1 200 ? 1.149 -20.594 -32.875 1 83.44 200 GLY B CA 1
ATOM 5503 C C . GLY B 1 200 ? 1.454 -21.984 -32.312 1 83.44 200 GLY B C 1
ATOM 5504 O O . GLY B 1 200 ? 0.557 -22.812 -32.188 1 83.44 200 GLY B O 1
ATOM 5505 N N . GLN B 1 201 ? 2.672 -22.25 -32 1 89.62 201 GLN B N 1
ATOM 5506 C CA . GLN B 1 201 ? 3.047 -23.562 -31.484 1 89.62 201 GLN B CA 1
ATOM 5507 C C . GLN B 1 201 ? 2.482 -23.781 -30.094 1 89.62 201 GLN B C 1
ATOM 5509 O O . GLN B 1 201 ? 2.66 -22.938 -29.203 1 89.62 201 GLN B O 1
ATOM 5514 N N . LYS B 1 202 ? 1.89 -24.891 -29.953 1 92.62 202 LYS B N 1
ATOM 5515 C CA . LYS B 1 202 ? 1.32 -25.234 -28.656 1 92.62 202 LYS B CA 1
ATOM 5516 C C . LYS B 1 202 ? 2.416 -25.469 -27.609 1 92.62 202 LYS B C 1
ATOM 5518 O O . LYS B 1 202 ? 3.463 -26.047 -27.938 1 92.62 202 LYS B O 1
ATOM 5523 N N . GLY B 1 203 ? 2.135 -25.031 -26.438 1 96.75 203 GLY B N 1
ATOM 5524 C CA . GLY B 1 203 ? 3.016 -25.328 -25.312 1 96.75 203 GLY B CA 1
ATOM 5525 C C . GLY B 1 203 ? 4.188 -24.375 -25.219 1 96.75 203 GLY B C 1
ATOM 5526 O O . GLY B 1 203 ? 5.062 -24.547 -24.359 1 96.75 203 GLY B O 1
ATOM 5527 N N . LYS B 1 204 ? 4.234 -23.422 -26.125 1 96.75 204 LYS B N 1
ATOM 5528 C CA . LYS B 1 204 ? 5.262 -22.391 -26.078 1 96.75 204 LYS B CA 1
ATOM 5529 C C . LYS B 1 204 ? 4.641 -21 -25.969 1 96.75 204 LYS B C 1
ATOM 5531 O O . LYS B 1 204 ? 3.584 -20.75 -26.562 1 96.75 204 LYS B O 1
ATOM 5536 N N . GLY B 1 205 ? 5.293 -20.125 -25.188 1 96.75 205 GLY B N 1
ATOM 5537 C CA . GLY B 1 205 ? 4.797 -18.766 -25.047 1 96.75 205 GLY B CA 1
ATOM 5538 C C . GLY B 1 205 ? 5.648 -17.906 -24.125 1 96.75 205 GLY B C 1
ATOM 5539 O O . GLY B 1 205 ? 6.777 -18.281 -23.797 1 96.75 205 GLY B O 1
ATOM 5540 N N . SER B 1 206 ? 5.117 -16.734 -23.812 1 96.75 206 SER B N 1
ATOM 5541 C CA . SER B 1 206 ? 5.832 -15.82 -22.922 1 96.75 206 SER B CA 1
ATOM 5542 C C . SER B 1 206 ? 4.914 -15.266 -21.844 1 96.75 206 SER B C 1
ATOM 5544 O O . SER B 1 206 ? 3.709 -15.531 -21.844 1 96.75 206 SER B O 1
ATOM 5546 N N . LEU B 1 207 ? 5.535 -14.703 -20.844 1 96.88 207 LEU B N 1
ATOM 5547 C CA . LEU B 1 207 ? 4.816 -14.086 -19.734 1 96.88 207 LEU B CA 1
ATOM 5548 C C . LEU B 1 207 ? 4.699 -12.578 -19.938 1 96.88 207 LEU B C 1
ATOM 5550 O O . LEU B 1 207 ? 5.535 -11.969 -20.625 1 96.88 207 LEU B O 1
ATOM 5554 N N . ASP B 1 208 ? 3.611 -12.047 -19.312 1 93.75 208 ASP B N 1
ATOM 5555 C CA . ASP B 1 208 ? 3.602 -10.594 -19.188 1 93.75 208 ASP B CA 1
ATOM 5556 C C . ASP B 1 208 ? 4.828 -10.094 -18.438 1 93.75 208 ASP B C 1
ATOM 5558 O O . ASP B 1 208 ? 5.195 -10.656 -17.406 1 93.75 208 ASP B O 1
ATOM 5562 N N . GLY B 1 209 ? 5.547 -9.203 -18.953 1 92.75 209 GLY B N 1
ATOM 5563 C CA . GLY B 1 209 ? 6.746 -8.664 -18.344 1 92.75 209 GLY B CA 1
ATOM 5564 C C . GLY B 1 209 ? 8.023 -9.281 -18.891 1 92.75 209 GLY B C 1
ATOM 5565 O O . GLY B 1 209 ? 9.117 -8.766 -18.641 1 92.75 209 GLY B O 1
ATOM 5566 N N . LEU B 1 210 ? 7.828 -10.375 -19.609 1 95.12 210 LEU B N 1
ATOM 5567 C CA . LEU B 1 210 ? 8.969 -11.039 -20.234 1 95.12 210 LEU B CA 1
ATOM 5568 C C . LEU B 1 210 ? 8.68 -11.359 -21.688 1 95.12 210 LEU B C 1
ATOM 5570 O O . LEU B 1 210 ? 8.734 -12.523 -22.094 1 95.12 210 LEU B O 1
ATOM 5574 N N . PRO B 1 211 ? 8.57 -10.328 -22.5 1 91.5 211 PRO B N 1
ATOM 5575 C CA . PRO B 1 211 ? 8.188 -10.586 -23.891 1 91.5 211 PRO B CA 1
ATOM 5576 C C . PRO B 1 211 ? 9.305 -11.242 -24.703 1 91.5 211 PRO B C 1
ATOM 5578 O O . PRO B 1 211 ? 9.039 -11.883 -25.719 1 91.5 211 PRO B O 1
ATOM 5581 N N . THR B 1 212 ? 10.531 -11.102 -24.25 1 92.81 212 THR B N 1
ATOM 5582 C CA . THR B 1 212 ? 11.656 -11.617 -25.031 1 92.81 212 THR B CA 1
ATOM 5583 C C . THR B 1 212 ? 12.102 -12.977 -24.5 1 92.81 212 THR B C 1
ATOM 5585 O O . THR B 1 212 ? 13.109 -13.531 -24.953 1 92.81 212 THR B O 1
ATOM 5588 N N . VAL B 1 213 ? 11.398 -13.508 -23.531 1 95.19 213 VAL B N 1
ATOM 5589 C CA . VAL B 1 213 ? 11.688 -14.844 -23.016 1 95.19 213 VAL B CA 1
ATOM 5590 C C . VAL B 1 213 ? 10.602 -15.82 -23.469 1 95.19 213 VAL B C 1
ATOM 5592 O O . VAL B 1 213 ? 9.438 -15.695 -23.078 1 95.19 213 VAL B O 1
ATOM 5595 N N . GLU B 1 214 ? 11.008 -16.719 -24.234 1 95.5 214 GLU B N 1
ATOM 5596 C CA . GLU B 1 214 ? 10.094 -17.766 -24.656 1 95.5 214 GLU B CA 1
ATOM 5597 C C . GLU B 1 214 ? 10.219 -19 -23.75 1 95.5 214 GLU B C 1
ATOM 5599 O O . GLU B 1 214 ? 11.305 -19.547 -23.594 1 95.5 214 GLU B O 1
ATOM 5604 N N . PHE B 1 215 ? 9.102 -19.422 -23.266 1 97.56 215 PHE B N 1
ATOM 5605 C CA . PHE B 1 215 ? 9.086 -20.594 -22.406 1 97.56 215 PHE B CA 1
ATOM 5606 C C . PHE B 1 215 ? 8.547 -21.812 -23.156 1 97.56 215 PHE B C 1
ATOM 5608 O O . PHE B 1 215 ? 7.516 -21.719 -23.828 1 97.56 215 PHE B O 1
ATOM 5615 N N . ASN B 1 216 ? 9.289 -22.844 -23.078 1 97.06 216 ASN B N 1
ATOM 5616 C CA . ASN B 1 216 ? 8.859 -24.156 -23.531 1 97.06 216 ASN B CA 1
ATOM 5617 C C . ASN B 1 216 ? 8.312 -25 -22.375 1 97.06 216 ASN B C 1
ATOM 5619 O O . ASN B 1 216 ? 9.07 -25.484 -21.531 1 97.06 216 ASN B O 1
ATOM 5623 N N . VAL B 1 217 ? 6.957 -25.266 -22.406 1 98.38 217 VAL B N 1
ATOM 5624 C CA . VAL B 1 217 ? 6.332 -25.953 -21.281 1 98.38 217 VAL B CA 1
ATOM 5625 C C . VAL B 1 217 ? 6.539 -27.469 -21.406 1 98.38 217 VAL B C 1
ATOM 5627 O O . VAL B 1 217 ? 6.051 -28.078 -22.359 1 98.38 217 VAL B O 1
ATOM 5630 N N . ILE B 1 218 ? 7.199 -28.047 -20.422 1 97.44 218 ILE B N 1
ATOM 5631 C CA . ILE B 1 218 ? 7.559 -29.453 -20.516 1 97.44 218 ILE B CA 1
ATOM 5632 C C . ILE B 1 218 ? 6.816 -30.25 -19.438 1 97.44 218 ILE B C 1
ATOM 5634 O O . ILE B 1 218 ? 6.953 -31.484 -19.359 1 97.44 218 ILE B O 1
ATOM 5638 N N . GLY B 1 219 ? 6.027 -29.625 -18.578 1 98.06 219 GLY B N 1
ATOM 5639 C CA . GLY B 1 219 ? 5.215 -30.234 -17.547 1 98.06 219 GLY B CA 1
ATOM 5640 C C . GLY B 1 219 ? 4.156 -29.312 -16.984 1 98.06 219 GLY B C 1
ATOM 5641 O O . GLY B 1 219 ? 4.238 -28.094 -17.156 1 98.06 219 GLY B O 1
ATOM 5642 N N . CYS B 1 220 ? 3.139 -29.906 -16.297 1 98.69 220 CYS B N 1
ATOM 5643 C CA . CYS B 1 220 ? 2.051 -29.109 -15.742 1 98.69 220 CYS B CA 1
ATOM 5644 C C . CYS B 1 220 ? 1.322 -29.875 -14.648 1 98.69 220 CYS B C 1
ATOM 5646 O O . CYS B 1 220 ? 1.071 -31.062 -14.773 1 98.69 220 CYS B O 1
ATOM 5648 N N . VAL B 1 221 ? 1.108 -29.266 -13.539 1 98.75 221 VAL B N 1
ATOM 5649 C CA . VAL B 1 221 ? 0.219 -29.719 -12.477 1 98.75 221 VAL B CA 1
ATOM 5650 C C . VAL B 1 221 ? -0.808 -28.641 -12.156 1 98.75 221 VAL B C 1
ATOM 5652 O O . VAL B 1 221 ? -0.447 -27.547 -11.719 1 98.75 221 VAL B O 1
ATOM 5655 N N . ASP B 1 222 ? -2.061 -28.875 -12.359 1 98 222 ASP B N 1
ATOM 5656 C CA . ASP B 1 222 ? -3.09 -27.859 -12.227 1 98 222 ASP B CA 1
ATOM 5657 C C . ASP B 1 222 ? -4.422 -28.469 -11.797 1 98 222 ASP B C 1
ATOM 5659 O O . ASP B 1 222 ? -4.707 -29.625 -12.102 1 98 222 ASP B O 1
ATOM 5663 N N . HIS B 1 223 ? -5.156 -27.688 -11.047 1 96 223 HIS B N 1
ATOM 5664 C CA . HIS B 1 223 ? -6.461 -28.172 -10.617 1 96 223 HIS B CA 1
ATOM 5665 C C . HIS B 1 223 ? -7.586 -27.406 -11.289 1 96 223 HIS B C 1
ATOM 5667 O O . HIS B 1 223 ? -8.75 -27.531 -10.906 1 96 223 HIS B O 1
ATOM 5673 N N . HIS B 1 224 ? -7.238 -26.547 -12.281 1 89.06 224 HIS B N 1
ATOM 5674 C CA . HIS B 1 224 ? -8.234 -25.828 -13.062 1 89.06 224 HIS B CA 1
ATOM 5675 C C . HIS B 1 224 ? -8.633 -26.609 -14.305 1 89.06 224 HIS B C 1
ATOM 5677 O O . HIS B 1 224 ? -8.094 -27.688 -14.57 1 89.06 224 HIS B O 1
ATOM 5683 N N . GLN B 1 225 ? -9.602 -26.016 -14.984 1 86.81 225 GLN B N 1
ATOM 5684 C CA . GLN B 1 225 ? -10 -26.594 -16.266 1 86.81 225 GLN B CA 1
ATOM 5685 C C . GLN B 1 225 ? -8.875 -26.484 -17.281 1 86.81 225 GLN B C 1
ATOM 5687 O O . GLN B 1 225 ? -8.141 -25.5 -17.312 1 86.81 225 GLN B O 1
ATOM 5692 N N . ASP B 1 226 ? -8.75 -27.484 -18.156 1 91.69 226 ASP B N 1
ATOM 5693 C CA . ASP B 1 226 ? -7.75 -27.5 -19.203 1 91.69 226 ASP B CA 1
ATOM 5694 C C . ASP B 1 226 ? -8.047 -26.438 -20.266 1 91.69 226 ASP B C 1
ATOM 5696 O O . ASP B 1 226 ? -9.109 -26.453 -20.891 1 91.69 226 ASP B O 1
ATOM 5700 N N . ASP B 1 227 ? -7.164 -25.578 -20.531 1 88.5 227 ASP B N 1
ATOM 5701 C CA . ASP B 1 227 ? -7.355 -24.469 -21.469 1 88.5 227 ASP B CA 1
ATOM 5702 C C . ASP B 1 227 ? -6.914 -24.875 -22.875 1 88.5 227 ASP B C 1
ATOM 5704 O O . ASP B 1 227 ? -7.066 -24.094 -23.828 1 88.5 227 ASP B O 1
ATOM 5708 N N . GLY B 1 228 ? -6.27 -26.062 -23 1 91.94 228 GLY B N 1
ATOM 5709 C CA . GLY B 1 228 ? -5.926 -26.594 -24.312 1 91.94 228 GLY B CA 1
ATOM 5710 C C . GLY B 1 228 ? -4.625 -26.031 -24.859 1 91.94 228 GLY B C 1
ATOM 5711 O O . GLY B 1 228 ? -4.371 -26.094 -26.062 1 91.94 228 GLY B O 1
ATOM 5712 N N . PHE B 1 229 ? -3.811 -25.516 -24.047 1 94.94 229 PHE B N 1
ATOM 5713 C CA . PHE B 1 229 ? -2.57 -24.859 -24.438 1 94.94 229 PHE B CA 1
ATOM 5714 C C . PHE B 1 229 ? -1.421 -25.859 -24.5 1 94.94 229 PHE B C 1
ATOM 5716 O O . PHE B 1 229 ? -0.505 -25.703 -25.312 1 94.94 229 PHE B O 1
ATOM 5723 N N . LEU B 1 230 ? -1.42 -26.906 -23.766 1 97 230 LEU B N 1
ATOM 5724 C CA . LEU B 1 230 ? -0.283 -27.797 -23.531 1 97 230 LEU B CA 1
ATOM 5725 C C . LEU B 1 230 ? -0.097 -28.766 -24.688 1 97 230 LEU B C 1
ATOM 5727 O O . LEU B 1 230 ? -1.074 -29.203 -25.297 1 97 230 LEU B O 1
ATOM 5731 N N . ARG B 1 231 ? 1.133 -29.094 -24.938 1 95.38 231 ARG B N 1
ATOM 5732 C CA . ARG B 1 231 ? 1.449 -30.109 -25.953 1 95.38 231 ARG B CA 1
ATOM 5733 C C . ARG B 1 231 ? 1.199 -31.516 -25.406 1 95.38 231 ARG B C 1
ATOM 5735 O O . ARG B 1 231 ? 1.312 -31.75 -24.203 1 95.38 231 ARG B O 1
ATOM 5742 N N . PRO B 1 232 ? 0.996 -32.281 -26.391 1 92.88 232 PRO B N 1
ATOM 5743 C CA . PRO B 1 232 ? 0.893 -33.688 -25.969 1 92.88 232 PRO B CA 1
ATOM 5744 C C . PRO B 1 232 ? 2.232 -34.281 -25.531 1 92.88 232 PRO B C 1
ATOM 5746 O O . PRO B 1 232 ? 3.283 -33.875 -26.031 1 92.88 232 PRO B O 1
ATOM 5749 N N . GLY B 1 233 ? 2.277 -35.156 -24.625 1 93.31 233 GLY B N 1
ATOM 5750 C CA . GLY B 1 233 ? 3.449 -35.938 -24.281 1 93.31 233 GLY B CA 1
ATOM 5751 C C . GLY B 1 233 ? 4.301 -35.281 -23.203 1 93.31 233 GLY B C 1
ATOM 5752 O O . GLY B 1 233 ? 5.301 -35.875 -22.766 1 93.31 233 GLY B O 1
ATOM 5753 N N . ILE B 1 234 ? 3.873 -34.125 -22.719 1 95.19 234 ILE B N 1
ATOM 5754 C CA . ILE B 1 234 ? 4.668 -33.531 -21.656 1 95.19 234 ILE B CA 1
ATOM 5755 C C . ILE B 1 234 ? 4.48 -34.312 -20.359 1 95.19 234 ILE B C 1
ATOM 5757 O O . ILE B 1 234 ? 3.449 -34.938 -20.172 1 95.19 234 ILE B O 1
ATOM 5761 N N . GLN B 1 235 ? 5.566 -34.344 -19.516 1 93.81 235 GLN B N 1
ATOM 5762 C CA . GLN B 1 235 ? 5.52 -35.031 -18.234 1 93.81 235 GLN B CA 1
ATOM 5763 C C . GLN B 1 235 ? 6.164 -34.188 -17.125 1 93.81 235 GLN B C 1
ATOM 5765 O O . GLN B 1 235 ? 7.309 -33.75 -17.25 1 93.81 235 GLN B O 1
ATOM 5770 N N . PRO B 1 236 ? 5.461 -34 -16.062 1 96.31 236 PRO B N 1
ATOM 5771 C CA . PRO B 1 236 ? 4.113 -34.469 -15.75 1 96.31 236 PRO B CA 1
ATOM 5772 C C . PRO B 1 236 ? 3.02 -33.656 -16.422 1 96.31 236 PRO B C 1
ATOM 5774 O O . PRO B 1 236 ? 3.234 -32.469 -16.75 1 96.31 236 PRO B O 1
ATOM 5777 N N . LYS B 1 237 ? 1.971 -34.25 -16.703 1 97.81 237 LYS B N 1
ATOM 5778 C CA . LYS B 1 237 ? 0.734 -33.594 -17.094 1 97.81 237 LYS B CA 1
ATOM 5779 C C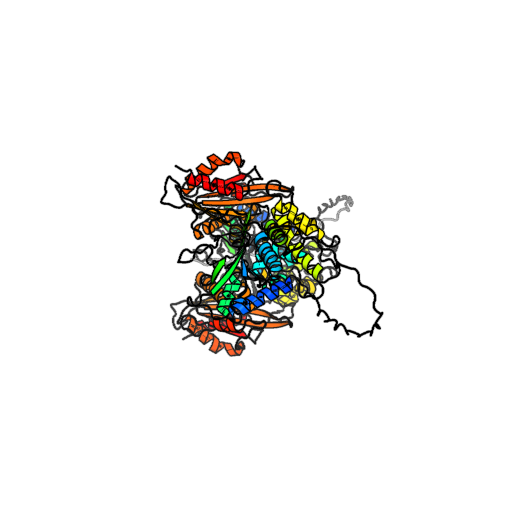 . LYS B 1 237 ? -0.434 -34.031 -16.219 1 97.81 237 LYS B C 1
ATOM 5781 O O . LYS B 1 237 ? -1.064 -35.062 -16.5 1 97.81 237 LYS B O 1
ATOM 5786 N N . VAL B 1 238 ? -0.696 -33.312 -15.211 1 98.19 238 VAL B N 1
ATOM 5787 C CA . VAL B 1 238 ? -1.75 -33.625 -14.242 1 98.19 238 VAL B CA 1
ATOM 5788 C C . VAL B 1 238 ? -2.74 -32.469 -14.188 1 98.19 238 VAL B C 1
ATOM 5790 O O . VAL B 1 238 ? -2.418 -31.391 -13.68 1 98.19 238 VAL B O 1
ATOM 5793 N N . ILE B 1 239 ? -3.848 -32.594 -14.688 1 97.44 239 ILE B N 1
ATOM 5794 C CA . ILE B 1 239 ? -4.953 -31.641 -14.594 1 97.44 239 ILE B CA 1
ATOM 5795 C C . ILE B 1 239 ? -6.168 -32.344 -13.969 1 97.44 239 ILE B C 1
ATOM 5797 O O . ILE B 1 239 ? -6.898 -33.062 -14.656 1 97.44 239 ILE B O 1
ATOM 5801 N N . LYS B 1 240 ? -6.34 -32.156 -12.695 1 97.06 240 LYS B N 1
ATOM 5802 C CA . LYS B 1 240 ? -7.387 -32.781 -11.898 1 97.06 240 LYS B CA 1
ATOM 5803 C C . LYS B 1 240 ? -7.98 -31.812 -10.883 1 97.06 240 LYS B C 1
ATOM 5805 O O . LYS B 1 240 ? -7.293 -30.906 -10.414 1 97.06 240 LYS B O 1
ATOM 5810 N N . LYS B 1 241 ? -9.172 -32.062 -10.531 1 94.19 241 LYS B N 1
ATOM 5811 C CA . LYS B 1 241 ? -9.828 -31.203 -9.531 1 94.19 241 LYS B CA 1
ATOM 5812 C C . LYS B 1 241 ? -9.281 -31.5 -8.133 1 94.19 241 LYS B C 1
ATOM 5814 O O . LYS B 1 241 ? -9.094 -32.656 -7.762 1 94.19 241 LYS B O 1
ATOM 5819 N N . SER B 1 242 ? -8.984 -30.547 -7.395 1 96.81 242 SER B N 1
ATOM 5820 C CA . SER B 1 242 ? -8.594 -30.609 -5.992 1 96.81 242 SER B CA 1
ATOM 5821 C C . SER B 1 242 ? -8.867 -29.297 -5.273 1 96.81 242 SER B C 1
ATOM 5823 O O . SER B 1 242 ? -9.102 -28.281 -5.914 1 96.81 242 SER B O 1
ATOM 5825 N N . GLY B 1 243 ? -8.938 -29.359 -3.961 1 95.31 243 GLY B N 1
ATOM 5826 C CA . GLY B 1 243 ? -9.094 -28.141 -3.188 1 95.31 243 GLY B CA 1
ATOM 5827 C C . GLY B 1 243 ? -7.922 -27.188 -3.33 1 95.31 243 GLY B C 1
ATOM 5828 O O . GLY B 1 243 ? -8.109 -25.984 -3.451 1 95.31 243 GLY B O 1
ATOM 5829 N N . SER B 1 244 ? -6.809 -27.766 -3.344 1 97.38 244 SER B N 1
ATOM 5830 C CA . SER B 1 244 ? -5.574 -27.016 -3.516 1 97.38 244 SER B CA 1
ATOM 5831 C C . SER B 1 244 ? -4.676 -27.641 -4.57 1 97.38 244 SER B C 1
ATOM 5833 O O . SER B 1 244 ? -4.555 -28.875 -4.633 1 97.38 244 SER B O 1
ATOM 5835 N N . CYS B 1 245 ? -4.047 -26.859 -5.41 1 98.12 245 CYS B N 1
ATOM 5836 C CA . CYS B 1 245 ? -3.086 -27.391 -6.363 1 98.12 245 CYS B CA 1
ATOM 5837 C C . CYS B 1 245 ? -1.907 -28.047 -5.648 1 98.12 245 CYS B C 1
ATOM 5839 O O . CYS B 1 245 ? -1.352 -29.031 -6.125 1 98.12 245 CYS B O 1
ATOM 5841 N N . ALA B 1 246 ? -1.583 -27.547 -4.477 1 98.69 246 ALA B N 1
ATOM 5842 C CA . ALA B 1 246 ? -0.491 -28.109 -3.689 1 98.69 246 ALA B CA 1
ATOM 5843 C C . ALA B 1 246 ? -0.73 -29.594 -3.406 1 98.69 246 ALA B C 1
ATOM 5845 O O . ALA B 1 246 ? 0.217 -30.375 -3.348 1 98.69 246 ALA B O 1
ATOM 5846 N N . SER B 1 247 ? -1.99 -29.984 -3.246 1 98.81 247 SER B N 1
ATOM 5847 C CA . SER B 1 247 ? -2.312 -31.391 -3.049 1 98.81 247 SER B CA 1
ATOM 5848 C C . SER B 1 247 ? -1.858 -32.219 -4.238 1 98.81 247 SER B C 1
ATOM 5850 O O . SER B 1 247 ? -1.282 -33.312 -4.059 1 98.81 247 SER B O 1
ATOM 5852 N N . LEU B 1 248 ? -2.119 -31.719 -5.402 1 98.81 248 LEU B N 1
ATOM 5853 C CA . LEU B 1 248 ? -1.74 -32.438 -6.617 1 98.81 248 LEU B CA 1
ATOM 5854 C C . LEU B 1 248 ? -0.224 -32.438 -6.781 1 98.81 248 LEU B C 1
ATOM 5856 O O . LEU B 1 248 ? 0.338 -33.438 -7.27 1 98.81 248 LEU B O 1
ATOM 5860 N N . VAL B 1 249 ? 0.441 -31.359 -6.441 1 98.75 249 VAL B N 1
ATOM 5861 C CA . VAL B 1 249 ? 1.897 -31.297 -6.504 1 98.75 249 VAL B CA 1
ATOM 5862 C C . VAL B 1 249 ? 2.504 -32.344 -5.59 1 98.75 249 VAL B C 1
ATOM 5864 O O . VAL B 1 249 ? 3.387 -33.094 -6.004 1 98.75 249 VAL B O 1
ATOM 5867 N N . ILE B 1 250 ? 2.029 -32.438 -4.359 1 98.19 250 ILE B N 1
ATOM 5868 C CA . ILE B 1 250 ? 2.508 -33.406 -3.377 1 98.19 250 ILE B CA 1
ATOM 5869 C C . ILE B 1 250 ? 2.283 -34.812 -3.895 1 98.19 250 ILE B C 1
ATOM 5871 O O . ILE B 1 250 ? 3.193 -35.656 -3.857 1 98.19 250 ILE B O 1
ATOM 5875 N N . HIS B 1 251 ? 1.115 -35.062 -4.434 1 98 251 HIS B N 1
ATOM 5876 C CA . HIS B 1 251 ? 0.777 -36.375 -4.973 1 98 251 HIS B CA 1
ATOM 5877 C C . HIS B 1 251 ? 1.678 -36.719 -6.148 1 98 251 HIS B C 1
ATOM 5879 O O . HIS B 1 251 ? 2.156 -37.875 -6.242 1 98 251 HIS B O 1
ATOM 5885 N N . THR B 1 252 ? 1.857 -35.844 -7.027 1 97.94 252 THR B N 1
ATOM 5886 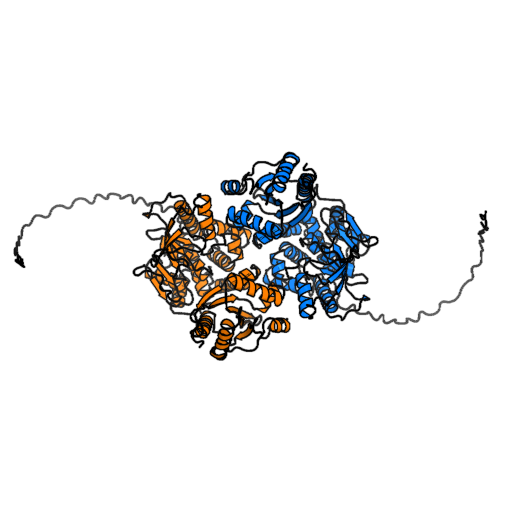C CA . THR B 1 252 ? 2.682 -36.031 -8.211 1 97.94 252 THR B CA 1
ATOM 5887 C C . THR B 1 252 ? 4.117 -36.375 -7.816 1 97.94 252 THR B C 1
ATOM 5889 O O . THR B 1 252 ? 4.715 -37.312 -8.359 1 97.94 252 THR B O 1
ATOM 5892 N N . LEU B 1 253 ? 4.688 -35.656 -6.883 1 96.44 253 LEU B N 1
ATOM 5893 C CA . LEU B 1 253 ? 6.055 -35.875 -6.422 1 96.44 253 LEU B CA 1
ATOM 5894 C C . LEU B 1 253 ? 6.176 -37.25 -5.734 1 96.44 253 LEU B C 1
ATOM 5896 O O . LEU B 1 253 ? 7.172 -37.938 -5.914 1 96.44 253 LEU B O 1
ATOM 5900 N N . ASN B 1 254 ? 5.188 -37.594 -4.98 1 95.12 254 ASN B N 1
ATOM 5901 C CA . ASN B 1 254 ? 5.172 -38.875 -4.312 1 95.12 254 ASN B CA 1
ATOM 5902 C C . ASN B 1 254 ? 5.07 -40.031 -5.316 1 95.12 254 ASN B C 1
ATOM 5904 O O . ASN B 1 254 ? 5.852 -40.969 -5.262 1 95.12 254 ASN B O 1
ATOM 5908 N N . LYS B 1 255 ? 4.156 -39.938 -6.234 1 95.38 255 LYS B N 1
ATOM 5909 C CA . LYS B 1 255 ? 3.916 -40.969 -7.23 1 95.38 255 LYS B CA 1
ATOM 5910 C C . LYS B 1 255 ? 5.141 -41.188 -8.117 1 95.38 255 LYS B C 1
ATOM 5912 O O . LYS B 1 255 ? 5.414 -42.281 -8.555 1 95.38 255 LYS B O 1
ATOM 5917 N N . ARG B 1 256 ? 5.84 -40.156 -8.352 1 92.81 256 ARG B N 1
ATOM 5918 C CA . ARG B 1 256 ? 7.02 -40.25 -9.211 1 92.81 256 ARG B CA 1
ATOM 5919 C C . ARG B 1 256 ? 8.242 -40.719 -8.43 1 92.81 256 ARG B C 1
ATOM 5921 O O . ARG B 1 256 ? 9.336 -40.844 -8.984 1 92.81 256 ARG B O 1
ATOM 5928 N N . GLY B 1 257 ? 8.133 -40.844 -7.129 1 90.19 257 GLY B N 1
ATOM 5929 C CA . GLY B 1 257 ? 9.203 -41.375 -6.289 1 90.19 257 GLY B CA 1
ATOM 5930 C C . GLY B 1 257 ? 10.211 -40.312 -5.887 1 90.19 257 GLY B C 1
ATOM 5931 O O . GLY B 1 257 ? 11.281 -40.625 -5.371 1 90.19 257 GLY B O 1
ATOM 5932 N N . ILE B 1 258 ? 9.883 -39.125 -6.137 1 91 258 ILE B N 1
ATOM 5933 C CA . ILE B 1 258 ? 10.781 -38 -5.848 1 91 258 ILE B CA 1
ATOM 5934 C C . ILE B 1 258 ? 10.672 -37.625 -4.371 1 91 258 ILE B C 1
ATOM 5936 O O . ILE B 1 258 ? 11.672 -37.25 -3.746 1 91 258 ILE B O 1
ATOM 5940 N N . TRP B 1 259 ? 9.43 -37.656 -3.809 1 91.56 259 TRP B N 1
ATOM 5941 C CA . TRP B 1 259 ? 9.164 -37.406 -2.395 1 91.56 259 TRP B CA 1
ATOM 5942 C C . TRP B 1 259 ? 8.609 -38.656 -1.717 1 91.56 259 TRP B C 1
ATOM 5944 O O . TRP B 1 259 ? 7.441 -39 -1.888 1 91.56 259 TRP B O 1
ATOM 5954 N N . SER B 1 260 ? 9.359 -39.219 -0.93 1 88.56 260 SER B N 1
ATOM 5955 C CA . SER B 1 260 ? 9.031 -40.562 -0.383 1 88.56 260 SER B CA 1
ATOM 5956 C C . SER B 1 260 ? 8.148 -40.438 0.854 1 88.56 260 SER B C 1
ATOM 5958 O O . SER B 1 260 ? 8.141 -39.406 1.521 1 88.56 260 SER B O 1
ATOM 5960 N N . GLU B 1 261 ? 7.336 -41.438 1.164 1 81.94 261 GLU B N 1
ATOM 5961 C CA . GLU B 1 261 ? 6.387 -41.5 2.271 1 81.94 261 GLU B CA 1
ATOM 5962 C C . GLU B 1 261 ? 7.102 -41.469 3.617 1 81.94 261 GLU B C 1
ATOM 5964 O O . GLU B 1 261 ? 6.617 -40.844 4.57 1 81.94 261 GLU B O 1
ATOM 5969 N N . GLY B 1 262 ? 8.211 -42.188 3.824 1 70.94 262 GLY B N 1
ATOM 5970 C CA . GLY B 1 262 ? 8.867 -42.312 5.117 1 70.94 262 GLY B CA 1
ATOM 5971 C C . GLY B 1 262 ? 9.664 -41.062 5.492 1 70.94 262 GLY B C 1
ATOM 5972 O O . GLY B 1 262 ? 9.922 -40.219 4.648 1 70.94 262 GLY B O 1
ATOM 5973 N N . ARG B 1 263 ? 9.484 -40.781 6.945 1 63.28 263 ARG B N 1
ATOM 5974 C CA . ARG B 1 263 ? 10.391 -39.781 7.457 1 63.28 263 ARG B CA 1
ATOM 5975 C C . ARG B 1 263 ? 11.836 -40.094 7.113 1 63.28 263 ARG B C 1
ATOM 5977 O O . ARG B 1 263 ? 12.227 -41.25 7.098 1 63.28 263 ARG B O 1
ATOM 5984 N N . ALA B 1 264 ? 12.453 -39.156 6.562 1 54.47 264 ALA B N 1
ATOM 5985 C CA . ALA B 1 264 ? 13.891 -39.406 6.406 1 54.47 264 ALA B CA 1
ATOM 5986 C C . ALA B 1 264 ? 14.453 -40.125 7.621 1 54.47 264 ALA B C 1
ATOM 5988 O O . ALA B 1 264 ? 14.047 -39.875 8.75 1 54.47 264 ALA B O 1
ATOM 5989 N N . GLU B 1 265 ? 14.516 -41.469 7.629 1 52 265 GLU B N 1
ATOM 5990 C CA . GLU B 1 265 ? 14.859 -42.375 8.703 1 52 265 GLU B CA 1
ATOM 5991 C C . GLU B 1 265 ? 15.617 -41.688 9.82 1 52 265 GLU B C 1
ATOM 5993 O O . GLU B 1 265 ? 15.562 -42.094 10.977 1 52 265 GLU B O 1
ATOM 5998 N N . ASP B 1 266 ? 16.828 -41.062 9.586 1 47.81 266 ASP B N 1
ATOM 5999 C CA . ASP B 1 266 ? 17.609 -40.719 10.773 1 47.81 266 ASP B CA 1
ATOM 6000 C C . ASP B 1 266 ? 17.188 -39.344 11.32 1 47.81 266 ASP B C 1
ATOM 6002 O O . ASP B 1 266 ? 17.406 -38.312 10.664 1 47.81 266 ASP B O 1
ATOM 6006 N N . SER B 1 267 ? 16.125 -39.344 12.195 1 48.5 267 SER B N 1
ATOM 6007 C CA . SER B 1 267 ? 15.391 -38.312 12.883 1 48.5 267 SER B CA 1
ATOM 6008 C C . SER B 1 267 ? 16.25 -37.062 13.055 1 48.5 267 SER B C 1
ATOM 6010 O O . SER B 1 267 ? 15.711 -35.938 13.172 1 48.5 267 SER B O 1
ATOM 6012 N N . HIS B 1 268 ? 17.469 -37.281 13.484 1 51.44 268 HIS B N 1
ATOM 6013 C CA . HIS B 1 268 ? 18.312 -36.219 14.008 1 51.44 268 HIS B CA 1
ATOM 6014 C C . HIS B 1 268 ? 19.188 -35.625 12.914 1 51.44 268 HIS B C 1
ATOM 6016 O O . HIS B 1 268 ? 20.125 -34.844 13.195 1 51.44 268 HIS B O 1
ATOM 6022 N N . THR B 1 269 ? 18.703 -35.875 11.562 1 60.91 269 THR B N 1
ATOM 6023 C CA . THR B 1 269 ? 19.656 -35.406 10.555 1 60.91 269 THR B CA 1
ATOM 6024 C C . THR B 1 269 ? 19.188 -34.094 9.93 1 60.91 269 THR B C 1
ATOM 6026 O O . THR B 1 269 ? 17.984 -33.781 9.961 1 60.91 269 THR B O 1
ATOM 6029 N N . PRO B 1 270 ? 20.031 -33.25 9.656 1 68 270 PRO B N 1
ATOM 6030 C CA . PRO B 1 270 ? 19.75 -32 8.938 1 68 270 PRO B CA 1
ATOM 6031 C C . PRO B 1 270 ? 18.781 -32.188 7.773 1 68 270 PRO B C 1
ATOM 6033 O O . PRO B 1 270 ? 17.984 -31.297 7.477 1 68 270 PRO B O 1
ATOM 6036 N N . ARG B 1 271 ? 18.719 -33.312 7.293 1 72.25 271 ARG B N 1
ATOM 6037 C CA . ARG B 1 271 ? 17.812 -33.594 6.18 1 72.25 271 ARG B CA 1
ATOM 6038 C C . ARG B 1 271 ? 16.359 -33.656 6.652 1 72.25 271 ARG B C 1
ATOM 6040 O O . ARG B 1 271 ? 15.453 -33.219 5.945 1 72.25 271 ARG B O 1
ATOM 6047 N N . MET B 1 272 ? 16.281 -34.156 7.793 1 76 272 MET B N 1
ATOM 6048 C CA . MET B 1 272 ? 14.93 -34.25 8.352 1 76 272 MET B CA 1
ATOM 6049 C C . MET B 1 272 ? 14.367 -32.844 8.648 1 76 272 MET B C 1
ATOM 6051 O O . MET B 1 272 ? 13.195 -32.594 8.383 1 76 272 MET B O 1
ATOM 6055 N N . ALA B 1 273 ? 15.25 -32.062 9.133 1 79.75 273 ALA B N 1
ATOM 6056 C CA . ALA B 1 273 ? 14.82 -30.703 9.453 1 79.75 273 ALA B CA 1
ATOM 6057 C C . ALA B 1 273 ? 14.461 -29.938 8.18 1 79.75 273 ALA B C 1
ATOM 6059 O O . ALA B 1 273 ? 13.477 -29.188 8.156 1 79.75 273 ALA B O 1
ATOM 6060 N N . ALA B 1 274 ? 15.203 -30.188 7.203 1 84.94 274 ALA B N 1
ATOM 6061 C CA . ALA B 1 274 ? 14.961 -29.516 5.93 1 84.94 274 ALA B CA 1
ATOM 6062 C C . ALA B 1 274 ? 13.648 -29.984 5.309 1 84.94 274 ALA B C 1
ATOM 6064 O O . ALA B 1 274 ? 12.859 -29.172 4.809 1 84.94 274 ALA B O 1
ATOM 6065 N N . GLU B 1 275 ? 13.438 -31.219 5.332 1 87.25 275 GLU B N 1
ATOM 6066 C CA . GLU B 1 275 ? 12.195 -31.766 4.793 1 87.25 275 GLU B CA 1
ATOM 6067 C C . GLU B 1 275 ? 10.984 -31.266 5.578 1 87.25 275 GLU B C 1
ATOM 6069 O O . GLU B 1 275 ? 9.922 -31.016 5 1 87.25 275 GLU B O 1
ATOM 6074 N N . GLU B 1 276 ? 11.156 -31.203 6.867 1 89.94 276 GLU B N 1
ATOM 6075 C CA . GLU B 1 276 ? 10.07 -30.719 7.703 1 89.94 276 GLU B CA 1
ATOM 6076 C C . GLU B 1 276 ? 9.68 -29.297 7.328 1 89.94 276 GLU B C 1
ATOM 6078 O O . GLU B 1 276 ? 8.5 -28.938 7.344 1 89.94 276 GLU B O 1
ATOM 6083 N N . GLN B 1 277 ? 10.648 -28.422 7.02 1 92.44 277 GLN B N 1
ATOM 6084 C CA . GLN B 1 277 ? 10.375 -27.062 6.598 1 92.44 277 GLN B CA 1
ATOM 6085 C C . GLN B 1 277 ? 9.516 -27.031 5.34 1 92.44 277 GLN B C 1
ATOM 6087 O O . GLN B 1 277 ? 8.516 -26.312 5.281 1 92.44 277 GLN B O 1
ATOM 6092 N N . VAL B 1 278 ? 9.906 -27.875 4.414 1 94.56 278 VAL B N 1
ATOM 6093 C CA . VAL B 1 278 ? 9.211 -27.859 3.133 1 94.56 278 VAL B CA 1
ATOM 6094 C C . VAL B 1 278 ? 7.832 -28.5 3.291 1 94.56 278 VAL B C 1
ATOM 6096 O O . VAL B 1 278 ? 6.863 -28.078 2.664 1 94.56 278 VAL B O 1
ATOM 6099 N N . ALA B 1 279 ? 7.773 -29.531 4.129 1 94.75 279 ALA B N 1
ATOM 6100 C CA . ALA B 1 279 ? 6.484 -30.156 4.398 1 94.75 279 ALA B CA 1
ATOM 6101 C C . ALA B 1 279 ? 5.52 -29.188 5.062 1 94.75 279 ALA B C 1
ATOM 6103 O O . ALA B 1 279 ? 4.336 -29.141 4.711 1 94.75 279 ALA B O 1
ATOM 6104 N N . SER B 1 280 ? 6.031 -28.469 6.027 1 94.94 280 SER B N 1
ATOM 6105 C CA . SER B 1 280 ? 5.234 -27.453 6.711 1 94.94 280 SER B CA 1
ATOM 6106 C C . SER B 1 280 ? 4.754 -26.375 5.738 1 94.94 280 SER B C 1
ATOM 6108 O O . SER B 1 280 ? 3.598 -25.953 5.793 1 94.94 280 SER B O 1
ATOM 6110 N N . LEU B 1 281 ? 5.598 -25.969 4.887 1 97.12 281 LEU B N 1
ATOM 6111 C CA . LEU B 1 281 ? 5.23 -24.984 3.875 1 97.12 281 LEU B CA 1
ATOM 6112 C C . LEU B 1 281 ? 4.188 -25.547 2.916 1 97.12 281 LEU B C 1
ATOM 6114 O O . LEU B 1 281 ? 3.186 -24.891 2.623 1 97.12 281 LEU B O 1
ATOM 6118 N N . ALA B 1 282 ? 4.359 -26.797 2.529 1 97.94 282 ALA B N 1
ATOM 6119 C CA . ALA B 1 282 ? 3.531 -27.438 1.507 1 97.94 282 ALA B CA 1
ATOM 6120 C C . ALA B 1 282 ? 2.119 -27.688 2.029 1 97.94 282 ALA B C 1
ATOM 6122 O O . ALA B 1 282 ? 1.149 -27.625 1.271 1 97.94 282 ALA B O 1
ATOM 6123 N N . ILE B 1 283 ? 1.961 -27.953 3.281 1 97.88 283 ILE B N 1
ATOM 6124 C CA . ILE B 1 283 ? 0.655 -28.328 3.818 1 97.88 283 ILE B CA 1
ATOM 6125 C C . ILE B 1 283 ? -0.217 -27.078 3.951 1 97.88 283 ILE B C 1
ATOM 6127 O O . ILE B 1 283 ? -1.445 -27.172 4.008 1 97.88 283 ILE B O 1
ATOM 6131 N N . THR B 1 284 ? 0.414 -25.922 4.016 1 98 284 THR B N 1
ATOM 6132 C CA . THR B 1 284 ? -0.25 -24.672 4.371 1 98 284 THR B CA 1
ATOM 6133 C C . THR B 1 284 ? -1.342 -24.328 3.361 1 98 284 THR B C 1
ATOM 6135 O O . THR B 1 284 ? -2.5 -24.125 3.732 1 98 284 THR B O 1
ATOM 6138 N N . PRO B 1 285 ? -1.062 -24.281 2.035 1 98.12 285 PRO B N 1
ATOM 6139 C CA . PRO B 1 285 ? -2.141 -23.969 1.097 1 98.12 285 PRO B CA 1
ATOM 6140 C C . PRO B 1 285 ? -3.246 -25.016 1.087 1 98.12 285 PRO B C 1
ATOM 6142 O O . PRO B 1 285 ? -4.414 -24.688 0.864 1 98.12 285 PRO B O 1
ATOM 6145 N N . VAL B 1 286 ? -2.902 -26.312 1.375 1 98.25 286 VAL B N 1
ATOM 6146 C CA . VAL B 1 286 ? -3.914 -27.359 1.443 1 98.25 286 VAL B CA 1
ATOM 6147 C C . VAL B 1 286 ? -4.918 -27.031 2.551 1 98.25 286 VAL B C 1
ATOM 6149 O O . VAL B 1 286 ? -6.129 -27.078 2.33 1 98.25 286 VAL B O 1
ATOM 6152 N N . LEU B 1 287 ? -4.383 -26.688 3.666 1 97.69 287 LEU B N 1
ATOM 6153 C CA . LEU B 1 287 ? -5.234 -26.359 4.809 1 97.69 287 LEU B CA 1
ATOM 6154 C C . LEU B 1 287 ? -6.047 -25.109 4.543 1 97.69 287 LEU B C 1
ATOM 6156 O O . LEU B 1 287 ? -7.25 -25.062 4.809 1 97.69 287 LEU B O 1
ATOM 6160 N N . ILE B 1 288 ? -5.43 -24.078 3.971 1 96.06 288 ILE B N 1
ATOM 6161 C CA . ILE B 1 288 ? -6.082 -22.781 3.748 1 96.06 288 ILE B CA 1
ATOM 6162 C C . ILE B 1 288 ? -7.195 -22.938 2.715 1 96.06 288 ILE B C 1
ATOM 6164 O O . ILE B 1 288 ? -8.328 -22.516 2.947 1 96.06 288 ILE B O 1
ATOM 6168 N N . ASP B 1 289 ? -6.934 -23.641 1.626 1 93.19 289 ASP B N 1
ATOM 6169 C CA . ASP B 1 289 ? -7.875 -23.734 0.516 1 93.19 289 ASP B CA 1
ATOM 6170 C C . ASP B 1 289 ? -9.039 -24.656 0.868 1 93.19 289 ASP B C 1
ATOM 6172 O O . ASP B 1 289 ? -10.125 -24.547 0.3 1 93.19 289 ASP B O 1
ATOM 6176 N N . THR B 1 290 ? -8.844 -25.531 1.83 1 95.06 290 THR B N 1
ATOM 6177 C CA . THR B 1 290 ? -9.883 -26.484 2.201 1 95.06 290 THR B CA 1
ATOM 6178 C C . THR B 1 290 ? -10.492 -26.125 3.551 1 95.06 290 THR B C 1
ATOM 6180 O O . THR B 1 290 ? -11.25 -26.922 4.121 1 95.06 290 THR B O 1
ATOM 6183 N N . THR B 1 291 ? -10.164 -25.016 4.027 1 90.88 291 THR B N 1
ATOM 6184 C CA . THR B 1 291 ? -10.594 -24.625 5.363 1 90.88 291 THR B CA 1
ATOM 6185 C C . THR B 1 291 ? -10.289 -25.719 6.375 1 90.88 291 THR B C 1
ATOM 6187 O O . THR B 1 291 ? -11.188 -26.219 7.055 1 90.88 291 THR B O 1
ATOM 6190 N N . ASN B 1 292 ? -9.07 -26.094 6.422 1 95.81 292 ASN B N 1
ATOM 6191 C CA . ASN B 1 292 ? -8.578 -27.109 7.336 1 95.81 292 ASN B CA 1
ATOM 6192 C C . ASN B 1 292 ? -9.32 -28.438 7.148 1 95.81 292 ASN B C 1
ATOM 6194 O O . ASN B 1 292 ? -9.68 -29.094 8.125 1 95.81 292 ASN B O 1
ATOM 6198 N N . LEU B 1 293 ? -9.648 -28.797 5.957 1 95.81 293 LEU B N 1
ATOM 6199 C CA . LEU B 1 293 ? -10.289 -30.016 5.492 1 95.81 293 LEU B CA 1
ATOM 6200 C C . LEU B 1 293 ? -11.742 -30.078 5.945 1 95.81 293 LEU B C 1
ATOM 6202 O O . LEU B 1 293 ? -12.344 -31.156 6 1 95.81 293 LEU B O 1
ATOM 6206 N N . THR B 1 294 ? -12.32 -28.875 6.199 1 92.19 294 THR B N 1
ATOM 6207 C CA . THR B 1 294 ? -13.695 -28.875 6.676 1 92.19 294 THR B CA 1
ATOM 6208 C C . THR B 1 294 ? -14.648 -28.438 5.57 1 92.19 294 THR B C 1
ATOM 6210 O O . THR B 1 294 ? -15.867 -28.609 5.68 1 92.19 294 THR B O 1
ATOM 6213 N N . ALA B 1 295 ? -14.133 -27.812 4.535 1 87.56 295 ALA B N 1
ATOM 6214 C CA . ALA B 1 295 ? -14.984 -27.406 3.416 1 87.56 295 ALA B CA 1
ATOM 6215 C C . ALA B 1 295 ? -15.336 -28.609 2.535 1 87.56 295 ALA B C 1
ATOM 6217 O O . ALA B 1 295 ? -14.633 -28.891 1.562 1 87.56 295 ALA B O 1
ATOM 6218 N N . LYS B 1 296 ? -16.438 -29.156 2.709 1 87.38 296 LYS B N 1
ATOM 6219 C CA . LYS B 1 296 ? -16.812 -30.422 2.094 1 87.38 296 LYS B CA 1
ATOM 6220 C C . LYS B 1 296 ? -16.938 -30.281 0.578 1 87.38 296 LYS B C 1
ATOM 6222 O O . LYS B 1 296 ? -16.625 -31.219 -0.162 1 87.38 296 LYS B O 1
ATOM 6227 N N . ASP B 1 297 ? -17.312 -29.156 0.142 1 82.94 297 ASP B N 1
ATOM 6228 C CA . ASP B 1 297 ? -17.547 -28.953 -1.283 1 82.94 297 ASP B CA 1
ATOM 6229 C C . ASP B 1 297 ? -16.25 -28.734 -2.035 1 82.94 297 ASP B C 1
ATOM 6231 O O . ASP B 1 297 ? -16.203 -28.812 -3.264 1 82.94 297 ASP B O 1
ATOM 6235 N N . LYS B 1 298 ? -15.148 -28.5 -1.333 1 86.81 298 LYS B N 1
ATOM 6236 C CA . LYS B 1 298 ? -13.859 -28.203 -1.954 1 86.81 298 LYS B CA 1
ATOM 6237 C C . LYS B 1 298 ? -12.875 -29.344 -1.764 1 86.81 298 LYS B C 1
ATOM 6239 O O . LYS B 1 298 ? -12.039 -29.609 -2.631 1 86.81 298 LYS B O 1
ATOM 6244 N N . VAL B 1 299 ? -12.992 -30.031 -0.647 1 95.19 299 VAL B N 1
ATOM 6245 C CA . VAL B 1 299 ? -12.047 -31.078 -0.268 1 95.19 299 VAL B CA 1
ATOM 6246 C C . VAL B 1 299 ? -12.188 -32.281 -1.208 1 95.19 299 VAL B C 1
ATOM 6248 O O . VAL B 1 299 ? -13.305 -32.688 -1.515 1 95.19 299 VAL B O 1
ATOM 6251 N N . THR B 1 300 ? -11.156 -32.75 -1.746 1 97.19 300 THR B N 1
ATOM 6252 C CA . THR B 1 300 ? -11.109 -33.969 -2.527 1 97.19 300 THR B CA 1
ATOM 6253 C C . THR B 1 300 ? -10.203 -35 -1.86 1 97.19 300 THR B C 1
ATOM 6255 O O . THR B 1 300 ? -9.57 -34.719 -0.842 1 97.19 300 THR B O 1
ATOM 6258 N N . GLN B 1 301 ? -10.195 -36.156 -2.496 1 97.56 301 GLN B N 1
ATOM 6259 C CA . GLN B 1 301 ? -9.3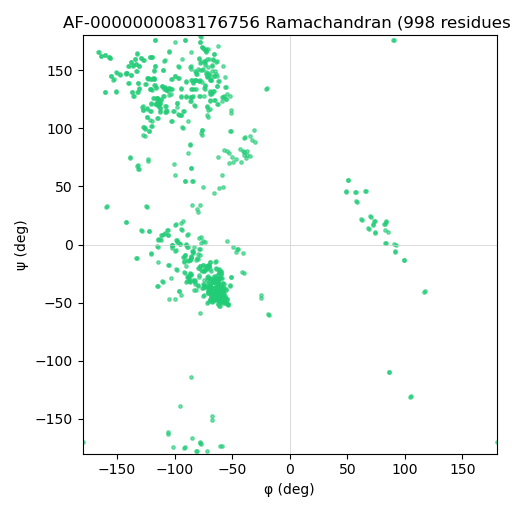44 -37.219 -1.972 1 97.56 301 GLN B CA 1
ATOM 6260 C C . GLN B 1 301 ? -7.871 -36.844 -2.025 1 97.56 301 GLN B C 1
ATOM 6262 O O . GLN B 1 301 ? -7.09 -37.219 -1.159 1 97.56 301 GLN B O 1
ATOM 6267 N N . PHE B 1 302 ? -7.504 -36.031 -2.994 1 98.12 302 PHE B N 1
ATOM 6268 C CA . PHE B 1 302 ? -6.117 -35.594 -3.129 1 98.12 302 PHE B CA 1
ATOM 6269 C C . PHE B 1 302 ? -5.707 -34.75 -1.944 1 98.12 302 PHE B C 1
ATOM 6271 O O . PHE B 1 302 ? -4.562 -34.812 -1.492 1 98.12 302 PHE B O 1
ATOM 6278 N N . ASP B 1 303 ? -6.594 -33.938 -1.417 1 98.38 303 ASP B N 1
ATOM 6279 C CA . ASP B 1 303 ? -6.312 -33.062 -0.282 1 98.38 303 ASP B CA 1
ATOM 6280 C C . ASP B 1 303 ? -6.117 -33.875 0.999 1 98.38 303 ASP B C 1
ATOM 6282 O O . ASP B 1 303 ? -5.191 -33.625 1.77 1 98.38 303 ASP B O 1
ATOM 6286 N N . ILE B 1 304 ? -6.941 -34.844 1.166 1 98 304 ILE B N 1
ATOM 6287 C CA . ILE B 1 304 ? -6.863 -35.719 2.338 1 98 304 ILE B CA 1
ATOM 6288 C C . ILE B 1 304 ? -5.551 -36.5 2.314 1 98 304 ILE B C 1
ATOM 6290 O O . ILE B 1 304 ? -4.832 -36.531 3.316 1 98 304 ILE B O 1
ATOM 6294 N N . GLN B 1 305 ? -5.293 -37.031 1.188 1 97.5 305 GLN B N 1
ATOM 6295 C CA . GLN B 1 305 ? -4.078 -37.844 1.03 1 97.5 305 GLN B CA 1
ATOM 6296 C C . GLN B 1 305 ? -2.832 -36.969 1.255 1 97.5 305 GLN B C 1
ATOM 6298 O O . GLN B 1 305 ? -1.844 -37.438 1.821 1 97.5 305 GLN B O 1
ATOM 6303 N N . ALA B 1 306 ? -2.854 -35.75 0.752 1 97.94 306 ALA B N 1
ATOM 6304 C CA . ALA B 1 306 ? -1.717 -34.844 0.932 1 97.94 306 ALA B CA 1
ATOM 6305 C C . ALA B 1 306 ? -1.46 -34.594 2.412 1 97.94 306 ALA B C 1
ATOM 6307 O O . ALA B 1 306 ? -0.315 -34.625 2.867 1 97.94 306 ALA B O 1
ATOM 6308 N N . VAL B 1 307 ? -2.516 -34.312 3.195 1 96.75 307 VAL B N 1
ATOM 6309 C CA . VAL B 1 307 ? -2.387 -34.031 4.625 1 96.75 307 VAL B CA 1
ATOM 6310 C C . VAL B 1 307 ? -1.882 -35.281 5.34 1 96.75 307 VAL B C 1
ATOM 6312 O O . VAL B 1 307 ? -1.004 -35.188 6.199 1 96.75 307 VAL B O 1
ATOM 6315 N N . ASP B 1 308 ? -2.42 -36.438 4.965 1 95.25 308 ASP B N 1
ATOM 6316 C CA . ASP B 1 308 ? -1.993 -37.688 5.551 1 95.25 308 ASP B CA 1
ATOM 6317 C C . ASP B 1 308 ? -0.52 -37.969 5.258 1 95.25 308 ASP B C 1
ATOM 6319 O O . ASP B 1 308 ? 0.195 -38.5 6.098 1 95.25 308 ASP B O 1
ATOM 6323 N N . PHE B 1 309 ? -0.126 -37.656 4.102 1 95.69 309 PHE B N 1
ATOM 6324 C CA . PHE B 1 309 ? 1.246 -37.875 3.654 1 95.69 309 PHE B CA 1
ATOM 6325 C C . PHE B 1 309 ? 2.209 -36.969 4.418 1 95.69 309 PHE B C 1
ATOM 6327 O O . PHE B 1 309 ? 3.309 -37.406 4.777 1 95.69 309 PHE B O 1
ATOM 6334 N N . LEU B 1 310 ? 1.824 -35.719 4.668 1 95.31 310 LEU B N 1
ATOM 6335 C CA . LEU B 1 310 ? 2.738 -34.719 5.203 1 95.31 310 LEU B CA 1
ATOM 6336 C C . LEU B 1 310 ? 2.764 -34.75 6.727 1 95.31 310 LEU B C 1
ATOM 6338 O O . LEU B 1 310 ? 3.787 -34.469 7.348 1 95.31 310 LEU B O 1
ATOM 6342 N N . THR B 1 311 ? 1.688 -35.125 7.375 1 91.5 311 THR B N 1
ATOM 6343 C CA . THR B 1 311 ? 1.511 -35.031 8.82 1 91.5 311 THR B CA 1
ATOM 6344 C C . THR B 1 311 ? 2.582 -35.812 9.555 1 91.5 311 THR B C 1
ATOM 6346 O O . THR B 1 311 ? 3.148 -35.344 10.547 1 91.5 311 THR B O 1
ATOM 6349 N N . PRO B 1 312 ? 2.961 -37 9.078 1 89.38 312 PRO B N 1
ATOM 6350 C CA . PRO B 1 312 ? 3.992 -37.781 9.781 1 89.38 312 PRO B CA 1
ATOM 6351 C C . PRO B 1 312 ? 5.375 -37.156 9.68 1 89.38 312 PRO B C 1
ATOM 6353 O O . PRO B 1 312 ? 6.285 -37.531 10.422 1 89.38 312 PRO B O 1
ATOM 6356 N N . LYS B 1 313 ? 5.543 -36.25 8.805 1 89.06 313 LYS B N 1
ATOM 6357 C CA . LYS B 1 313 ? 6.848 -35.656 8.586 1 89.06 313 LYS B CA 1
ATOM 6358 C C . LYS B 1 313 ? 7.094 -34.5 9.578 1 89.06 313 LYS B C 1
ATOM 6360 O O . LYS B 1 313 ? 8.203 -33.969 9.656 1 89.06 313 LYS B O 1
ATOM 6365 N N . PHE B 1 314 ? 6.059 -34.188 10.352 1 86.06 314 PHE B N 1
ATOM 6366 C CA . PHE B 1 314 ? 6.172 -33.156 11.359 1 86.06 314 PHE B CA 1
ATOM 6367 C C . PHE B 1 314 ? 6.723 -33.719 12.664 1 86.06 314 PHE B C 1
ATOM 6369 O O . PHE B 1 314 ? 6.453 -34.844 13.008 1 86.06 314 PHE B O 1
ATOM 6376 N N . ASN B 1 315 ? 7.539 -32.875 13.211 1 76.44 315 ASN B N 1
ATOM 6377 C CA . ASN B 1 315 ? 7.824 -33.125 14.617 1 76.44 315 ASN B CA 1
ATOM 6378 C C . ASN B 1 315 ? 6.625 -32.812 15.5 1 76.44 315 ASN B C 1
ATOM 6380 O O . ASN B 1 315 ? 6.199 -31.672 15.594 1 76.44 315 ASN B O 1
ATOM 6384 N N . LYS B 1 316 ? 6.074 -33.812 16 1 65 316 LYS B N 1
ATOM 6385 C CA . LYS B 1 316 ? 4.824 -33.719 16.75 1 65 316 LYS B CA 1
ATOM 6386 C C . LYS B 1 316 ? 4.91 -32.656 17.828 1 65 316 LYS B C 1
ATOM 6388 O O . LYS B 1 316 ? 3.908 -32.031 18.172 1 65 316 LYS B O 1
ATOM 6393 N N . ASP B 1 317 ? 6.012 -32.438 18.266 1 64.5 317 ASP B N 1
ATOM 6394 C CA . ASP B 1 317 ? 6.18 -31.453 19.344 1 64.5 317 ASP B CA 1
ATOM 6395 C C . ASP B 1 317 ? 6.332 -30.047 18.781 1 64.5 317 ASP B C 1
ATOM 6397 O O . ASP B 1 317 ? 6.145 -29.062 19.5 1 64.5 317 ASP B O 1
ATOM 6401 N N . ALA B 1 318 ? 6.555 -29.922 17.531 1 63.41 318 ALA B N 1
ATOM 6402 C CA . ALA B 1 318 ? 6.949 -28.609 17.031 1 63.41 318 ALA B CA 1
ATOM 6403 C C . ALA B 1 318 ? 5.891 -28.031 16.094 1 63.41 318 ALA B C 1
ATOM 6405 O O . ALA B 1 318 ? 5.594 -26.828 16.141 1 63.41 318 ALA B O 1
ATOM 6406 N N . THR B 1 319 ? 5.316 -28.906 15.375 1 73.5 319 THR B N 1
ATOM 6407 C CA . THR B 1 319 ? 4.41 -28.375 14.359 1 73.5 319 THR B CA 1
ATOM 6408 C C . THR B 1 319 ? 2.967 -28.75 14.68 1 73.5 319 THR B C 1
ATOM 6410 O O . THR B 1 319 ? 2.635 -29.938 14.758 1 73.5 319 THR B O 1
ATOM 6413 N N . ASP B 1 320 ? 2.176 -27.75 14.977 1 87.5 320 ASP B N 1
ATOM 6414 C CA . ASP B 1 320 ? 0.728 -27.828 15.141 1 87.5 320 ASP B CA 1
ATOM 6415 C C . ASP B 1 320 ? 0.007 -27.297 13.906 1 87.5 320 ASP B C 1
ATOM 6417 O O . ASP B 1 320 ? -0.053 -26.078 13.695 1 87.5 320 ASP B O 1
ATOM 6421 N N . LYS B 1 321 ? -0.532 -28.266 13.164 1 90.19 321 LYS B N 1
ATOM 6422 C CA . LYS B 1 321 ? -1.118 -27.891 11.883 1 90.19 321 LYS B CA 1
ATOM 6423 C C . LYS B 1 321 ? -2.295 -26.938 12.078 1 90.19 321 LYS B C 1
ATOM 6425 O O . LYS B 1 321 ? -2.52 -26.047 11.266 1 90.19 321 LYS B O 1
ATOM 6430 N N . ASP B 1 322 ? -3.041 -27.078 13.164 1 92.81 322 ASP B N 1
ATOM 6431 C CA . ASP B 1 322 ? -4.18 -26.203 13.422 1 92.81 322 ASP B CA 1
ATOM 6432 C C . ASP B 1 322 ? -3.719 -24.781 13.742 1 92.81 322 ASP B C 1
ATOM 6434 O O . ASP B 1 322 ? -4.355 -23.797 13.328 1 92.81 322 ASP B O 1
ATOM 6438 N N . LYS B 1 323 ? -2.68 -24.734 14.484 1 93.38 323 LYS B N 1
ATOM 6439 C CA . LYS B 1 323 ? -2.111 -23.422 14.789 1 93.38 323 LYS B CA 1
ATOM 6440 C C . LYS B 1 323 ? -1.54 -22.766 13.539 1 93.38 323 LYS B C 1
ATOM 6442 O O . LYS B 1 323 ? -1.689 -21.562 13.344 1 93.38 323 LYS B O 1
ATOM 6447 N N . LEU B 1 324 ? -0.87 -23.594 12.773 1 95.19 324 LEU B N 1
ATOM 6448 C CA . LEU B 1 324 ? -0.348 -23.125 11.5 1 95.19 324 LEU B CA 1
ATOM 6449 C C . LEU B 1 324 ? -1.47 -22.562 10.625 1 95.19 324 LEU B C 1
ATOM 6451 O O . LEU B 1 324 ? -1.375 -21.438 10.125 1 95.19 324 LEU B O 1
ATOM 6455 N N . TYR B 1 325 ? -2.521 -23.266 10.477 1 96.31 325 TYR B N 1
ATOM 6456 C CA . TYR B 1 325 ? -3.689 -22.859 9.711 1 96.31 325 TYR B CA 1
ATOM 6457 C C . TYR B 1 325 ? -4.254 -21.547 10.234 1 96.31 325 TYR B C 1
ATOM 6459 O O . TYR B 1 325 ? -4.473 -20.609 9.469 1 96.31 325 TYR B O 1
ATOM 6467 N N . ALA B 1 326 ? -4.41 -21.484 11.516 1 95.56 326 ALA B N 1
ATOM 6468 C CA . ALA B 1 326 ? -5.039 -20.312 12.133 1 95.56 326 ALA B CA 1
ATOM 6469 C C . ALA B 1 326 ? -4.195 -19.062 11.922 1 95.56 326 ALA B C 1
ATOM 6471 O O . ALA B 1 326 ? -4.727 -17.984 11.609 1 95.56 326 ALA B O 1
ATOM 6472 N N . GLN B 1 327 ? -2.932 -19.156 12.055 1 95.69 327 GLN B N 1
ATOM 6473 C CA . GLN B 1 327 ? -2.041 -18.016 11.953 1 95.69 327 GLN B CA 1
ATOM 6474 C C . GLN B 1 327 ? -1.94 -17.516 10.516 1 95.69 327 GLN B C 1
ATOM 6476 O O . GLN B 1 327 ? -1.942 -16.312 10.266 1 95.69 327 GLN B O 1
ATOM 6481 N N . VAL B 1 328 ? -1.85 -18.453 9.594 1 96.81 328 VAL B N 1
ATOM 6482 C CA . VAL B 1 328 ? -1.752 -18.047 8.195 1 96.81 328 VAL B CA 1
ATOM 6483 C C . VAL B 1 328 ? -3.09 -17.484 7.723 1 96.81 328 VAL B C 1
ATOM 6485 O O . VAL B 1 328 ? -3.125 -16.516 6.961 1 96.81 328 VAL B O 1
ATOM 6488 N N . LEU B 1 329 ? -4.191 -18.109 8.156 1 93.94 329 LEU B N 1
ATOM 6489 C CA . LEU B 1 329 ? -5.512 -17.578 7.824 1 93.94 329 LEU B CA 1
ATOM 6490 C C . LEU B 1 329 ? -5.68 -16.156 8.328 1 93.94 329 LEU B C 1
ATOM 6492 O O . LEU B 1 329 ? -6.199 -15.289 7.617 1 93.94 329 LEU B O 1
ATOM 6496 N N . GLU B 1 330 ? -5.25 -15.93 9.531 1 91.81 330 GLU B N 1
ATOM 6497 C CA . GLU B 1 330 ? -5.324 -14.594 10.109 1 91.81 330 GLU B CA 1
ATOM 6498 C C . GLU B 1 330 ? -4.52 -13.594 9.281 1 91.81 330 GLU B C 1
ATOM 6500 O O . GLU B 1 330 ? -4.988 -12.484 9.008 1 91.81 330 GLU B O 1
ATOM 6505 N N . ALA B 1 331 ? -3.318 -13.961 8.938 1 93.5 331 ALA B N 1
ATOM 6506 C CA . ALA B 1 331 ? -2.488 -13.094 8.102 1 93.5 331 ALA B CA 1
ATOM 6507 C C . ALA B 1 331 ? -3.164 -12.812 6.762 1 93.5 331 ALA B C 1
ATOM 6509 O O . ALA B 1 331 ? -3.1 -11.695 6.25 1 93.5 331 ALA B O 1
ATOM 6510 N N . LYS B 1 332 ? -3.758 -13.797 6.191 1 92.81 332 LYS B N 1
ATOM 6511 C CA . LYS B 1 332 ? -4.453 -13.648 4.914 1 92.81 332 LYS B CA 1
ATOM 6512 C C . LYS B 1 332 ? -5.641 -12.695 5.043 1 92.81 332 LYS B C 1
ATOM 6514 O O . LYS B 1 332 ? -5.816 -11.805 4.207 1 92.81 332 LYS B O 1
ATOM 6519 N N . GLN B 1 333 ? -6.398 -12.867 6.055 1 87 333 GLN B N 1
ATOM 6520 C CA . GLN B 1 333 ? -7.582 -12.047 6.277 1 87 333 GLN B CA 1
ATOM 6521 C C . GLN B 1 333 ? -7.207 -10.594 6.527 1 87 333 GLN B C 1
ATOM 6523 O O . GLN B 1 333 ? -7.945 -9.68 6.148 1 87 333 GLN B O 1
ATOM 6528 N N . ASN B 1 334 ? -6.066 -10.383 7.098 1 88.69 334 ASN B N 1
ATOM 6529 C CA . ASN B 1 334 ? -5.641 -9.023 7.441 1 88.69 334 ASN B CA 1
ATOM 6530 C C . ASN B 1 334 ? -4.766 -8.422 6.352 1 88.69 334 ASN B C 1
ATOM 6532 O O . ASN B 1 334 ? -4.344 -7.266 6.457 1 88.69 334 ASN B O 1
ATOM 6536 N N . SER B 1 335 ? -4.566 -9.195 5.336 1 90.75 335 SER B N 1
ATOM 6537 C CA . SER B 1 335 ? -3.631 -8.789 4.293 1 90.75 335 SER B CA 1
ATOM 6538 C C . SER B 1 335 ? -4.113 -7.531 3.574 1 90.75 335 SER B C 1
ATOM 6540 O O . SER B 1 335 ? -3.303 -6.723 3.119 1 90.75 335 SER B O 1
ATOM 6542 N N . LEU B 1 336 ? -5.418 -7.328 3.516 1 93.12 336 LEU B N 1
ATOM 6543 C CA . LEU B 1 336 ? -5.965 -6.219 2.742 1 93.12 336 LEU B CA 1
ATOM 6544 C C . LEU B 1 336 ? -5.652 -4.883 3.406 1 93.12 336 LEU B C 1
ATOM 6546 O O . LEU B 1 336 ? -5.73 -3.832 2.766 1 93.12 336 LEU B O 1
ATOM 6550 N N . GLU B 1 337 ? -5.285 -4.941 4.738 1 90.62 337 GLU B N 1
ATOM 6551 C CA . GLU B 1 337 ? -4.91 -3.736 5.469 1 90.62 337 GLU B CA 1
ATOM 6552 C C . GLU B 1 337 ? -3.709 -3.051 4.824 1 90.62 337 GLU B C 1
ATOM 6554 O O . GLU B 1 337 ? -3.559 -1.831 4.918 1 90.62 337 GLU B O 1
ATOM 6559 N N . LEU B 1 338 ? -2.906 -3.826 4.066 1 90.69 338 LEU B N 1
ATOM 6560 C CA . LEU B 1 338 ? -1.635 -3.33 3.551 1 90.69 338 LEU B CA 1
ATOM 6561 C C . LEU B 1 338 ? -1.759 -2.953 2.078 1 90.69 338 LEU B C 1
ATOM 6563 O O . LEU B 1 338 ? -0.789 -2.5 1.465 1 90.69 338 LEU B O 1
ATOM 6567 N N . LEU B 1 339 ? -2.91 -3.129 1.528 1 94.38 339 LEU B N 1
ATOM 6568 C CA . LEU B 1 339 ? -3.088 -2.953 0.091 1 94.38 339 LEU B CA 1
ATOM 6569 C C . LEU B 1 339 ? -3.914 -1.705 -0.206 1 94.38 339 LEU B C 1
ATOM 6571 O O . LEU B 1 339 ? -4.738 -1.292 0.613 1 94.38 339 LEU B O 1
ATOM 6575 N N . THR B 1 340 ? -3.674 -1.088 -1.325 1 92.5 340 THR B N 1
ATOM 6576 C CA . THR B 1 340 ? -4.574 -0.066 -1.845 1 92.5 340 THR B CA 1
ATOM 6577 C C . THR B 1 340 ? -5.863 -0.697 -2.371 1 92.5 340 THR B C 1
ATOM 6579 O O . THR B 1 340 ? -5.934 -1.914 -2.551 1 92.5 340 THR B O 1
ATOM 6582 N N . VAL B 1 341 ? -6.852 0.135 -2.598 1 95.06 341 VAL B N 1
ATOM 6583 C CA . VAL B 1 341 ? -8.125 -0.366 -3.104 1 95.06 341 VAL B CA 1
ATOM 6584 C C . VAL B 1 341 ? -7.922 -1.008 -4.473 1 95.06 341 VAL B C 1
ATOM 6586 O O . VAL B 1 341 ? -8.484 -2.066 -4.762 1 95.06 341 VAL B O 1
ATOM 6589 N N . ASP B 1 342 ? -7.094 -0.416 -5.332 1 94.88 342 ASP B N 1
ATOM 6590 C CA . ASP B 1 342 ? -6.805 -0.98 -6.648 1 94.88 342 ASP B CA 1
ATOM 6591 C C . ASP B 1 342 ? -6.16 -2.357 -6.523 1 94.88 342 ASP B C 1
ATOM 6593 O O . ASP B 1 342 ? -6.512 -3.285 -7.254 1 94.88 342 ASP B O 1
ATOM 6597 N N . GLU B 1 343 ? -5.277 -2.473 -5.598 1 94 343 GLU B N 1
ATOM 6598 C CA . GLU B 1 343 ? -4.598 -3.748 -5.387 1 94 343 GLU B CA 1
ATOM 6599 C C . GLU B 1 343 ? -5.551 -4.797 -4.824 1 94 343 GLU B C 1
ATOM 6601 O O . GLU B 1 343 ? -5.434 -5.984 -5.141 1 94 343 GLU B O 1
ATOM 6606 N N . ILE B 1 344 ? -6.477 -4.344 -3.99 1 96.19 344 ILE B N 1
ATOM 6607 C CA . ILE B 1 344 ? -7.484 -5.25 -3.449 1 96.19 344 ILE B CA 1
ATOM 6608 C C . ILE B 1 344 ? -8.32 -5.824 -4.59 1 96.19 344 ILE B C 1
ATOM 6610 O O . ILE B 1 344 ? -8.586 -7.027 -4.625 1 96.19 344 ILE B O 1
ATOM 6614 N N . LEU B 1 345 ? -8.703 -4.98 -5.527 1 97.25 345 LEU B N 1
ATOM 6615 C CA . LEU B 1 345 ? -9.492 -5.41 -6.68 1 97.25 345 LEU B CA 1
ATOM 6616 C C . LEU B 1 345 ? -8.688 -6.371 -7.555 1 97.25 345 LEU B C 1
ATOM 6618 O O . LEU B 1 345 ? -9.25 -7.316 -8.117 1 97.25 345 LEU B O 1
ATOM 6622 N N . ASP B 1 346 ? -7.441 -6.223 -7.562 1 94.88 346 ASP B N 1
ATOM 6623 C CA . ASP B 1 346 ? -6.578 -6.961 -8.484 1 94.88 346 ASP B CA 1
ATOM 6624 C C . ASP B 1 346 ? -6.094 -8.266 -7.855 1 94.88 346 ASP B C 1
ATOM 6626 O O . ASP B 1 346 ? -5.652 -9.172 -8.562 1 94.88 346 ASP B O 1
ATOM 6630 N N . ARG B 1 347 ? -6.07 -8.359 -6.613 1 93.62 347 ARG B N 1
ATOM 6631 C CA . ARG B 1 347 ? -5.395 -9.406 -5.855 1 93.62 347 ARG B CA 1
ATOM 6632 C C . ARG B 1 347 ? -5.879 -10.789 -6.281 1 93.62 347 ARG B C 1
ATOM 6634 O O . ARG B 1 347 ? -5.074 -11.703 -6.457 1 93.62 347 ARG B O 1
ATOM 6641 N N . ASP B 1 348 ? -7.117 -11.031 -6.336 1 91.31 348 ASP B N 1
ATOM 6642 C CA . ASP B 1 348 ? -7.742 -12.25 -6.848 1 91.31 348 ASP B CA 1
ATOM 6643 C C . ASP B 1 348 ? -8.719 -11.93 -7.98 1 91.31 348 ASP B C 1
ATOM 6645 O O . ASP B 1 348 ? -9.93 -12.055 -7.816 1 91.31 348 ASP B O 1
ATOM 6649 N N . TYR B 1 349 ? -8.117 -11.602 -9.094 1 93.5 349 TYR B N 1
ATOM 6650 C CA . TYR B 1 349 ? -8.844 -11.164 -10.281 1 93.5 349 TYR B CA 1
ATOM 6651 C C . TYR B 1 349 ? -8.781 -12.211 -11.383 1 93.5 349 TYR B C 1
ATOM 6653 O O . TYR B 1 349 ? -7.742 -12.836 -11.594 1 93.5 349 TYR B O 1
ATOM 6661 N N . LYS B 1 350 ? -9.898 -12.453 -11.984 1 88.81 350 LYS B N 1
ATOM 6662 C CA . LYS B 1 350 ? -10 -13.305 -13.172 1 88.81 350 LYS B CA 1
ATOM 6663 C C . LYS B 1 350 ? -10.852 -12.641 -14.25 1 88.81 350 LYS B C 1
ATOM 6665 O O . LYS B 1 350 ? -11.781 -11.898 -13.945 1 88.81 350 LYS B O 1
ATOM 6670 N N . GLN B 1 351 ? -10.492 -12.961 -15.461 1 92.88 351 GLN B N 1
ATOM 6671 C CA . GLN B 1 351 ? -11.195 -12.336 -16.578 1 92.88 351 GLN B CA 1
ATOM 6672 C C . GLN B 1 351 ? -11.5 -13.344 -17.672 1 92.88 351 GLN B C 1
ATOM 6674 O O . GLN B 1 351 ? -10.711 -14.258 -17.922 1 92.88 351 GLN B O 1
ATOM 6679 N N . TRP B 1 352 ? -12.656 -13.164 -18.359 1 90.75 352 TRP B N 1
ATOM 6680 C CA . TRP B 1 352 ? -13.07 -13.945 -19.531 1 90.75 352 TRP B CA 1
ATOM 6681 C C . TRP B 1 352 ? -13.641 -13.047 -20.609 1 90.75 352 TRP B C 1
ATOM 6683 O O . TRP B 1 352 ? -14.094 -11.93 -20.328 1 90.75 352 TRP B O 1
ATOM 6693 N N . THR B 1 353 ? -13.539 -13.5 -21.781 1 93.75 353 THR B N 1
ATOM 6694 C CA . THR B 1 353 ? -14.219 -12.883 -22.922 1 93.75 353 THR B CA 1
ATOM 6695 C C . THR B 1 353 ? -15.273 -13.82 -23.5 1 93.75 353 THR B C 1
ATOM 6697 O O . THR B 1 353 ? -14.977 -14.977 -23.812 1 93.75 353 THR B O 1
ATOM 6700 N N . GLU B 1 354 ? -16.469 -13.297 -23.578 1 94.81 354 GLU B N 1
ATOM 6701 C CA . GLU B 1 354 ? -17.562 -14.086 -24.125 1 94.81 354 GLU B CA 1
ATOM 6702 C C . GLU B 1 354 ? -18.281 -13.344 -25.266 1 94.81 354 GLU B C 1
ATOM 6704 O O . GLU B 1 354 ? -18.141 -12.125 -25.391 1 94.81 354 GLU B O 1
ATOM 6709 N N . THR B 1 355 ? -18.938 -14.109 -26.047 1 94.56 355 THR B N 1
ATOM 6710 C CA . THR B 1 355 ? -19.766 -13.539 -27.109 1 94.56 355 THR B CA 1
ATOM 6711 C C . THR B 1 355 ? -21.219 -14.008 -26.969 1 94.56 355 THR B C 1
ATOM 6713 O O . THR B 1 355 ? -21.469 -15.148 -26.578 1 94.56 355 THR B O 1
ATOM 6716 N N . SER B 1 356 ? -22.109 -13.078 -27.266 1 94.5 356 SER B N 1
ATOM 6717 C CA . SER B 1 356 ? -23.547 -13.383 -27.25 1 94.5 356 SER B CA 1
ATOM 6718 C C . SER B 1 356 ? -24.078 -13.648 -28.656 1 94.5 356 SER B C 1
ATOM 6720 O O . SER B 1 356 ? -23.672 -12.984 -29.609 1 94.5 356 SER B O 1
ATOM 6722 N N . PRO B 1 357 ? -25.031 -14.555 -28.828 1 93.62 357 PRO B N 1
ATOM 6723 C CA . PRO B 1 357 ? -25.672 -14.75 -30.125 1 93.62 357 PRO B CA 1
ATOM 6724 C C . PRO B 1 357 ? -26.406 -13.5 -30.625 1 93.62 357 PRO B C 1
ATOM 6726 O O . PRO B 1 357 ? -26.594 -13.328 -31.828 1 93.62 357 PRO B O 1
ATOM 6729 N N . ARG B 1 358 ? -26.75 -12.727 -29.766 1 91.56 358 ARG B N 1
ATOM 6730 C CA . ARG B 1 358 ? -27.438 -11.492 -30.109 1 91.56 358 ARG B CA 1
ATOM 6731 C C . ARG B 1 358 ? -26.531 -10.539 -30.859 1 91.56 358 ARG B C 1
ATOM 6733 O O . ARG B 1 358 ? -26.969 -9.828 -31.766 1 91.56 358 ARG B O 1
ATOM 6740 N N . GLU B 1 359 ? -25.266 -10.508 -30.469 1 92.06 359 GLU B N 1
ATOM 6741 C CA . GLU B 1 359 ? -24.25 -9.672 -31.094 1 92.06 359 GLU B CA 1
ATOM 6742 C C . GLU B 1 359 ? -22.938 -10.422 -31.25 1 92.06 359 GLU B C 1
ATOM 6744 O O . GLU B 1 359 ? -21.953 -10.094 -30.594 1 92.06 359 GLU B O 1
ATOM 6749 N N . PRO B 1 360 ? -22.922 -11.32 -32.219 1 88.12 360 PRO B N 1
ATOM 6750 C CA . PRO B 1 360 ? -21.766 -12.211 -32.312 1 88.12 360 PRO B CA 1
ATOM 6751 C C . PRO B 1 360 ? -20.469 -11.469 -32.625 1 88.12 360 PRO B C 1
ATOM 6753 O O . PRO B 1 360 ? -19.375 -11.953 -32.312 1 88.12 360 PRO B O 1
ATOM 6756 N N . GLY B 1 361 ? -20.5 -10.344 -33.125 1 88.56 361 GLY B N 1
ATOM 6757 C CA . GLY B 1 361 ? -19.312 -9.609 -33.5 1 88.56 361 GLY B CA 1
ATOM 6758 C C . GLY B 1 361 ? -18.766 -8.719 -32.375 1 88.56 361 GLY B C 1
ATOM 6759 O O . GLY B 1 361 ? -17.734 -8.078 -32.531 1 88.56 361 GLY B O 1
ATOM 6760 N N . THR B 1 362 ? -19.469 -8.758 -31.266 1 91.25 362 THR B N 1
ATOM 6761 C CA . THR B 1 362 ? -19.047 -7.867 -30.188 1 91.25 362 THR B CA 1
ATOM 6762 C C . THR B 1 362 ? -18.672 -8.656 -28.938 1 91.25 362 THR B C 1
ATOM 6764 O O . THR B 1 362 ? -19.531 -9.039 -28.156 1 91.25 362 THR B O 1
ATOM 6767 N N . PRO B 1 363 ? -17.406 -8.812 -28.719 1 94.5 363 PRO B N 1
ATOM 6768 C CA . PRO B 1 363 ? -16.984 -9.539 -27.516 1 94.5 363 PRO B CA 1
ATOM 6769 C C . PRO B 1 363 ? -17.266 -8.758 -26.219 1 94.5 363 PRO B C 1
ATOM 6771 O O . PRO B 1 363 ? -17.172 -7.527 -26.219 1 94.5 363 PRO B O 1
ATOM 6774 N N . LEU B 1 364 ? -17.656 -9.445 -25.234 1 96.25 364 LEU B N 1
ATOM 6775 C CA . LEU B 1 364 ? -17.891 -8.867 -23.922 1 96.25 364 LEU B CA 1
ATOM 6776 C C . LEU B 1 364 ? -16.875 -9.383 -22.906 1 96.25 364 LEU B C 1
ATOM 6778 O O . LEU B 1 364 ? -16.812 -10.586 -22.641 1 96.25 364 LEU B O 1
ATOM 6782 N N . ASN B 1 365 ? -16.047 -8.469 -22.344 1 96.75 365 ASN B N 1
ATOM 6783 C CA . ASN B 1 365 ? -15.086 -8.82 -21.312 1 96.75 365 ASN B CA 1
ATOM 6784 C C . ASN B 1 365 ? -15.711 -8.773 -19.922 1 96.75 365 ASN B C 1
ATOM 6786 O O . ASN B 1 365 ? -16.359 -7.793 -19.562 1 96.75 365 ASN B O 1
ATOM 6790 N N . ILE B 1 366 ? -15.531 -9.906 -19.219 1 97.62 366 ILE B N 1
ATOM 6791 C CA . ILE B 1 366 ? -16.094 -10.039 -17.875 1 97.62 366 ILE B CA 1
ATOM 6792 C C . ILE B 1 366 ? -14.953 -10.164 -16.859 1 97.62 366 ILE B C 1
ATOM 6794 O O . ILE B 1 366 ? -14.086 -11.023 -17 1 97.62 366 ILE B O 1
ATOM 6798 N N . GLY B 1 367 ? -14.938 -9.305 -15.82 1 97.69 367 GLY B N 1
ATOM 6799 C CA . GLY B 1 367 ? -13.93 -9.383 -14.781 1 97.69 367 GLY B CA 1
ATOM 6800 C C . GLY B 1 367 ? -14.508 -9.711 -13.414 1 97.69 367 GLY B C 1
ATOM 6801 O O . GLY B 1 367 ? -15.57 -9.211 -13.047 1 97.69 367 GLY B O 1
ATOM 6802 N N . PHE B 1 368 ? -13.891 -10.617 -12.68 1 97.31 368 PHE B N 1
ATOM 6803 C CA . PHE B 1 368 ? -14.266 -10.992 -11.32 1 97.31 368 PHE B CA 1
ATOM 6804 C C . PHE B 1 368 ? -13.172 -10.609 -10.328 1 97.31 368 PHE B C 1
ATOM 6806 O O . PHE B 1 368 ? -12.023 -11.031 -10.469 1 97.31 368 PHE B O 1
ATOM 6813 N N . CYS B 1 369 ? -13.547 -9.789 -9.359 1 97.81 369 CYS B N 1
ATOM 6814 C CA . CYS B 1 369 ? -12.688 -9.445 -8.234 1 97.81 369 CYS B CA 1
ATOM 6815 C C . CYS B 1 369 ? -13.148 -10.141 -6.957 1 97.81 369 CYS B C 1
ATOM 6817 O O . CYS B 1 369 ? -14.219 -9.82 -6.43 1 97.81 369 CYS B O 1
ATOM 6819 N N . SER B 1 370 ? -12.367 -11.016 -6.422 1 95.38 370 SER B N 1
ATOM 6820 C CA . SER B 1 370 ? -12.719 -11.703 -5.188 1 95.38 370 SER B CA 1
ATOM 6821 C C . SER B 1 370 ? -11.961 -11.133 -3.996 1 95.38 370 SER B C 1
ATOM 6823 O O . SER B 1 370 ? -10.773 -10.828 -4.102 1 95.38 370 SER B O 1
ATOM 6825 N N . MET B 1 371 ? -12.68 -10.891 -2.893 1 94.81 371 MET B N 1
ATOM 6826 C CA . MET B 1 371 ? -12.016 -10.32 -1.725 1 94.81 371 MET B CA 1
ATOM 6827 C C . MET B 1 371 ? -12.492 -10.992 -0.443 1 94.81 371 MET B C 1
ATOM 6829 O O . MET B 1 371 ? -13.602 -11.523 -0.397 1 94.81 371 MET B O 1
ATOM 6833 N N . VAL B 1 372 ? -11.648 -10.922 0.651 1 92.5 372 VAL B N 1
ATOM 6834 C CA . VAL B 1 372 ? -11.875 -11.695 1.867 1 92.5 372 VAL B CA 1
ATOM 6835 C C . VAL B 1 372 ? -12.391 -10.781 2.977 1 92.5 372 VAL B C 1
ATOM 6837 O O . VAL B 1 372 ? -12.391 -11.156 4.152 1 92.5 372 VAL B O 1
ATOM 6840 N N . ARG B 1 373 ? -12.703 -9.523 2.648 1 93.12 373 ARG B N 1
ATOM 6841 C CA . ARG B 1 373 ? -13.383 -8.586 3.539 1 93.12 373 ARG B CA 1
ATOM 6842 C C . ARG B 1 373 ? -14.688 -8.094 2.924 1 93.12 373 ARG B C 1
ATOM 6844 O O . ARG B 1 373 ? -14.891 -8.195 1.713 1 93.12 373 ARG B O 1
ATOM 6851 N N . SER B 1 374 ? -15.516 -7.57 3.803 1 94.12 374 SER B N 1
ATOM 6852 C CA . SER B 1 374 ? -16.812 -7.102 3.344 1 94.12 374 SER B CA 1
ATOM 6853 C C . SER B 1 374 ? -16.672 -5.883 2.438 1 94.12 374 SER B C 1
ATOM 6855 O O . SER B 1 374 ? -15.688 -5.148 2.523 1 94.12 374 SER B O 1
ATOM 6857 N N . ILE B 1 375 ? -17.625 -5.699 1.581 1 95.56 375 ILE B N 1
ATOM 6858 C CA . ILE B 1 375 ? -17.625 -4.555 0.678 1 95.56 375 ILE B CA 1
ATOM 6859 C C . ILE B 1 375 ? -17.656 -3.258 1.486 1 95.56 375 ILE B C 1
ATOM 6861 O O . ILE B 1 375 ? -16.922 -2.316 1.187 1 95.56 375 ILE B O 1
ATOM 6865 N N . PRO B 1 376 ? -18.406 -3.166 2.627 1 93.5 376 PRO B N 1
ATOM 6866 C CA . PRO B 1 376 ? -18.344 -1.95 3.443 1 93.5 376 PRO B CA 1
ATOM 6867 C C . PRO B 1 376 ? -16.938 -1.649 3.955 1 93.5 376 PRO B C 1
ATOM 6869 O O . PRO B 1 376 ? -16.547 -0.484 4.027 1 93.5 376 PRO B O 1
ATOM 6872 N N . TRP B 1 377 ? -16.266 -2.695 4.277 1 92 377 TRP B N 1
ATOM 6873 C CA . TRP B 1 377 ? -14.891 -2.496 4.723 1 92 377 TRP B CA 1
ATOM 6874 C C . TRP B 1 377 ? -14.055 -1.854 3.627 1 92 377 TRP B C 1
ATOM 6876 O O . TRP B 1 377 ? -13.289 -0.923 3.887 1 92 377 TRP B O 1
ATOM 6886 N N . VAL B 1 378 ? -14.188 -2.312 2.424 1 95 378 VAL B N 1
ATOM 6887 C CA . VAL B 1 378 ? -13.414 -1.781 1.307 1 95 378 VAL B CA 1
ATOM 6888 C C . VAL B 1 378 ? -13.875 -0.363 0.985 1 95 378 VAL B C 1
ATOM 6890 O O . VAL B 1 378 ? -13.07 0.488 0.599 1 95 378 VAL B O 1
ATOM 6893 N N . VAL B 1 379 ? -15.148 -0.13 1.123 1 93.38 379 VAL B N 1
ATOM 6894 C CA . VAL B 1 379 ? -15.695 1.202 0.902 1 93.38 379 VAL B CA 1
ATOM 6895 C C . VAL B 1 379 ? -15.078 2.189 1.886 1 93.38 379 VAL B C 1
ATOM 6897 O O . VAL B 1 379 ? -14.695 3.299 1.504 1 93.38 379 VAL B O 1
ATOM 6900 N N . ARG B 1 380 ? -14.977 1.788 3.082 1 89 380 ARG B N 1
ATOM 6901 C CA . ARG B 1 380 ? -14.352 2.648 4.086 1 89 380 ARG B CA 1
ATOM 6902 C C . ARG B 1 380 ? -12.891 2.904 3.758 1 89 380 ARG B C 1
ATOM 6904 O O . ARG B 1 380 ? -12.398 4.027 3.912 1 89 380 ARG B O 1
ATOM 6911 N N . LYS B 1 381 ? -12.273 1.877 3.367 1 91.75 381 LYS B N 1
ATOM 6912 C CA . LYS B 1 381 ? -10.875 2.021 2.986 1 91.75 381 LYS B CA 1
ATOM 6913 C C . LYS B 1 381 ? -10.719 2.998 1.823 1 91.75 381 LYS B C 1
ATOM 6915 O O . LYS B 1 381 ? -9.75 3.762 1.772 1 91.75 381 LYS B O 1
ATOM 6920 N N . ALA B 1 382 ? -11.68 2.947 0.908 1 92.75 382 ALA B N 1
ATOM 6921 C CA . ALA B 1 382 ? -11.664 3.838 -0.25 1 92.75 382 ALA B CA 1
ATOM 6922 C C . ALA B 1 382 ? -11.977 5.273 0.157 1 92.75 382 ALA B C 1
ATOM 6924 O O . ALA B 1 382 ? -11.609 6.219 -0.547 1 92.75 382 ALA B O 1
ATOM 6925 N N . GLY B 1 383 ? -12.734 5.414 1.25 1 87.69 383 GLY B N 1
ATOM 6926 C CA . GLY B 1 383 ? -13.094 6.734 1.733 1 87.69 383 GLY B CA 1
ATOM 6927 C C . GLY B 1 383 ? -14.586 7 1.69 1 87.69 383 GLY B C 1
ATOM 6928 O O . GLY B 1 383 ? -15.133 7.645 2.588 1 87.69 383 GLY B O 1
ATOM 6929 N N . SER B 1 384 ? -15.25 6.578 0.645 1 88.56 384 SER B N 1
ATOM 6930 C CA . SER B 1 384 ? -16.688 6.746 0.469 1 88.56 384 SER B CA 1
ATOM 6931 C C . SER B 1 384 ? -17.234 5.77 -0.566 1 88.56 384 SER B C 1
ATOM 6933 O O . SER B 1 384 ? -16.469 5.156 -1.313 1 88.56 384 SER B O 1
ATOM 6935 N N . PRO B 1 385 ? -18.547 5.605 -0.538 1 91.31 385 PRO B N 1
ATOM 6936 C CA . PRO B 1 385 ? -19.125 4.77 -1.584 1 91.31 385 PRO B CA 1
ATOM 6937 C C . PRO B 1 385 ? -18.812 5.27 -2.99 1 91.31 385 PRO B C 1
ATOM 6939 O O . PRO B 1 385 ? -18.547 4.465 -3.889 1 91.31 385 PRO B O 1
ATOM 6942 N N . GLN B 1 386 ? -18.781 6.531 -3.154 1 90.81 386 GLN B N 1
ATOM 6943 C CA . GLN B 1 386 ? -18.469 7.098 -4.461 1 90.81 386 GLN B CA 1
ATOM 6944 C C . GLN B 1 386 ? -17.016 6.789 -4.859 1 90.81 386 GLN B C 1
ATOM 6946 O O . GLN B 1 386 ? -16.75 6.41 -6.004 1 90.81 386 GLN B O 1
ATOM 6951 N N . GLU B 1 387 ? -16.125 6.965 -3.918 1 91.5 387 GLU B N 1
ATOM 6952 C CA . GLU B 1 387 ? -14.727 6.691 -4.211 1 91.5 387 GLU B CA 1
ATOM 6953 C C . GLU B 1 387 ? -14.508 5.215 -4.543 1 91.5 387 GLU B C 1
ATOM 6955 O O . GLU B 1 387 ? -13.695 4.883 -5.406 1 91.5 387 GLU B O 1
ATOM 6960 N N . PHE B 1 388 ? -15.234 4.383 -3.789 1 95.88 388 PHE B N 1
ATOM 6961 C CA . PHE B 1 388 ? -15.156 2.959 -4.094 1 95.88 388 PHE B CA 1
ATOM 6962 C C . PHE B 1 388 ? -15.648 2.682 -5.508 1 95.88 388 PHE B C 1
ATOM 6964 O O . PHE B 1 388 ? -14.992 1.966 -6.27 1 95.88 388 PHE B O 1
ATOM 6971 N N . LEU B 1 389 ? -16.75 3.258 -5.863 1 95.69 389 LEU B N 1
ATOM 6972 C CA . LEU B 1 389 ? -17.312 3.078 -7.195 1 95.69 389 LEU B CA 1
ATOM 6973 C C . LEU B 1 389 ? -16.359 3.596 -8.266 1 95.69 389 LEU B C 1
ATOM 6975 O O . LEU B 1 389 ? -16.172 2.947 -9.297 1 95.69 389 LEU B O 1
ATOM 6979 N N . ASP B 1 390 ? -15.812 4.676 -8.031 1 94.44 390 ASP B N 1
ATOM 6980 C CA . ASP B 1 390 ? -14.852 5.242 -8.977 1 94.44 390 ASP B CA 1
ATOM 6981 C C . ASP B 1 390 ? -13.656 4.305 -9.172 1 94.44 390 ASP B C 1
ATOM 6983 O O . ASP B 1 390 ? -13.164 4.148 -10.289 1 94.44 390 ASP B O 1
ATOM 6987 N N . ALA B 1 391 ? -13.203 3.77 -8.086 1 96.12 391 ALA B N 1
ATOM 6988 C CA . ALA B 1 391 ? -12.086 2.83 -8.164 1 96.12 391 ALA B CA 1
ATOM 6989 C C . ALA B 1 391 ? -12.461 1.604 -8.992 1 96.12 391 ALA B C 1
ATOM 6991 O O . ALA B 1 391 ? -11.656 1.134 -9.805 1 96.12 391 ALA B O 1
ATOM 6992 N N . VAL B 1 392 ? -13.664 1.098 -8.82 1 97.81 392 VAL B N 1
ATOM 6993 C CA . VAL B 1 392 ? -14.141 -0.065 -9.562 1 97.81 392 VAL B CA 1
ATOM 6994 C C . VAL B 1 392 ? -14.211 0.268 -11.047 1 97.81 392 VAL B C 1
ATOM 6996 O O . VAL B 1 392 ? -13.758 -0.512 -11.891 1 97.81 392 VAL B O 1
ATOM 6999 N N . TYR B 1 393 ? -14.695 1.419 -11.383 1 96.75 393 TYR B N 1
ATOM 7000 C CA . TYR B 1 393 ? -14.836 1.817 -12.781 1 96.75 393 TYR B CA 1
ATOM 7001 C C . TYR B 1 393 ? -13.477 2.029 -13.422 1 96.75 393 TYR B C 1
ATOM 7003 O O . TYR B 1 393 ? -13.258 1.641 -14.578 1 96.75 393 TYR B O 1
ATOM 7011 N N . LYS B 1 394 ? -12.656 2.674 -12.703 1 96.5 394 LYS B N 1
ATOM 7012 C CA . LYS B 1 394 ? -11.312 2.875 -13.227 1 96.5 394 LYS B CA 1
ATOM 7013 C C . LYS B 1 394 ? -10.617 1.542 -13.484 1 96.5 394 LYS B C 1
ATOM 7015 O O . LYS B 1 394 ? -9.969 1.365 -14.516 1 96.5 394 LYS B O 1
ATOM 7020 N N . PHE B 1 395 ? -10.719 0.66 -12.562 1 97.25 395 PHE B N 1
ATOM 7021 C CA . PHE B 1 395 ? -10.164 -0.684 -12.68 1 97.25 395 PHE B CA 1
ATOM 7022 C C . PHE B 1 395 ? -10.711 -1.39 -13.914 1 97.25 395 PHE B C 1
ATOM 7024 O O . PHE B 1 395 ? -9.945 -1.976 -14.688 1 97.25 395 PHE B O 1
ATOM 7031 N N . ALA B 1 396 ? -11.977 -1.262 -14.094 1 97.44 396 ALA B N 1
ATOM 7032 C CA . ALA B 1 396 ? -12.656 -1.923 -15.203 1 97.44 396 ALA B CA 1
ATOM 7033 C C . ALA B 1 396 ? -12.273 -1.292 -16.547 1 97.44 396 ALA B C 1
ATOM 7035 O O . ALA B 1 396 ? -12.055 -1.999 -17.531 1 97.44 396 ALA B O 1
ATOM 7036 N N . SER B 1 397 ? -12.188 -0.045 -16.562 1 96.38 397 SER B N 1
ATOM 7037 C CA . SER B 1 397 ? -11.867 0.674 -17.781 1 96.38 397 SER B CA 1
ATOM 7038 C C . SER B 1 397 ? -10.461 0.329 -18.281 1 96.38 397 SER B C 1
ATOM 7040 O O . SER B 1 397 ? -10.25 0.11 -19.469 1 96.38 397 SER B O 1
ATOM 7042 N N . LYS B 1 398 ? -9.57 0.241 -17.391 1 94.62 398 LYS B N 1
ATOM 7043 C CA . LYS B 1 398 ? -8.195 -0.097 -17.734 1 94.62 398 LYS B CA 1
ATOM 7044 C C . LYS B 1 398 ? -8.102 -1.479 -18.375 1 94.62 398 LYS B C 1
ATOM 7046 O O . LYS B 1 398 ? -7.176 -1.754 -19.141 1 94.62 398 LYS B O 1
ATOM 7051 N N . ARG B 1 399 ? -9.109 -2.309 -18.141 1 95.12 399 ARG B N 1
ATOM 7052 C CA . ARG B 1 399 ? -9.094 -3.691 -18.594 1 95.12 399 ARG B CA 1
ATOM 7053 C C . ARG B 1 399 ? -10.141 -3.924 -19.672 1 95.12 399 ARG B C 1
ATOM 7055 O O . ARG B 1 399 ? -10.414 -5.066 -20.047 1 95.12 399 ARG B O 1
ATOM 7062 N N . GLU B 1 400 ? -10.781 -2.814 -20.047 1 95.81 400 GLU B N 1
ATOM 7063 C CA . GLU B 1 400 ? -11.789 -2.82 -21.109 1 95.81 400 GLU B CA 1
ATOM 7064 C C . GLU B 1 400 ? -12.914 -3.799 -20.797 1 95.81 400 GLU B C 1
ATOM 7066 O O . GLU B 1 400 ? -13.336 -4.57 -21.656 1 95.81 400 GLU B O 1
ATOM 7071 N N . LEU B 1 401 ? -13.336 -3.748 -19.625 1 97.38 401 LEU B N 1
ATOM 7072 C CA . LEU B 1 401 ? -14.406 -4.645 -19.203 1 97.38 401 LEU B CA 1
ATOM 7073 C C . LEU B 1 401 ? -15.773 -4.09 -19.609 1 97.38 401 LEU B C 1
ATOM 7075 O O . LEU B 1 401 ? -15.984 -2.875 -19.594 1 97.38 401 LEU B O 1
ATOM 7079 N N . GLY B 1 402 ? -16.594 -5.008 -20 1 96.94 402 GLY B N 1
ATOM 7080 C CA . GLY B 1 402 ? -18 -4.668 -20.109 1 96.94 402 GLY B CA 1
ATOM 7081 C C . GLY B 1 402 ? -18.781 -4.918 -18.828 1 96.94 402 GLY B C 1
ATOM 7082 O O . GLY B 1 402 ? -19.781 -4.254 -18.562 1 96.94 402 GLY B O 1
ATOM 7083 N N . ILE B 1 403 ? -18.344 -5.938 -18.094 1 97.69 403 ILE B N 1
ATOM 7084 C CA . ILE B 1 403 ? -18.953 -6.312 -16.812 1 97.69 403 ILE B CA 1
ATOM 7085 C C . ILE B 1 403 ? -17.859 -6.512 -15.766 1 97.69 403 ILE B C 1
ATOM 7087 O O . ILE B 1 403 ? -16.844 -7.156 -16.031 1 97.69 403 ILE B O 1
ATOM 7091 N N . VAL B 1 404 ? -18.031 -5.91 -14.609 1 98.44 404 VAL B N 1
ATOM 7092 C CA . VAL B 1 404 ? -17.156 -6.195 -13.484 1 98.44 404 VAL B CA 1
ATOM 7093 C C . VAL B 1 404 ? -17.984 -6.719 -12.305 1 98.44 404 VAL B C 1
ATOM 7095 O O . VAL B 1 404 ? -19.078 -6.23 -12.047 1 98.44 404 VAL B O 1
ATOM 7098 N N . VAL B 1 405 ? -17.531 -7.77 -11.688 1 98.56 405 VAL B N 1
ATOM 7099 C CA . VAL B 1 405 ? -18.156 -8.414 -10.539 1 98.56 405 VAL B CA 1
ATOM 7100 C C . VAL B 1 405 ? -17.219 -8.367 -9.344 1 98.56 405 VAL B C 1
ATOM 7102 O O . VAL B 1 405 ? -16.047 -8.75 -9.445 1 98.56 405 VAL B O 1
ATOM 7105 N N . VAL B 1 406 ? -17.688 -7.848 -8.219 1 98.56 406 VAL B N 1
ATOM 7106 C CA . VAL B 1 406 ? -16.953 -7.891 -6.957 1 98.56 406 VAL B CA 1
ATOM 7107 C C . VAL B 1 406 ? -17.625 -8.883 -6.008 1 98.56 406 VAL B C 1
ATOM 7109 O O . VAL B 1 406 ? -18.812 -8.727 -5.668 1 98.56 406 VAL B O 1
ATOM 7112 N N . MET B 1 407 ? -16.922 -9.883 -5.617 1 97.88 407 MET B N 1
ATOM 7113 C CA . MET B 1 407 ? -17.438 -10.898 -4.703 1 97.88 407 MET B CA 1
ATOM 7114 C C . MET B 1 407 ? -16.688 -10.867 -3.373 1 97.88 407 MET B C 1
ATOM 7116 O O . MET B 1 407 ? -15.469 -11.055 -3.336 1 97.88 407 MET B O 1
ATOM 7120 N N . ALA B 1 408 ? -17.422 -10.625 -2.326 1 96.44 408 ALA B N 1
ATOM 7121 C CA . ALA B 1 408 ? -16.812 -10.648 -0.995 1 96.44 408 ALA B CA 1
ATOM 7122 C C . ALA B 1 408 ? -17.234 -11.898 -0.227 1 96.44 408 ALA B C 1
ATOM 7124 O O . ALA B 1 408 ? -18.391 -12.312 -0.291 1 96.44 408 ALA B O 1
ATOM 7125 N N . ALA B 1 409 ? -16.359 -12.586 0.384 1 93.31 409 ALA B N 1
ATOM 7126 C CA . ALA B 1 409 ? -16.562 -13.711 1.29 1 93.31 409 ALA B CA 1
ATOM 7127 C C . ALA B 1 409 ? -15.82 -13.5 2.607 1 93.31 409 ALA B C 1
ATOM 7129 O O . ALA B 1 409 ? -14.594 -13.367 2.625 1 93.31 409 ALA B O 1
ATOM 7130 N N . PHE B 1 410 ? -16.5 -13.438 3.697 1 91.06 410 PHE B N 1
ATOM 7131 C CA . PHE B 1 410 ? -15.898 -13.047 4.961 1 91.06 410 PHE B CA 1
ATOM 7132 C C . PHE B 1 410 ? -16.703 -13.578 6.141 1 91.06 410 PHE B C 1
ATOM 7134 O O . PHE B 1 410 ? -17.844 -14.016 5.973 1 91.06 410 PHE B O 1
ATOM 7141 N N . SER B 1 411 ? -16.047 -13.609 7.254 1 88.06 411 SER B N 1
ATOM 7142 C CA . SER B 1 411 ? -16.734 -13.953 8.492 1 88.06 411 SER B CA 1
ATOM 7143 C C . SER B 1 411 ? -16.969 -12.711 9.352 1 88.06 411 SER B C 1
ATOM 7145 O O . SER B 1 411 ? -16.094 -11.852 9.461 1 88.06 411 SER B O 1
ATOM 7147 N N . SER B 1 412 ? -18.141 -12.586 9.867 1 85.75 412 SER B N 1
ATOM 7148 C CA . SER B 1 412 ? -18.453 -11.484 10.773 1 85.75 412 SER B CA 1
ATOM 7149 C C . SER B 1 412 ? -17.906 -11.734 12.172 1 85.75 412 SER B C 1
ATOM 7151 O O . SER B 1 412 ? -17.328 -12.789 12.43 1 85.75 412 SER B O 1
ATOM 7153 N N . SER B 1 413 ? -18.016 -10.758 13.062 1 78.81 413 SER B N 1
ATOM 7154 C CA . SER B 1 413 ? -17.5 -10.836 14.422 1 78.81 413 SER B CA 1
ATOM 7155 C C . SER B 1 413 ? -18.125 -11.992 15.188 1 78.81 413 SER B C 1
ATOM 7157 O O . SER B 1 413 ? -17.5 -12.539 16.109 1 78.81 413 SER B O 1
ATOM 7159 N N . ASP B 1 414 ? -19.344 -12.422 14.789 1 79.25 414 ASP B N 1
ATOM 7160 C CA . ASP B 1 414 ? -20.016 -13.555 15.438 1 79.25 414 ASP B CA 1
ATOM 7161 C C . ASP B 1 414 ? -19.625 -14.867 14.766 1 79.25 414 ASP B C 1
ATOM 7163 O O . ASP B 1 414 ? -20.312 -15.883 14.93 1 79.25 414 ASP B O 1
ATOM 7167 N N . ASP B 1 415 ? -18.672 -14.82 13.883 1 80.56 415 ASP B N 1
ATOM 7168 C CA . ASP B 1 415 ? -18.062 -15.984 13.234 1 80.56 415 ASP B CA 1
ATOM 7169 C C . ASP B 1 415 ? -19.031 -16.594 12.219 1 80.56 415 ASP B C 1
ATOM 7171 O O . ASP B 1 415 ? -18.984 -17.812 11.969 1 80.56 415 ASP B O 1
ATOM 7175 N N . ARG B 1 416 ? -20.047 -15.828 11.82 1 88.88 416 ARG B N 1
ATOM 7176 C CA . ARG B 1 416 ? -20.906 -16.281 10.727 1 88.88 416 ARG B CA 1
ATOM 7177 C C . ARG B 1 416 ? -20.312 -15.898 9.375 1 88.88 416 ARG B C 1
ATOM 7179 O O . ARG B 1 416 ? -19.828 -14.781 9.188 1 88.88 416 ARG B O 1
ATOM 7186 N N . PHE B 1 417 ? -20.297 -16.859 8.461 1 89.5 417 PHE B N 1
ATOM 7187 C CA . PHE B 1 417 ? -19.75 -16.672 7.121 1 89.5 417 PHE B CA 1
ATOM 7188 C C . PHE B 1 417 ? -20.75 -15.992 6.203 1 89.5 417 PHE B C 1
ATOM 7190 O O . PHE B 1 417 ? -21.938 -16.312 6.238 1 89.5 417 PHE B O 1
ATOM 7197 N N . HIS B 1 418 ? -20.359 -14.992 5.449 1 93.5 418 HIS B N 1
ATOM 7198 C CA . HIS B 1 418 ? -21.219 -14.203 4.57 1 93.5 418 HIS B CA 1
ATOM 7199 C C . HIS B 1 418 ? -20.609 -14.078 3.178 1 93.5 418 HIS B C 1
ATOM 7201 O O . HIS B 1 418 ? -19.406 -14.203 3.01 1 93.5 418 HIS B O 1
ATOM 7207 N N . ARG B 1 419 ? -21.484 -13.898 2.236 1 95.44 419 ARG B N 1
ATOM 7208 C CA . ARG B 1 419 ? -21.078 -13.562 0.875 1 95.44 419 ARG B CA 1
ATOM 7209 C C . ARG B 1 419 ? -21.859 -12.367 0.351 1 95.44 419 ARG B C 1
ATOM 7211 O O . ARG B 1 419 ? -23.062 -12.242 0.605 1 95.44 419 ARG B O 1
ATOM 7218 N N . GLU B 1 420 ? -21.141 -11.438 -0.248 1 97.19 420 GLU B N 1
ATOM 7219 C CA . GLU B 1 420 ? -21.734 -10.297 -0.945 1 97.19 420 GLU B CA 1
ATOM 7220 C C . GLU B 1 420 ? -21.359 -10.312 -2.428 1 97.19 420 GLU B C 1
ATOM 7222 O O . GLU B 1 420 ? -20.281 -10.773 -2.803 1 97.19 420 GLU B O 1
ATOM 7227 N N . LEU B 1 421 ? -22.297 -9.914 -3.262 1 98.31 421 LEU B N 1
ATOM 7228 C CA . LEU B 1 421 ? -22.109 -9.875 -4.707 1 98.31 421 LEU B CA 1
ATOM 7229 C C . LEU B 1 421 ? -22.469 -8.5 -5.266 1 98.31 421 LEU B C 1
ATOM 7231 O O . LEU B 1 421 ? -23.609 -8.055 -5.141 1 98.31 421 LEU B O 1
ATOM 7235 N N . PHE B 1 422 ? -21.5 -7.805 -5.816 1 98.44 422 PHE B N 1
ATOM 7236 C CA . PHE B 1 422 ? -21.688 -6.52 -6.477 1 98.44 422 PHE B CA 1
ATOM 7237 C C . PHE B 1 422 ? -21.375 -6.621 -7.965 1 98.44 422 PHE B C 1
ATOM 7239 O O . PHE B 1 422 ? -20.297 -7.078 -8.344 1 98.44 422 PHE B O 1
ATOM 7246 N N . VAL B 1 423 ? -22.312 -6.262 -8.82 1 98.38 423 VAL B N 1
ATOM 7247 C CA . VAL B 1 423 ? -22.109 -6.352 -10.266 1 98.38 423 VAL B CA 1
ATOM 7248 C C . VAL B 1 423 ? -22.344 -4.98 -10.898 1 98.38 423 VAL B C 1
ATOM 7250 O O . VAL B 1 423 ? -23.203 -4.219 -10.469 1 98.38 423 VAL B O 1
ATOM 7253 N N . CYS B 1 424 ? -21.531 -4.684 -11.93 1 97.38 424 CYS B N 1
ATOM 7254 C CA . CYS B 1 424 ? -21.641 -3.422 -12.656 1 97.38 424 CYS B CA 1
ATOM 7255 C C . CYS B 1 424 ? -21.516 -3.646 -14.156 1 97.38 424 CYS B C 1
ATOM 7257 O O . CYS B 1 424 ? -20.625 -4.348 -14.617 1 97.38 424 CYS B O 1
ATOM 7259 N N . ALA B 1 425 ? -22.453 -3.051 -14.875 1 97.19 425 ALA B N 1
ATOM 7260 C CA . ALA B 1 425 ? -22.312 -2.916 -16.328 1 97.19 425 ALA B CA 1
ATOM 7261 C C . ALA B 1 425 ? -21.609 -1.609 -16.688 1 97.19 425 ALA B C 1
ATOM 7263 O O . ALA B 1 425 ? -21.984 -0.542 -16.188 1 97.19 425 ALA B O 1
ATOM 7264 N N . LEU B 1 426 ? -20.594 -1.658 -17.453 1 93.94 426 LEU B N 1
ATOM 7265 C CA . LEU B 1 426 ? -19.828 -0.464 -17.797 1 93.94 426 LEU B CA 1
ATOM 7266 C C . LEU B 1 426 ? -20.453 0.244 -19 1 93.94 426 LEU B C 1
ATOM 7268 O O . LEU B 1 426 ? -20.172 1.426 -19.234 1 93.94 426 LEU B O 1
ATOM 7272 N N . ASP B 1 427 ? -21.141 -0.581 -19.781 1 87.44 427 ASP B N 1
ATOM 7273 C CA . ASP B 1 427 ? -21.812 -0.009 -20.953 1 87.44 427 ASP B CA 1
ATOM 7274 C C . ASP B 1 427 ? -23.281 -0.423 -21 1 87.44 427 ASP B C 1
ATOM 7276 O O . ASP B 1 427 ? -23.672 -1.411 -20.375 1 87.44 427 ASP B O 1
ATOM 7280 N N . GLU B 1 428 ? -24.062 0.382 -21.781 1 88.88 428 GLU B N 1
ATOM 7281 C CA . GLU B 1 428 ? -25.453 0.026 -22 1 88.88 428 GLU B CA 1
ATOM 7282 C C . GLU B 1 428 ? -25.578 -1.129 -23 1 88.88 428 GLU B C 1
ATOM 7284 O O . GLU B 1 428 ? -24.578 -1.605 -23.531 1 88.88 428 GLU B O 1
ATOM 7289 N N . GLY B 1 429 ? -26.75 -1.679 -23.109 1 90.31 429 GLY B N 1
ATOM 7290 C CA . GLY B 1 429 ? -27.031 -2.695 -24.109 1 90.31 429 GLY B CA 1
ATOM 7291 C C . GLY B 1 429 ? -26.672 -4.098 -23.656 1 90.31 429 GLY B C 1
ATOM 7292 O O . GLY B 1 429 ? -27.266 -4.605 -22.703 1 90.31 429 GLY B O 1
ATOM 7293 N N . LEU B 1 430 ? -25.625 -4.531 -24.312 1 93.5 430 LEU B N 1
ATOM 7294 C CA . LEU B 1 430 ? -25.297 -5.945 -24.172 1 93.5 430 LEU B CA 1
ATOM 7295 C C . LEU B 1 430 ? -24.922 -6.277 -22.734 1 93.5 430 LEU B C 1
ATOM 7297 O O . LEU B 1 430 ? -25.344 -7.301 -22.188 1 93.5 430 LEU B O 1
ATOM 7301 N N . ALA B 1 431 ? -24.109 -5.477 -22.109 1 95.38 431 ALA B N 1
ATOM 7302 C CA . ALA B 1 431 ? -23.641 -5.719 -20.75 1 95.38 431 ALA B CA 1
ATOM 7303 C C . ALA B 1 431 ? -24.797 -5.707 -19.75 1 95.38 431 ALA B C 1
ATOM 7305 O O . ALA B 1 431 ? -24.891 -6.574 -18.891 1 95.38 431 ALA B O 1
ATOM 7306 N N . VAL B 1 432 ? -25.688 -4.75 -19.906 1 96.25 432 VAL B N 1
ATOM 7307 C CA . VAL B 1 432 ? -26.844 -4.625 -19.016 1 96.25 432 VAL B CA 1
ATOM 7308 C C . VAL B 1 432 ? -27.766 -5.828 -19.188 1 96.25 432 VAL B C 1
ATOM 7310 O O . VAL B 1 432 ? -28.219 -6.422 -18.203 1 96.25 432 VAL B O 1
ATOM 7313 N N . ASP B 1 433 ? -27.984 -6.145 -20.375 1 95.56 433 ASP B N 1
ATOM 7314 C CA . ASP B 1 433 ? -28.891 -7.262 -20.656 1 95.56 433 ASP B CA 1
ATOM 7315 C C . ASP B 1 433 ? -28.312 -8.578 -20.156 1 95.56 433 ASP B C 1
ATOM 7317 O O . ASP B 1 433 ? -29.047 -9.445 -19.672 1 95.56 433 ASP B O 1
ATOM 7321 N N . ALA B 1 434 ? -27.078 -8.719 -20.312 1 96.19 434 ALA B N 1
ATOM 7322 C CA . ALA B 1 434 ? -26.406 -9.914 -19.812 1 96.19 434 ALA B CA 1
ATOM 7323 C C . ALA B 1 434 ? -26.562 -10.031 -18.297 1 96.19 434 ALA B C 1
ATOM 7325 O O . ALA B 1 434 ? -26.812 -11.117 -17.766 1 96.19 434 ALA B O 1
ATOM 7326 N N . LEU B 1 435 ? -26.406 -8.953 -17.594 1 97.12 435 LEU B N 1
ATOM 7327 C CA . LEU B 1 435 ? -26.516 -8.953 -16.141 1 97.12 435 LEU B CA 1
ATOM 7328 C C . LEU B 1 435 ? -27.953 -9.25 -15.711 1 97.12 435 LEU B C 1
ATOM 7330 O O . LEU B 1 435 ? -28.188 -9.977 -14.742 1 97.12 435 LEU B O 1
ATOM 7334 N N . LYS B 1 436 ? -28.875 -8.664 -16.406 1 96.44 436 LYS B N 1
ATOM 7335 C CA . LYS B 1 436 ? -30.281 -8.961 -16.109 1 96.44 436 LYS B CA 1
ATOM 7336 C C . LYS B 1 436 ? -30.594 -10.43 -16.344 1 96.44 436 LYS B C 1
ATOM 7338 O O . LYS B 1 436 ? -31.328 -11.047 -15.578 1 96.44 436 LYS B O 1
ATOM 7343 N N . ASN B 1 437 ? -30.062 -10.969 -17.422 1 97.19 437 ASN B N 1
ATOM 7344 C CA . ASN B 1 437 ? -30.219 -12.391 -17.688 1 97.19 437 ASN B CA 1
ATOM 7345 C C . ASN B 1 437 ? -29.594 -13.242 -16.594 1 97.19 437 ASN B C 1
ATOM 7347 O O . ASN B 1 437 ? -30.156 -14.273 -16.203 1 97.19 437 ASN B O 1
ATOM 7351 N N . PHE B 1 438 ? -28.469 -12.828 -16.094 1 98 438 PHE B N 1
ATOM 7352 C CA . PHE B 1 438 ? -27.797 -13.508 -15 1 98 438 PHE B CA 1
ATOM 7353 C C . PHE B 1 438 ? -28.672 -13.547 -13.758 1 98 438 PHE B C 1
ATOM 7355 O O . PHE B 1 438 ? -28.812 -14.594 -13.125 1 98 438 PHE B O 1
ATOM 7362 N N . VAL B 1 439 ? -29.266 -12.391 -13.453 1 97.38 439 VAL B N 1
ATOM 7363 C CA . VAL B 1 439 ? -30.125 -12.289 -12.281 1 97.38 439 VAL B CA 1
ATOM 7364 C C . VAL B 1 439 ? -31.328 -13.195 -12.453 1 97.38 439 VAL B C 1
ATOM 7366 O O . VAL B 1 439 ? -31.719 -13.914 -11.523 1 97.38 439 VAL B O 1
ATOM 7369 N N . LYS B 1 440 ? -31.875 -13.18 -13.555 1 96.75 440 LYS B N 1
ATOM 7370 C CA . LYS B 1 440 ? -33.031 -13.992 -13.844 1 96.75 440 LYS B CA 1
ATOM 7371 C C . LYS B 1 440 ? -32.719 -15.477 -13.719 1 96.75 440 LYS B C 1
ATOM 7373 O O . LYS B 1 440 ? -33.5 -16.234 -13.133 1 96.75 440 LYS B O 1
ATOM 7378 N N . GLN B 1 441 ? -31.578 -15.859 -14.156 1 96.5 441 GLN B N 1
ATOM 7379 C CA . GLN B 1 441 ? -31.234 -17.266 -14.242 1 96.5 441 GLN B CA 1
ATOM 7380 C C . GLN B 1 441 ? -30.656 -17.781 -12.922 1 96.5 441 GLN B C 1
ATOM 7382 O O . GLN B 1 441 ? -30.812 -18.969 -12.594 1 96.5 441 GLN B O 1
ATOM 7387 N N . SER B 1 442 ? -29.984 -16.906 -12.211 1 96.69 442 SER B N 1
ATOM 7388 C CA . SER B 1 442 ? -29.094 -17.453 -11.188 1 96.69 442 SER B CA 1
ATOM 7389 C C . SER B 1 442 ? -29.469 -16.953 -9.797 1 96.69 442 SER B C 1
ATOM 7391 O O . SER B 1 442 ? -28.969 -17.453 -8.789 1 96.69 442 SER B O 1
ATOM 7393 N N . SER B 1 443 ? -30.391 -16.016 -9.688 1 96.75 443 SER B N 1
ATOM 7394 C CA . SER B 1 443 ? -30.719 -15.398 -8.406 1 96.75 443 SER B CA 1
ATOM 7395 C C . SER B 1 443 ? -31.172 -16.453 -7.398 1 96.75 443 SER B C 1
ATOM 7397 O O . SER B 1 443 ? -30.75 -16.422 -6.238 1 96.75 443 SER B O 1
ATOM 7399 N N . SER B 1 444 ? -32.031 -17.344 -7.793 1 96.31 444 SER B N 1
ATOM 7400 C CA . SER B 1 444 ? -32.562 -18.359 -6.898 1 96.31 444 SER B CA 1
ATOM 7401 C C . SER B 1 444 ? -31.469 -19.328 -6.434 1 96.31 444 SER B C 1
ATOM 7403 O O . SER B 1 444 ? -31.391 -19.656 -5.25 1 96.31 444 SER B O 1
ATOM 7405 N N . GLN B 1 445 ? -30.688 -19.719 -7.324 1 95.38 445 GLN B N 1
ATOM 7406 C CA . GLN B 1 445 ? -29.625 -20.672 -7.008 1 95.38 445 GLN B CA 1
ATOM 7407 C C . GLN B 1 445 ? -28.594 -20.047 -6.062 1 95.38 445 GLN B C 1
ATOM 7409 O O . GLN B 1 445 ? -28.016 -20.734 -5.223 1 95.38 445 GLN B O 1
ATOM 7414 N N . LEU B 1 446 ? -28.406 -18.766 -6.199 1 96.81 446 LEU B N 1
ATOM 7415 C CA . LEU B 1 446 ? -27.406 -18.078 -5.398 1 96.81 446 LEU B CA 1
ATOM 7416 C C . LEU B 1 446 ? -28.016 -17.531 -4.113 1 96.81 446 LEU B C 1
ATOM 7418 O O . LEU B 1 446 ? -27.297 -17.172 -3.176 1 96.81 446 LEU B O 1
ATOM 7422 N N . GLY B 1 447 ? -29.391 -17.484 -4.07 1 97.19 447 GLY B N 1
ATOM 7423 C CA . GLY B 1 447 ? -30.062 -16.875 -2.936 1 97.19 447 GLY B CA 1
ATOM 7424 C C . GLY B 1 447 ? -29.812 -15.383 -2.83 1 97.19 447 GLY B C 1
ATOM 7425 O O . GLY B 1 447 ? -29.453 -14.883 -1.763 1 97.19 447 GLY B O 1
ATOM 7426 N N . LEU B 1 448 ? -29.922 -14.664 -3.936 1 97.44 448 LEU B N 1
ATOM 7427 C CA . LEU B 1 448 ? -29.656 -13.234 -3.918 1 97.44 448 LEU B CA 1
ATOM 7428 C C . LEU B 1 448 ? -30.781 -12.492 -3.193 1 97.44 448 LEU B C 1
ATOM 7430 O O . LEU B 1 448 ? -31.938 -12.57 -3.594 1 97.44 448 LEU B O 1
ATOM 7434 N N . GLU B 1 449 ? -30.391 -11.836 -2.109 1 96.75 449 GLU B N 1
ATOM 7435 C CA . GLU B 1 449 ? -31.312 -11.016 -1.331 1 96.75 449 GLU B CA 1
ATOM 7436 C C . GLU B 1 449 ? -30.859 -9.555 -1.296 1 96.75 449 GLU B C 1
ATOM 7438 O O . GLU B 1 449 ? -29.703 -9.25 -1.578 1 96.75 449 GLU B O 1
ATOM 7443 N N . GLU B 1 450 ? -31.812 -8.766 -0.973 1 94.56 450 GLU B N 1
ATOM 7444 C CA . GLU B 1 450 ? -31.453 -7.359 -0.797 1 94.56 450 GLU B CA 1
ATOM 7445 C C . GLU B 1 450 ? -30.328 -7.195 0.224 1 94.56 450 GLU B C 1
ATOM 7447 O O . GLU B 1 450 ? -30.359 -7.824 1.283 1 94.56 450 GLU B O 1
ATOM 7452 N N . TRP B 1 451 ? -29.406 -6.371 -0.144 1 95.38 451 TRP B N 1
ATOM 7453 C CA . TRP B 1 451 ? -28.203 -6.207 0.654 1 95.38 451 TRP B CA 1
ATOM 7454 C C . TRP B 1 451 ? -28.453 -5.309 1.857 1 95.38 451 TRP B C 1
ATOM 7456 O O . TRP B 1 451 ? -29.172 -4.309 1.75 1 95.38 451 TRP B O 1
ATOM 7466 N N . SER B 1 452 ? -27.859 -5.66 3.014 1 91.06 452 SER B N 1
ATOM 7467 C CA . SER B 1 452 ? -27.812 -4.84 4.219 1 91.06 452 SER B CA 1
ATOM 7468 C C . SER B 1 452 ? -26.453 -4.934 4.898 1 91.06 452 SER B C 1
ATOM 7470 O O . SER B 1 452 ? -25.859 -6.012 4.949 1 91.06 452 SER B O 1
ATOM 7472 N N . SER B 1 453 ? -26.031 -3.812 5.332 1 87.75 453 SER B N 1
ATOM 7473 C CA . SER B 1 453 ? -24.719 -3.787 5.969 1 87.75 453 SER B CA 1
ATOM 7474 C C . SER B 1 453 ? -24.766 -4.461 7.336 1 87.75 453 SER B C 1
ATOM 7476 O O . SER B 1 453 ? -25.734 -4.336 8.07 1 87.75 453 SER B O 1
ATOM 7478 N N . LEU B 1 454 ? -23.734 -5.105 7.672 1 81.25 454 LEU B N 1
ATOM 7479 C CA . LEU B 1 454 ? -23.609 -5.75 8.977 1 81.25 454 LEU B CA 1
ATOM 7480 C C . LEU B 1 454 ? -23.031 -4.785 10.008 1 81.25 454 LEU B C 1
ATOM 7482 O O . LEU B 1 454 ? -23.125 -5.02 11.211 1 81.25 454 LEU B O 1
ATOM 7486 N N . ASP B 1 455 ? -22.234 -3.783 9.562 1 72.62 455 ASP B N 1
ATOM 7487 C CA . ASP B 1 455 ? -21.484 -2.941 10.5 1 72.62 455 ASP B CA 1
ATOM 7488 C C . ASP B 1 455 ? -21.797 -1.464 10.273 1 72.62 455 ASP B C 1
ATOM 7490 O O . ASP B 1 455 ? -20.906 -0.612 10.391 1 72.62 455 ASP B O 1
ATOM 7494 N N . GLY B 1 456 ? -22.922 -1.127 9.898 1 68 456 GLY B N 1
ATOM 7495 C CA . GLY B 1 456 ? -23.312 0.271 9.773 1 68 456 GLY B CA 1
ATOM 7496 C C . GLY B 1 456 ? -23.016 0.85 8.406 1 68 456 GLY B C 1
ATOM 7497 O O . GLY B 1 456 ? -22.516 0.151 7.523 1 68 456 GLY B O 1
ATOM 7498 N N . ASP B 1 457 ? -23.375 2.064 8.125 1 70.56 457 ASP B N 1
ATOM 7499 C CA . ASP B 1 457 ? -23.203 2.871 6.922 1 70.56 457 ASP B CA 1
ATOM 7500 C C . ASP B 1 457 ? -23.906 2.234 5.727 1 70.56 457 ASP B C 1
ATOM 7502 O O . ASP B 1 457 ? -23.562 2.504 4.578 1 70.56 457 ASP B O 1
ATOM 7506 N N . GLY B 1 458 ? -24.844 1.423 5.992 1 83.25 458 GLY B N 1
ATOM 7507 C CA . GLY B 1 458 ? -25.469 0.598 4.973 1 83.25 458 GLY B CA 1
ATOM 7508 C C . GLY B 1 458 ? -26.344 1.393 4.012 1 83.25 458 GLY B C 1
ATOM 7509 O O . GLY B 1 458 ? -26.391 1.091 2.818 1 83.25 458 GLY B O 1
ATOM 7510 N N . VAL B 1 459 ? -26.859 2.414 4.492 1 81.69 459 VAL B N 1
ATOM 7511 C CA . VAL B 1 459 ? -27.828 3.129 3.668 1 81.69 459 VAL B CA 1
ATOM 7512 C C . VAL B 1 459 ? -27.109 3.826 2.514 1 81.69 459 VAL B C 1
ATOM 7514 O O . VAL B 1 459 ? -27.484 3.668 1.352 1 81.69 459 VAL B O 1
ATOM 7517 N N . ALA B 1 460 ? -26.094 4.535 2.809 1 84.88 460 ALA B N 1
ATOM 7518 C CA . ALA B 1 460 ? -25.344 5.246 1.773 1 84.88 460 ALA B CA 1
ATOM 7519 C C . ALA B 1 460 ? -24.75 4.277 0.754 1 84.88 460 ALA B C 1
ATOM 7521 O O . ALA B 1 460 ? -24.797 4.531 -0.452 1 84.88 460 ALA B O 1
ATOM 7522 N N . ILE B 1 461 ? -24.219 3.254 1.228 1 91.81 461 ILE B N 1
ATOM 7523 C CA . ILE B 1 461 ? -23.609 2.258 0.35 1 91.81 461 ILE B CA 1
ATOM 7524 C C . ILE B 1 461 ? -24.672 1.67 -0.575 1 91.81 461 ILE B C 1
ATOM 7526 O O . ILE B 1 461 ? -24.469 1.554 -1.783 1 91.81 461 ILE B O 1
ATOM 7530 N N . ASN B 1 462 ? -25.828 1.385 0.012 1 92.31 462 ASN B N 1
ATOM 7531 C CA . ASN B 1 462 ? -26.922 0.844 -0.775 1 92.31 462 ASN B CA 1
ATOM 7532 C C . ASN B 1 462 ? -27.359 1.813 -1.871 1 92.31 462 ASN B C 1
ATOM 7534 O O . ASN B 1 462 ? -27.625 1.399 -3 1 92.31 462 ASN B O 1
ATOM 7538 N N . ASP B 1 463 ? -27.422 2.996 -1.561 1 89.5 463 ASP B N 1
ATOM 7539 C CA . ASP B 1 463 ? -27.875 4.016 -2.5 1 89.5 463 ASP B CA 1
ATOM 7540 C C . ASP B 1 463 ? -26.891 4.176 -3.658 1 89.5 463 ASP B C 1
ATOM 7542 O O . ASP B 1 463 ? -27.312 4.344 -4.809 1 89.5 463 ASP B O 1
ATOM 7546 N N . PHE B 1 464 ? -25.641 4.086 -3.363 1 89.94 464 PHE B N 1
ATOM 7547 C CA . PHE B 1 464 ? -24.625 4.332 -4.383 1 89.94 464 PHE B CA 1
ATOM 7548 C C . PHE B 1 464 ? -24.406 3.086 -5.23 1 89.94 464 PHE B C 1
ATOM 7550 O O . PHE B 1 464 ? -24.109 3.184 -6.422 1 89.94 464 PHE B O 1
ATOM 7557 N N . LEU B 1 465 ? -24.562 1.903 -4.637 1 95.06 465 LEU B N 1
ATOM 7558 C CA . LEU B 1 465 ? -24.141 0.688 -5.328 1 95.06 465 LEU B CA 1
ATOM 7559 C C . LEU B 1 465 ? -25.328 0.019 -6.016 1 95.06 465 LEU B C 1
ATOM 7561 O O . LEU B 1 465 ? -25.172 -0.994 -6.699 1 95.06 465 LEU B O 1
ATOM 7565 N N . ASN B 1 466 ? -26.5 0.673 -5.902 1 96 466 ASN B N 1
ATOM 7566 C CA . ASN B 1 466 ? -27.672 0.187 -6.641 1 96 466 ASN B CA 1
ATOM 7567 C C . ASN B 1 466 ? -28.219 1.249 -7.59 1 96 466 ASN B C 1
ATOM 7569 O O . ASN B 1 466 ? -28.531 2.361 -7.164 1 96 466 ASN B O 1
ATOM 7573 N N . SER B 1 467 ? -28.234 0.878 -8.812 1 95.25 467 SER B N 1
ATOM 7574 C CA . SER B 1 467 ? -28.812 1.77 -9.82 1 95.25 467 SER B CA 1
ATOM 7575 C C . SER B 1 467 ? -29.359 0.984 -11.008 1 95.25 467 SER B C 1
ATOM 7577 O O . SER B 1 467 ? -28.734 0.015 -11.453 1 95.25 467 SER B O 1
ATOM 7579 N N . ASP B 1 468 ? -30.484 1.457 -11.523 1 92.5 468 ASP B N 1
ATOM 7580 C CA . ASP B 1 468 ? -31.094 0.854 -12.711 1 92.5 468 ASP B CA 1
ATOM 7581 C C . ASP B 1 468 ? -30.906 1.746 -13.93 1 92.5 468 ASP B C 1
ATOM 7583 O O . ASP B 1 468 ? -31.578 1.564 -14.953 1 92.5 468 ASP B O 1
ATOM 7587 N N . GLY B 1 469 ? -30.016 2.691 -13.664 1 84.88 469 GLY B N 1
ATOM 7588 C CA . GLY B 1 469 ? -29.766 3.582 -14.789 1 84.88 469 GLY B CA 1
ATOM 7589 C C . GLY B 1 469 ? -29.156 2.879 -15.984 1 84.88 469 GLY B C 1
ATOM 7590 O O . GLY B 1 469 ? -28.344 1.965 -15.82 1 84.88 469 GLY B O 1
ATOM 7591 N N . THR B 1 470 ? -29.547 3.328 -17.109 1 74.56 470 THR B N 1
ATOM 7592 C CA . THR B 1 470 ? -29.141 2.688 -18.359 1 74.56 470 THR B CA 1
ATOM 7593 C C . THR B 1 470 ? -27.625 2.752 -18.531 1 74.56 470 THR B C 1
ATOM 7595 O O . THR B 1 470 ? -27.016 1.818 -19.062 1 74.56 470 THR B O 1
ATOM 7598 N N . HIS B 1 471 ? -27.047 3.836 -18.156 1 73.56 471 HIS B N 1
ATOM 7599 C CA . HIS B 1 471 ? -25.609 3.963 -18.359 1 73.56 471 HIS B CA 1
ATOM 7600 C C . HIS B 1 471 ? -24.844 3.656 -17.078 1 73.56 471 HIS B C 1
ATOM 7602 O O . HIS B 1 471 ? -23.641 3.932 -16.984 1 73.56 471 HIS B O 1
ATOM 7608 N N . LYS B 1 472 ? -25.594 2.986 -16.172 1 84.38 472 LYS B N 1
ATOM 7609 C CA . LYS B 1 472 ? -24.938 2.783 -14.875 1 84.38 472 LYS B CA 1
ATOM 7610 C C . LYS B 1 472 ? -25.578 1.635 -14.109 1 84.38 472 LYS B C 1
ATOM 7612 O O . LYS B 1 472 ? -25.766 1.724 -12.891 1 84.38 472 LYS B O 1
ATOM 7617 N N . TRP B 1 473 ? -26.062 0.637 -14.859 1 95.5 473 TRP B N 1
ATOM 7618 C CA . TRP B 1 473 ? -26.75 -0.453 -14.18 1 95.5 473 TRP B CA 1
ATOM 7619 C C . TRP B 1 473 ? -25.797 -1.187 -13.234 1 95.5 473 TRP B C 1
ATOM 7621 O O . TRP B 1 473 ? -24.75 -1.666 -13.648 1 95.5 473 TRP B O 1
ATOM 7631 N N . ARG B 1 474 ? -26.094 -1.238 -11.961 1 97.81 474 ARG B N 1
ATOM 7632 C CA . ARG B 1 474 ? -25.281 -1.897 -10.945 1 97.81 474 ARG B CA 1
ATOM 7633 C C . ARG B 1 474 ? -26.125 -2.311 -9.742 1 97.81 474 ARG B C 1
ATOM 7635 O O . ARG B 1 474 ? -27.094 -1.627 -9.398 1 97.81 474 ARG B O 1
ATOM 7642 N N . HIS B 1 475 ? -25.781 -3.428 -9.148 1 97.94 475 HIS B N 1
ATOM 7643 C CA . HIS B 1 475 ? -26.516 -3.926 -7.988 1 97.94 475 HIS B CA 1
ATOM 7644 C C . HIS B 1 475 ? -25.594 -4.672 -7.031 1 97.94 475 HIS B C 1
ATOM 7646 O O . HIS B 1 475 ? -24.656 -5.344 -7.465 1 97.94 475 HIS B O 1
ATOM 7652 N N . ILE B 1 476 ? -25.938 -4.539 -5.738 1 97.94 476 ILE B N 1
ATOM 7653 C CA . ILE B 1 476 ? -25.266 -5.305 -4.691 1 97.94 476 ILE B CA 1
ATOM 7654 C C . ILE B 1 476 ? -26.281 -6.207 -3.986 1 97.94 476 ILE B C 1
ATOM 7656 O O . ILE B 1 476 ? -27.422 -5.809 -3.758 1 97.94 476 ILE B O 1
ATOM 7660 N N . TRP B 1 477 ? -25.922 -7.477 -3.697 1 98 477 TRP B N 1
ATOM 7661 C CA . TRP B 1 477 ? -26.766 -8.438 -3.012 1 98 477 TRP B CA 1
ATOM 7662 C C . TRP B 1 477 ? -26 -9.156 -1.91 1 98 477 TRP B C 1
ATOM 7664 O O . TRP B 1 477 ? -24.766 -9.18 -1.917 1 98 477 TRP B O 1
ATOM 7674 N N . THR B 1 478 ? -26.781 -9.609 -0.969 1 96.94 478 THR B N 1
ATOM 7675 C CA . THR B 1 478 ? -26.297 -10.695 -0.114 1 96.94 478 THR B CA 1
ATOM 7676 C C . THR B 1 478 ? -26.594 -12.055 -0.754 1 96.94 478 THR B C 1
ATOM 7678 O O . THR B 1 478 ? -27.719 -12.336 -1.149 1 96.94 478 THR B O 1
ATOM 7681 N N . ALA B 1 479 ? -25.562 -12.805 -0.938 1 96.5 479 ALA B N 1
ATOM 7682 C CA . ALA B 1 479 ? -25.75 -14.172 -1.431 1 96.5 479 ALA B CA 1
ATOM 7683 C C . ALA B 1 479 ? -25.875 -15.156 -0.276 1 96.5 479 ALA B C 1
ATOM 7685 O O . ALA B 1 479 ? -24.891 -15.438 0.415 1 96.5 479 ALA B O 1
ATOM 7686 N N . THR B 1 480 ? -27 -15.773 -0.112 1 94.94 480 THR B N 1
ATOM 7687 C CA . THR B 1 480 ? -27.25 -16.594 1.07 1 94.94 480 THR B CA 1
ATOM 7688 C C . THR B 1 480 ? -26.734 -18.016 0.864 1 94.94 480 THR B C 1
ATOM 7690 O O . THR B 1 480 ? -26.547 -18.75 1.828 1 94.94 480 THR B O 1
ATOM 7693 N N . ASP B 1 481 ? -26.656 -18.422 -0.391 1 93.69 481 ASP B N 1
ATOM 7694 C CA . ASP B 1 481 ? -25.938 -19.672 -0.604 1 93.69 481 ASP B CA 1
ATOM 7695 C C . ASP B 1 481 ? -24.422 -19.469 -0.509 1 93.69 481 ASP B C 1
ATOM 7697 O O . ASP B 1 481 ? -23.766 -19.234 -1.521 1 93.69 481 ASP B O 1
ATOM 7701 N N . ILE B 1 482 ? -23.922 -19.688 0.597 1 89.94 482 ILE B N 1
ATOM 7702 C CA . ILE B 1 482 ? -22.547 -19.328 0.946 1 89.94 482 ILE B CA 1
ATOM 7703 C C . ILE B 1 482 ? -21.578 -20.344 0.335 1 89.94 482 ILE B C 1
ATOM 7705 O O . ILE B 1 482 ? -20.375 -20.125 0.354 1 89.94 482 ILE B O 1
ATOM 7709 N N . THR B 1 483 ? -22.047 -21.391 -0.323 1 86.19 483 THR B N 1
ATOM 7710 C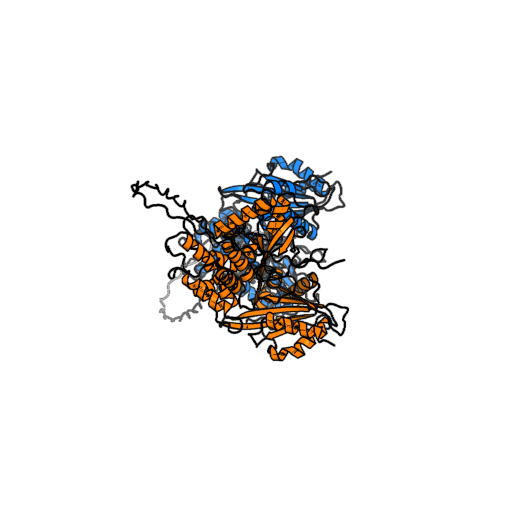 CA . THR B 1 483 ? -21.188 -22.406 -0.909 1 86.19 483 THR B CA 1
ATOM 7711 C C . THR B 1 483 ? -20.734 -22 -2.311 1 86.19 483 THR B C 1
ATOM 7713 O O . THR B 1 483 ? -19.828 -22.594 -2.875 1 86.19 483 THR B O 1
ATOM 7716 N N . LYS B 1 484 ? -21.328 -20.953 -2.857 1 91.19 484 LYS B N 1
ATOM 7717 C CA . LYS B 1 484 ? -21.062 -20.547 -4.234 1 91.19 484 LYS B CA 1
ATOM 7718 C C . LYS B 1 484 ? -19.953 -19.5 -4.289 1 91.19 484 LYS B C 1
ATOM 7720 O O . LYS B 1 484 ? -20.219 -18.312 -4.109 1 91.19 484 LYS B O 1
ATOM 7725 N N . SER B 1 485 ? -18.812 -19.969 -4.602 1 89.62 485 SER B N 1
ATOM 7726 C CA . SER B 1 485 ? -17.672 -19.078 -4.82 1 89.62 485 SER B CA 1
ATOM 7727 C C . SER B 1 485 ? -17.562 -18.656 -6.285 1 89.62 485 SER B C 1
ATOM 7729 O O . SER B 1 485 ? -18.469 -18.938 -7.078 1 89.62 485 SER B O 1
ATOM 7731 N N . ARG B 1 486 ? -16.531 -17.953 -6.625 1 90.81 486 ARG B N 1
ATOM 7732 C CA . ARG B 1 486 ? -16.281 -17.531 -8 1 90.81 486 ARG B CA 1
ATOM 7733 C C . ARG B 1 486 ? -16.344 -18.719 -8.953 1 90.81 486 ARG B C 1
ATOM 7735 O O . ARG B 1 486 ? -16.828 -18.609 -10.078 1 90.81 486 ARG B O 1
ATOM 7742 N N . LYS B 1 487 ? -15.906 -19.859 -8.531 1 81.56 487 LYS B N 1
ATOM 7743 C CA . LYS B 1 487 ? -15.844 -21.062 -9.359 1 81.56 487 LYS B CA 1
ATOM 7744 C C . LYS B 1 487 ? -17.234 -21.5 -9.812 1 81.56 487 LYS B C 1
ATOM 7746 O O . LYS B 1 487 ? -17.375 -22.141 -10.844 1 81.56 487 LYS B O 1
ATOM 7751 N N . GLN B 1 488 ? -18.203 -21.141 -9.023 1 87.56 488 GLN B N 1
ATOM 7752 C CA . GLN B 1 488 ? -19.594 -21.438 -9.391 1 87.56 488 GLN B CA 1
ATOM 7753 C C . GLN B 1 488 ? -20.25 -20.234 -10.078 1 87.56 488 GLN B C 1
ATOM 7755 O O . GLN B 1 488 ? -21 -20.406 -11.047 1 87.56 488 GLN B O 1
ATOM 7760 N N . VAL B 1 489 ? -19.953 -19.062 -9.578 1 95.31 489 VAL B N 1
ATOM 7761 C CA . VAL B 1 489 ? -20.656 -17.875 -10.031 1 95.31 489 VAL B CA 1
ATOM 7762 C C . VAL B 1 489 ? -20.156 -17.453 -11.414 1 95.31 489 VAL B C 1
ATOM 7764 O O . VAL B 1 489 ? -20.922 -17 -12.258 1 95.31 489 VAL B O 1
ATOM 7767 N N . ALA B 1 490 ? -18.875 -17.594 -11.664 1 94.44 490 ALA B N 1
ATOM 7768 C CA . ALA B 1 490 ? -18.281 -17.141 -12.93 1 94.44 490 ALA B CA 1
ATOM 7769 C C . ALA B 1 490 ? -18.875 -17.922 -14.102 1 94.44 490 ALA B C 1
ATOM 7771 O O . ALA B 1 490 ? -19.297 -17.312 -15.102 1 94.44 490 ALA B O 1
ATOM 7772 N N . PRO B 1 491 ? -19 -19.234 -14.023 1 92.31 491 PRO B N 1
ATOM 7773 C CA . PRO B 1 491 ? -19.656 -19.969 -15.109 1 92.31 491 PRO B CA 1
ATOM 7774 C C . PRO B 1 491 ? -21.109 -19.516 -15.328 1 92.31 491 PRO B C 1
ATOM 7776 O O . PRO B 1 491 ? -21.578 -19.469 -16.469 1 92.31 491 PRO B O 1
ATOM 7779 N N . MET B 1 492 ? -21.766 -19.25 -14.258 1 96.44 492 MET B N 1
ATOM 7780 C CA . MET B 1 492 ? -23.141 -18.781 -14.367 1 96.44 492 MET B CA 1
ATOM 7781 C C . MET B 1 492 ? -23.203 -17.453 -15.109 1 96.44 492 MET B C 1
ATOM 7783 O O . MET B 1 492 ? -24.078 -17.25 -15.953 1 96.44 492 MET B O 1
ATOM 7787 N N . MET B 1 493 ? -22.281 -16.562 -14.781 1 97.12 493 MET B N 1
ATOM 7788 C CA . MET B 1 493 ? -22.203 -15.258 -15.445 1 97.12 493 MET B CA 1
ATOM 7789 C C . MET B 1 493 ? -21.859 -15.422 -16.922 1 97.12 493 MET B C 1
ATOM 7791 O O . MET B 1 493 ? -22.469 -14.773 -17.781 1 97.12 493 MET B O 1
ATOM 7795 N N . ARG B 1 494 ? -20.938 -16.234 -17.234 1 95.81 494 ARG B N 1
ATOM 7796 C CA . ARG B 1 494 ? -20.531 -16.5 -18.609 1 95.81 494 ARG B CA 1
ATOM 7797 C C . ARG B 1 494 ? -21.688 -17.094 -19.422 1 95.81 494 ARG B C 1
ATOM 7799 O O . ARG B 1 494 ? -21.922 -16.688 -20.562 1 95.81 494 ARG B O 1
ATOM 7806 N N . GLU B 1 495 ? -22.359 -18 -18.812 1 96 495 GLU B N 1
ATOM 7807 C CA . GLU B 1 495 ? -23.516 -18.609 -19.453 1 96 495 GLU B CA 1
ATOM 7808 C C . GLU B 1 495 ? -24.594 -17.578 -19.75 1 96 495 GLU B C 1
ATOM 7810 O O . GLU B 1 495 ? -25.266 -17.656 -20.781 1 96 495 GLU B O 1
ATOM 7815 N N . ALA B 1 496 ? -24.797 -16.656 -18.844 1 97.19 496 ALA B N 1
ATOM 7816 C CA . ALA B 1 496 ? -25.781 -15.609 -19.031 1 97.19 496 ALA B CA 1
ATOM 7817 C C . ALA B 1 496 ? -25.469 -14.781 -20.281 1 97.19 496 ALA B C 1
ATOM 7819 O O . ALA B 1 496 ? -26.375 -14.289 -20.953 1 97.19 496 ALA B O 1
ATOM 7820 N N . VAL B 1 497 ? -24.219 -14.578 -20.594 1 96.06 497 VAL B N 1
ATOM 7821 C CA . VAL B 1 497 ? -23.797 -13.844 -21.781 1 96.06 497 VAL B CA 1
ATOM 7822 C C . VAL B 1 497 ? -24 -14.711 -23.031 1 96.06 497 VAL B C 1
ATOM 7824 O O . VAL B 1 497 ? -24.594 -14.266 -24.016 1 96.06 497 VAL B O 1
ATOM 7827 N N . THR B 1 498 ? -23.641 -15.945 -22.953 1 95.75 498 THR B N 1
ATOM 7828 C CA . THR B 1 498 ? -23.625 -16.812 -24.125 1 95.75 498 THR B CA 1
ATOM 7829 C C . THR B 1 498 ? -25.047 -17.281 -24.469 1 95.75 498 THR B C 1
ATOM 7831 O O . THR B 1 498 ? -25.312 -17.703 -25.594 1 95.75 498 THR B O 1
ATOM 7834 N N . SER B 1 499 ? -25.922 -17.172 -23.531 1 95.56 499 SER B N 1
ATOM 7835 C CA . SER B 1 499 ? -27.297 -17.625 -23.766 1 95.56 499 SER B CA 1
ATOM 7836 C C . SER B 1 499 ? -28.203 -16.453 -24.109 1 95.56 499 SER B C 1
ATOM 7838 O O . SER B 1 499 ? -29.391 -16.641 -24.406 1 95.56 499 SER B O 1
ATOM 7840 N N . LEU B 1 500 ? -27.672 -15.305 -24.047 1 92.94 500 LEU B N 1
ATOM 7841 C CA . LEU B 1 500 ? -28.469 -14.117 -24.312 1 92.94 500 LEU B CA 1
ATOM 7842 C C . LEU B 1 500 ? -28.812 -14.016 -25.797 1 92.94 500 LEU B C 1
ATOM 7844 O O . LEU B 1 500 ? -27.922 -13.938 -26.656 1 92.94 500 LEU B O 1
ATOM 7848 N N . ARG B 1 501 ? -30.141 -14.102 -26.203 1 88.06 501 ARG B N 1
ATOM 7849 C CA . ARG B 1 501 ? -30.625 -14.07 -27.578 1 88.06 501 ARG B CA 1
ATOM 7850 C C . ARG B 1 501 ? -31.328 -12.742 -27.875 1 88.06 501 ARG B C 1
ATOM 7852 O O . ARG B 1 501 ? -31.891 -12.117 -26.984 1 88.06 501 ARG B O 1
#

InterPro domains:
  IPR004097 DHHA2 domain [PF02833] (329-496)
  IPR004097 DHHA2 domain [SM01131] (325-497)
  IPR038222 DHHA2 domain superfamily [G3DSA:3.10.310.20] (336-500)
  IPR038763 DHH phosphoesterase superfamily [SSF64182] (74-419)

Radius of gyration: 35.9 Å; Cα contacts (8 Å, |Δi|>4): 1833; chains: 2; bounding box: 78×159×133 Å

Sequence (1002 aa):
MKCDDILPIDMFIYFSYRLSPSPTSPSNTAGNIITQTHTMANNSEHTLFRFLKTALQTHRRFLSGTLTRAEAPVYVIGNPSADLDSIISAITYSYFANNTDRHHVPLINLPNVPSGSELHRLRPEFVKALWLSTHPPARGEQPWEETPESAGAILHDHILTVADFNAHMEENGKVNEKYQISADAVLVDWNALPNDTPDGQKGKGSLDGLPTVEFNVIGCVDHHQDDGFLRPGIQPKVIKKSGSCASLVIHTLNKRGIWSEGRAEDSHTPRMAAEEQVASLAITPVLIDTTNLTAKDKVTQFDIQAVDFLTPKFNKDATDKDKLYAQVLEAKQNSLELLTVDEILDRDYKQWTETSPREPGTPLNIGFCSMVRSIPWVVRKAGSPQEFLDAVYKFASKRELGIVVVMAAFSSSDDRFHRELFVCALDEGLAVDALKNFVKQSSSQLGLEEWSSLDGDGVAINDFLNSDGTHKWRHIWTATDITKSRKQVAPMMREAVTSLRMKCDDILPIDMFIYFSYRLSPSPTSPSNTAGNIITQTHTMANNSEHTLFRFLKTALQTHRRFLSGTLTRAEAPVYVIGNPSADLDSIISAITYSYFANNTDRHHVPLINLPNVPSGSELHRLRPEFVKALWLSTHPPARGEQPWEETPESAGAILHDHILTVADFNAHMEENGKVNEKYQISADAVLVDWNALPNDTPDGQKGKGSLDGLPTVEFNVIGCVDHHQDDGFLRPGIQPKVIKKSGSCASLVIHTLNKRGIWSEGRAEDSHTPRMAAEEQVASLAITPVLIDTTNLTAKDKVTQFDIQAVDFLTPKFNKDATDKDKLYAQVLEAKQNSLELLTVDEILDRDYKQWTETSPREPGTPLNIGFCSMVRSIPWVVRKAGSPQEFLDAVYKFASKRELGIVVVMAAFSSSDDRFHRELFVCALDEGLAVDALKNFVKQSSSQLGLEEWSSLDGDGVAINDFLNSDGTHKWRHIWTATDITKSRKQVAPMMREAVTSLR

Nearest PDB structures (foldseek):
  2qb6-assembly1_A  TM=7.984E-01  e=1.577E-23  Saccharomyces cerevisiae
  2qb6-assembly2_B  TM=8.031E-01  e=9.617E-22  Saccharomyces cerevisiae
  2qb8-assembly2_B  TM=7.772E-01  e=4.684E-22  Saccharomyces cerevisiae
  7nst-assembly1_E  TM=5.694E-01  e=1.687E+00  Escherichia coli K-12
  4fma-assembly17_L  TM=2.475E-01  e=5.447E-01  Escherichia coli

Organism: Aspergillus parasiticus (NCBI:txid5067)

pLDDT: mean 85.35, std 21.69, range [15.03, 98.81]

Secondary structure (DSSP, 8-state):
-------------------------------------------GGG-HHHHHHHHHHHHHHHHHT-S-GGGPPEEEE--TT--HHHHHHHHHHHHHHTTSSS-EEEEB--TT--TTHHHHHH-HHHHHHHHHHH-SPPTTPPP--SSHHHHHHHHHHH--BHHHHHHHHHHTT--STT--EEEEEEEES----SEE-TT--TTEEEETTEEEEEEEEEEEEESS---S-SPTT-SSEEE---S-HHHHHHHHHHHTTSS-SS--SSTTSHHHHHHHHHHHHHHHHHHHHTTTTT-TTT--HHHHHHHHHHGGGS-TTT--HHHHHHHHHHHHHTGGGGS-HHHHHHHTEEEEEE--TTSTTS-EEEEEEEESS-HHHHHHHHSSHHHHHHHHHHHHHHTT-SEEEEEEEEE-TT--EEEEEEEEESSSTHHHHHHHHHHHHHHHHHTEEE---SSS-HHHHHHHH-B--TT--EEEEEE--TT--HHHHHHHHHHHHHT--/-------------------------------------------GGG-HHHHHHHHHHHHHHHHHT-S-GGGPPEEEE--TT--HHHHHHHHHHHHHHTTSSS-EEEEB--TT--TTHHHHHH-HHHHHHHHHHH-SPPTTPPP--SSHHHHHHHHHHH--BHHHHHHHHHHTT--STT--EEEEEEEES----SEE-TT--TTEEEETTEEEEEEEEEEEEESS---S-SPTT-SSEEE---S-HHHHHHHHHHHTTSS-SS--SSTTSHHHHHHHHHHHHHHHHHHHHTTTTT-TTT--HHHHHHHHHHGGGS-TTT--HHHHHHHHHHHHHTGGGGS-HHHHHHHTEEEEEE--TTSTTS-EEEEEEEESS-HHHHHHHHSSHHHHHHHHHHHHHHTT-SEEEEEEEEE-TT--EEEEEEEEESSSTHHHHHHHHHHHHHHHHHTEEE---SSS-HHHHHHHH-B--TT--EEEEEE--TT--HHHHHHHHHHHHHT--

Foldseek 3Di:
DDDDDPDDPDDDDDDDDDDDDDDDDDDDPCPVPPPPPPPPDALLCQALQNLLLVLVVLLLCVLLVNDDPQAFEAEEEFDQLLALLRQLLLSLLQSLCCVDRYHYHYEYEHLPAFWFLRCCLLHVLLLLLLVLLQPVHDPPDDDFDSDSRRSRVSRNSRPHYLNNSLVSNVVSVNPDLVDAAEHEYEYFQDAAAPAADPVRDAQWGDGVNCRRYIYRYQYYQHADDHPPRHDPPRPPYHHHHALGSLLRSLVSCPVVVSDDQDQPPPCPGSVLSRLSSSLSSSLQRLCQSCVNVPNPVHHDPSSVVSCVSSVVSDDPVRDDNVVSNVSSNVCQLCSCVSPALLSQQSSDKDKDWAAAPVGRPDIAIEMEGEHADDPVVSCVSLPHLVSSVVSQLVSCVVVVHQKYKYKYWYADPVRDIWIKIKMKGQAADLSLQLVVLLCVVCCVVQVWDADADPPDPGPRNQVSQDDPDRNIHMHMTIGPNNSDDCVRSVVSSNVSNHHRD/DDPDDPDPDDDDDDDDDDDDDDDDDDDDPPPPPPPPPPPPPAVLCQALQNLLLVLVVLLLCVLLVNDDPQAAEAEEEFDQLLALLRQLLLSLLQSLCCVDSYHYHYEYEHLPAFWFLRCCLLHVLLLLLLDLLQPVHDPPDDDFDSDSRRSRVSRNSRPHYLNNSLVSNVVSVNPDLVDAAEHEYEYFQDAAAPAADPVRDAQWGDGVNCRRYIYRYQYYQHADDDPPRHDPPRPPYHHHHALGSLLRSLVSCPVVVSDDQDQPPPCPGSVLSRLSSSLSSSLQRLCQSCVNVPNPVHHDPSSVVSCVSSVVSDDPVRDDNVVSNVSSNVCQLCSCVSPALLSQQSSDKDKDWAAAPVGRPDIAIEMEGEHADDPVVSCVSLPHLVSSVVSQLVSCVVVVHQKYKYKYWYADPVRDIWIKIKMKGQAADLSLQLVVLLCVVCCVVQVWDADADPPDPGPRNQVSQDDPDRNIHMHMTIGPNNSDDCVNSVVSSNCSNHHRD